Protein AF-A0A1J4KWI9-F1 (afdb_monomer)

Organism: NCBI:txid1144522

Foldseek 3Di:
DPDDDPVVVVVVCVVPVVVVVVVCPPDPDDPVSVVVVVVVVVVVVVVVVVVVVVVVVVVVVVVVVVVVVVVVVVVVVVVVVVVVVVVVVVVVVVVVVVVVVVVVVVVVVVVVVLVVVVVDPDPPVVNVVVVVVVVVVVVVVVVVVVVVVVVVVVVVVVVVCVVVVVVVVVVVVVVVVVVVVVVVVVVVVVVVVVVVVVVVVVVVVVVLVVLVVVLVVLVVVLVVLVVVLVVLVVVLVVLVVVVVVLVVVVVDDDDPSPVVSVVSVVVSVVSVVVSVVSVVVSVVSVVVSVVSVVVNVVVVVVVVVVVVVVVVVVVVVVVVVVVVVVVVVVVVVVVVVVVVVVVVVVVVVVVVVVVVVVVVVVVVVVVVVVVVVVVVVVVVVVVVVVVVVVVVVVVVVVVVVVVVVVVVVVVVVVVVVVVVVVVVVVVVVVVVVVVVVVVVVVVVVVCPVVPPPCPVVVVVVVVVVVVVVVVVVVVVVVVVVVVVVVVVVVVVVVVVVVVVVVVVVVVVVVVVVVVVVVVVVVVVVVVVVVVVVVVVVVVVVVVVVVVVVVVVVVVVVVVVVVVVVVVVVVVVVVVVVVVVVVVVVVVVVVVVVVVVVVVVVVVVVVVVVVVVVVVVVVVVVVVVVVVVVVVVVVVVCVVPVVDDDDVVCVVVPVVVVVVVVVVVVVVVVVVVVVVVVVVVVVVVVVVVVVVVVVVVVVVVVVVVVVVVVVVVVVVVVVVVVVVVVVVVVVVVVVVVVVVVVVVVVVVVVVVVVVVVVVVVVVVVVVVVVVVVVVVVVVVVVVVVVVVVVVVVVVVVVVVVVVVVVVVVVVVVVVVVVVVVVVPPPDDDDDDDDDDDDDDDDDPPPLVVLVVCLVPDDDVVNLVSQLVNCVVVVHDPVVSVVVSVVVVVVVVVVVVVVVVPDDD

pLDDT: mean 75.07, std 13.56, range [30.11, 96.25]

Radius of gyration: 85.4 Å; Cα contacts (8 Å, |Δi|>4): 46; chains: 1; bounding box: 194×132×269 Å

Solvent-accessible surface area (backbone atoms only — not comparable to full-atom values): 49205 Å² total; per-residue (Å²): 144,92,85,82,63,77,66,57,61,53,52,53,44,57,68,56,48,50,60,52,55,52,57,65,69,74,57,81,72,50,71,67,56,50,52,50,50,48,51,52,51,49,51,49,50,52,51,51,51,54,51,52,52,50,52,53,51,52,50,51,52,51,51,50,53,48,54,55,49,54,50,54,49,51,53,51,53,51,53,52,51,53,52,52,50,53,50,51,52,50,50,53,51,51,51,53,51,51,52,50,50,51,52,51,49,54,52,49,54,53,53,50,48,56,53,57,58,63,73,56,88,82,53,71,65,57,56,50,52,49,51,51,50,51,52,54,46,52,51,48,50,51,50,48,50,50,50,52,48,47,48,52,48,51,57,52,49,59,46,45,55,55,51,52,48,48,50,47,49,49,52,48,51,48,51,49,49,51,50,48,51,52,49,52,51,51,49,51,52,50,46,52,51,45,52,54,50,48,56,52,47,55,51,48,50,51,53,47,52,54,50,50,54,49,50,52,49,50,54,52,50,53,53,50,51,50,52,51,49,53,53,51,51,52,51,50,52,54,51,47,53,49,46,55,52,48,62,64,48,71,78,60,86,76,91,70,63,60,64,63,49,54,55,51,50,51,52,50,51,53,51,52,50,50,52,53,51,53,53,50,52,51,51,52,53,51,52,53,49,53,56,49,51,58,52,49,54,54,49,53,56,55,48,54,60,47,51,58,52,48,56,57,49,51,57,52,54,52,55,52,52,53,51,53,51,53,51,51,55,51,53,54,52,54,52,53,52,55,52,50,54,52,52,52,54,51,52,54,53,52,52,52,52,52,52,52,54,51,52,51,50,51,50,52,50,51,50,53,50,52,52,52,50,52,54,49,53,50,51,50,49,53,52,50,53,53,50,53,52,51,51,54,53,51,54,52,50,53,56,50,52,52,53,51,51,51,51,51,52,55,49,51,55,50,50,54,52,49,53,53,52,49,54,50,50,53,50,56,49,53,53,51,51,52,55,52,53,57,55,57,60,60,56,63,73,70,60,77,79,66,71,84,74,54,80,81,52,60,80,62,48,66,62,48,53,55,53,48,53,57,47,51,56,50,48,52,54,45,50,53,52,46,50,52,50,49,52,51,48,52,53,50,51,53,49,50,50,53,49,50,53,48,50,54,55,50,50,52,52,49,52,52,50,53,54,50,51,54,53,50,53,51,53,51,53,54,49,52,52,53,49,54,52,50,53,53,51,50,53,51,52,50,51,54,49,50,52,52,49,54,51,51,51,52,52,49,54,53,51,51,52,52,49,53,53,48,53,56,48,49,54,51,49,51,49,53,49,52,54,48,49,53,51,48,51,53,50,51,52,48,51,53,52,52,49,53,52,48,52,51,51,50,50,51,48,51,50,52,50,52,50,50,51,49,49,51,49,53,51,48,54,54,46,51,57,50,47,58,58,44,57,71,51,43,76,68,43,73,80,57,65,85,63,65,91,62,84,72,58,66,72,64,58,69,66,54,56,64,55,54,57,54,54,54,55,50,52,54,53,53,52,52,51,54,54,50,54,54,48,53,52,52,49,54,51,50,54,53,48,50,52,53,51,50,55,55,47,54,57,49,51,53,52,48,52,52,52,52,54,52,49,54,53,49,50,52,51,51,50,54,50,51,54,50,50,52,53,50,52,54,52,50,52,56,49,50,56,53,49,53,54,51,49,53,55,48,52,54,52,52,51,52,51,52,52,51,50,52,53,52,50,52,51,52,52,54,51,49,54,52,48,53,53,51,51,52,51,51,53,52,50,53,52,48,50,53,50,52,53,56,50,51,55,50,51,52,52,52,48,52,54,50,52,52,51,49,52,55,51,51,52,51,51,50,54,50,50,55,54,51,68,70,62,75,79,77,83,88,84,88,83,90,80,90,83,85,90,86,78,92,83,55,73,71,55,55,49,48,54,54,52,49,46,74,73,48,57,74,75,62,34,64,69,43,49,57,56,54,36,52,74,70,70,50,52,74,67,58,40,55,48,51,53,49,56,49,54,57,53,54,53,53,53,58,57,62,58,66,75,69,73,85,130

Sequence (903 aa):
MSIFGPSFLTAYLARNLIPFLKFMSSQQPTYEQLKEHYLQLFSKNKRMKQEIEKCVQNQNILQKGIEERDLAIAERSNSIKELLQAKEEITQKLNRQNEEIKSLKSKLESAQHQLNDQENLDTANDAFAELTSAFNTERRELITQIEEYKKKIEENQNCSSKSSELESQLNEALKDKEKFLEQIENIKTEKSELENKVSFYEYQIKEFDELQETNEKLKIELKNSDYEKEKLQFLINELQNFKAQAEAMAKCDEEAGNSQLLAKISELEATKSKLSTIQLEKNELRLTLNTLQEKVQKIEEENHQKDEKIDQSEILIQNFKQEIENLKNHTQNLLKETETIRNENQAVKAEKETMKTENNNISIENENIRNHVNELNQKVKQTLDMLNQKNVECQKKDEDLTKDKKLIEDLQNKISLLNTQLLQKETDLSDLVKDSSNMTQNLSQMNQVIMELQKQIKDKENMNIKLIQDSNNKENSGNKKMNELQNQIIELTNNENKMNSRISELSNKLEEAESLICSLKKQAIEKENTSSKTELEMTNQLNDKENSLNKLMEELKEKENIINDFENSETKLRKSISDLTEKHQNLSQTLIEMRNQMQQKENNFKQSSIELSSEISSLKKSNEHLSLTISQQNEHIQKLQESLTLSKDELSKSSNDTKRELEKNKRNLEELNALINGKDDTISQLESQLKLDQISFEKREEKLNEIINSMEETEKSLQDQLQTSSLQIRQLQAQISRNEQKSVTFEETIATFNDEKKLLQLQIDQMKDSLNKSEAACSEYEAQISKIISEKKKWEKMKHAADMKYVTSEEEKKKLTMRLTALEKDRSFDNDTKVQSANKIFPNYIRKVLLQFFCQDGSTRESLIPVILKLVECNEKQINQAQRCWADSNQIISQAFSFFKFK

Secondary structure (DSSP, 8-state):
-----HHHHHHHHHHHHHHHHHHHTS-PPPHHHHHHHHHHHHHHHHHHHHHHHHHHHHHHHHHHHHHHHHHHHHHHHHHHHHHHHHHHHHHHHHHHHHHHHHHHHHHHHHHHHHHHHTTSTT-HHHHHHHHHHHHHHHHHHHHHHHHHHHHHHHHHHTTHHHHHHHHHHHHHHHHHHHHHHHHHHHHHHHHHHHHHHHHHHHHHHHHHHHHHHHHHHHHHHHHHHHHHHHHHHHHHHHHHHHHHHHHHHTTS--TTHHHHHHHHHHHHHHHHHHHHHHHHHHHHHHHHHHHHHHHHHHHHHHHHHHHHHHHHHHHHHHHHHHHHHHHHHHHHHHHHHHHHHHHHHHHHHHHHHHHHHHHHHHHHHHHHHHHHHHHHHHHHHHHHHHHHHHHHHHHHHHHHHHHHHHHHHHHHHHHHHHHHHHHHHHHHHHHHHHHHHHHHHHHTTSGGGSTTSGGGTHHHHHHHHHHHHHHHHHHHHHHHHHHHHHHHHHHHHHHHHHHHHHHHHHHHHHHHHHHHHHHHHHHHHHHHHHHHHHHHHHHHHHHHHHHHHHHHHHHHHHHHHHHHHHHHHHHHHHHHHHHHHHHHHHHHHHHHHHHHHHHHHHHHHHHHHHHHHHHHHHHHHHHHHHHHHHHHHHHHHTTTTT---STTSTTTTHHHHHHHHHHHHHHHHHHHHHHHHHHHHHHHHHHHHHHHHHHHHHHHHHHHHHHHHHHHHHHHHHHHHHHHHHHHHHHHHHHHHHHHHHHHHHHHHHHHHHHHHHHHHHHHHHHHHHHHHHHHHHHHHHHHHHHHHHHHHHHHHHHHHHHHHHHHHHHHHHHHHHHHHTTTTS----------------HHHHHHHHHHHHHS-HHHHHHHHHHHHHHTT--HHHHHHHHHHHHHHHHHHHHHHTT----

Structure (mmCIF, N/CA/C/O backbone):
data_AF-A0A1J4KWI9-F1
#
_entry.id   AF-A0A1J4KWI9-F1
#
loop_
_atom_site.group_PDB
_atom_site.id
_atom_site.type_symbol
_atom_site.label_atom_id
_atom_site.label_alt_id
_atom_site.label_comp_id
_atom_site.label_asym_id
_atom_site.label_entity_id
_atom_site.label_seq_id
_atom_site.pdbx_PDB_ins_code
_atom_site.Cartn_x
_atom_site.Cartn_y
_atom_site.Cartn_z
_atom_site.occupancy
_atom_site.B_iso_or_equiv
_atom_site.auth_seq_id
_atom_site.auth_comp_id
_atom_site.auth_asym_id
_atom_site.auth_atom_id
_atom_site.pdbx_PDB_model_num
ATOM 1 N N . MET A 1 1 ? -36.871 -30.000 -37.182 1.00 44.00 1 MET A N 1
ATOM 2 C CA . MET A 1 1 ? -37.517 -31.307 -37.439 1.00 44.00 1 MET A CA 1
ATOM 3 C C . MET A 1 1 ? -38.465 -31.180 -38.630 1.00 44.00 1 MET A C 1
ATOM 5 O O . MET A 1 1 ? -39.519 -30.590 -38.455 1.00 44.00 1 MET A O 1
ATOM 9 N N . SER A 1 2 ? -38.069 -31.643 -39.824 1.00 48.84 2 SER A N 1
ATOM 10 C CA . SER A 1 2 ? -38.936 -32.072 -40.957 1.00 48.84 2 SER A CA 1
ATOM 11 C C . SER A 1 2 ? -38.076 -32.407 -42.185 1.00 48.84 2 SER A C 1
ATOM 13 O O . SER A 1 2 ? -38.297 -31.918 -43.285 1.00 48.84 2 SER A O 1
ATOM 15 N N . ILE A 1 3 ? -37.035 -33.216 -41.993 1.00 49.72 3 ILE A N 1
ATOM 16 C CA . ILE A 1 3 ? -36.251 -33.787 -43.089 1.00 49.72 3 ILE A CA 1
ATOM 17 C C . ILE A 1 3 ? -35.954 -35.204 -42.637 1.00 49.72 3 ILE A C 1
ATOM 19 O O . ILE A 1 3 ? -35.163 -35.362 -41.725 1.00 49.72 3 ILE A O 1
ATOM 23 N N . PHE A 1 4 ? -36.709 -36.175 -43.139 1.00 47.28 4 PHE A N 1
ATOM 24 C CA . PHE A 1 4 ? -36.349 -37.578 -43.383 1.00 47.28 4 PHE A CA 1
ATOM 25 C C . PHE A 1 4 ? -37.662 -38.330 -43.599 1.00 47.28 4 PHE A C 1
ATOM 27 O O . PHE A 1 4 ? -38.386 -38.664 -42.665 1.00 47.28 4 PHE A O 1
ATOM 34 N N . GLY A 1 5 ? -38.002 -38.517 -44.874 1.00 52.25 5 GLY A N 1
ATOM 35 C CA . GLY A 1 5 ? -39.168 -39.289 -45.279 1.00 52.25 5 GLY A CA 1
ATOM 36 C C . GLY A 1 5 ? -39.020 -40.781 -44.943 1.00 52.25 5 GLY A C 1
ATOM 37 O O . GLY A 1 5 ? -37.899 -41.270 -44.756 1.00 52.25 5 GLY A O 1
ATOM 38 N N . PRO A 1 6 ? -40.138 -41.530 -44.925 1.00 56.00 6 PRO A N 1
ATOM 39 C CA . PRO A 1 6 ? -40.203 -42.928 -44.481 1.00 56.00 6 PRO A CA 1
ATOM 40 C C . PRO A 1 6 ? -39.245 -43.886 -45.215 1.00 56.00 6 PRO A C 1
ATOM 42 O O . PRO A 1 6 ? -38.885 -44.919 -44.664 1.00 56.00 6 PRO A O 1
ATOM 45 N N . SER A 1 7 ? -38.749 -43.513 -46.400 1.00 56.88 7 SER A N 1
ATOM 46 C CA . SER A 1 7 ? -37.768 -44.270 -47.193 1.00 56.88 7 SER A CA 1
ATOM 47 C C . SER A 1 7 ? -36.404 -44.470 -46.511 1.00 56.88 7 SER A C 1
ATOM 49 O O . SER A 1 7 ? -35.754 -45.490 -46.754 1.00 56.88 7 SER A O 1
ATOM 51 N N . PHE A 1 8 ? -35.950 -43.536 -45.665 1.00 59.12 8 PHE A N 1
ATOM 52 C CA . PHE A 1 8 ? -34.601 -43.617 -45.088 1.00 59.12 8 PHE A CA 1
ATOM 53 C C . PHE A 1 8 ? -34.526 -44.632 -43.940 1.00 59.12 8 PHE A C 1
ATOM 55 O O . PHE A 1 8 ? -33.552 -45.377 -43.824 1.00 59.12 8 PHE A O 1
ATOM 62 N N . LEU A 1 9 ? -35.596 -44.731 -43.143 1.00 58.78 9 LEU A N 1
ATOM 63 C CA . LEU A 1 9 ? -35.694 -45.727 -42.077 1.00 58.78 9 LEU A CA 1
ATOM 64 C C . LEU A 1 9 ? -35.764 -47.147 -42.660 1.00 58.78 9 LEU A C 1
ATOM 66 O O . LEU A 1 9 ? -35.113 -48.055 -42.147 1.00 58.78 9 LEU A O 1
ATOM 70 N N . THR A 1 10 ? -36.482 -47.341 -43.773 1.00 63.47 10 THR A N 1
ATOM 71 C CA . THR A 1 10 ? -36.591 -48.655 -44.430 1.00 63.47 10 THR A CA 1
ATOM 72 C C . THR A 1 10 ? -35.262 -49.103 -45.035 1.00 63.47 10 THR A C 1
ATOM 74 O O . THR A 1 10 ? -34.886 -50.264 -44.891 1.00 63.47 10 THR A O 1
ATOM 77 N N . ALA A 1 11 ? -34.510 -48.189 -45.657 1.00 64.38 11 ALA A N 1
ATOM 78 C CA . ALA A 1 11 ? -33.195 -48.498 -46.215 1.00 64.38 11 ALA A CA 1
ATOM 79 C C . ALA A 1 11 ? -32.153 -48.799 -45.122 1.00 64.38 11 ALA A C 1
ATOM 81 O O . ALA A 1 11 ? -31.355 -49.724 -45.274 1.00 64.38 11 ALA A O 1
ATOM 82 N N . TYR A 1 12 ? -32.181 -48.073 -44.000 1.00 65.25 12 TYR A N 1
ATOM 83 C CA . TYR A 1 12 ? -31.272 -48.316 -42.876 1.00 65.25 12 TYR A CA 1
ATOM 84 C C . TYR A 1 12 ? -31.568 -49.647 -42.167 1.00 65.25 12 TYR A C 1
ATOM 86 O O . TYR A 1 12 ? -30.646 -50.407 -41.862 1.00 65.25 12 TYR A O 1
ATOM 94 N N . LEU A 1 13 ? -32.850 -49.976 -41.971 1.00 61.16 13 LEU A N 1
ATOM 95 C CA . LEU A 1 13 ? -33.266 -51.264 -41.410 1.00 61.16 13 LEU A CA 1
ATOM 96 C C . LEU A 1 13 ? -32.940 -52.425 -42.363 1.00 61.16 13 LEU A C 1
ATOM 98 O O . LEU A 1 13 ? -32.410 -53.441 -41.924 1.00 61.16 13 LEU A O 1
ATOM 102 N N . ALA A 1 14 ? -33.149 -52.276 -43.673 1.00 64.25 14 ALA A N 1
ATOM 103 C CA . ALA A 1 14 ? -32.811 -53.328 -44.632 1.00 64.25 14 ALA A CA 1
ATOM 104 C C . ALA A 1 14 ? -31.296 -53.589 -44.720 1.00 64.25 14 ALA A C 1
ATOM 106 O O . ALA A 1 14 ? -30.870 -54.735 -44.850 1.00 64.25 14 ALA A O 1
ATOM 107 N N . ARG A 1 15 ? -30.466 -52.543 -44.617 1.00 66.38 15 ARG A N 1
ATOM 108 C CA . ARG A 1 15 ? -29.010 -52.670 -44.776 1.00 66.38 15 ARG A CA 1
ATOM 109 C C . ARG A 1 15 ? -28.305 -53.202 -43.526 1.00 66.38 15 ARG A C 1
ATOM 111 O O . ARG A 1 15 ? -27.294 -53.879 -43.671 1.00 66.38 15 ARG A O 1
ATOM 118 N N . ASN A 1 16 ? -28.847 -52.946 -42.332 1.00 65.62 16 ASN A N 1
ATOM 119 C CA . ASN A 1 16 ? -28.204 -53.324 -41.067 1.00 65.62 16 ASN A CA 1
ATOM 120 C C . AS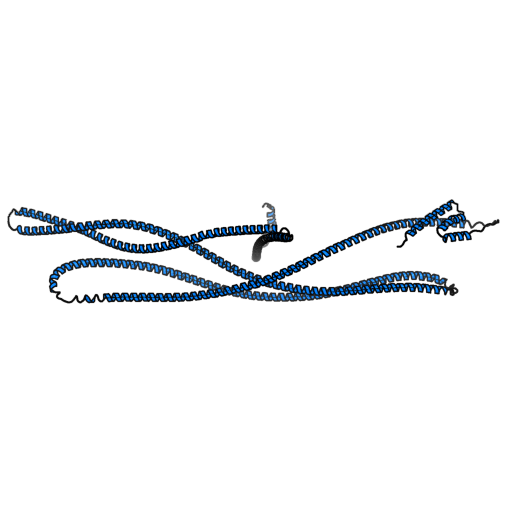N A 1 16 ? -28.903 -54.475 -40.325 1.00 65.62 16 ASN A C 1
ATOM 122 O O . ASN A 1 16 ? -28.227 -55.290 -39.702 1.00 65.62 16 ASN A O 1
ATOM 126 N N . LEU A 1 17 ? -30.235 -54.594 -40.404 1.00 63.25 17 LEU A N 1
ATOM 127 C CA . LEU A 1 17 ? -30.979 -55.616 -39.655 1.00 63.25 17 LEU A CA 1
ATOM 128 C C . LEU A 1 17 ? -31.015 -56.972 -40.379 1.00 63.25 17 LEU A C 1
ATOM 130 O O . LEU A 1 17 ? -30.980 -58.017 -39.734 1.00 63.25 17 LEU A O 1
ATOM 134 N N . ILE A 1 18 ? -31.047 -56.976 -41.718 1.00 64.88 18 ILE A N 1
ATOM 135 C CA . ILE A 1 18 ? -31.132 -58.213 -42.516 1.00 64.88 18 ILE A CA 1
ATOM 136 C C . ILE A 1 18 ? -29.846 -59.057 -42.418 1.00 64.88 18 ILE A C 1
ATOM 138 O O . ILE A 1 18 ? -29.963 -60.265 -42.204 1.00 64.88 18 ILE A O 1
ATOM 142 N N . PRO A 1 19 ? -28.622 -58.490 -42.490 1.00 63.12 19 PRO A N 1
ATOM 143 C CA . PRO A 1 19 ? -27.402 -59.263 -42.248 1.00 63.12 19 PRO A CA 1
ATOM 144 C C . PRO A 1 19 ? -27.312 -59.795 -40.811 1.00 63.12 19 PRO A C 1
ATOM 146 O O . PRO A 1 19 ? -26.873 -60.924 -40.610 1.00 63.12 19 PRO A O 1
ATOM 149 N N . PHE A 1 20 ? -27.786 -59.025 -39.825 1.00 59.09 20 PHE A N 1
ATOM 150 C CA . PHE A 1 20 ? -27.785 -59.415 -38.412 1.00 59.09 20 PHE A CA 1
ATOM 151 C C . PHE A 1 20 ? -28.747 -60.581 -38.126 1.00 59.09 20 PHE A C 1
ATOM 153 O O . PHE A 1 20 ? -28.376 -61.549 -37.464 1.00 59.09 20 PHE A O 1
ATOM 160 N N . LEU A 1 21 ? -29.955 -60.552 -38.698 1.00 59.47 21 LEU A N 1
ATOM 161 C CA . LEU A 1 21 ? -30.915 -61.658 -38.599 1.00 59.47 21 LEU A CA 1
ATOM 162 C C . LEU A 1 21 ? -30.437 -62.910 -39.348 1.00 59.47 21 LEU A C 1
ATOM 164 O O . LEU A 1 21 ? -30.641 -64.026 -38.873 1.00 59.47 21 LEU A O 1
ATOM 168 N N . LYS A 1 22 ? -29.742 -62.741 -40.480 1.00 60.94 22 LYS A N 1
ATOM 169 C CA . LYS A 1 22 ? -29.153 -63.861 -41.227 1.00 60.94 22 LYS A CA 1
ATOM 170 C C . LYS A 1 22 ? -27.981 -64.498 -40.467 1.00 60.94 22 LYS A C 1
ATOM 172 O O . LYS A 1 22 ? -27.886 -65.721 -40.450 1.00 60.94 22 LYS A O 1
ATOM 177 N N . PHE A 1 23 ? -27.175 -63.699 -39.763 1.00 59.50 23 PHE A N 1
ATOM 178 C CA . PHE A 1 23 ? -26.099 -64.161 -38.875 1.00 59.50 23 PHE A CA 1
ATOM 179 C C . PHE A 1 23 ? -26.628 -64.930 -37.650 1.00 59.50 23 PHE A C 1
ATOM 181 O O . PHE A 1 23 ? -26.094 -65.983 -37.313 1.00 59.50 23 PHE A O 1
ATOM 188 N N . MET A 1 24 ? -27.736 -64.481 -37.047 1.00 56.44 24 MET A N 1
ATOM 189 C CA . MET A 1 24 ? -28.406 -65.191 -35.940 1.00 56.44 24 MET A CA 1
ATOM 190 C C . MET A 1 24 ? -29.029 -66.537 -36.362 1.00 56.44 24 MET A C 1
ATOM 192 O O . MET A 1 24 ? -29.281 -67.387 -35.512 1.00 56.44 24 MET A O 1
ATOM 196 N N . SER A 1 25 ? -29.280 -66.745 -37.661 1.00 56.12 25 SER A N 1
ATOM 197 C CA . SER A 1 25 ? -29.943 -67.951 -38.182 1.00 56.12 25 SER A CA 1
ATOM 198 C C . SER A 1 25 ? -29.002 -69.092 -38.596 1.00 56.12 25 SER A C 1
ATOM 200 O O . SER A 1 25 ? -29.482 -70.198 -38.830 1.00 56.12 25 SER A O 1
ATOM 202 N N . SER A 1 26 ? -27.685 -68.863 -38.695 1.00 54.84 26 SER A N 1
ATOM 203 C CA . SER A 1 26 ? -26.768 -69.826 -39.335 1.00 54.84 26 SER A CA 1
ATOM 204 C C . SER A 1 26 ? -25.871 -70.650 -38.409 1.00 54.84 26 SER A C 1
ATOM 206 O O . SER A 1 26 ? -25.168 -71.513 -38.916 1.00 54.84 26 SER A O 1
ATOM 208 N N . GLN A 1 27 ? -25.899 -70.450 -37.091 1.00 61.50 27 GLN A N 1
ATOM 209 C CA . GLN A 1 27 ? -25.410 -71.394 -36.072 1.00 61.50 27 GLN A CA 1
ATOM 210 C C . GLN A 1 27 ? -25.727 -70.787 -34.703 1.00 61.50 27 GLN A C 1
ATOM 212 O O . GLN A 1 27 ? -25.340 -69.650 -34.441 1.00 61.50 27 GLN A O 1
ATOM 217 N N . GLN A 1 28 ? -26.453 -71.505 -33.840 1.00 60.03 28 GLN A N 1
ATOM 218 C CA . GLN A 1 28 ? -26.627 -71.046 -32.463 1.00 60.03 28 GLN A CA 1
ATOM 219 C C . GLN A 1 28 ? -25.246 -71.032 -31.796 1.00 60.03 28 GLN A C 1
ATOM 221 O O . GLN A 1 28 ? -24.593 -72.079 -31.782 1.00 60.03 28 GLN A O 1
ATOM 226 N N . PRO A 1 29 ? -24.779 -69.878 -31.286 1.00 63.22 29 PRO A N 1
ATOM 227 C CA . PRO A 1 29 ? -23.500 -69.819 -30.606 1.00 63.22 29 PRO A CA 1
ATOM 228 C C . PRO A 1 29 ? -23.545 -70.770 -29.416 1.00 63.22 29 PRO A C 1
ATOM 230 O O . PRO A 1 29 ? -24.520 -70.792 -28.659 1.00 63.22 29 PRO A O 1
ATOM 233 N N . THR A 1 30 ? -22.506 -71.585 -29.262 1.00 80.44 30 THR A N 1
ATOM 234 C CA . THR A 1 30 ? -22.398 -72.445 -28.083 1.00 80.44 30 THR A CA 1
ATOM 235 C C . THR A 1 30 ? -22.355 -71.570 -26.830 1.00 80.44 30 THR A C 1
ATOM 237 O O . THR A 1 30 ? -21.935 -70.411 -26.879 1.00 80.44 30 THR A O 1
ATOM 240 N N . TYR A 1 31 ? -22.793 -72.106 -25.689 1.00 82.25 31 TYR A N 1
ATOM 241 C CA . TYR A 1 31 ? -22.775 -71.381 -24.412 1.00 82.25 31 TYR A CA 1
ATOM 242 C C . TYR A 1 31 ? -21.401 -70.740 -24.126 1.00 82.25 31 TYR A C 1
ATOM 244 O O . TYR A 1 31 ? -21.326 -69.592 -23.691 1.00 82.25 31 TYR A O 1
ATOM 252 N N . GLU A 1 32 ? -20.325 -71.425 -24.514 1.00 82.06 32 GLU A N 1
ATOM 253 C CA . GLU A 1 32 ? -18.946 -70.941 -24.415 1.00 82.06 32 GLU A CA 1
ATOM 254 C C . GLU A 1 32 ? -18.652 -69.728 -25.302 1.00 82.06 32 GLU A C 1
ATOM 256 O O . GLU A 1 32 ? -18.058 -68.765 -24.819 1.00 82.06 32 GLU A O 1
ATOM 261 N N . GLN A 1 33 ? -19.136 -69.703 -26.546 1.00 82.25 33 GLN A N 1
ATOM 262 C CA . GLN A 1 33 ? -19.018 -68.526 -27.415 1.00 82.25 33 GLN A CA 1
ATOM 263 C C . GLN A 1 33 ? -19.818 -67.339 -26.867 1.00 82.25 33 GLN A C 1
ATOM 265 O O . GLN A 1 33 ? -19.369 -66.195 -26.940 1.00 82.25 33 GLN A O 1
ATOM 270 N N . LEU A 1 34 ? -20.989 -67.596 -26.275 1.00 81.00 34 LEU A N 1
ATOM 271 C CA . LEU A 1 34 ? -21.815 -66.551 -25.672 1.00 81.00 34 LEU A CA 1
ATOM 272 C C . LEU A 1 34 ? -21.164 -65.976 -24.404 1.00 81.00 34 LEU A C 1
ATOM 274 O O . LEU A 1 34 ? -21.150 -64.760 -24.209 1.00 81.00 34 LEU A O 1
ATOM 278 N N . LYS A 1 35 ? -20.581 -66.840 -23.567 1.00 87.62 35 LYS A N 1
ATOM 279 C CA . LYS A 1 35 ? -19.821 -66.461 -22.372 1.00 87.62 35 LYS A CA 1
ATOM 280 C C . LYS A 1 35 ? -18.577 -65.652 -22.732 1.00 87.62 35 LYS A C 1
ATOM 282 O O . LYS A 1 35 ? -18.311 -64.631 -22.097 1.00 87.62 35 LYS A O 1
ATOM 287 N N . GLU A 1 36 ? -17.839 -66.071 -23.756 1.00 88.25 36 GLU A N 1
ATOM 288 C CA . GLU A 1 36 ? -16.670 -65.345 -24.250 1.00 88.25 36 GLU A CA 1
ATOM 289 C C . GLU A 1 36 ? -17.064 -63.973 -24.811 1.00 88.25 36 GLU A C 1
ATOM 291 O O . GLU A 1 36 ? -16.474 -62.959 -24.434 1.00 88.25 36 GLU A O 1
ATOM 296 N N . HIS A 1 37 ? -18.129 -63.906 -25.613 1.00 84.44 37 HIS A N 1
ATOM 297 C CA . HIS A 1 37 ? -18.648 -62.642 -26.128 1.00 84.44 37 HIS A CA 1
ATOM 298 C C . HIS A 1 37 ? -19.129 -61.714 -25.001 1.00 84.44 37 HIS A C 1
ATOM 300 O O . HIS A 1 37 ? -18.856 -60.515 -25.031 1.00 84.44 37 HIS A O 1
ATOM 306 N N . TYR A 1 38 ? -19.785 -62.246 -23.964 1.00 90.94 38 TYR A N 1
ATOM 307 C CA . TYR A 1 38 ? -20.181 -61.465 -22.788 1.00 90.94 38 TYR A CA 1
ATOM 308 C C . TYR A 1 38 ? -18.968 -60.911 -22.028 1.00 90.94 38 TYR A C 1
ATOM 310 O O . TYR A 1 38 ? -18.961 -59.737 -21.660 1.00 90.94 38 TYR A O 1
ATOM 318 N N . LEU A 1 39 ? -17.910 -61.707 -21.840 1.00 90.06 39 LEU A N 1
ATOM 319 C CA . LEU A 1 39 ? -16.657 -61.256 -21.219 1.00 90.06 39 LEU A CA 1
ATOM 320 C C . LEU A 1 39 ? -15.948 -60.181 -22.057 1.00 90.06 39 LEU A C 1
ATOM 322 O O . LEU A 1 39 ? -15.448 -59.192 -21.511 1.00 90.06 39 LEU A O 1
ATOM 326 N N . GLN A 1 40 ? -15.946 -60.323 -23.383 1.00 88.81 40 GLN A N 1
ATOM 327 C CA . GLN A 1 40 ? -15.442 -59.297 -24.297 1.00 88.81 40 GLN A CA 1
ATOM 328 C C . GLN A 1 40 ? -16.272 -58.008 -24.203 1.00 88.81 40 GLN A C 1
ATOM 330 O O . GLN A 1 40 ? -15.708 -56.919 -24.108 1.00 88.81 40 GLN A O 1
ATOM 335 N N . LEU A 1 41 ? -17.602 -58.106 -24.137 1.00 87.44 41 LEU A N 1
ATOM 336 C CA . LEU A 1 41 ? -18.480 -56.944 -23.982 1.00 87.44 41 LEU A CA 1
ATOM 337 C C . LEU A 1 41 ? -18.285 -56.262 -22.622 1.00 87.44 41 LEU A C 1
ATOM 339 O O . LEU A 1 41 ? -18.232 -55.037 -22.541 1.00 87.44 41 LEU A O 1
ATOM 343 N N . PHE A 1 42 ? -18.123 -57.050 -21.558 1.00 90.31 42 PHE A N 1
ATOM 344 C CA . PHE A 1 42 ? -17.863 -56.558 -20.210 1.00 90.31 42 PHE A CA 1
ATOM 345 C C . PHE A 1 42 ? -16.515 -55.836 -20.124 1.00 90.31 42 PHE A C 1
ATOM 347 O O . PHE A 1 42 ? -16.442 -54.723 -19.604 1.00 90.31 42 PHE A O 1
ATOM 354 N N . SER A 1 43 ? -15.450 -56.423 -20.677 1.00 88.62 43 SER A N 1
ATOM 355 C CA . SER A 1 43 ? -14.132 -55.779 -20.729 1.00 88.62 43 SER A CA 1
ATOM 356 C C . SER A 1 43 ? -14.146 -54.505 -21.580 1.00 88.62 43 SER A C 1
ATOM 358 O O . SER A 1 43 ? -13.566 -53.496 -21.173 1.00 88.62 43 SER A O 1
ATOM 360 N N . LYS A 1 44 ? -14.880 -54.503 -22.702 1.00 92.50 44 LYS A N 1
ATOM 361 C CA . LYS A 1 44 ? -15.099 -53.311 -23.529 1.00 92.50 44 LYS A CA 1
ATOM 362 C C . LYS A 1 44 ? -15.854 -52.219 -22.767 1.00 92.50 44 LYS A C 1
ATOM 364 O O . LYS A 1 44 ? -15.391 -51.085 -22.751 1.00 92.50 44 LYS A O 1
ATOM 369 N N . ASN A 1 45 ? -16.945 -52.552 -22.076 1.00 88.69 45 ASN A N 1
ATOM 370 C CA . ASN A 1 45 ? -17.693 -51.603 -21.243 1.00 88.69 45 ASN A CA 1
ATOM 371 C C . ASN A 1 45 ? -16.846 -51.059 -20.089 1.00 88.69 45 ASN A C 1
ATOM 373 O O . ASN A 1 45 ? -16.903 -49.868 -19.795 1.00 88.69 45 ASN A O 1
ATOM 377 N N . LYS A 1 46 ? -16.013 -51.900 -19.464 1.00 93.38 46 LYS A N 1
ATOM 378 C CA . LYS A 1 46 ? -15.068 -51.468 -18.428 1.00 93.38 46 LYS A CA 1
ATOM 379 C C . LYS A 1 46 ? -14.053 -50.466 -18.983 1.00 93.38 46 LYS A C 1
ATOM 381 O O . LYS A 1 46 ? -13.819 -49.443 -18.348 1.00 93.38 46 LYS A O 1
ATOM 386 N N . ARG A 1 47 ? -13.493 -50.725 -20.171 1.00 90.94 47 ARG A N 1
ATOM 387 C CA . ARG A 1 47 ? -12.571 -49.798 -20.849 1.00 90.94 47 ARG A CA 1
ATOM 388 C C . ARG A 1 47 ? -13.266 -48.487 -21.225 1.00 90.94 47 ARG A C 1
ATOM 390 O O . ARG A 1 47 ? -12.745 -47.428 -20.906 1.00 90.94 47 ARG A O 1
ATOM 397 N N . MET A 1 48 ? -14.464 -48.551 -21.810 1.00 89.75 48 MET A N 1
ATOM 398 C CA . MET A 1 48 ? -15.247 -47.356 -22.152 1.00 89.75 48 MET A CA 1
ATOM 399 C C . MET A 1 48 ? -15.587 -46.521 -20.913 1.00 89.75 48 MET A C 1
ATOM 401 O O . MET A 1 48 ? -15.494 -45.301 -20.958 1.00 89.75 48 MET A O 1
ATOM 405 N N . LYS A 1 49 ? -15.924 -47.157 -19.784 1.00 92.06 49 LYS A N 1
ATOM 406 C CA . LYS A 1 49 ? -16.165 -46.449 -18.520 1.00 92.06 49 LYS A CA 1
ATOM 407 C C . LYS A 1 49 ? -14.914 -45.706 -18.037 1.00 92.06 49 LYS A C 1
ATOM 409 O O . LYS A 1 49 ? -15.013 -44.541 -17.675 1.00 92.06 49 LYS A O 1
ATOM 414 N N . GLN A 1 50 ? -13.747 -46.350 -18.093 1.00 92.38 50 GLN A N 1
ATOM 415 C CA . GLN A 1 50 ? -12.470 -45.716 -17.741 1.00 92.38 50 GLN A CA 1
ATOM 416 C C . GLN A 1 50 ? -12.117 -44.549 -18.674 1.00 92.38 50 GLN A C 1
ATOM 418 O O . GLN A 1 50 ? -11.576 -43.543 -18.226 1.00 92.38 50 GLN A O 1
ATOM 423 N N . GLU A 1 51 ? -12.415 -44.663 -19.969 1.00 91.19 51 GLU A N 1
ATOM 424 C CA . GLU A 1 51 ? -12.215 -43.576 -20.936 1.00 91.19 51 GLU A CA 1
ATOM 425 C C . GLU A 1 51 ? -13.157 -42.395 -20.668 1.00 91.19 51 GLU A C 1
ATOM 427 O O . GLU A 1 51 ? -12.707 -41.251 -20.676 1.00 91.19 51 GLU A O 1
ATOM 432 N N . ILE A 1 52 ? -14.429 -42.656 -20.346 1.00 90.50 52 ILE A N 1
ATOM 433 C CA . ILE A 1 52 ? -15.390 -41.618 -19.947 1.00 90.50 52 ILE A CA 1
ATOM 434 C C . ILE A 1 52 ? -14.929 -40.918 -18.664 1.00 90.50 52 ILE A C 1
ATOM 436 O O . ILE A 1 52 ? -14.928 -39.692 -18.613 1.00 90.50 52 ILE A O 1
ATOM 440 N N . GLU A 1 53 ? -14.487 -41.667 -17.650 1.00 92.75 53 GLU A N 1
ATOM 441 C CA . GLU A 1 53 ? -13.956 -41.097 -16.403 1.00 92.75 53 GLU A CA 1
ATOM 442 C C . GLU A 1 53 ? -12.740 -40.196 -16.665 1.00 92.75 53 GLU A C 1
ATOM 444 O O . GLU A 1 53 ? -12.680 -39.084 -16.141 1.00 92.75 53 GLU A O 1
ATOM 449 N N . LYS A 1 54 ? -11.816 -40.611 -17.544 1.00 94.06 54 LYS A N 1
ATOM 450 C CA . LYS A 1 54 ? -10.690 -39.766 -17.977 1.00 94.06 54 LYS A CA 1
ATOM 451 C C . LYS A 1 54 ? -11.150 -38.507 -18.714 1.00 94.06 54 LYS A C 1
ATOM 453 O O . LYS A 1 54 ? -10.610 -37.432 -18.469 1.00 94.06 54 LYS A O 1
ATOM 458 N N . CYS A 1 55 ? -12.142 -38.608 -19.599 1.00 91.62 55 CYS A N 1
ATOM 459 C CA . CYS A 1 55 ? -12.706 -37.441 -20.282 1.00 91.62 55 CYS A CA 1
ATOM 460 C C . CYS A 1 55 ? -13.336 -36.449 -19.296 1.00 91.62 55 CYS A C 1
ATOM 462 O O . CYS A 1 55 ? -13.099 -35.251 -19.423 1.00 91.62 55 CYS A O 1
ATOM 464 N N . VAL A 1 56 ? -14.074 -36.934 -18.294 1.00 91.12 56 VAL A N 1
ATOM 465 C CA . VAL A 1 56 ? -14.664 -36.092 -17.239 1.00 91.12 56 VAL A CA 1
ATOM 466 C C . VAL A 1 56 ? -13.575 -35.431 -16.390 1.00 91.12 56 VAL A C 1
ATOM 468 O O . VAL A 1 56 ? -13.656 -34.239 -16.109 1.00 91.12 56 VAL A O 1
ATOM 471 N N . GLN A 1 57 ? -12.513 -36.158 -16.032 1.00 94.19 57 GLN A N 1
ATOM 472 C CA . GLN A 1 57 ? -11.365 -35.578 -15.327 1.00 94.19 57 GLN A CA 1
ATOM 473 C C . GLN A 1 57 ? -10.695 -34.466 -16.143 1.00 94.19 57 GLN A C 1
ATOM 475 O O . GLN A 1 57 ? -10.451 -33.384 -15.615 1.00 94.19 57 GLN A O 1
ATOM 480 N N . ASN A 1 58 ? -10.461 -34.690 -17.437 1.00 93.12 58 ASN A N 1
ATOM 481 C CA . ASN A 1 58 ? -9.894 -33.673 -18.323 1.00 93.12 58 ASN A CA 1
ATOM 482 C C . ASN A 1 58 ? -10.814 -32.452 -18.467 1.00 93.12 58 ASN A C 1
ATOM 484 O O . ASN A 1 58 ? -10.327 -31.324 -18.499 1.00 93.12 58 ASN A O 1
ATOM 488 N N . GLN A 1 59 ? -12.133 -32.660 -18.519 1.00 92.31 59 GLN A N 1
ATOM 489 C CA . GLN A 1 59 ? -13.111 -31.572 -18.534 1.00 92.31 59 GLN A CA 1
ATOM 490 C C . GLN A 1 59 ? -13.039 -30.737 -17.249 1.00 92.31 59 GLN A C 1
ATOM 492 O O . GLN A 1 59 ? -13.028 -29.513 -17.330 1.00 92.31 59 GLN A O 1
ATOM 497 N N . ASN A 1 60 ? -12.913 -31.376 -16.084 1.00 92.50 60 ASN A N 1
ATOM 498 C CA . ASN A 1 60 ? -12.772 -30.673 -14.808 1.00 92.50 60 ASN A CA 1
ATOM 499 C C . ASN A 1 60 ? -11.458 -29.882 -14.723 1.00 92.50 60 ASN A C 1
ATOM 501 O O . ASN A 1 60 ? -11.456 -28.756 -14.234 1.00 92.50 60 ASN A O 1
ATOM 505 N N . ILE A 1 61 ? -10.351 -30.436 -15.231 1.00 93.06 61 ILE A N 1
ATOM 506 C CA . ILE A 1 61 ? -9.063 -29.726 -15.304 1.00 93.06 61 ILE A CA 1
ATOM 507 C C . ILE A 1 61 ? -9.182 -28.494 -16.208 1.00 93.06 61 ILE A C 1
ATOM 509 O O . ILE A 1 61 ? -8.733 -27.414 -15.834 1.00 93.06 61 ILE A O 1
ATOM 513 N N . LEU A 1 62 ? -9.818 -28.634 -17.376 1.00 91.94 62 LEU A N 1
ATOM 514 C CA . LEU A 1 62 ? -10.057 -27.513 -18.287 1.00 91.94 62 LEU A CA 1
ATOM 515 C C . LEU A 1 62 ? -10.948 -26.443 -17.654 1.00 91.94 62 LEU A C 1
ATOM 517 O O . LEU A 1 62 ? -10.659 -25.260 -17.793 1.00 91.94 62 LEU A O 1
ATOM 521 N N . GLN A 1 63 ? -12.003 -26.849 -16.950 1.00 92.75 63 GLN A N 1
ATOM 522 C CA . GLN A 1 63 ? -12.898 -25.919 -16.272 1.00 92.75 63 GLN A CA 1
ATOM 523 C C . GLN A 1 63 ? -12.171 -25.141 -15.171 1.00 92.75 63 GLN A C 1
ATOM 525 O O . GLN A 1 63 ? -12.251 -23.916 -15.150 1.00 92.75 63 GLN A O 1
ATOM 530 N N . LYS A 1 64 ? -11.366 -25.823 -14.350 1.00 93.81 64 LYS A N 1
ATOM 531 C CA . LYS A 1 64 ? -10.523 -25.174 -13.342 1.00 93.81 64 LYS A CA 1
ATOM 532 C C . LYS A 1 64 ? -9.513 -24.206 -13.971 1.00 93.81 64 LYS A C 1
ATOM 534 O O . LYS A 1 64 ? -9.356 -23.089 -13.495 1.00 93.81 64 LYS A O 1
ATOM 539 N N . GLY A 1 65 ? -8.880 -24.592 -15.081 1.00 93.12 65 GLY A N 1
ATOM 540 C CA . GLY A 1 65 ? -7.957 -23.712 -15.805 1.00 93.12 65 GLY A CA 1
ATOM 541 C C . GLY A 1 65 ? -8.635 -22.474 -16.412 1.00 93.12 65 GLY A C 1
ATOM 542 O O . GLY A 1 65 ? -8.015 -21.416 -16.502 1.00 93.12 65 GLY A O 1
ATOM 543 N N . ILE A 1 66 ? -9.908 -22.574 -16.812 1.00 91.38 66 ILE A N 1
ATOM 544 C CA . ILE A 1 66 ? -10.702 -21.418 -17.259 1.00 91.38 66 ILE A CA 1
ATOM 545 C C . ILE A 1 66 ? -11.004 -20.489 -16.078 1.00 91.38 66 ILE A C 1
ATOM 547 O O . ILE A 1 66 ? -10.821 -19.283 -16.213 1.00 91.38 66 ILE A O 1
ATOM 551 N N . GLU A 1 67 ? -11.400 -21.037 -14.929 1.00 92.75 67 GLU A N 1
ATOM 552 C CA . GLU A 1 67 ? -11.665 -20.263 -13.708 1.00 92.75 67 GLU A CA 1
ATOM 553 C C . GLU A 1 67 ? -10.410 -19.517 -13.221 1.00 92.75 67 GLU A C 1
ATOM 555 O O . GLU A 1 67 ? -10.474 -18.318 -12.953 1.00 92.75 67 GLU A O 1
ATOM 560 N N . GLU A 1 68 ? -9.251 -20.184 -13.189 1.00 92.75 68 GLU A N 1
ATOM 561 C CA . GLU A 1 68 ? -7.961 -19.570 -12.835 1.00 92.75 68 GLU A CA 1
ATOM 562 C C . GLU A 1 68 ? -7.574 -18.446 -13.810 1.00 92.75 68 GLU A C 1
ATOM 564 O O . GLU A 1 68 ? -7.132 -17.372 -13.396 1.00 92.75 68 GLU A O 1
ATOM 569 N N . ARG A 1 69 ? -7.781 -18.657 -15.116 1.00 96.25 69 ARG A N 1
ATOM 570 C CA . ARG A 1 69 ? -7.527 -17.630 -16.134 1.00 96.25 69 ARG A CA 1
ATOM 571 C C . ARG A 1 69 ? -8.441 -16.420 -15.950 1.00 96.25 69 ARG A C 1
ATOM 573 O O . ARG A 1 69 ? -7.975 -15.289 -16.068 1.00 96.25 69 ARG A O 1
ATOM 580 N N . ASP A 1 70 ? -9.727 -16.640 -15.709 1.00 93.69 70 ASP A N 1
ATOM 581 C CA . ASP A 1 70 ? -10.700 -15.558 -15.568 1.00 93.69 70 ASP A CA 1
ATOM 582 C C . ASP A 1 70 ? -10.452 -14.757 -14.273 1.00 93.69 70 ASP A C 1
ATOM 584 O O . ASP A 1 70 ? -10.559 -13.528 -14.290 1.00 93.69 70 ASP A O 1
ATOM 588 N N . LEU A 1 71 ? -10.003 -15.415 -13.195 1.00 93.88 71 LEU A N 1
ATOM 589 C CA . LEU A 1 71 ? -9.529 -14.754 -11.974 1.00 93.88 71 LEU A CA 1
ATOM 590 C C . LEU A 1 71 ? -8.301 -13.871 -12.249 1.00 93.88 71 LEU A C 1
ATOM 592 O O . LEU A 1 71 ? -8.310 -12.689 -11.910 1.00 93.88 71 LEU A O 1
ATOM 596 N N . ALA A 1 72 ? -7.292 -14.396 -12.951 1.00 91.50 72 ALA A N 1
ATOM 597 C CA . ALA A 1 72 ? -6.100 -13.629 -13.321 1.00 91.50 72 ALA A CA 1
ATOM 598 C C . ALA A 1 72 ? -6.425 -12.430 -14.237 1.00 91.50 72 ALA A C 1
ATOM 600 O O . ALA A 1 72 ? -5.792 -11.374 -14.154 1.00 91.50 72 ALA A O 1
ATOM 601 N N . ILE A 1 73 ? -7.427 -12.561 -15.115 1.00 91.06 73 ILE A N 1
ATOM 602 C CA . ILE A 1 73 ? -7.929 -11.443 -15.925 1.00 91.06 73 ILE A CA 1
ATOM 603 C C . ILE A 1 73 ? -8.567 -10.377 -15.027 1.00 91.06 73 ILE A C 1
ATOM 605 O O . ILE A 1 73 ? -8.287 -9.194 -15.221 1.00 91.06 73 ILE A O 1
ATOM 609 N N . ALA A 1 74 ? -9.382 -10.772 -14.046 1.00 92.00 74 ALA A N 1
ATOM 610 C CA . ALA A 1 74 ? -10.016 -9.841 -13.116 1.00 92.00 74 ALA A CA 1
ATOM 611 C C . ALA A 1 74 ? -8.986 -9.086 -12.257 1.00 92.00 74 ALA A C 1
ATOM 613 O O . ALA A 1 74 ? -9.063 -7.861 -12.146 1.00 92.00 74 ALA A O 1
ATOM 614 N N . GLU A 1 75 ? -7.981 -9.786 -11.724 1.00 92.50 75 GLU A N 1
ATOM 615 C CA . GLU A 1 75 ? -6.862 -9.179 -10.990 1.00 92.50 75 GLU A CA 1
ATOM 616 C C . GLU A 1 75 ? -6.113 -8.167 -11.861 1.00 92.50 75 GLU A C 1
ATOM 618 O O . GLU A 1 75 ? -5.934 -7.012 -11.472 1.00 92.50 75 GLU A O 1
ATOM 623 N N . ARG A 1 76 ? -5.775 -8.546 -13.101 1.00 94.12 76 ARG A N 1
ATOM 624 C CA . ARG A 1 76 ? -5.117 -7.642 -14.051 1.00 94.12 76 ARG A CA 1
ATOM 625 C C . ARG A 1 76 ? -5.974 -6.418 -14.379 1.00 94.12 76 ARG A C 1
ATOM 627 O O . ARG A 1 76 ? -5.437 -5.318 -14.508 1.00 94.12 76 ARG A O 1
ATOM 634 N N . SER A 1 77 ? -7.288 -6.580 -14.528 1.00 92.94 77 SER A N 1
ATOM 635 C CA . SER A 1 77 ? -8.216 -5.465 -14.744 1.00 92.94 77 SER A CA 1
ATOM 636 C C . SER A 1 77 ? -8.252 -4.500 -13.557 1.00 92.94 77 SER A C 1
ATOM 638 O O . SER A 1 77 ? -8.289 -3.287 -13.777 1.00 92.94 77 SER A O 1
ATOM 640 N N . ASN A 1 78 ? -8.178 -5.007 -12.325 1.00 91.44 78 ASN A N 1
ATOM 641 C CA . ASN A 1 78 ? -8.102 -4.173 -11.125 1.00 91.44 78 ASN A CA 1
ATOM 642 C C . ASN A 1 78 ? -6.776 -3.406 -11.053 1.00 91.44 78 ASN A C 1
ATOM 644 O O . ASN A 1 78 ? -6.804 -2.184 -10.913 1.00 91.44 78 ASN A O 1
ATOM 648 N N . SER A 1 79 ? -5.637 -4.064 -11.293 1.00 92.69 79 SER A N 1
ATOM 649 C CA . SER A 1 79 ? -4.336 -3.378 -11.333 1.00 92.69 79 SER A CA 1
ATOM 650 C C . SER A 1 79 ? -4.279 -2.296 -12.418 1.00 92.69 79 SER A C 1
ATOM 652 O O . SER A 1 79 ? -3.721 -1.223 -12.206 1.00 92.69 79 SER A O 1
ATOM 654 N N . ILE A 1 80 ? -4.891 -2.525 -13.588 1.00 90.75 80 ILE A N 1
ATOM 655 C CA . ILE A 1 80 ? -4.991 -1.494 -14.637 1.00 90.75 80 ILE A CA 1
ATOM 656 C C . ILE A 1 80 ? -5.804 -0.289 -14.148 1.00 90.75 80 ILE A C 1
ATOM 658 O O . ILE A 1 80 ? -5.438 0.852 -14.435 1.00 90.75 80 ILE A O 1
ATOM 662 N N . LYS A 1 81 ? -6.896 -0.517 -13.412 1.00 92.62 81 LYS A N 1
ATOM 663 C CA . LYS A 1 81 ? -7.731 0.557 -12.860 1.00 92.62 81 LYS A CA 1
ATOM 664 C C . LYS A 1 81 ? -6.966 1.393 -11.830 1.00 92.62 81 LYS A C 1
ATOM 666 O O . LYS A 1 81 ? -7.020 2.618 -11.898 1.00 92.62 81 LYS A O 1
ATOM 671 N N . GLU A 1 82 ? -6.220 0.747 -10.940 1.00 91.94 82 GLU A N 1
ATOM 672 C CA . GLU A 1 82 ? -5.360 1.413 -9.952 1.00 91.94 82 GLU A CA 1
ATOM 673 C C . GLU A 1 82 ? -4.261 2.241 -10.627 1.00 91.94 82 GLU A C 1
ATOM 675 O O . GLU A 1 82 ? -4.069 3.409 -10.294 1.00 91.94 82 GLU A O 1
ATOM 680 N N . LEU A 1 83 ? -3.601 1.691 -11.652 1.00 92.31 83 LEU A N 1
ATOM 681 C CA . LEU A 1 83 ? -2.592 2.419 -12.426 1.00 92.31 83 LEU A CA 1
ATOM 682 C C . LEU A 1 83 ? -3.175 3.636 -13.160 1.00 92.31 83 LEU A C 1
ATOM 684 O O . LEU A 1 83 ? -2.518 4.674 -13.254 1.00 92.31 83 LEU A O 1
ATOM 688 N N . LEU A 1 84 ? -4.406 3.539 -13.674 1.00 90.19 84 LEU A N 1
ATOM 689 C CA . LEU A 1 84 ? -5.096 4.676 -14.289 1.00 90.19 84 LEU A CA 1
ATOM 690 C C . LEU A 1 84 ? -5.430 5.765 -13.265 1.00 90.19 84 LEU A C 1
ATOM 692 O O . LEU A 1 84 ? -5.266 6.945 -13.572 1.00 90.19 84 LEU A O 1
ATOM 696 N N . GLN A 1 85 ? -5.843 5.385 -12.056 1.00 91.50 85 GLN A N 1
ATOM 697 C CA . GLN A 1 85 ? -6.084 6.333 -10.970 1.00 91.50 85 GLN A CA 1
ATOM 698 C C . GLN A 1 85 ? -4.784 7.016 -10.523 1.00 91.50 85 GLN A C 1
ATOM 700 O O . GLN A 1 85 ? -4.732 8.243 -10.453 1.00 91.50 85 GLN A O 1
ATOM 705 N N . ALA A 1 86 ? -3.703 6.255 -10.330 1.00 90.69 86 ALA A N 1
ATOM 706 C CA . ALA A 1 86 ? -2.393 6.807 -9.987 1.00 90.69 86 ALA A CA 1
ATOM 707 C C . ALA A 1 86 ? -1.878 7.781 -11.064 1.00 90.69 86 ALA A C 1
ATOM 709 O O . ALA A 1 86 ? -1.336 8.842 -10.751 1.00 90.69 86 ALA A O 1
ATOM 710 N N . LYS A 1 87 ? -2.094 7.467 -12.349 1.00 95.25 87 LYS A N 1
ATOM 711 C CA . LYS A 1 87 ? -1.772 8.373 -13.462 1.00 95.25 87 LYS A CA 1
ATOM 712 C C . LYS A 1 87 ? -2.560 9.685 -13.379 1.00 95.25 87 LYS A C 1
ATOM 714 O O . LYS A 1 87 ? -1.982 10.748 -13.616 1.00 95.25 87 LYS A O 1
ATOM 719 N N . GLU A 1 88 ? -3.853 9.625 -13.070 1.00 92.38 88 GLU A N 1
ATOM 720 C CA . GLU A 1 88 ? -4.702 10.813 -12.919 1.00 92.38 88 GLU A CA 1
ATOM 721 C C . GLU A 1 88 ? -4.217 11.690 -11.754 1.00 92.38 88 GLU A C 1
ATOM 723 O O . GLU A 1 88 ? -4.031 12.896 -11.916 1.00 92.38 88 GLU A O 1
ATOM 728 N N . GLU A 1 89 ? -3.887 11.087 -10.612 1.00 92.19 89 GLU A N 1
ATOM 729 C CA . GLU A 1 89 ? -3.346 11.799 -9.449 1.00 92.19 89 GLU A CA 1
ATOM 730 C C . GLU A 1 89 ? -1.996 12.470 -9.741 1.00 92.19 89 GLU A C 1
ATOM 732 O O . GLU A 1 89 ? -1.780 13.630 -9.375 1.00 92.19 89 GLU A O 1
ATOM 737 N N . ILE A 1 90 ? -1.089 11.777 -10.439 1.00 91.75 90 ILE A N 1
ATOM 738 C CA . ILE A 1 90 ? 0.194 12.349 -10.878 1.00 91.75 90 ILE A CA 1
ATOM 739 C C . ILE A 1 90 ? -0.044 13.514 -11.843 1.00 91.75 90 ILE A C 1
ATOM 741 O O . ILE A 1 90 ? 0.600 14.555 -11.714 1.00 91.75 90 ILE A O 1
ATOM 745 N N . THR A 1 91 ? -0.994 13.380 -12.770 1.00 91.69 91 THR A N 1
ATOM 746 C CA . THR A 1 91 ? -1.341 14.444 -13.725 1.00 91.69 91 THR A CA 1
ATOM 747 C C . THR A 1 91 ? -1.881 15.680 -13.002 1.00 91.69 91 THR A C 1
ATOM 749 O O . THR A 1 91 ? -1.474 16.803 -13.298 1.00 91.69 91 THR A O 1
ATOM 752 N N . GLN A 1 92 ? -2.732 15.494 -11.991 1.00 89.81 92 GLN A N 1
ATOM 753 C CA . GLN A 1 92 ? -3.230 16.593 -11.162 1.00 89.81 92 GLN A CA 1
ATOM 754 C C . GLN A 1 92 ? -2.114 17.262 -10.350 1.00 89.81 92 GLN A C 1
ATOM 756 O O . GLN A 1 92 ? -2.072 18.492 -10.278 1.00 89.81 92 GLN A O 1
ATOM 761 N N . LYS A 1 93 ? -1.187 16.485 -9.771 1.00 92.50 93 LYS A N 1
ATOM 762 C CA . LYS A 1 93 ? -0.010 17.031 -9.070 1.00 92.50 93 LYS A CA 1
ATOM 763 C C . LYS A 1 93 ? 0.879 17.844 -10.012 1.00 92.50 93 LYS A C 1
ATOM 765 O O . LYS A 1 93 ? 1.247 18.962 -9.662 1.00 92.50 93 LYS A O 1
ATOM 770 N N . LEU A 1 94 ? 1.153 17.328 -11.209 1.00 92.81 94 LEU A N 1
ATOM 771 C CA . LEU A 1 94 ? 1.945 18.020 -12.226 1.00 92.81 94 LEU A CA 1
ATOM 772 C C . LEU A 1 94 ? 1.288 19.344 -12.643 1.00 92.81 94 LEU A C 1
ATOM 774 O O . LEU A 1 94 ? 1.960 20.366 -12.731 1.00 92.81 94 LEU A O 1
ATOM 778 N N . ASN A 1 95 ? -0.033 19.352 -12.842 1.00 89.94 95 ASN A N 1
ATOM 779 C CA . ASN A 1 95 ? -0.767 20.572 -13.180 1.00 89.94 95 ASN A CA 1
ATOM 780 C C . ASN A 1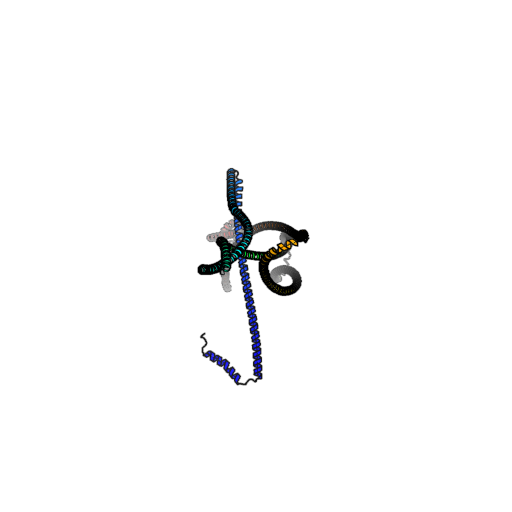 95 ? -0.691 21.621 -12.062 1.00 89.94 95 ASN A C 1
ATOM 782 O O . ASN A 1 95 ? -0.458 22.792 -12.351 1.00 89.94 95 ASN A O 1
ATOM 786 N N . ARG A 1 96 ? -0.814 21.216 -10.790 1.00 91.19 96 ARG A N 1
ATOM 787 C CA . ARG A 1 96 ? -0.639 22.133 -9.647 1.00 91.19 96 ARG A CA 1
ATOM 788 C C . ARG A 1 96 ? 0.771 22.721 -9.602 1.00 91.19 96 ARG A C 1
ATOM 790 O O . ARG A 1 96 ? 0.913 23.927 -9.443 1.00 91.19 96 ARG A O 1
ATOM 797 N N . GLN A 1 97 ? 1.793 21.887 -9.796 1.00 93.50 97 GLN A N 1
ATOM 798 C CA . GLN A 1 97 ? 3.186 22.338 -9.841 1.00 93.50 97 GLN A CA 1
ATOM 799 C C . GLN A 1 97 ? 3.446 23.287 -11.016 1.00 93.50 97 GLN A C 1
ATOM 801 O O . GLN A 1 97 ? 4.141 24.282 -10.851 1.00 93.50 97 GLN A O 1
ATOM 806 N N . ASN A 1 98 ? 2.858 23.035 -12.187 1.00 91.88 98 ASN A N 1
ATOM 807 C CA . ASN A 1 98 ? 2.981 23.932 -13.336 1.00 91.88 98 ASN A CA 1
ATOM 808 C C . ASN A 1 98 ? 2.345 25.306 -13.076 1.00 91.88 98 ASN A C 1
ATOM 810 O O . ASN A 1 98 ? 2.932 26.321 -13.449 1.00 91.88 98 ASN A O 1
ATOM 814 N N . GLU A 1 99 ? 1.184 25.363 -12.418 1.00 91.56 99 GLU A N 1
ATOM 815 C CA . GLU A 1 99 ? 0.571 26.638 -12.017 1.00 91.56 99 GLU A CA 1
ATOM 816 C C . GLU A 1 99 ? 1.414 27.374 -10.964 1.00 91.56 99 GLU A C 1
ATOM 818 O O . GLU A 1 99 ? 1.583 28.593 -11.039 1.00 91.56 99 GLU A O 1
ATOM 823 N N . GLU A 1 100 ? 2.024 26.647 -10.027 1.00 92.44 100 GLU A N 1
ATOM 824 C CA . GLU A 1 100 ? 2.948 27.221 -9.045 1.00 92.44 100 GLU A CA 1
ATOM 825 C C . GLU A 1 100 ? 4.214 27.783 -9.712 1.00 92.44 100 GLU A C 1
ATOM 827 O O . GLU A 1 100 ? 4.588 28.930 -9.464 1.00 92.44 100 GLU A O 1
ATOM 832 N N . ILE A 1 101 ? 4.822 27.033 -10.636 1.00 89.06 101 ILE A N 1
ATOM 833 C CA . ILE A 1 101 ? 5.963 27.489 -11.444 1.00 89.06 101 ILE A CA 1
ATOM 834 C C . ILE A 1 101 ? 5.588 28.737 -12.247 1.00 89.06 101 ILE A C 1
ATOM 836 O O . ILE A 1 101 ? 6.363 29.690 -12.302 1.00 89.06 101 ILE A O 1
ATOM 840 N N . LYS A 1 102 ? 4.397 28.767 -12.852 1.00 92.50 102 LYS A N 1
ATOM 841 C CA . LYS A 1 102 ? 3.909 29.920 -13.620 1.00 92.50 102 LYS A CA 1
ATOM 842 C C . LYS A 1 102 ? 3.729 31.157 -12.736 1.00 92.50 102 LYS A C 1
ATOM 844 O O . LYS A 1 102 ? 4.135 32.249 -13.132 1.00 92.50 102 LYS A O 1
ATOM 849 N N . SER A 1 103 ? 3.189 30.980 -11.531 1.00 91.00 103 SER A N 1
ATOM 850 C CA . SER A 1 103 ? 3.076 32.036 -10.518 1.00 91.00 103 SER A CA 1
ATOM 851 C C . SER A 1 103 ? 4.449 32.567 -10.098 1.00 91.00 103 SER A C 1
ATOM 853 O O . SER A 1 103 ? 4.687 33.775 -10.125 1.00 91.00 103 SER A O 1
ATOM 855 N N . LEU A 1 104 ? 5.394 31.673 -9.789 1.00 89.12 104 LEU A N 1
ATOM 856 C CA . LEU A 1 104 ? 6.764 32.046 -9.429 1.00 89.12 104 LEU A CA 1
ATOM 857 C C . LEU A 1 104 ? 7.482 32.767 -10.572 1.00 89.12 104 LEU A C 1
ATOM 859 O O . LEU A 1 104 ? 8.167 33.757 -10.329 1.00 89.12 104 LEU A O 1
ATOM 863 N N . LYS A 1 105 ? 7.285 32.327 -11.818 1.00 91.69 105 LYS A N 1
ATOM 864 C CA . LYS A 1 105 ? 7.863 32.974 -12.997 1.00 91.69 105 LYS A CA 1
ATOM 865 C C . LYS A 1 105 ? 7.322 34.391 -13.193 1.00 91.69 105 LYS A C 1
ATOM 867 O O . LYS A 1 105 ? 8.108 35.300 -13.424 1.00 91.69 105 LYS A O 1
ATOM 872 N N . SER A 1 106 ? 6.015 34.598 -13.021 1.00 85.56 106 SER A N 1
ATOM 873 C CA . SER A 1 106 ? 5.418 35.939 -13.078 1.00 85.56 106 SER A CA 1
ATOM 874 C C . SER A 1 106 ? 5.963 36.862 -11.980 1.00 85.56 106 SER A C 1
ATOM 876 O O . SER A 1 106 ? 6.264 38.024 -12.251 1.00 85.56 106 SER A O 1
ATOM 878 N N . LYS A 1 107 ? 6.165 36.344 -10.760 1.00 89.19 107 LYS A N 1
ATOM 879 C CA . LYS A 1 107 ? 6.807 37.100 -9.670 1.00 89.19 107 LYS A CA 1
ATOM 880 C C . LYS A 1 107 ? 8.262 37.448 -9.989 1.00 89.19 107 LYS A C 1
ATOM 882 O O . LYS A 1 107 ? 8.682 38.572 -9.727 1.00 89.19 107 LYS A O 1
ATOM 887 N N . LEU A 1 108 ? 9.013 36.509 -10.566 1.00 85.56 108 LEU A N 1
ATOM 888 C CA . LEU A 1 108 ? 10.400 36.723 -10.981 1.00 85.56 108 LEU A CA 1
ATOM 889 C C . LEU A 1 108 ? 10.493 37.807 -12.063 1.00 85.56 108 LEU A C 1
ATOM 891 O O . LEU A 1 108 ? 11.292 38.725 -11.928 1.00 85.56 108 LEU A O 1
ATOM 895 N N . GLU A 1 109 ? 9.648 37.736 -13.094 1.00 87.81 109 GLU A N 1
ATOM 896 C CA . GLU A 1 109 ? 9.597 38.733 -14.172 1.00 87.81 109 GLU A CA 1
ATOM 897 C C . GLU A 1 109 ? 9.245 40.128 -13.633 1.00 87.81 109 GLU A C 1
ATOM 899 O O . GLU A 1 109 ? 9.891 41.105 -14.008 1.00 87.81 109 GLU A O 1
ATOM 904 N N . SER A 1 110 ? 8.298 40.229 -12.693 1.00 80.00 110 SER A N 1
ATOM 905 C CA . SER A 1 110 ? 7.967 41.500 -12.033 1.00 80.00 110 SER A CA 1
ATOM 906 C C . SER A 1 110 ? 9.140 42.063 -11.225 1.00 80.00 110 SER A C 1
ATOM 908 O O . SER A 1 110 ? 9.421 43.257 -11.309 1.00 80.00 110 SER A O 1
ATOM 910 N N . ALA A 1 111 ? 9.838 41.225 -10.454 1.00 76.56 111 ALA A N 1
ATOM 911 C CA . ALA A 1 111 ? 11.002 41.648 -9.675 1.00 76.56 111 ALA A CA 1
ATOM 912 C C . ALA A 1 111 ? 12.171 42.072 -10.581 1.00 76.56 111 ALA A C 1
ATOM 914 O O . ALA A 1 111 ? 12.892 43.020 -10.280 1.00 76.56 111 ALA A O 1
ATOM 915 N N . GLN A 1 112 ? 12.337 41.394 -11.716 1.00 81.75 112 GLN A N 1
ATOM 916 C CA . GLN A 1 112 ? 13.374 41.697 -12.695 1.00 81.75 112 GLN A CA 1
ATOM 917 C C . GLN A 1 112 ? 13.087 43.001 -13.452 1.00 81.75 112 GLN A C 1
ATOM 919 O O . GLN A 1 112 ? 14.015 43.761 -13.717 1.00 81.75 112 GLN A O 1
ATOM 924 N N . HIS A 1 113 ? 11.815 43.306 -13.735 1.00 77.31 113 HIS A N 1
ATOM 925 C CA . HIS A 1 113 ? 11.417 44.595 -14.305 1.00 77.31 113 HIS A CA 1
ATOM 926 C C . HIS A 1 113 ? 11.698 45.748 -13.330 1.00 77.31 113 HIS A C 1
ATOM 928 O O . HIS A 1 113 ? 12.323 46.729 -13.714 1.00 77.31 113 HIS A O 1
ATOM 934 N N . GLN A 1 114 ? 11.357 45.580 -12.047 1.00 74.25 114 GLN A N 1
ATOM 935 C CA . GLN A 1 114 ? 11.654 46.567 -11.000 1.00 74.25 114 GLN A CA 1
ATOM 936 C C . GLN A 1 114 ? 13.161 46.816 -10.821 1.00 74.25 114 GLN A C 1
ATOM 938 O O . GLN A 1 114 ? 13.573 47.950 -10.588 1.00 74.25 114 GLN A O 1
ATOM 943 N N . LEU A 1 115 ? 13.990 45.775 -10.950 1.00 72.88 115 LEU A N 1
ATOM 944 C CA . LEU A 1 115 ? 15.453 45.893 -10.910 1.00 72.88 115 LEU A CA 1
ATOM 945 C C . LEU A 1 115 ? 16.016 46.632 -12.132 1.00 72.88 115 LEU A C 1
ATOM 947 O O . LEU A 1 115 ? 16.893 47.475 -11.974 1.00 72.88 115 LEU A O 1
ATOM 951 N N . ASN A 1 116 ? 15.495 46.361 -13.330 1.00 71.00 116 ASN A N 1
ATOM 952 C CA . ASN A 1 116 ? 15.908 47.069 -14.546 1.00 71.00 116 ASN A CA 1
ATOM 953 C C . ASN A 1 116 ? 15.459 48.540 -14.541 1.00 71.00 116 ASN A C 1
ATOM 955 O O . ASN A 1 116 ? 16.192 49.408 -15.011 1.00 71.00 116 ASN A O 1
ATOM 959 N N . ASP A 1 117 ? 14.290 48.844 -13.973 1.00 60.38 117 ASP A N 1
ATOM 960 C CA . ASP A 1 117 ? 13.803 50.221 -13.837 1.00 60.38 117 ASP A CA 1
ATOM 961 C C . ASP A 1 117 ? 14.615 51.020 -12.792 1.00 60.38 117 ASP A C 1
ATOM 963 O O . ASP A 1 117 ? 14.717 52.242 -12.896 1.00 60.38 117 ASP A O 1
ATOM 967 N N . GLN A 1 118 ? 15.277 50.349 -11.837 1.00 57.66 118 GLN A N 1
ATOM 968 C CA . GLN A 1 118 ? 16.218 50.969 -10.891 1.00 57.66 118 GLN A CA 1
ATOM 969 C C . GLN A 1 118 ? 17.575 51.362 -11.509 1.00 57.66 118 GLN A C 1
ATOM 971 O O . GLN A 1 118 ? 18.276 52.188 -10.921 1.00 57.66 118 GLN A O 1
ATOM 976 N N . GLU A 1 119 ? 17.952 50.839 -12.684 1.00 56.41 119 GLU A N 1
ATOM 977 C CA . GLU A 1 119 ? 19.184 51.252 -13.384 1.00 56.41 119 GLU A CA 1
ATOM 978 C C . GLU A 1 119 ? 19.044 52.596 -14.129 1.00 56.41 119 GLU A C 1
ATOM 980 O O . GLU A 1 119 ? 20.054 53.217 -14.465 1.00 56.41 119 GLU A O 1
ATOM 985 N N . ASN A 1 120 ? 17.823 53.116 -14.311 1.00 54.38 120 ASN A N 1
ATOM 986 C CA . ASN A 1 120 ? 17.582 54.464 -14.835 1.00 54.38 120 ASN A CA 1
ATOM 987 C C . ASN A 1 120 ? 17.326 55.457 -13.686 1.00 54.38 120 ASN A C 1
ATOM 989 O O . ASN A 1 120 ? 16.196 55.721 -13.276 1.00 54.38 120 ASN A O 1
ATOM 993 N N . LEU A 1 121 ? 18.417 56.024 -13.166 1.00 51.50 121 LEU A N 1
ATOM 994 C CA . LEU A 1 121 ? 18.422 57.126 -12.200 1.00 51.50 121 LEU A CA 1
ATOM 995 C C . LEU A 1 121 ? 17.771 58.386 -12.796 1.00 51.50 121 LEU A C 1
ATOM 997 O O . LEU A 1 121 ? 18.466 59.197 -13.391 1.00 51.50 121 LEU A O 1
ATOM 1001 N N . ASP A 1 122 ? 16.455 58.541 -12.622 1.00 50.50 122 ASP A N 1
ATOM 1002 C CA . ASP A 1 122 ? 15.798 59.857 -12.467 1.00 50.50 122 ASP A CA 1
ATOM 1003 C C . ASP A 1 122 ? 14.354 59.801 -11.904 1.00 50.50 122 ASP A C 1
ATOM 1005 O O . ASP A 1 122 ? 13.740 60.840 -11.667 1.00 50.50 122 ASP A O 1
ATOM 1009 N N . THR A 1 123 ? 13.806 58.622 -11.576 1.00 52.66 123 THR A N 1
ATOM 1010 C CA . THR A 1 123 ? 12.444 58.479 -11.003 1.00 52.66 123 THR A CA 1
ATOM 1011 C C . THR A 1 123 ? 12.414 57.767 -9.644 1.00 52.66 123 THR A C 1
ATOM 1013 O O . THR A 1 123 ? 11.458 57.074 -9.299 1.00 52.66 123 THR A O 1
ATOM 1016 N N . ALA A 1 124 ? 13.429 57.987 -8.801 1.00 54.72 124 ALA A N 1
ATOM 1017 C CA . ALA A 1 124 ? 13.505 57.405 -7.452 1.00 54.72 124 ALA A CA 1
ATOM 1018 C C . ALA A 1 124 ? 12.294 57.743 -6.549 1.00 54.72 124 ALA A C 1
ATOM 1020 O O . ALA A 1 124 ? 11.990 56.994 -5.622 1.00 54.72 124 ALA A O 1
ATOM 1021 N N . ASN A 1 125 ? 11.573 58.836 -6.827 1.00 57.03 125 ASN A N 1
ATOM 1022 C CA . ASN A 1 125 ? 10.373 59.214 -6.074 1.00 57.03 125 ASN A CA 1
ATOM 1023 C C . ASN A 1 125 ? 9.127 58.388 -6.438 1.00 57.03 125 ASN A C 1
ATOM 1025 O O . ASN A 1 125 ? 8.319 58.121 -5.549 1.00 57.03 125 ASN A O 1
ATOM 1029 N N . ASP A 1 126 ? 8.987 57.938 -7.689 1.00 56.28 126 ASP A N 1
ATOM 1030 C CA . ASP A 1 126 ? 7.837 57.120 -8.103 1.00 56.28 126 ASP A CA 1
ATOM 1031 C C . ASP A 1 126 ? 7.990 55.675 -7.616 1.00 56.28 126 ASP A C 1
ATOM 1033 O O . ASP A 1 126 ? 7.044 55.112 -7.067 1.00 56.28 126 ASP A O 1
ATOM 1037 N N . ALA A 1 127 ? 9.206 55.120 -7.666 1.00 58.66 127 ALA A N 1
ATOM 1038 C CA . ALA A 1 127 ? 9.503 53.810 -7.083 1.00 58.66 127 ALA A CA 1
ATOM 1039 C C . ALA A 1 127 ? 9.257 53.787 -5.563 1.00 58.66 127 ALA A C 1
ATOM 1041 O O . ALA A 1 127 ? 8.745 52.806 -5.027 1.00 58.66 127 ALA A O 1
ATOM 1042 N N . PHE A 1 128 ? 9.558 54.882 -4.853 1.00 62.88 128 PHE A N 1
ATOM 1043 C CA . PHE A 1 128 ? 9.276 54.986 -3.418 1.00 62.88 128 PHE A CA 1
ATOM 1044 C C . PHE A 1 128 ? 7.772 55.091 -3.132 1.00 62.88 128 PHE A C 1
ATOM 1046 O O . PHE A 1 128 ? 7.288 54.506 -2.160 1.00 62.88 128 PHE A O 1
ATOM 1053 N N . ALA A 1 129 ? 7.016 55.798 -3.978 1.00 66.44 129 ALA A N 1
ATOM 1054 C CA . ALA A 1 129 ? 5.562 55.886 -3.876 1.00 66.44 129 ALA A CA 1
ATOM 1055 C C . ALA A 1 129 ? 4.888 54.531 -4.150 1.00 66.44 129 ALA A C 1
ATOM 1057 O O . ALA A 1 129 ? 3.961 54.148 -3.433 1.00 66.44 129 ALA A O 1
ATOM 1058 N N . GLU A 1 130 ? 5.390 53.773 -5.124 1.00 66.25 130 GLU A N 1
ATOM 1059 C CA . GLU A 1 130 ? 4.882 52.449 -5.475 1.00 66.25 130 GLU A CA 1
ATOM 1060 C C . GLU A 1 130 ? 5.237 51.402 -4.409 1.00 66.25 130 GLU A C 1
ATOM 1062 O O . GLU A 1 130 ? 4.361 50.654 -3.976 1.00 66.25 130 GLU A O 1
ATOM 1067 N N . LEU A 1 131 ? 6.460 51.437 -3.863 1.00 69.12 131 LEU A N 1
ATOM 1068 C CA . LEU A 1 131 ? 6.859 50.602 -2.724 1.00 69.12 131 LEU A CA 1
ATOM 1069 C C . LEU A 1 131 ? 6.034 50.931 -1.472 1.00 69.12 131 LEU A C 1
ATOM 1071 O O . LEU A 1 131 ? 5.598 50.035 -0.754 1.00 69.12 131 LEU A O 1
ATOM 1075 N N . THR A 1 132 ? 5.762 52.217 -1.232 1.00 72.81 132 THR A N 1
ATOM 1076 C CA . THR A 1 132 ? 4.895 52.668 -0.134 1.00 72.81 132 THR A CA 1
ATOM 1077 C C . THR A 1 132 ? 3.451 52.207 -0.351 1.00 72.81 132 THR A C 1
ATOM 1079 O O . THR A 1 132 ? 2.780 51.810 0.600 1.00 72.81 132 THR A O 1
ATOM 1082 N N . SER A 1 133 ? 2.958 52.210 -1.592 1.00 74.62 133 SER A N 1
ATOM 1083 C CA . SER A 1 133 ? 1.633 51.688 -1.949 1.00 74.62 133 SER A CA 1
ATOM 1084 C C . SER A 1 133 ? 1.547 50.169 -1.766 1.00 74.62 133 SER A C 1
ATOM 1086 O O . SER A 1 133 ? 0.584 49.682 -1.168 1.00 74.62 133 SER A O 1
ATOM 1088 N N . ALA A 1 134 ? 2.573 49.427 -2.191 1.00 72.00 134 ALA A N 1
ATOM 1089 C CA . ALA A 1 134 ? 2.685 47.982 -2.012 1.00 72.00 134 ALA A CA 1
ATOM 1090 C C . ALA A 1 134 ? 2.736 47.610 -0.524 1.00 72.00 134 ALA A C 1
ATOM 1092 O O . ALA A 1 134 ? 1.908 46.824 -0.074 1.00 72.00 134 ALA A O 1
ATOM 1093 N N . PHE A 1 135 ? 3.580 48.276 0.271 1.00 76.25 135 PHE A N 1
ATOM 1094 C CA . PHE A 1 135 ? 3.620 48.099 1.728 1.00 76.25 135 PHE A CA 1
ATOM 1095 C C . PHE A 1 135 ? 2.288 48.441 2.394 1.00 76.25 135 PHE A C 1
ATOM 1097 O O . PHE A 1 135 ? 1.862 47.760 3.321 1.00 76.25 135 PHE A O 1
ATOM 1104 N N . ASN A 1 136 ? 1.595 49.484 1.936 1.00 77.56 136 ASN A N 1
ATOM 1105 C CA . ASN A 1 136 ? 0.275 49.834 2.458 1.00 77.56 136 ASN A CA 1
ATOM 1106 C C . ASN A 1 136 ? -0.828 48.864 2.006 1.00 77.56 136 ASN A C 1
ATOM 1108 O O . ASN A 1 136 ? -1.891 48.823 2.630 1.00 77.56 136 ASN A O 1
ATOM 1112 N N . THR A 1 137 ? -0.610 48.112 0.930 1.00 79.81 137 THR A N 1
ATOM 1113 C CA . THR A 1 137 ? -1.519 47.063 0.455 1.00 79.81 137 THR A CA 1
ATOM 1114 C C . THR A 1 137 ? -1.268 45.774 1.224 1.00 79.81 137 THR A C 1
ATOM 1116 O O . THR A 1 137 ? -2.204 45.255 1.816 1.00 79.81 137 THR A O 1
ATOM 1119 N N . GLU A 1 138 ? -0.011 45.356 1.369 1.00 79.56 138 GLU A N 1
ATOM 1120 C CA . GLU A 1 138 ? 0.394 44.231 2.219 1.00 79.56 138 GLU A CA 1
ATOM 1121 C C . GLU A 1 138 ? -0.006 44.468 3.680 1.00 79.56 138 GLU A C 1
ATOM 1123 O O . GLU A 1 138 ? -0.589 43.603 4.322 1.00 79.56 138 GLU A O 1
ATOM 1128 N N . ARG A 1 139 ? 0.180 45.684 4.202 1.00 82.75 139 ARG A N 1
ATOM 1129 C CA . ARG A 1 139 ? -0.318 46.069 5.528 1.00 82.75 139 ARG A CA 1
ATOM 1130 C C . ARG A 1 139 ? -1.840 45.958 5.622 1.00 82.75 139 ARG A C 1
ATOM 1132 O O . ARG A 1 139 ? -2.338 45.566 6.671 1.00 82.75 139 ARG A O 1
ATOM 1139 N N . ARG A 1 140 ? -2.591 46.302 4.570 1.00 80.44 140 ARG A N 1
ATOM 1140 C CA . ARG A 1 140 ? -4.058 46.147 4.543 1.00 80.44 140 ARG A CA 1
ATOM 1141 C C . ARG A 1 140 ? -4.476 44.680 4.462 1.00 80.44 140 ARG A C 1
ATOM 1143 O O . ARG A 1 140 ? -5.403 44.296 5.167 1.00 80.44 140 ARG A O 1
ATOM 1150 N N . GLU A 1 141 ? -3.786 43.863 3.676 1.00 79.56 141 GLU A N 1
ATOM 1151 C CA . GLU A 1 141 ? -4.016 42.417 3.597 1.00 79.56 141 GLU A CA 1
ATOM 1152 C C . GLU A 1 141 ? -3.678 41.722 4.914 1.00 79.56 141 GLU A C 1
ATOM 1154 O O . GLU A 1 141 ? -4.477 40.932 5.401 1.00 79.56 141 GLU A O 1
ATOM 1159 N N . LEU A 1 142 ? -2.560 42.073 5.552 1.00 81.94 142 LEU A N 1
ATOM 1160 C CA . LEU A 1 142 ? -2.193 41.573 6.875 1.00 81.94 142 LEU A CA 1
ATOM 1161 C C . LEU A 1 142 ? -3.189 42.023 7.944 1.00 81.94 142 LEU A C 1
ATOM 1163 O O . LEU A 1 142 ? -3.558 41.219 8.791 1.00 81.94 142 LEU A O 1
ATOM 1167 N N . ILE A 1 143 ? -3.679 43.267 7.898 1.00 82.75 143 ILE A N 1
ATOM 1168 C CA . ILE A 1 143 ? -4.765 43.717 8.783 1.00 82.75 143 ILE A CA 1
ATOM 1169 C C . ILE A 1 143 ? -6.039 42.900 8.528 1.00 82.75 143 ILE A C 1
ATOM 1171 O O . ILE A 1 143 ? -6.654 42.456 9.489 1.00 82.75 143 ILE A O 1
ATOM 1175 N N . THR A 1 144 ? -6.384 42.629 7.267 1.00 82.75 144 THR A N 1
ATOM 1176 C CA . THR A 1 144 ? -7.559 41.819 6.898 1.00 82.75 144 THR A CA 1
ATOM 1177 C C . THR A 1 144 ? -7.413 40.372 7.373 1.00 82.75 144 THR A C 1
ATOM 1179 O O . THR A 1 144 ? -8.349 39.816 7.933 1.00 82.75 144 THR A O 1
ATOM 1182 N N . GLN A 1 145 ? -6.229 39.768 7.229 1.00 80.12 145 GLN A N 1
ATOM 1183 C CA . GLN A 1 145 ? -5.931 38.435 7.758 1.00 80.12 145 GLN A CA 1
ATOM 1184 C C . GLN A 1 145 ? -5.967 38.426 9.286 1.00 80.12 145 GLN A C 1
ATOM 1186 O O . GLN A 1 145 ? -6.507 37.498 9.875 1.00 80.12 145 GLN A O 1
ATOM 1191 N N . ILE A 1 146 ? -5.435 39.456 9.949 1.00 79.31 146 ILE A N 1
ATOM 1192 C CA . ILE A 1 146 ? -5.526 39.608 11.406 1.00 79.31 146 ILE A CA 1
ATOM 1193 C C . ILE A 1 146 ? -6.988 39.761 11.837 1.00 79.31 146 ILE A C 1
ATOM 1195 O O . ILE A 1 146 ? -7.361 39.206 12.863 1.00 79.31 146 ILE A O 1
ATOM 1199 N N . GLU A 1 147 ? -7.824 40.471 11.083 1.00 78.12 147 GLU A N 1
ATOM 1200 C CA . GLU A 1 147 ? -9.262 40.592 11.340 1.00 78.12 147 GLU A CA 1
ATOM 1201 C C . GLU A 1 147 ? -10.006 39.277 11.081 1.00 78.12 147 GLU A C 1
ATOM 1203 O O . GLU A 1 147 ? -10.838 38.898 11.896 1.00 78.12 147 GLU A O 1
ATOM 1208 N N . GLU A 1 148 ? -9.666 38.521 10.035 1.00 78.19 148 GLU A N 1
ATOM 1209 C CA . GLU A 1 148 ? -10.186 37.167 9.807 1.00 78.19 148 GLU A CA 1
ATOM 1210 C C . GLU A 1 148 ? -9.748 36.189 10.895 1.00 78.19 148 GLU A C 1
ATOM 1212 O O . GLU A 1 148 ? -10.550 35.374 11.345 1.00 78.19 148 GLU A O 1
ATOM 1217 N N . TYR A 1 149 ? -8.495 36.259 11.349 1.00 77.31 149 TYR A N 1
ATOM 1218 C CA . TYR A 1 149 ? -8.008 35.445 12.456 1.00 77.31 149 TYR A CA 1
ATOM 1219 C C . TYR A 1 149 ? -8.635 35.876 13.772 1.00 77.31 149 TYR A C 1
ATOM 1221 O O . TYR A 1 149 ? -8.998 35.010 14.553 1.00 77.31 149 TYR A O 1
ATOM 1229 N N . LYS A 1 150 ? -8.842 37.175 14.012 1.00 78.75 150 LYS A N 1
ATOM 1230 C CA . LYS A 1 150 ? -9.608 37.665 15.164 1.00 78.75 150 LYS A CA 1
ATOM 1231 C C . LYS A 1 150 ? -11.053 37.206 15.103 1.00 78.75 150 LYS A C 1
ATOM 1233 O O . LYS A 1 150 ? -11.550 36.755 16.118 1.00 78.75 150 LYS A O 1
ATOM 1238 N N . LYS A 1 151 ? -11.683 37.224 13.932 1.00 76.19 151 LYS A N 1
ATOM 1239 C CA . LYS A 1 151 ? -13.038 36.713 13.726 1.00 76.19 151 LYS A CA 1
ATOM 1240 C C . LYS A 1 151 ? -13.106 35.200 13.928 1.00 76.19 151 LYS A C 1
ATOM 1242 O O . LYS A 1 151 ? -14.000 34.735 14.612 1.00 76.19 151 LYS A O 1
ATOM 1247 N N . LYS A 1 152 ? -12.131 34.431 13.434 1.00 76.12 152 LYS A N 1
ATOM 1248 C CA . LYS A 1 152 ? -11.998 32.988 13.715 1.00 76.12 152 LYS A CA 1
ATOM 1249 C C . LYS A 1 152 ? -11.703 32.710 15.186 1.00 76.12 152 LYS A C 1
ATOM 1251 O O . LYS A 1 152 ? -12.159 31.705 15.714 1.00 76.12 152 LYS A O 1
ATOM 1256 N N . ILE A 1 153 ? -10.945 33.578 15.853 1.00 69.50 153 ILE A N 1
ATOM 1257 C CA . ILE A 1 153 ? -10.689 33.512 17.293 1.00 69.50 153 ILE A CA 1
ATOM 1258 C C . ILE A 1 153 ? -11.948 33.897 18.071 1.00 69.50 153 ILE A C 1
ATOM 1260 O O . ILE A 1 153 ? -12.210 33.245 19.063 1.00 69.50 153 ILE A O 1
ATOM 1264 N N . GLU A 1 154 ? -12.760 34.853 17.623 1.00 66.12 154 GLU A N 1
ATOM 1265 C CA . GLU A 1 154 ? -14.070 35.193 18.198 1.00 66.12 154 GLU A CA 1
ATOM 1266 C C . GLU A 1 154 ? -15.103 34.082 17.944 1.00 66.12 154 GLU A C 1
ATOM 1268 O O . GLU A 1 154 ? -15.883 33.755 18.832 1.00 66.12 154 GLU A O 1
ATOM 1273 N N . GLU A 1 155 ? -15.066 33.424 16.784 1.00 60.03 155 GLU A N 1
ATOM 1274 C CA . GLU A 1 155 ? -15.874 32.242 16.454 1.00 60.03 155 GLU A CA 1
ATOM 1275 C C . GLU A 1 155 ? -15.436 31.015 17.284 1.00 60.03 155 GLU A C 1
ATOM 1277 O O . GLU A 1 155 ? -16.292 30.285 17.781 1.00 60.03 155 GLU A O 1
ATOM 1282 N N . ASN A 1 156 ? -14.134 30.837 17.552 1.00 54.16 156 ASN A N 1
ATOM 1283 C CA . ASN A 1 156 ? -13.611 29.820 18.482 1.00 54.16 156 ASN A CA 1
ATOM 1284 C C . ASN A 1 156 ? -13.763 30.208 19.965 1.00 54.16 156 ASN A C 1
ATOM 1286 O O . ASN A 1 156 ? -13.903 29.336 20.818 1.00 54.16 156 ASN A O 1
ATOM 1290 N N . GLN A 1 157 ? -13.789 31.495 20.309 1.00 49.28 157 GLN A N 1
ATOM 1291 C CA . GLN A 1 157 ? -14.135 31.990 21.645 1.00 49.28 157 GLN A CA 1
ATOM 1292 C C . GLN A 1 157 ? -15.650 31.934 21.877 1.00 49.28 157 GLN A C 1
ATOM 1294 O O . GLN A 1 157 ? -16.074 31.816 23.019 1.00 49.28 157 GLN A O 1
ATOM 1299 N N . ASN A 1 158 ? -16.468 31.837 20.829 1.00 47.19 158 ASN A N 1
ATOM 1300 C CA . ASN A 1 158 ? -17.849 31.353 20.915 1.00 47.19 158 ASN A CA 1
ATOM 1301 C C . ASN A 1 158 ? -17.956 29.827 21.121 1.00 47.19 158 ASN A C 1
ATOM 1303 O O . ASN A 1 158 ? -19.055 29.306 21.283 1.00 47.19 158 ASN A O 1
ATOM 1307 N N . CYS A 1 159 ? -16.834 29.103 21.193 1.00 42.91 159 CYS A N 1
ATOM 1308 C CA . CYS A 1 159 ? -16.756 27.767 21.794 1.00 42.91 159 CYS A CA 1
ATOM 1309 C C . CYS A 1 159 ? -16.370 27.821 23.289 1.00 42.91 159 CYS A C 1
ATOM 1311 O O . CYS A 1 159 ? -16.518 26.821 23.991 1.00 42.91 159 CYS A O 1
ATOM 1313 N N . SER A 1 160 ? -15.965 28.991 23.808 1.00 43.34 160 SER A N 1
ATOM 1314 C CA . SER A 1 160 ? -15.833 29.251 25.251 1.00 43.34 160 SER A CA 1
ATOM 1315 C C . SER A 1 160 ? -17.196 29.351 25.928 1.00 43.34 160 SER A C 1
ATOM 1317 O O . SER A 1 160 ? -17.329 28.906 27.058 1.00 43.34 160 SER A O 1
ATOM 1319 N N . SER A 1 161 ? -18.238 29.831 25.237 1.00 47.97 161 SER A N 1
ATOM 1320 C CA . SER A 1 161 ? -19.606 29.754 25.764 1.00 47.97 161 SER A CA 1
ATOM 1321 C C . SER A 1 161 ? -20.053 28.304 25.907 1.00 47.97 161 SER A C 1
ATOM 1323 O O . SER A 1 161 ? -20.620 27.972 26.928 1.00 47.97 161 SER A O 1
ATOM 1325 N N . LYS A 1 162 ? -19.693 27.403 24.981 1.00 52.84 162 LYS A N 1
ATOM 1326 C CA . LYS A 1 162 ? -19.978 25.963 25.108 1.00 52.84 162 LYS A CA 1
ATOM 1327 C C . LYS A 1 162 ? -19.181 25.301 26.236 1.00 52.84 162 LYS A C 1
ATOM 1329 O O . LYS A 1 162 ? -19.716 24.440 26.919 1.00 52.84 162 LYS A O 1
ATOM 1334 N N . SER A 1 163 ? -17.920 25.694 26.435 1.00 47.88 163 SER A N 1
ATOM 1335 C CA . SER A 1 163 ? -17.081 25.178 27.524 1.00 47.88 163 SER A CA 1
ATOM 1336 C C . SER A 1 163 ? -17.512 25.723 28.882 1.00 47.88 163 SER A C 1
ATOM 1338 O O . SER A 1 163 ? -17.601 24.943 29.816 1.00 47.88 163 SER A O 1
ATOM 1340 N N . SER A 1 164 ? -17.844 27.014 28.993 1.00 53.09 164 SER A N 1
ATOM 1341 C CA . SER A 1 164 ? -18.374 27.609 30.223 1.00 53.09 164 SER A CA 1
ATOM 1342 C C . SER A 1 164 ? -19.804 27.160 30.498 1.00 53.09 164 SER A C 1
ATOM 1344 O O . SER A 1 164 ? -20.203 27.092 31.647 1.00 53.09 164 SER A O 1
ATOM 1346 N N . GLU A 1 165 ? -20.590 26.858 29.465 1.00 58.62 165 GLU A N 1
ATOM 1347 C CA . GLU A 1 165 ? -21.931 26.284 29.583 1.00 58.62 165 GLU A CA 1
ATOM 1348 C C . GLU A 1 165 ? -21.855 24.808 29.966 1.00 58.62 165 GLU A C 1
ATOM 1350 O O . GLU A 1 165 ? -22.632 24.387 30.805 1.00 58.62 165 GLU A O 1
ATOM 1355 N N . LEU A 1 166 ? -20.874 24.044 29.476 1.00 67.50 166 LEU A N 1
ATOM 1356 C CA . LEU A 1 166 ? -20.600 22.686 29.956 1.00 67.50 166 LEU A CA 1
ATOM 1357 C C . LEU A 1 166 ? -20.011 22.676 31.369 1.00 67.50 166 LEU A C 1
ATOM 1359 O O . LEU A 1 166 ? -20.400 21.830 32.160 1.00 67.50 166 LEU A O 1
ATOM 1363 N N . GLU A 1 167 ? -19.129 23.611 31.729 1.00 65.62 167 GLU A N 1
ATOM 1364 C CA . GLU A 1 167 ? -18.633 23.765 33.105 1.00 65.62 167 GLU A CA 1
ATOM 1365 C C . GLU A 1 167 ? -19.732 24.263 34.041 1.00 65.62 167 GLU A C 1
ATOM 1367 O O . GLU A 1 167 ? -19.826 23.796 35.171 1.00 65.62 167 GLU A O 1
ATOM 1372 N N . SER A 1 168 ? -20.599 25.168 33.582 1.00 69.06 168 SER A N 1
ATOM 1373 C CA . SER A 1 168 ? -21.777 25.606 34.331 1.00 69.06 168 SER A CA 1
ATOM 1374 C C . SER A 1 168 ? -22.767 24.458 34.484 1.00 69.06 168 SER A C 1
ATOM 1376 O O . SER A 1 168 ? -23.219 24.231 35.593 1.00 69.06 168 SER A O 1
ATOM 1378 N N . GLN A 1 169 ? -23.048 23.685 33.432 1.00 73.19 169 GLN A N 1
ATOM 1379 C CA . GLN A 1 169 ? -23.925 22.510 33.483 1.00 73.19 169 GLN A CA 1
ATOM 1380 C C . GLN A 1 169 ? -23.326 21.388 34.329 1.00 73.19 169 GLN A C 1
ATOM 1382 O O . GLN A 1 169 ? -24.060 20.703 35.029 1.00 73.19 169 GLN A O 1
ATOM 1387 N N . LEU A 1 170 ? -22.006 21.202 34.309 1.00 73.81 170 LEU A N 1
ATOM 1388 C CA . LEU A 1 170 ? -21.319 20.218 35.138 1.00 73.81 170 LEU A CA 1
ATOM 1389 C C . LEU A 1 170 ? -21.315 20.653 36.604 1.00 73.81 170 LEU A C 1
ATOM 1391 O O . LEU A 1 170 ? -21.603 19.837 37.471 1.00 73.81 170 LEU A O 1
ATOM 1395 N N . ASN A 1 171 ? -21.044 21.926 36.893 1.00 74.44 171 ASN A N 1
ATOM 1396 C CA . ASN A 1 171 ? -21.114 22.464 38.250 1.00 74.44 171 ASN A CA 1
ATOM 1397 C C . ASN A 1 171 ? -22.555 22.507 38.769 1.00 74.44 171 ASN A C 1
ATOM 1399 O O . ASN A 1 171 ? -22.782 22.267 39.950 1.00 74.44 171 ASN A O 1
ATOM 1403 N N . GLU A 1 172 ? -23.534 22.759 37.905 1.00 76.56 172 GLU A N 1
ATOM 1404 C CA . GLU A 1 172 ? -24.957 22.703 38.233 1.00 76.56 172 GLU A CA 1
ATOM 1405 C C . GLU A 1 172 ? -25.409 21.257 38.461 1.00 76.56 172 GLU A C 1
ATOM 1407 O O . GLU A 1 172 ? -26.028 20.984 39.482 1.00 76.56 172 GLU A O 1
ATOM 1412 N N . ALA A 1 173 ? -24.968 20.301 37.639 1.00 73.38 173 ALA A N 1
ATOM 1413 C CA . ALA A 1 173 ? -25.206 18.873 37.851 1.00 73.38 173 ALA A CA 1
ATOM 1414 C C . ALA A 1 173 ? -24.499 18.328 39.103 1.00 73.38 173 ALA A C 1
ATOM 1416 O O . ALA A 1 173 ? -25.042 17.464 39.789 1.00 73.38 173 ALA A O 1
ATOM 1417 N N . LEU A 1 174 ? -23.302 18.823 39.438 1.00 75.88 174 LEU A N 1
ATOM 1418 C CA . LEU A 1 174 ? -22.602 18.481 40.679 1.00 75.88 174 LEU A CA 1
ATOM 1419 C C . LEU A 1 174 ? -23.316 19.072 41.894 1.00 75.88 174 LEU A C 1
ATOM 1421 O O . LEU A 1 174 ? -23.507 18.370 42.883 1.00 75.88 174 LEU A O 1
ATOM 1425 N N . LYS A 1 175 ? -23.782 20.317 41.796 1.00 76.94 175 LYS A N 1
ATOM 1426 C CA . LYS A 1 175 ? -24.582 20.964 42.837 1.00 76.94 175 LYS A CA 1
ATOM 1427 C C . LYS A 1 175 ? -25.933 20.276 43.017 1.00 76.94 175 LYS A C 1
ATOM 1429 O O . LYS A 1 175 ? -26.398 20.128 44.141 1.00 76.94 175 LYS A O 1
ATOM 1434 N N . ASP A 1 176 ? -26.553 19.818 41.937 1.00 77.00 176 ASP A N 1
ATOM 1435 C CA . ASP A 1 176 ? -27.791 19.050 41.997 1.00 77.00 176 ASP A CA 1
ATOM 1436 C C . ASP A 1 176 ? -27.545 17.642 42.536 1.00 77.00 176 ASP A C 1
ATOM 1438 O O . ASP A 1 176 ? -28.329 17.169 43.349 1.00 77.00 176 ASP A O 1
ATOM 1442 N N . LYS A 1 177 ? -26.416 17.003 42.211 1.00 80.12 177 LYS A N 1
ATOM 1443 C CA . LYS A 1 177 ? -25.987 15.751 42.851 1.00 80.12 177 LYS A CA 1
ATOM 1444 C C . LYS A 1 177 ? -25.780 15.927 44.356 1.00 80.12 177 LYS A C 1
ATOM 1446 O O . LYS A 1 177 ? -26.201 15.061 45.115 1.00 80.12 177 LYS A O 1
ATOM 1451 N N . GLU A 1 178 ? -25.147 17.011 44.794 1.00 77.19 178 GLU A N 1
ATOM 1452 C CA . GLU A 1 178 ? -24.980 17.324 46.218 1.00 77.19 178 GLU A CA 1
ATOM 1453 C C . GLU A 1 178 ? -26.332 17.559 46.894 1.00 77.19 178 GLU A C 1
ATOM 1455 O O . GLU A 1 178 ? -26.594 16.946 47.925 1.00 77.19 178 GLU A O 1
ATOM 1460 N N . LYS A 1 179 ? -27.240 18.322 46.270 1.00 76.69 179 LYS A N 1
ATOM 1461 C CA . LYS A 1 179 ? -28.621 18.466 46.758 1.00 76.69 179 LYS A CA 1
ATOM 1462 C C . LYS A 1 179 ? -29.360 17.133 46.805 1.00 76.69 179 LYS A C 1
ATOM 1464 O O . LYS A 1 179 ? -30.094 16.900 47.754 1.00 76.69 179 LYS A O 1
ATOM 1469 N N . PHE A 1 180 ? -29.198 16.257 45.813 1.00 78.06 180 PHE A N 1
ATOM 1470 C CA . PHE A 1 180 ? -29.829 14.937 45.815 1.00 78.06 180 PHE A CA 1
ATOM 1471 C C . PHE A 1 180 ? -29.238 14.038 46.897 1.00 78.06 180 PHE A C 1
ATOM 1473 O O . PHE A 1 180 ? -29.977 13.289 47.522 1.00 78.06 180 PHE A O 1
ATOM 1480 N N . LEU A 1 181 ? -27.932 14.113 47.158 1.00 74.88 181 LEU A N 1
ATOM 1481 C CA . LEU A 1 181 ? -27.302 13.390 48.262 1.00 74.88 181 LEU A CA 1
ATOM 1482 C C . LEU A 1 181 ? -27.794 13.903 49.617 1.00 74.88 181 LEU A C 1
ATOM 1484 O O . LEU A 1 181 ? -28.144 13.089 50.466 1.00 74.88 181 LEU A O 1
ATOM 1488 N N . GLU A 1 182 ? -27.901 15.219 49.783 1.00 80.00 182 GLU A N 1
ATOM 1489 C CA . GLU A 1 182 ? -28.472 15.850 50.974 1.00 80.00 182 GLU A CA 1
ATOM 1490 C C . GLU A 1 182 ? -29.961 15.496 51.129 1.00 80.00 182 GLU A C 1
ATOM 1492 O O . GLU A 1 182 ? -30.406 15.145 52.216 1.00 80.00 182 GLU A O 1
ATOM 1497 N N . GLN A 1 183 ? -30.733 15.465 50.038 1.00 77.38 183 GLN A N 1
ATOM 1498 C CA . GLN A 1 183 ? -32.116 14.980 50.031 1.00 77.38 183 GLN A CA 1
ATOM 1499 C C . GLN A 1 183 ? -32.206 13.493 50.372 1.00 77.38 183 GLN A C 1
ATOM 1501 O O . GLN A 1 183 ? -33.095 13.108 51.116 1.00 77.38 183 GLN A O 1
ATOM 1506 N N . ILE A 1 184 ? -31.302 12.645 49.879 1.00 73.12 184 ILE A N 1
ATOM 1507 C CA . ILE A 1 184 ? -31.261 11.218 50.226 1.00 73.12 184 ILE A CA 1
ATOM 1508 C C . ILE A 1 184 ? -30.924 11.038 51.706 1.00 73.12 184 ILE A C 1
ATOM 1510 O O . ILE A 1 184 ? -31.485 10.157 52.356 1.00 73.12 184 ILE A O 1
ATOM 1514 N N . GLU A 1 185 ? -30.007 11.838 52.243 1.00 77.94 185 GLU A N 1
ATOM 1515 C CA . GLU A 1 185 ? -29.651 11.799 53.658 1.00 77.94 185 GLU A CA 1
ATOM 1516 C C . GLU A 1 185 ? -30.817 12.281 54.530 1.00 77.94 185 GLU A C 1
ATOM 1518 O O . GLU A 1 185 ? -31.177 11.583 55.476 1.00 77.94 185 GLU A O 1
ATOM 1523 N N . ASN A 1 186 ? -31.497 13.357 54.121 1.00 77.06 186 ASN A N 1
ATOM 1524 C CA . ASN A 1 186 ? -32.732 13.842 54.739 1.00 77.06 186 ASN A CA 1
ATOM 1525 C C . ASN A 1 186 ? -33.874 12.819 54.650 1.00 77.06 186 ASN A C 1
ATOM 1527 O O . ASN A 1 186 ? -34.567 12.581 55.628 1.00 77.06 186 ASN A O 1
ATOM 1531 N N . ILE A 1 187 ? -34.042 12.135 53.516 1.00 76.25 187 ILE A N 1
ATOM 1532 C CA . ILE A 1 187 ? -35.033 11.062 53.363 1.00 76.25 187 ILE A CA 1
ATOM 1533 C C . ILE A 1 187 ? -34.668 9.868 54.252 1.00 76.25 187 ILE A C 1
ATOM 1535 O O . ILE A 1 187 ? -35.555 9.201 54.774 1.00 76.25 187 ILE A O 1
ATOM 1539 N N . LYS A 1 188 ? -33.380 9.566 54.461 1.00 77.00 188 LYS A N 1
ATOM 1540 C CA . LYS A 1 188 ? -32.956 8.499 55.383 1.00 77.00 188 LYS A CA 1
ATOM 1541 C C . LYS A 1 188 ? -33.242 8.853 56.838 1.00 77.00 188 LYS A C 1
ATOM 1543 O O . LYS A 1 188 ? -33.690 7.976 57.579 1.00 77.00 188 LYS A O 1
ATOM 1548 N N . THR A 1 189 ? -32.991 10.091 57.253 1.00 78.50 189 THR A N 1
ATOM 1549 C CA . THR A 1 189 ? -33.353 10.558 58.596 1.00 78.50 189 THR A CA 1
ATOM 1550 C C . THR A 1 189 ? -34.866 10.612 58.765 1.00 78.50 189 THR A C 1
ATOM 1552 O O . THR A 1 189 ? -35.364 10.029 59.723 1.00 78.50 189 THR A O 1
ATOM 1555 N N . GLU A 1 190 ? -35.613 11.160 57.803 1.00 77.88 190 GLU A N 1
ATOM 1556 C CA . GLU A 1 190 ? -37.083 11.143 57.806 1.00 77.88 190 GLU A CA 1
ATOM 1557 C C . GLU A 1 190 ? -37.642 9.719 57.826 1.00 77.88 190 GLU A C 1
ATOM 1559 O O . GLU A 1 190 ? -38.591 9.443 58.553 1.00 77.88 190 GLU A O 1
ATOM 1564 N N . LYS A 1 191 ? -37.034 8.782 57.090 1.00 75.69 191 LYS A N 1
ATOM 1565 C CA . LYS A 1 191 ? -37.408 7.365 57.124 1.00 75.69 191 LYS A CA 1
ATOM 1566 C C . LYS A 1 191 ? -37.185 6.765 58.511 1.00 75.69 191 LYS A C 1
ATOM 1568 O O . LYS A 1 191 ? -38.073 6.086 59.005 1.00 75.69 191 LYS A O 1
ATOM 1573 N N . SER A 1 192 ? -36.042 7.024 59.145 1.00 74.75 192 SER A N 1
ATOM 1574 C CA . SER A 1 192 ? -35.766 6.572 60.518 1.00 74.75 192 SER A CA 1
ATOM 1575 C C . SER A 1 192 ? -36.760 7.175 61.519 1.00 74.75 192 SER A C 1
ATOM 1577 O O . SER A 1 192 ? -37.288 6.489 62.393 1.00 74.75 192 SER A O 1
ATOM 1579 N N . GLU A 1 193 ? -37.093 8.457 61.368 1.00 76.94 193 GLU A N 1
ATOM 1580 C CA . GLU A 1 193 ? -38.117 9.115 62.180 1.00 76.94 193 GLU A CA 1
ATOM 1581 C C . GLU A 1 193 ? -39.515 8.538 61.943 1.00 76.94 193 GLU A C 1
ATOM 1583 O O . GLU A 1 193 ? -40.275 8.365 62.896 1.00 76.94 193 GLU A O 1
ATOM 1588 N N . LEU A 1 194 ? -39.861 8.223 60.694 1.00 74.25 194 LEU A N 1
ATOM 1589 C CA . LEU A 1 194 ? -41.117 7.574 60.335 1.00 74.25 194 LEU A CA 1
ATOM 1590 C C . LEU A 1 194 ? -41.174 6.142 60.863 1.00 74.25 194 LEU A C 1
ATOM 1592 O O . LEU A 1 194 ? -42.199 5.774 61.416 1.00 74.25 194 LEU A O 1
ATOM 1596 N N . GLU A 1 195 ? -40.097 5.362 60.786 1.00 73.12 195 GLU A N 1
ATOM 1597 C CA . GLU A 1 195 ? -40.011 4.016 61.372 1.00 73.12 195 GLU A CA 1
ATOM 1598 C C . GLU A 1 195 ? -40.209 4.063 62.896 1.00 73.12 195 GLU A C 1
ATOM 1600 O O . GLU A 1 195 ? -40.981 3.280 63.452 1.00 73.12 195 GLU A O 1
ATOM 1605 N N . ASN A 1 196 ? -39.610 5.048 63.572 1.00 75.56 196 ASN A N 1
ATOM 1606 C CA . ASN A 1 196 ? -39.839 5.278 65.000 1.00 75.56 196 ASN A CA 1
ATOM 1607 C C . ASN A 1 196 ? -41.290 5.703 65.298 1.00 75.56 196 ASN A C 1
ATOM 1609 O O . ASN A 1 196 ? -41.878 5.237 66.275 1.00 75.56 196 ASN A O 1
ATOM 1613 N N . LYS A 1 197 ? -41.897 6.552 64.457 1.00 75.62 197 LYS A N 1
ATOM 1614 C CA . LYS A 1 197 ? -43.316 6.934 64.577 1.00 75.62 197 LYS A CA 1
ATOM 1615 C C . LYS A 1 197 ? -44.252 5.757 64.312 1.00 75.62 197 LYS A C 1
ATOM 1617 O O . LYS A 1 197 ? -45.240 5.626 65.022 1.00 75.62 197 LYS A O 1
ATOM 1622 N N . VAL A 1 198 ? -43.943 4.894 63.345 1.00 69.06 198 VAL A N 1
ATOM 1623 C CA . VAL A 1 198 ? -44.697 3.664 63.066 1.00 69.06 198 VAL A CA 1
ATOM 1624 C C . VAL A 1 198 ? -44.641 2.747 64.280 1.00 69.06 198 VAL A C 1
ATOM 1626 O O . VAL A 1 198 ? -45.694 2.342 64.751 1.00 69.06 198 VAL A O 1
ATOM 1629 N N . SER A 1 199 ? -43.466 2.523 64.876 1.00 71.88 199 SER A N 1
ATOM 1630 C CA . SER A 1 199 ? -43.350 1.720 66.102 1.00 71.88 199 SER A CA 1
ATOM 1631 C C . SER A 1 199 ? -44.136 2.320 67.280 1.00 71.88 199 SER A C 1
ATOM 1633 O O . SER A 1 199 ? -44.782 1.601 68.044 1.00 71.88 199 SER A O 1
ATOM 1635 N N . PHE A 1 200 ? -44.150 3.650 67.402 1.00 74.62 200 PHE A N 1
ATOM 1636 C CA . PHE A 1 200 ? -44.980 4.346 68.383 1.00 74.62 200 PHE A CA 1
ATOM 1637 C C . PHE A 1 200 ? -46.484 4.189 68.102 1.00 74.62 200 PHE A C 1
ATOM 1639 O O . PHE A 1 200 ? -47.261 3.971 69.030 1.00 74.62 200 PHE A O 1
ATOM 1646 N N . TYR A 1 201 ? -46.913 4.258 66.840 1.00 70.19 201 TYR A N 1
ATOM 1647 C CA . TYR A 1 201 ? -48.313 4.052 66.471 1.00 70.19 201 TYR A CA 1
ATOM 1648 C C . TYR A 1 201 ? -48.749 2.592 66.609 1.00 70.19 201 TYR A C 1
ATOM 1650 O O . TYR A 1 201 ? -49.860 2.356 67.064 1.00 70.19 201 TYR A O 1
ATOM 1658 N N . GLU A 1 202 ? -47.889 1.617 66.318 1.00 70.88 202 GLU A N 1
ATOM 1659 C CA . GLU A 1 202 ? -48.142 0.198 66.600 1.00 70.88 202 GLU A CA 1
ATOM 1660 C C . GLU A 1 202 ? -48.372 -0.039 68.100 1.00 70.88 202 GLU A C 1
ATOM 1662 O O . GLU A 1 202 ? -49.268 -0.792 68.485 1.00 70.88 202 GLU A O 1
ATOM 1667 N N . TYR A 1 203 ? -47.614 0.651 68.959 1.00 75.25 203 TYR A N 1
ATOM 1668 C CA . TYR A 1 203 ? -47.843 0.633 70.404 1.00 75.25 203 TYR A CA 1
ATOM 1669 C C . TYR A 1 203 ? -49.198 1.251 70.784 1.00 75.25 203 TYR A C 1
ATOM 1671 O O . TYR A 1 203 ? -49.936 0.655 71.566 1.00 75.25 203 TYR A O 1
ATOM 1679 N N . GLN A 1 204 ? -49.563 2.398 70.199 1.00 70.75 204 GLN A N 1
ATOM 1680 C CA . GLN A 1 204 ? -50.867 3.031 70.441 1.00 70.75 204 GLN A CA 1
ATOM 1681 C C . GLN A 1 204 ? -52.048 2.192 69.937 1.00 70.75 204 GLN A C 1
ATOM 1683 O O . GLN A 1 204 ? -53.078 2.147 70.600 1.00 70.75 204 GLN A O 1
ATOM 1688 N N . ILE A 1 205 ? -51.910 1.513 68.793 1.00 70.19 205 ILE A N 1
ATOM 1689 C CA . ILE A 1 205 ? -52.931 0.591 68.271 1.00 70.19 205 ILE A CA 1
ATOM 1690 C C . ILE A 1 205 ? -53.139 -0.557 69.259 1.00 70.19 205 ILE A C 1
ATOM 1692 O O . ILE A 1 205 ? -54.272 -0.883 69.592 1.00 70.19 205 ILE A O 1
ATOM 1696 N N . LYS A 1 206 ? -52.056 -1.114 69.810 1.00 75.94 206 LYS A N 1
ATOM 1697 C CA . LYS A 1 206 ? -52.155 -2.172 70.819 1.00 75.94 206 LYS A CA 1
ATOM 1698 C C . LYS A 1 206 ? -52.830 -1.692 72.109 1.00 75.94 206 LYS A C 1
ATOM 1700 O O . LYS A 1 206 ? -53.660 -2.403 72.667 1.00 75.94 206 LYS A O 1
ATOM 1705 N N . GLU A 1 207 ? -52.507 -0.482 72.566 1.00 75.62 207 GLU A N 1
ATOM 1706 C CA . GLU A 1 207 ? -53.181 0.148 73.710 1.00 75.62 207 GLU A CA 1
ATOM 1707 C C . GLU A 1 207 ? -54.676 0.381 73.422 1.00 75.62 207 GLU A C 1
ATOM 1709 O O . GLU A 1 207 ? -55.523 0.162 74.289 1.00 75.62 207 GLU A O 1
ATOM 1714 N N . PHE A 1 208 ? -55.024 0.767 72.192 1.00 70.69 208 PHE A N 1
ATOM 1715 C CA . PHE A 1 208 ? -56.410 0.915 71.755 1.00 70.69 208 PHE A CA 1
ATOM 1716 C C . PHE A 1 208 ? -57.169 -0.418 71.733 1.00 70.69 208 PHE A C 1
ATOM 1718 O O . PHE A 1 208 ? -58.286 -0.470 72.244 1.00 70.69 208 PHE A O 1
ATOM 1725 N N . ASP A 1 209 ? -56.568 -1.494 71.223 1.00 72.50 209 ASP A N 1
ATOM 1726 C CA . ASP A 1 209 ? -57.173 -2.832 71.219 1.00 72.50 209 ASP A CA 1
ATOM 1727 C C . ASP A 1 209 ? -57.458 -3.318 72.652 1.00 72.50 209 ASP A C 1
ATOM 1729 O O . ASP A 1 209 ? -58.544 -3.827 72.944 1.00 72.50 209 ASP A O 1
ATOM 1733 N N . GLU A 1 210 ? -56.526 -3.086 73.583 1.00 76.50 210 GLU A N 1
ATOM 1734 C CA . GLU A 1 210 ? -56.709 -3.381 75.011 1.00 76.50 210 GLU A CA 1
ATOM 1735 C C . GLU A 1 210 ? -57.839 -2.528 75.633 1.00 76.50 210 GLU A C 1
ATOM 1737 O O . GLU A 1 210 ? -58.662 -3.022 76.420 1.00 76.50 210 GLU A O 1
ATOM 1742 N N . LEU A 1 211 ? -57.944 -1.249 75.252 1.00 73.81 211 LEU A N 1
ATOM 1743 C CA . LEU A 1 211 ? -59.049 -0.371 75.653 1.00 73.81 211 LEU A CA 1
ATOM 1744 C C . LEU A 1 211 ? -60.394 -0.811 75.057 1.00 73.81 211 LEU A C 1
ATOM 1746 O O . LEU A 1 211 ? -61.424 -0.721 75.725 1.00 73.81 211 LEU A O 1
ATOM 1750 N N . GLN A 1 212 ? -60.413 -1.318 73.828 1.00 70.94 212 GLN A N 1
ATOM 1751 C CA . GLN A 1 212 ? -61.622 -1.828 73.191 1.00 70.94 212 GLN A CA 1
ATOM 1752 C C . GLN A 1 212 ? -62.081 -3.137 73.846 1.00 70.94 212 GLN A C 1
ATOM 1754 O O . GLN A 1 212 ? -63.269 -3.299 74.133 1.00 70.94 212 GLN A O 1
ATOM 1759 N N . GLU A 1 213 ? -61.152 -4.037 74.175 1.00 76.50 213 GLU A N 1
ATOM 1760 C CA . GLU A 1 213 ? -61.455 -5.284 74.880 1.00 76.50 213 GLU A CA 1
ATOM 1761 C C . GLU A 1 213 ? -61.995 -5.017 76.296 1.00 76.50 213 GLU A C 1
ATOM 1763 O O . GLU A 1 213 ? -62.955 -5.653 76.743 1.00 76.50 213 GLU A O 1
ATOM 1768 N N . THR A 1 214 ? -61.422 -4.042 77.009 1.00 76.75 214 THR A N 1
ATOM 1769 C CA . THR A 1 214 ? -61.944 -3.611 78.317 1.00 76.75 214 THR A CA 1
ATOM 1770 C C . THR A 1 214 ? -63.305 -2.929 78.200 1.00 76.75 214 THR A C 1
ATOM 1772 O O . THR A 1 214 ? -64.183 -3.206 79.016 1.00 76.75 214 THR A O 1
ATOM 1775 N N . ASN A 1 215 ? -63.530 -2.112 77.169 1.00 70.44 215 ASN A N 1
ATOM 1776 C CA . ASN A 1 215 ? -64.830 -1.500 76.888 1.00 70.44 215 ASN A CA 1
ATOM 1777 C C . ASN A 1 215 ? -65.916 -2.569 76.635 1.00 70.44 215 ASN A C 1
ATOM 1779 O O . ASN A 1 215 ? -66.992 -2.514 77.231 1.00 70.44 215 ASN A O 1
ATOM 1783 N N . GLU A 1 216 ? -65.622 -3.605 75.845 1.00 76.19 216 GLU A N 1
ATOM 1784 C CA . GLU A 1 216 ? -66.547 -4.730 75.641 1.00 76.19 216 GLU A CA 1
ATOM 1785 C C . GLU A 1 216 ? -66.798 -5.532 76.930 1.00 76.19 216 GLU A C 1
ATOM 1787 O O . GLU A 1 216 ? -67.948 -5.865 77.232 1.00 76.19 216 GLU A O 1
ATOM 1792 N N . LYS A 1 217 ? -65.767 -5.772 77.754 1.00 78.69 217 LYS A N 1
ATOM 1793 C CA . LYS A 1 217 ? -65.937 -6.402 79.079 1.00 78.69 217 LYS A CA 1
ATOM 1794 C C . LYS A 1 217 ? -66.853 -5.577 79.988 1.00 78.69 217 LYS A C 1
ATOM 1796 O O . LYS A 1 217 ? -67.781 -6.136 80.569 1.00 78.69 217 LYS A O 1
ATOM 1801 N N . LEU A 1 218 ? -66.667 -4.256 80.044 1.00 75.69 218 LEU A N 1
ATOM 1802 C CA . LEU A 1 218 ? -67.513 -3.348 80.827 1.00 75.69 218 LEU A CA 1
ATOM 1803 C C . LEU A 1 218 ? -68.960 -3.319 80.314 1.00 75.69 218 LEU A C 1
ATOM 1805 O O . LEU A 1 218 ? -69.890 -3.300 81.119 1.00 75.69 218 LEU A O 1
ATOM 1809 N N . LYS A 1 219 ? -69.189 -3.374 78.993 1.00 75.12 219 LYS A N 1
ATOM 1810 C CA . LYS A 1 219 ? -70.547 -3.503 78.424 1.00 75.12 219 LYS A CA 1
ATOM 1811 C C . LYS A 1 219 ? -71.235 -4.796 78.864 1.00 75.12 219 LYS A C 1
ATOM 1813 O O . LYS A 1 219 ? -72.438 -4.782 79.137 1.00 75.12 219 LYS A O 1
ATOM 1818 N N . ILE A 1 220 ? -70.504 -5.910 78.913 1.00 76.81 220 ILE A N 1
ATOM 1819 C CA . ILE A 1 220 ? -71.025 -7.200 79.390 1.00 76.81 220 ILE A CA 1
ATOM 1820 C C . ILE A 1 220 ? -71.349 -7.120 80.887 1.00 76.81 220 ILE A C 1
ATOM 1822 O O . ILE A 1 220 ? -72.425 -7.543 81.306 1.00 76.81 220 ILE A O 1
ATOM 1826 N N . GLU A 1 221 ? -70.465 -6.528 81.684 1.00 76.31 221 GLU A N 1
ATOM 1827 C CA . GLU A 1 221 ? -70.649 -6.361 83.128 1.00 76.31 221 GLU A CA 1
ATOM 1828 C C . GLU A 1 221 ? -71.842 -5.446 83.458 1.00 76.31 221 GLU A C 1
ATOM 1830 O O . GLU A 1 221 ? -72.660 -5.781 84.315 1.00 76.31 221 GLU A O 1
ATOM 1835 N N . LEU A 1 222 ? -72.041 -4.368 82.690 1.00 72.12 222 LEU A N 1
ATOM 1836 C CA . LEU A 1 222 ? -73.234 -3.516 82.751 1.00 72.12 222 LEU A CA 1
ATOM 1837 C C . LEU A 1 222 ? -74.524 -4.289 82.450 1.00 72.12 222 LEU A C 1
ATOM 1839 O O . LEU A 1 222 ? -75.512 -4.124 83.166 1.00 72.12 222 LEU A O 1
ATOM 1843 N N . LYS A 1 223 ? -74.523 -5.158 81.429 1.00 76.88 223 LYS A N 1
ATOM 1844 C CA . LYS A 1 223 ? -75.675 -6.029 81.127 1.00 76.88 223 LYS A CA 1
ATOM 1845 C C . LYS A 1 223 ? -75.963 -7.013 82.264 1.00 76.88 223 LYS A C 1
ATOM 1847 O O . LYS A 1 223 ? -77.126 -7.231 82.593 1.00 76.88 223 LYS A O 1
ATOM 1852 N N . ASN A 1 224 ? -74.925 -7.582 82.875 1.00 77.00 224 ASN A N 1
ATOM 1853 C CA . ASN A 1 224 ? -75.071 -8.501 84.006 1.00 77.00 224 ASN A CA 1
ATOM 1854 C C . ASN A 1 224 ? -75.605 -7.785 85.256 1.00 77.00 224 ASN A C 1
ATOM 1856 O O . ASN A 1 224 ? -76.505 -8.299 85.917 1.00 77.00 224 ASN A O 1
ATOM 1860 N N . SER A 1 225 ? -75.107 -6.579 85.541 1.00 72.31 225 SER A N 1
ATOM 1861 C CA . SER A 1 225 ? -75.612 -5.719 86.617 1.00 72.31 225 SER A CA 1
ATOM 1862 C C . SER A 1 225 ? -77.086 -5.354 86.403 1.00 72.31 225 SER A C 1
ATOM 1864 O O . SER A 1 225 ? -77.879 -5.396 87.344 1.00 72.31 225 SER A O 1
ATOM 1866 N N . ASP A 1 226 ? -77.492 -5.073 85.159 1.00 72.69 226 ASP A N 1
ATOM 1867 C CA . ASP A 1 226 ? -78.898 -4.829 84.820 1.00 72.69 226 ASP A CA 1
ATOM 1868 C C . ASP A 1 226 ? -79.792 -6.043 85.068 1.00 72.69 226 ASP A C 1
ATOM 1870 O O . ASP A 1 226 ? -80.872 -5.910 85.649 1.00 72.69 226 ASP A O 1
ATOM 1874 N N . TYR A 1 227 ? -79.311 -7.233 84.721 1.00 76.31 227 TYR A N 1
ATOM 1875 C CA . TYR A 1 227 ? -80.008 -8.478 85.018 1.00 76.31 227 TYR A CA 1
ATOM 1876 C C . TYR A 1 227 ? -80.146 -8.730 86.532 1.00 76.31 227 TYR A C 1
ATOM 1878 O O . TYR A 1 227 ? -81.225 -9.089 87.013 1.00 76.31 227 TYR A O 1
ATOM 1886 N N . GLU A 1 228 ? -79.089 -8.501 87.321 1.00 75.00 228 GLU A N 1
ATOM 1887 C CA . GLU A 1 228 ? -79.163 -8.616 88.785 1.00 75.00 228 GLU A CA 1
ATOM 1888 C C . GLU A 1 228 ? -80.105 -7.586 89.406 1.00 75.00 228 GLU A C 1
ATOM 1890 O O . GLU A 1 228 ? -80.877 -7.916 90.312 1.00 75.00 228 GLU A O 1
ATOM 1895 N N . LYS A 1 229 ? -80.087 -6.351 88.902 1.00 74.44 229 LYS A N 1
ATOM 1896 C CA . LYS A 1 229 ? -81.002 -5.294 89.325 1.00 74.44 229 LYS A CA 1
ATOM 1897 C C . LYS A 1 229 ? -82.454 -5.696 89.082 1.00 74.44 229 LYS A C 1
ATOM 1899 O O . LYS A 1 229 ? -83.272 -5.543 89.987 1.00 74.44 229 LYS A O 1
ATOM 1904 N N . GLU A 1 230 ? -82.786 -6.218 87.902 1.00 77.75 230 GLU A N 1
ATOM 1905 C CA . GLU A 1 230 ? -84.137 -6.707 87.595 1.00 77.75 230 GLU A CA 1
ATOM 1906 C C . GLU A 1 230 ? -84.553 -7.850 88.529 1.00 77.75 230 GLU A C 1
ATOM 1908 O O . GLU A 1 230 ? -85.662 -7.837 89.070 1.00 77.75 230 GLU A O 1
ATOM 1913 N N . LYS A 1 231 ? -83.642 -8.791 88.805 1.00 78.75 231 LYS A N 1
ATOM 1914 C CA . LYS A 1 231 ? -83.872 -9.900 89.743 1.00 78.75 231 LYS A CA 1
ATOM 1915 C C . LYS A 1 231 ? -84.116 -9.416 91.177 1.00 78.75 231 LYS A C 1
ATOM 1917 O O . LYS A 1 231 ? -85.038 -9.891 91.839 1.00 78.75 231 LYS A O 1
ATOM 1922 N N . LEU A 1 232 ? -83.319 -8.465 91.666 1.00 75.00 232 LEU A N 1
ATOM 1923 C CA . LEU A 1 232 ? -83.498 -7.864 92.991 1.00 75.00 232 LEU A CA 1
ATOM 1924 C C . LEU A 1 232 ? -84.779 -7.027 93.062 1.00 75.00 232 LEU A C 1
ATOM 1926 O O . LEU A 1 232 ? -85.481 -7.079 94.068 1.00 75.00 232 LEU A O 1
ATOM 1930 N N . GLN A 1 233 ? -85.122 -6.300 91.997 1.00 75.38 233 GLN A N 1
ATOM 1931 C CA . GLN A 1 233 ? -86.366 -5.537 91.915 1.00 75.38 233 GLN A CA 1
ATOM 1932 C C . GLN A 1 233 ? -87.591 -6.460 91.959 1.00 75.38 233 GLN A C 1
ATOM 1934 O O . GLN A 1 233 ? -88.565 -6.149 92.645 1.00 75.38 233 GLN A O 1
ATOM 1939 N N . PHE A 1 234 ? -87.530 -7.610 91.284 1.00 76.94 234 PHE A N 1
ATOM 1940 C CA . PHE A 1 234 ? -88.552 -8.651 91.373 1.00 76.94 234 PHE A CA 1
ATOM 1941 C C . PHE A 1 234 ? -88.704 -9.170 92.811 1.00 76.94 234 PHE A C 1
ATOM 1943 O O . PHE A 1 234 ? -89.817 -9.200 93.336 1.00 76.94 234 PHE A O 1
ATOM 1950 N N . LEU A 1 235 ? -87.589 -9.480 93.484 1.00 76.19 235 LEU A N 1
ATOM 1951 C CA . LEU A 1 235 ? -87.589 -9.960 94.870 1.00 76.19 235 LEU A CA 1
ATOM 1952 C C . LEU A 1 235 ? -88.145 -8.913 95.852 1.00 76.19 235 LEU A C 1
ATOM 1954 O O . LEU A 1 235 ? -88.913 -9.242 96.754 1.00 76.19 235 LEU A O 1
ATOM 1958 N N . ILE A 1 236 ? -87.799 -7.636 95.660 1.00 73.50 236 ILE A N 1
ATOM 1959 C CA . ILE A 1 236 ? -88.352 -6.520 96.439 1.00 73.50 236 ILE A CA 1
ATOM 1960 C C . ILE A 1 236 ? -89.864 -6.426 96.234 1.00 73.50 236 ILE A C 1
ATOM 1962 O O . ILE A 1 236 ? -90.588 -6.256 97.212 1.00 73.50 236 ILE A O 1
ATOM 1966 N N . ASN A 1 237 ? -90.353 -6.563 95.000 1.00 75.94 237 ASN A N 1
ATOM 1967 C CA . ASN A 1 237 ? -91.787 -6.526 94.715 1.00 75.94 237 ASN A CA 1
ATOM 1968 C C . ASN A 1 237 ? -92.526 -7.719 95.360 1.00 75.94 237 ASN A C 1
ATOM 1970 O O . ASN A 1 237 ? -93.600 -7.529 95.932 1.00 75.94 237 ASN A O 1
ATOM 1974 N N . GLU A 1 238 ? -91.954 -8.931 95.341 1.00 76.25 238 GLU A N 1
ATOM 1975 C CA . GLU A 1 238 ? -92.507 -10.097 96.054 1.00 76.25 238 GLU A CA 1
ATOM 1976 C C . GLU A 1 238 ? -92.564 -9.873 97.568 1.00 76.25 238 GLU A C 1
ATOM 1978 O O . GLU A 1 238 ? -93.599 -10.105 98.197 1.00 76.25 238 GLU A O 1
ATOM 1983 N N . LEU A 1 239 ? -91.476 -9.377 98.159 1.00 72.12 239 LEU A N 1
ATOM 1984 C CA . LEU A 1 239 ? -91.412 -9.080 99.587 1.00 72.12 239 LEU A CA 1
ATOM 1985 C C . LEU A 1 239 ? -92.351 -7.929 99.983 1.00 72.12 239 LEU A C 1
ATOM 1987 O O . LEU A 1 239 ? -92.923 -7.968 101.070 1.00 72.12 239 LEU A O 1
ATOM 1991 N N . GLN A 1 240 ? -92.567 -6.933 99.117 1.00 73.06 240 GLN A N 1
ATOM 1992 C CA . GLN A 1 240 ? -93.553 -5.866 99.326 1.00 73.06 240 GLN A CA 1
ATOM 1993 C C . GLN A 1 240 ? -94.992 -6.387 99.262 1.00 73.06 240 GLN A C 1
ATOM 1995 O O . GLN A 1 240 ? -95.802 -6.008 100.105 1.00 73.06 240 GLN A O 1
ATOM 2000 N N . ASN A 1 241 ? -95.306 -7.288 98.328 1.00 72.31 241 ASN A N 1
ATOM 2001 C CA . ASN A 1 241 ? -96.607 -7.961 98.279 1.00 72.31 241 ASN A CA 1
ATOM 2002 C C . ASN A 1 241 ? -96.845 -8.813 99.533 1.00 72.31 241 ASN A C 1
ATOM 2004 O O . ASN A 1 241 ? -97.931 -8.767 100.112 1.00 72.31 241 ASN A O 1
ATOM 2008 N N . PHE A 1 242 ? -95.821 -9.530 100.004 1.00 65.38 242 PHE A N 1
ATOM 2009 C CA . PHE A 1 242 ? -95.873 -10.257 101.273 1.00 65.38 242 PHE A CA 1
ATOM 2010 C C . PHE A 1 242 ? -96.034 -9.323 102.473 1.00 65.38 242 PHE A C 1
ATOM 2012 O O . PHE A 1 242 ? -96.825 -9.618 103.366 1.00 65.38 242 PHE A O 1
ATOM 2019 N N . LYS A 1 243 ? -95.329 -8.185 102.496 1.00 66.62 243 LYS A N 1
ATOM 2020 C CA . LYS A 1 243 ? -95.477 -7.155 103.531 1.00 66.62 243 LYS A CA 1
ATOM 2021 C C . LYS A 1 243 ? -96.900 -6.594 103.547 1.00 66.62 243 LYS A C 1
ATOM 2023 O O . LYS A 1 243 ? -97.496 -6.533 104.613 1.00 66.62 243 LYS A O 1
ATOM 2028 N N . ALA A 1 244 ? -97.478 -6.276 102.389 1.00 65.06 244 ALA A N 1
ATOM 2029 C CA . ALA A 1 244 ? -98.858 -5.805 102.276 1.00 65.06 244 ALA A CA 1
ATOM 2030 C C . ALA A 1 244 ? -99.884 -6.874 102.712 1.00 65.06 244 ALA A C 1
ATOM 2032 O O . ALA A 1 244 ? -100.860 -6.551 103.389 1.00 65.06 244 ALA A O 1
ATOM 2033 N N . GLN A 1 245 ? -99.654 -8.155 102.389 1.00 62.72 245 GLN A N 1
ATOM 2034 C CA . GLN A 1 245 ? -100.465 -9.274 102.891 1.00 62.72 245 GLN A CA 1
ATOM 2035 C C . GLN A 1 245 ? -100.340 -9.452 104.411 1.00 62.72 245 GLN A C 1
ATOM 2037 O O . GLN A 1 245 ? -101.338 -9.698 105.084 1.00 62.72 245 GLN A O 1
ATOM 2042 N N . ALA A 1 246 ? -99.137 -9.305 104.964 1.00 57.53 246 ALA A N 1
ATOM 2043 C CA . ALA A 1 246 ? -98.885 -9.408 106.396 1.00 57.53 246 ALA A CA 1
ATOM 2044 C C . ALA A 1 246 ? -99.479 -8.219 107.176 1.00 57.53 246 ALA A C 1
ATOM 2046 O O . ALA A 1 246 ? -100.087 -8.420 108.222 1.00 57.53 246 ALA A O 1
ATOM 2047 N N . GLU A 1 247 ? -99.397 -6.997 106.641 1.00 61.12 247 GLU A N 1
ATOM 2048 C CA . GLU A 1 247 ? -100.051 -5.800 107.193 1.00 61.12 247 GLU A CA 1
ATOM 2049 C C . GLU A 1 247 ? -101.588 -5.895 107.127 1.00 61.12 247 GLU A C 1
ATOM 2051 O O . GLU A 1 247 ? -102.277 -5.387 108.013 1.00 61.12 247 GLU A O 1
ATOM 2056 N N . ALA A 1 248 ? -102.142 -6.595 106.129 1.00 58.09 248 ALA A N 1
ATOM 2057 C CA . ALA A 1 248 ? -103.568 -6.919 106.069 1.00 58.09 248 ALA A CA 1
ATOM 2058 C C . ALA A 1 248 ? -103.982 -7.991 107.100 1.00 58.09 248 ALA A C 1
ATOM 2060 O O . ALA A 1 248 ? -105.087 -7.916 107.637 1.00 58.09 248 ALA A O 1
ATOM 2061 N N . MET A 1 249 ? -103.099 -8.950 107.410 1.00 51.88 249 MET A N 1
ATOM 2062 C CA . MET A 1 249 ? -103.314 -9.988 108.431 1.00 51.88 249 MET A CA 1
ATOM 2063 C C . MET A 1 249 ? -103.105 -9.484 109.871 1.00 51.88 249 MET A C 1
ATOM 2065 O O . MET A 1 249 ? -103.790 -9.948 110.775 1.00 51.88 249 MET A O 1
ATOM 2069 N N . ALA A 1 250 ? -102.264 -8.468 110.094 1.00 51.12 250 ALA A N 1
ATOM 2070 C CA . ALA A 1 250 ? -102.012 -7.858 111.408 1.00 51.12 250 ALA A CA 1
ATOM 2071 C C . ALA A 1 250 ? -103.224 -7.120 112.031 1.00 51.12 250 ALA A C 1
ATOM 2073 O O . ALA A 1 250 ? -103.118 -6.564 113.122 1.00 51.12 250 ALA A O 1
ATOM 2074 N N . LYS A 1 251 ? -104.389 -7.115 111.366 1.00 54.16 251 LYS A N 1
ATOM 2075 C CA . LYS A 1 251 ? -105.672 -6.659 111.930 1.00 54.16 251 LYS A CA 1
ATOM 2076 C C . LYS A 1 251 ? -106.459 -7.760 112.665 1.00 54.16 251 LYS A C 1
ATOM 2078 O O . LYS A 1 251 ? -107.524 -7.456 113.196 1.00 54.16 251 LYS A O 1
ATOM 2083 N N . CYS A 1 252 ? -105.950 -8.993 112.734 1.00 46.00 252 CYS A N 1
ATOM 2084 C CA . CYS A 1 252 ? -106.537 -10.096 113.502 1.00 46.00 252 CYS A CA 1
ATOM 2085 C C . CYS A 1 252 ? -105.458 -10.802 114.352 1.00 46.00 252 CYS A C 1
ATOM 2087 O O . CYS A 1 252 ? -104.633 -11.517 113.803 1.00 46.00 252 CYS A O 1
ATOM 2089 N N . ASP A 1 253 ? -105.484 -10.530 115.660 1.00 43.88 253 ASP A N 1
ATOM 2090 C CA . ASP A 1 253 ? -104.876 -11.178 116.842 1.00 43.88 253 ASP A CA 1
ATOM 2091 C C . ASP A 1 253 ? -103.621 -12.099 116.793 1.00 43.88 253 ASP A C 1
ATOM 2093 O O . ASP A 1 253 ? -103.474 -13.013 115.989 1.00 43.88 253 ASP A O 1
ATOM 2097 N N . GLU A 1 254 ? -102.812 -11.886 117.848 1.00 47.81 254 GLU A N 1
ATOM 2098 C CA . GLU A 1 254 ? -101.820 -12.742 118.541 1.00 47.81 254 GLU A CA 1
ATOM 2099 C C . GLU A 1 254 ? -100.390 -12.973 117.967 1.00 47.81 254 GLU A C 1
ATOM 2101 O O . GLU A 1 254 ? -100.113 -13.816 117.117 1.00 47.81 254 GLU A O 1
ATOM 2106 N N . GLU A 1 255 ? -99.455 -12.200 118.551 1.00 51.69 255 GLU A N 1
ATOM 2107 C CA . GLU A 1 255 ? -98.064 -12.427 119.028 1.00 51.69 255 GLU A CA 1
ATOM 2108 C C . GLU A 1 255 ? -97.054 -13.401 118.370 1.00 51.69 255 GLU A C 1
ATOM 2110 O O . GLU A 1 255 ? -95.859 -13.245 118.622 1.00 51.69 255 GLU A O 1
ATOM 2115 N N . ALA A 1 256 ? -97.412 -14.313 117.463 1.00 50.19 256 ALA A N 1
ATOM 2116 C CA . ALA A 1 256 ? -96.430 -15.175 116.775 1.00 50.19 256 ALA A CA 1
ATOM 2117 C C . ALA A 1 256 ? -95.938 -14.601 115.426 1.00 50.19 256 ALA A C 1
ATOM 2119 O O . ALA A 1 256 ? -94.830 -14.905 114.977 1.00 50.19 256 ALA A O 1
ATOM 2120 N N . GLY A 1 257 ? -96.720 -13.720 114.792 1.00 53.38 257 GLY A N 1
ATOM 2121 C CA . GLY A 1 257 ? -96.389 -13.126 113.487 1.00 53.38 257 GLY A CA 1
ATOM 2122 C C . GLY A 1 257 ? -95.287 -12.057 113.523 1.00 53.38 257 GLY A C 1
ATOM 2123 O O . GLY A 1 257 ? -94.639 -11.806 112.507 1.00 53.38 257 GLY A O 1
ATOM 2124 N N . ASN A 1 258 ? -95.023 -11.449 114.685 1.00 55.09 258 ASN A N 1
ATOM 2125 C CA . ASN A 1 258 ? -94.199 -10.237 114.775 1.00 55.09 258 ASN A CA 1
ATOM 2126 C C . ASN A 1 258 ? -92.683 -10.497 114.641 1.00 55.09 258 ASN A C 1
ATOM 2128 O O . ASN A 1 258 ? -91.956 -9.656 114.116 1.00 55.09 258 ASN A O 1
ATOM 2132 N N . SER A 1 259 ? -92.186 -11.673 115.047 1.00 58.16 259 SER A N 1
ATOM 2133 C CA . SER A 1 259 ? -90.746 -11.988 114.978 1.00 58.16 259 SER A CA 1
ATOM 2134 C C . SER A 1 259 ? -90.290 -12.400 113.565 1.00 58.16 259 SER A C 1
ATOM 2136 O O . SER A 1 259 ? -89.220 -11.991 113.113 1.00 58.16 259 SER A O 1
ATOM 2138 N N . GLN A 1 260 ? -91.136 -13.112 112.803 1.00 57.59 260 GLN A N 1
ATOM 2139 C CA . GLN A 1 260 ? -90.882 -13.406 111.381 1.00 57.59 260 GLN A CA 1
ATOM 2140 C C . GLN A 1 260 ? -91.006 -12.161 110.486 1.00 57.59 260 GLN A C 1
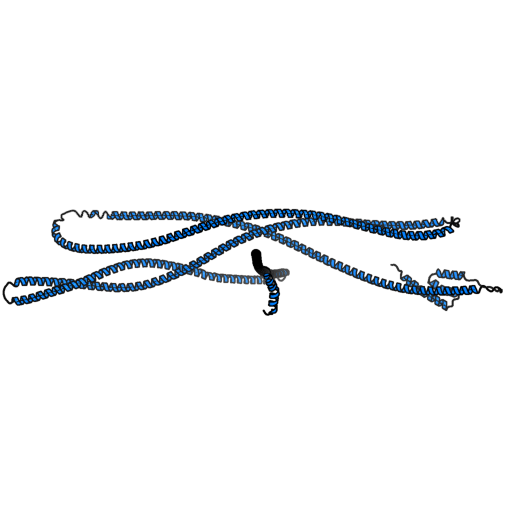ATOM 2142 O O . GLN A 1 260 ? -90.269 -12.037 109.507 1.00 57.59 260 GLN A O 1
ATOM 2147 N N . LEU A 1 261 ? -91.900 -11.227 110.831 1.00 59.50 261 LEU A N 1
ATOM 2148 C CA . LEU A 1 261 ? -92.043 -9.939 110.143 1.00 59.50 261 LEU A CA 1
ATOM 2149 C C . LEU A 1 261 ? -90.797 -9.063 110.308 1.00 59.50 261 LEU A C 1
ATOM 2151 O O . LEU A 1 261 ? -90.293 -8.536 109.320 1.00 59.50 261 LEU A O 1
ATOM 2155 N N . LEU A 1 262 ? -90.259 -8.953 111.527 1.00 60.44 262 LEU A N 1
ATOM 2156 C CA . LEU A 1 262 ? -89.044 -8.176 111.798 1.00 60.44 262 LEU A CA 1
ATOM 2157 C C . LEU A 1 262 ? -87.806 -8.741 111.084 1.00 60.44 262 LEU A C 1
ATOM 2159 O O . LEU A 1 262 ? -87.036 -7.971 110.510 1.00 60.44 262 LEU A O 1
ATOM 2163 N N . ALA A 1 263 ? -87.645 -10.069 111.041 1.00 64.31 263 ALA A N 1
ATOM 2164 C CA . ALA A 1 263 ? -86.551 -10.705 110.303 1.00 64.31 263 ALA A CA 1
ATOM 2165 C C . ALA A 1 263 ? -86.631 -10.420 108.790 1.00 64.31 263 ALA A C 1
ATOM 2167 O O . ALA A 1 263 ? -85.638 -10.031 108.177 1.00 64.31 263 ALA A O 1
ATOM 2168 N N . LYS A 1 264 ? -87.827 -10.518 108.193 1.00 65.19 264 LYS A N 1
ATOM 2169 C CA . LYS A 1 264 ? -88.022 -10.241 106.759 1.00 65.19 264 LYS A CA 1
ATOM 2170 C C . LYS A 1 264 ? -87.959 -8.756 106.400 1.00 65.19 264 LYS A C 1
ATOM 2172 O O . LYS A 1 264 ? -87.531 -8.420 105.300 1.00 65.19 264 LYS A O 1
ATOM 2177 N N . ILE A 1 265 ? -88.347 -7.854 107.304 1.00 66.75 265 ILE A N 1
ATOM 2178 C CA . ILE A 1 265 ? -88.137 -6.409 107.120 1.00 66.75 265 ILE A CA 1
ATOM 2179 C C . ILE A 1 265 ? -86.636 -6.097 107.115 1.00 66.75 265 ILE A C 1
ATOM 2181 O O . ILE A 1 265 ? -86.187 -5.339 106.259 1.00 66.75 265 ILE A O 1
ATOM 2185 N N . SER A 1 266 ? -85.855 -6.744 107.984 1.00 69.75 266 SER A N 1
ATOM 2186 C CA . SER A 1 266 ? -84.395 -6.616 107.979 1.00 69.75 266 SER A CA 1
ATOM 2187 C C . SER A 1 266 ? -83.767 -7.159 106.683 1.00 69.75 266 SER A C 1
ATOM 2189 O O . SER A 1 266 ? -82.899 -6.507 106.104 1.00 69.75 266 SER A O 1
ATOM 2191 N N . GLU A 1 267 ? -84.258 -8.284 106.145 1.00 71.00 267 GLU A N 1
ATOM 2192 C CA . GLU A 1 267 ? -83.849 -8.785 104.819 1.00 71.00 267 GLU A CA 1
ATOM 2193 C C . GLU A 1 267 ? -84.233 -7.827 103.675 1.00 71.00 267 GLU A C 1
ATOM 2195 O O . GLU A 1 267 ? -83.455 -7.630 102.735 1.00 71.00 267 GLU A O 1
ATOM 2200 N N . LEU A 1 268 ? -85.404 -7.186 103.749 1.00 71.25 268 LEU A N 1
ATOM 2201 C CA . LEU A 1 268 ? -85.844 -6.193 102.766 1.00 71.25 268 LEU A CA 1
ATOM 2202 C C . LEU A 1 268 ? -84.989 -4.917 102.814 1.00 71.25 268 LEU A C 1
ATOM 2204 O O . LEU A 1 268 ? -84.640 -4.357 101.776 1.00 71.25 268 LEU A O 1
ATOM 2208 N N . GLU A 1 269 ? -84.608 -4.458 104.002 1.00 73.62 269 GLU A N 1
ATOM 2209 C CA . GLU A 1 269 ? -83.702 -3.316 104.154 1.00 73.62 269 GLU A CA 1
ATOM 2210 C C . GLU A 1 269 ? -82.284 -3.652 103.674 1.00 73.62 269 GLU A C 1
ATOM 2212 O O . GLU A 1 269 ? -81.678 -2.854 102.953 1.00 73.62 269 GLU A O 1
ATOM 2217 N N . ALA A 1 270 ? -81.790 -4.861 103.959 1.00 71.81 270 ALA A N 1
ATOM 2218 C CA . ALA A 1 270 ? -80.499 -5.335 103.465 1.00 71.81 270 ALA A CA 1
ATOM 2219 C C . ALA A 1 270 ? -80.469 -5.462 101.930 1.00 71.81 270 ALA A C 1
ATOM 2221 O O . ALA A 1 270 ? -79.496 -5.063 101.289 1.00 71.81 270 ALA A O 1
ATOM 2222 N N . THR A 1 271 ? -81.536 -5.976 101.312 1.00 71.88 271 THR A N 1
ATOM 2223 C CA . THR A 1 271 ? -81.644 -6.081 99.844 1.00 71.88 271 THR A CA 1
ATOM 2224 C C . THR A 1 271 ? -81.816 -4.718 99.174 1.00 71.88 271 THR A C 1
ATOM 2226 O O . THR A 1 271 ? -81.202 -4.470 98.136 1.00 71.88 271 THR A O 1
ATOM 2229 N N . LYS A 1 272 ? -82.559 -3.790 99.788 1.00 73.50 272 LYS A N 1
ATOM 2230 C CA . LYS A 1 272 ? -82.693 -2.409 99.298 1.00 73.50 272 LYS A CA 1
ATOM 2231 C C . LYS A 1 272 ? -81.378 -1.629 99.388 1.00 73.50 272 LYS A C 1
ATOM 2233 O O . LYS A 1 272 ? -81.059 -0.872 98.473 1.00 73.50 272 LYS A O 1
ATOM 2238 N N . SER A 1 273 ? -80.602 -1.840 100.452 1.00 75.06 273 SER A N 1
ATOM 2239 C CA . SER A 1 273 ? -79.253 -1.279 100.581 1.00 75.06 273 SER A CA 1
ATOM 2240 C C . SER A 1 273 ? -78.330 -1.803 99.475 1.00 75.06 273 SER A C 1
ATOM 2242 O O . SER A 1 273 ? -77.729 -0.993 98.773 1.00 75.06 273 SER A O 1
ATOM 2244 N N . LYS A 1 274 ? -78.312 -3.122 99.223 1.00 76.81 274 LYS A N 1
ATOM 2245 C CA . LYS A 1 274 ? -77.541 -3.725 98.117 1.00 76.81 274 LYS A CA 1
ATOM 2246 C C . LYS A 1 274 ? -77.936 -3.175 96.743 1.00 76.81 274 LYS A C 1
ATOM 2248 O O . LYS A 1 274 ? -77.060 -2.851 95.949 1.00 76.81 274 LYS A O 1
ATOM 2253 N N . LEU A 1 275 ? -79.235 -3.006 96.478 1.00 74.12 275 LEU A N 1
ATOM 2254 C CA . LEU A 1 275 ? -79.720 -2.414 95.226 1.00 74.12 275 LEU A CA 1
ATOM 2255 C C . LEU A 1 275 ? -79.224 -0.970 95.041 1.00 74.12 275 LEU A C 1
ATOM 2257 O O . LEU A 1 275 ? -78.883 -0.572 93.930 1.00 74.12 275 LEU A O 1
ATOM 2261 N N . SER A 1 276 ? -79.163 -0.187 96.123 1.00 74.88 276 SER A N 1
ATOM 2262 C CA . SER A 1 276 ? -78.641 1.182 96.075 1.00 74.88 276 SER A CA 1
ATOM 2263 C C . SER A 1 276 ? -77.144 1.220 95.756 1.00 74.88 276 SER A C 1
ATOM 2265 O O . SER A 1 276 ? -76.720 2.093 95.001 1.00 74.88 276 SER A O 1
ATOM 2267 N N . THR A 1 277 ? -76.358 0.284 96.296 1.00 75.25 277 THR A N 1
ATOM 2268 C CA . THR A 1 277 ? -74.920 0.170 96.002 1.00 75.25 277 THR A CA 1
ATOM 2269 C C . THR A 1 277 ? -74.683 -0.209 94.540 1.00 75.25 277 THR A C 1
ATOM 2271 O O . THR A 1 277 ? -73.955 0.491 93.844 1.00 75.25 277 THR A O 1
ATOM 2274 N N . ILE A 1 278 ? -75.401 -1.217 94.030 1.00 73.50 278 ILE A N 1
ATOM 2275 C CA . ILE A 1 278 ? -75.318 -1.643 92.621 1.00 73.50 278 ILE A CA 1
ATOM 2276 C C . ILE A 1 278 ? -75.712 -0.499 91.671 1.00 73.50 278 ILE A C 1
ATOM 2278 O O . ILE A 1 278 ? -75.124 -0.326 90.606 1.00 73.50 278 ILE A O 1
ATOM 2282 N N . GLN A 1 279 ? -76.690 0.331 92.046 1.00 72.81 279 GLN A N 1
ATOM 2283 C CA . GLN A 1 279 ? -77.097 1.478 91.233 1.00 72.81 279 GLN A CA 1
ATOM 2284 C C . GLN A 1 279 ? -76.018 2.576 91.167 1.00 72.81 279 GLN A C 1
ATOM 2286 O O . GLN A 1 279 ? -75.887 3.234 90.133 1.00 72.81 279 GLN A O 1
ATOM 2291 N N . LEU A 1 280 ? -75.267 2.791 92.251 1.00 77.44 280 LEU A N 1
ATOM 2292 C CA . LEU A 1 280 ? -74.137 3.724 92.266 1.00 77.44 280 LEU A CA 1
ATOM 2293 C C . LEU A 1 280 ? -72.996 3.206 91.386 1.00 77.44 280 LEU A C 1
ATOM 2295 O O . LEU A 1 280 ? -72.564 3.931 90.492 1.00 77.44 280 LEU A O 1
ATOM 2299 N N . GLU A 1 281 ? -72.612 1.938 91.547 1.00 76.81 281 GLU A N 1
ATOM 2300 C CA . GLU A 1 281 ? -71.595 1.281 90.711 1.00 76.81 281 GLU A CA 1
ATOM 2301 C C . GLU A 1 281 ? -71.982 1.314 89.224 1.00 76.81 281 GLU A C 1
ATOM 2303 O O . GLU A 1 281 ? -71.170 1.661 88.367 1.00 76.81 281 GLU A O 1
ATOM 2308 N N . LYS A 1 282 ? -73.260 1.075 88.897 1.00 76.06 282 LYS A N 1
ATOM 2309 C CA . LYS A 1 282 ? -73.774 1.194 87.526 1.00 76.06 282 LYS A CA 1
ATOM 2310 C C . LYS A 1 282 ? -73.574 2.596 86.941 1.00 76.06 282 LYS A C 1
ATOM 2312 O O . LYS A 1 282 ? -73.249 2.736 85.760 1.00 76.06 282 LYS A O 1
ATOM 2317 N N . ASN A 1 283 ? -73.822 3.640 87.727 1.00 78.19 283 ASN A N 1
ATOM 2318 C CA . ASN A 1 283 ? -73.684 5.015 87.251 1.00 78.19 283 ASN A CA 1
ATOM 2319 C C . ASN A 1 283 ? -72.213 5.393 87.032 1.00 78.19 283 ASN A C 1
ATOM 2321 O O . ASN A 1 283 ? -71.911 6.065 86.046 1.00 78.19 283 ASN A O 1
ATOM 2325 N N . GLU A 1 284 ? -71.307 4.923 87.892 1.00 79.94 284 GLU A N 1
ATOM 2326 C CA . GLU A 1 284 ? -69.862 5.095 87.705 1.00 79.94 284 GLU A CA 1
ATOM 2327 C C . GLU A 1 284 ? -69.364 4.359 86.454 1.00 79.94 284 GLU A C 1
ATOM 2329 O O . GLU A 1 284 ? -68.687 4.963 85.621 1.00 79.94 284 GLU A O 1
ATOM 2334 N N . LEU A 1 285 ? -69.796 3.109 86.245 1.00 77.69 285 LEU A N 1
ATOM 2335 C CA . LEU A 1 285 ? -69.494 2.334 85.034 1.00 77.69 285 LEU A CA 1
ATOM 2336 C C . LEU A 1 285 ? -70.028 3.000 83.759 1.00 77.69 285 LEU A C 1
ATOM 2338 O O . LEU A 1 285 ? -69.405 2.947 82.701 1.00 77.69 285 LEU A O 1
ATOM 2342 N N . ARG A 1 286 ? -71.186 3.662 83.833 1.00 76.81 286 ARG A N 1
ATOM 2343 C CA . ARG A 1 286 ? -71.747 4.388 82.687 1.00 76.81 286 ARG A CA 1
ATOM 2344 C C . ARG A 1 286 ? -70.947 5.651 82.353 1.00 76.81 286 ARG A C 1
ATOM 2346 O O . ARG A 1 286 ? -70.796 5.977 81.178 1.00 76.81 286 ARG A O 1
ATOM 2353 N N . LEU A 1 287 ? -70.435 6.355 83.362 1.00 78.38 287 LEU A N 1
ATOM 2354 C CA . LEU A 1 287 ? -69.572 7.523 83.164 1.00 78.38 287 LEU A CA 1
ATOM 2355 C C . LEU A 1 287 ? -68.224 7.129 82.547 1.00 78.38 287 LEU A C 1
ATOM 2357 O O . LEU A 1 287 ? -67.769 7.785 81.606 1.00 78.38 287 LEU A O 1
ATOM 2361 N N . THR A 1 288 ? -67.607 6.041 83.014 1.00 79.69 288 THR A N 1
ATOM 2362 C CA . THR A 1 288 ? -66.360 5.533 82.421 1.00 79.69 288 THR A CA 1
ATOM 2363 C C . THR A 1 288 ? -66.572 5.044 80.989 1.00 79.69 288 THR A C 1
ATOM 2365 O O . THR A 1 288 ? -65.759 5.364 80.122 1.00 79.69 288 THR A O 1
ATOM 2368 N N . LEU A 1 289 ? -67.696 4.377 80.704 1.00 75.69 289 LEU A N 1
ATOM 2369 C CA . LEU A 1 289 ? -68.058 3.936 79.354 1.00 75.69 289 LEU A CA 1
ATOM 2370 C C . LEU A 1 289 ? -68.177 5.107 78.367 1.00 75.69 289 LEU A C 1
ATOM 2372 O O . LEU A 1 289 ? -67.582 5.063 77.292 1.00 75.69 289 LEU A O 1
ATOM 2376 N N . ASN A 1 290 ? -68.897 6.169 78.742 1.00 78.50 290 ASN A N 1
ATOM 2377 C CA . ASN A 1 290 ? -69.044 7.351 77.888 1.00 78.50 290 ASN A CA 1
ATOM 2378 C C . ASN A 1 290 ? -67.686 8.022 77.621 1.00 78.50 290 ASN A C 1
ATOM 2380 O O . ASN A 1 290 ? -67.383 8.384 76.488 1.00 78.50 290 ASN A O 1
ATOM 2384 N N . THR A 1 291 ? -66.839 8.123 78.651 1.00 78.81 291 THR A N 1
ATOM 2385 C CA . THR A 1 291 ? -65.494 8.707 78.523 1.00 78.81 291 THR A CA 1
ATOM 2386 C C . THR A 1 291 ? -64.601 7.878 77.589 1.00 78.81 291 THR A C 1
ATOM 2388 O O . THR A 1 291 ? -63.805 8.432 76.832 1.00 78.81 291 THR A O 1
ATOM 2391 N N . LEU A 1 292 ? -64.723 6.547 77.611 1.00 76.12 292 LEU A N 1
ATOM 2392 C CA . LEU A 1 292 ? -64.012 5.664 76.682 1.00 76.12 292 LEU A CA 1
ATOM 2393 C C . LEU A 1 292 ? -64.544 5.786 75.252 1.00 76.12 292 LEU A C 1
ATOM 2395 O O . LEU A 1 292 ? -63.746 5.797 74.321 1.00 76.12 292 LEU A O 1
ATOM 2399 N N . GLN A 1 293 ? -65.858 5.923 75.061 1.00 77.44 293 GLN A N 1
ATOM 2400 C CA . GLN A 1 293 ? -66.442 6.105 73.727 1.00 77.44 293 GLN A CA 1
ATOM 2401 C C . GLN A 1 293 ? -65.972 7.399 73.053 1.00 77.44 293 GLN A C 1
ATOM 2403 O O . GLN A 1 293 ? -65.614 7.365 71.879 1.00 77.44 293 GLN A O 1
ATOM 2408 N N . GLU A 1 294 ? -65.890 8.511 73.789 1.00 78.50 294 GLU A N 1
ATOM 2409 C CA . GLU A 1 294 ? -65.342 9.765 73.249 1.00 78.50 294 GLU A CA 1
ATOM 2410 C C . GLU A 1 294 ? -63.864 9.629 72.851 1.00 78.50 294 GLU A C 1
ATOM 2412 O O . GLU A 1 294 ? -63.447 10.146 71.814 1.00 78.50 294 GLU A O 1
ATOM 2417 N N . LYS A 1 295 ? -63.062 8.899 73.640 1.00 80.94 295 LYS A N 1
ATOM 2418 C CA . LYS A 1 295 ? -61.664 8.609 73.285 1.00 80.94 295 LYS A CA 1
ATOM 2419 C C . LYS A 1 295 ? -61.559 7.744 72.033 1.00 80.94 295 LYS A C 1
ATOM 2421 O O . LYS A 1 295 ? -60.697 8.007 71.202 1.00 80.94 295 LYS A O 1
ATOM 2426 N N . VAL A 1 296 ? -62.436 6.749 71.893 1.00 73.94 296 VAL A N 1
ATOM 2427 C CA . VAL A 1 296 ? -62.452 5.861 70.727 1.00 73.94 296 VAL A CA 1
ATOM 2428 C C . VAL A 1 296 ? -62.761 6.630 69.448 1.00 73.94 296 VAL A C 1
ATOM 2430 O O . VAL A 1 296 ? -62.002 6.540 68.489 1.00 73.94 296 VAL A O 1
ATOM 2433 N N . GLN A 1 297 ? -63.799 7.466 69.470 1.00 77.38 297 GLN A N 1
ATOM 2434 C CA . GLN A 1 297 ? -64.195 8.259 68.307 1.00 77.38 297 GLN A CA 1
ATOM 2435 C C . GLN A 1 297 ? -63.082 9.214 67.846 1.00 77.38 297 GLN A C 1
ATOM 2437 O O . GLN A 1 297 ? -62.842 9.378 66.653 1.00 77.38 297 GLN A O 1
ATOM 2442 N N . LYS A 1 298 ? -62.342 9.804 68.791 1.00 80.69 298 LYS A N 1
ATOM 2443 C CA . LYS A 1 298 ? -61.221 10.693 68.469 1.00 80.69 298 LYS A CA 1
ATOM 2444 C C . LYS A 1 298 ? -60.043 9.955 67.816 1.00 80.69 298 LYS A C 1
ATOM 2446 O O . LYS A 1 298 ? -59.386 10.507 66.940 1.00 80.69 298 LYS A O 1
ATOM 2451 N N . ILE A 1 299 ? -59.791 8.710 68.221 1.00 75.69 299 ILE A N 1
ATOM 2452 C CA . ILE A 1 299 ? -58.750 7.859 67.625 1.00 75.69 299 ILE A CA 1
ATOM 2453 C C . ILE A 1 299 ? -59.149 7.419 66.210 1.00 75.69 299 ILE A C 1
ATOM 2455 O O . ILE A 1 299 ? -58.305 7.402 65.316 1.00 75.69 299 ILE A O 1
ATOM 2459 N N . GLU A 1 300 ? -60.429 7.122 65.979 1.00 76.19 300 GLU A N 1
ATOM 2460 C CA . GLU A 1 300 ? -60.948 6.789 64.645 1.00 76.19 300 GLU A CA 1
ATOM 2461 C C . GLU A 1 300 ? -60.770 7.954 63.654 1.00 76.19 300 GLU A C 1
ATOM 2463 O O . GLU A 1 300 ? -60.297 7.745 62.536 1.00 76.19 300 GLU A O 1
ATOM 2468 N N . GLU A 1 301 ? -61.063 9.190 64.075 1.00 78.69 301 GLU A N 1
ATOM 2469 C CA . GLU A 1 301 ? -60.831 10.393 63.260 1.00 78.69 301 GLU A CA 1
ATOM 2470 C C . GLU A 1 301 ? -59.336 10.609 62.944 1.00 78.69 301 GLU A C 1
ATOM 2472 O O . GLU A 1 301 ? -58.981 10.941 61.809 1.00 78.69 301 GLU A O 1
ATOM 2477 N N . GLU A 1 302 ? -58.443 10.382 63.915 1.00 78.19 302 GLU A N 1
ATOM 2478 C CA . GLU A 1 302 ? -56.991 10.483 63.708 1.00 78.19 302 GLU A CA 1
ATOM 2479 C C . GLU A 1 302 ? -56.446 9.400 62.766 1.00 78.19 302 GLU A C 1
ATOM 2481 O O . GLU A 1 302 ? -55.537 9.677 61.981 1.00 78.19 302 GLU A O 1
ATOM 2486 N N . ASN A 1 303 ? -56.988 8.181 62.809 1.00 73.75 303 ASN A N 1
ATOM 2487 C CA . ASN A 1 303 ? -56.586 7.108 61.899 1.00 73.75 303 ASN A CA 1
ATOM 2488 C C . ASN A 1 303 ? -57.030 7.390 60.463 1.00 73.75 303 ASN A C 1
ATOM 2490 O O . ASN A 1 303 ? -56.231 7.215 59.545 1.00 73.75 303 ASN A O 1
ATOM 2494 N N . HIS A 1 304 ? -58.230 7.940 60.264 1.00 75.88 304 HIS A N 1
ATOM 2495 C CA . HIS A 1 304 ? -58.697 8.253 58.915 1.00 75.88 304 HIS A CA 1
ATOM 2496 C C . HIS A 1 304 ? -57.813 9.305 58.218 1.00 75.88 304 HIS A C 1
ATOM 2498 O O . HIS A 1 304 ? -57.486 9.165 57.041 1.00 75.88 304 HIS A O 1
ATOM 2504 N N . GLN A 1 305 ? -57.327 10.309 58.960 1.00 78.06 305 GLN A N 1
ATOM 2505 C CA . GLN A 1 305 ? -56.344 11.271 58.439 1.00 78.06 305 GLN A CA 1
ATOM 2506 C C . GLN A 1 305 ? -54.967 10.658 58.148 1.00 78.06 305 GLN A C 1
ATOM 2508 O O . GLN A 1 305 ? -54.216 11.191 57.327 1.00 78.06 305 GLN A O 1
ATOM 2513 N N . LYS A 1 306 ? -54.581 9.586 58.847 1.00 77.50 306 LYS A N 1
ATOM 2514 C CA . LYS A 1 306 ? -53.316 8.886 58.583 1.00 77.50 306 LYS A CA 1
ATOM 2515 C C . LYS A 1 306 ? -53.414 8.040 57.319 1.00 77.50 306 LYS A C 1
ATOM 2517 O O . LYS A 1 306 ? -52.473 8.078 56.531 1.00 77.50 306 LYS A O 1
ATOM 2522 N N . ASP A 1 307 ? -54.541 7.372 57.095 1.00 75.88 307 ASP A N 1
ATOM 2523 C CA . ASP A 1 307 ? -54.776 6.582 55.882 1.00 75.88 307 ASP A CA 1
ATOM 2524 C C . ASP A 1 307 ? -54.680 7.454 54.620 1.00 75.88 307 ASP A C 1
ATOM 2526 O O . ASP A 1 307 ? -53.951 7.112 53.692 1.00 75.88 307 ASP A O 1
ATOM 2530 N N . GLU A 1 308 ? -55.262 8.662 54.628 1.00 78.69 308 GLU A N 1
ATOM 2531 C CA . GLU A 1 308 ? -55.112 9.610 53.508 1.00 78.69 308 GLU A CA 1
ATOM 2532 C C . GLU A 1 308 ? -53.644 9.994 53.228 1.00 78.69 308 GLU A C 1
ATOM 2534 O O . GLU A 1 308 ? -53.260 10.230 52.079 1.00 78.69 308 GLU A O 1
ATOM 2539 N N . LYS A 1 309 ? -52.792 10.063 54.260 1.00 78.81 309 LYS A N 1
ATOM 2540 C CA . LYS A 1 309 ? -51.353 10.341 54.086 1.00 78.81 309 LYS A CA 1
ATOM 2541 C C . LYS A 1 309 ? -50.583 9.131 53.561 1.00 78.81 309 LYS A C 1
ATOM 2543 O O . LYS A 1 309 ? -49.593 9.309 52.843 1.00 78.81 309 LYS A O 1
ATOM 2548 N N . ILE A 1 310 ? -51.005 7.919 53.919 1.00 77.12 310 ILE A N 1
ATOM 2549 C CA . ILE A 1 310 ? -50.425 6.677 53.396 1.00 77.12 310 ILE A CA 1
ATOM 2550 C C . ILE A 1 310 ? -50.687 6.590 51.892 1.00 77.12 310 ILE A C 1
ATOM 2552 O O . ILE A 1 310 ? -49.728 6.438 51.134 1.00 77.12 310 ILE A O 1
ATOM 2556 N N . ASP A 1 311 ? -51.924 6.836 51.454 1.00 78.25 311 ASP A N 1
ATOM 2557 C CA . ASP A 1 311 ? -52.294 6.840 50.032 1.00 78.25 311 ASP A CA 1
ATOM 2558 C C . ASP A 1 311 ? -51.445 7.838 49.219 1.00 78.25 311 ASP A C 1
ATOM 2560 O O . ASP A 1 311 ? -50.928 7.524 48.144 1.00 78.25 311 ASP A O 1
ATOM 2564 N N . GLN A 1 312 ? -51.220 9.045 49.753 1.00 78.62 312 GLN A N 1
ATOM 2565 C CA . GLN A 1 312 ? -50.350 10.042 49.113 1.00 78.62 312 GLN A CA 1
ATOM 2566 C C . GLN A 1 312 ? -48.887 9.577 49.014 1.00 78.62 312 GLN A C 1
ATOM 2568 O O . GLN A 1 312 ? -48.212 9.842 48.015 1.00 78.62 312 GLN A O 1
ATOM 2573 N N . SER A 1 313 ? -48.394 8.872 50.034 1.00 76.62 313 SER A N 1
ATOM 2574 C CA . SER A 1 313 ? -47.022 8.349 50.069 1.00 76.62 313 SER A CA 1
ATOM 2575 C C . SER A 1 313 ? -46.826 7.200 49.073 1.00 76.62 313 SER A C 1
ATOM 2577 O O . SER A 1 313 ? -45.782 7.117 48.423 1.00 76.62 313 SER A O 1
ATOM 2579 N N . GLU A 1 314 ? -47.835 6.342 48.896 1.00 80.81 314 GLU A N 1
ATOM 2580 C CA . GLU A 1 314 ? -47.808 5.246 47.921 1.00 80.81 314 GLU A CA 1
ATOM 2581 C C . GLU A 1 314 ? -47.711 5.749 46.478 1.00 80.81 314 GLU A C 1
ATOM 2583 O O . GLU A 1 314 ? -46.888 5.240 45.709 1.00 80.81 314 GLU A O 1
ATOM 2588 N N . ILE A 1 315 ? -48.460 6.803 46.131 1.00 81.19 315 ILE A N 1
ATOM 2589 C CA . ILE A 1 315 ? -48.372 7.457 44.814 1.00 81.19 315 ILE A CA 1
ATOM 2590 C C . ILE A 1 315 ? -46.941 7.953 44.551 1.00 81.19 315 ILE A C 1
ATOM 2592 O O . ILE A 1 315 ? -46.397 7.763 43.459 1.00 81.19 315 ILE A O 1
ATOM 2596 N N . LEU A 1 316 ? -46.295 8.550 45.558 1.00 82.06 316 LEU A N 1
ATOM 2597 C CA . LEU A 1 316 ? -44.925 9.054 45.441 1.00 82.06 316 LEU A CA 1
ATOM 2598 C C . LEU A 1 316 ? -43.912 7.917 45.215 1.00 82.06 316 LEU A C 1
ATOM 2600 O O . LEU A 1 316 ? -43.049 8.008 44.339 1.00 82.06 316 LEU A O 1
ATOM 2604 N N . ILE A 1 317 ? -44.052 6.812 45.956 1.00 79.12 317 ILE A N 1
ATOM 2605 C CA . ILE A 1 317 ? -43.217 5.609 45.801 1.00 79.12 317 ILE A CA 1
ATOM 2606 C C . ILE A 1 317 ? -43.349 5.033 44.385 1.00 79.12 317 ILE A C 1
ATOM 2608 O O . ILE A 1 317 ? -42.367 4.561 43.805 1.00 79.12 317 ILE A O 1
ATOM 2612 N N . GLN A 1 318 ? -44.550 5.065 43.811 1.00 80.31 318 GLN A N 1
ATOM 2613 C CA . GLN A 1 318 ? -44.805 4.559 42.464 1.00 80.31 318 GLN A CA 1
ATOM 2614 C C . GLN A 1 318 ? -44.092 5.388 41.389 1.00 80.31 318 GLN A C 1
ATOM 2616 O O . GLN A 1 318 ? -43.482 4.816 40.483 1.00 80.31 318 GLN A O 1
ATOM 2621 N N . ASN A 1 319 ? -44.074 6.714 41.543 1.00 82.12 319 ASN A N 1
ATOM 2622 C CA . ASN A 1 319 ? -43.325 7.606 40.656 1.00 82.12 319 ASN A CA 1
ATOM 2623 C C . ASN A 1 319 ? -41.813 7.339 40.726 1.00 82.12 319 ASN A C 1
ATOM 2625 O O . ASN A 1 319 ? -41.171 7.195 39.685 1.00 82.12 319 ASN A O 1
ATOM 2629 N N . PHE A 1 320 ? -41.251 7.163 41.928 1.00 83.31 320 PHE A N 1
ATOM 2630 C CA . PHE A 1 320 ? -39.828 6.829 42.072 1.00 83.31 320 PHE A CA 1
ATOM 2631 C C . PHE A 1 320 ? -39.465 5.474 41.457 1.00 83.31 320 PHE A C 1
ATOM 2633 O O . PHE A 1 320 ? -38.405 5.336 40.847 1.00 83.31 320 PHE A O 1
ATOM 2640 N N . LYS A 1 321 ? -40.344 4.469 41.555 1.00 83.88 321 LYS A N 1
ATOM 2641 C CA . LYS A 1 321 ? -40.129 3.177 40.879 1.00 83.88 321 LYS A CA 1
ATOM 2642 C C . LYS A 1 321 ? -40.038 3.338 39.360 1.00 83.88 321 LYS A C 1
ATOM 2644 O O . LYS A 1 321 ? -39.174 2.719 38.743 1.00 83.88 321 LYS A O 1
ATOM 2649 N N . GLN A 1 322 ? -40.892 4.175 38.771 1.00 83.31 322 GLN A N 1
ATOM 2650 C CA . GLN A 1 322 ? -40.867 4.456 37.335 1.00 83.31 322 GLN A CA 1
ATOM 2651 C C . GLN A 1 322 ? -39.555 5.142 36.914 1.00 83.31 322 GLN A C 1
ATOM 2653 O O . GLN A 1 322 ? -38.974 4.800 35.884 1.00 83.31 322 GLN A O 1
ATOM 2658 N N . GLU A 1 323 ? -39.061 6.081 37.720 1.00 84.69 323 GLU A N 1
ATOM 2659 C CA . GLU A 1 323 ? -37.813 6.803 37.458 1.00 84.69 323 GLU A CA 1
ATOM 2660 C C . GLU A 1 323 ? -36.574 5.896 37.561 1.00 84.69 323 GLU A C 1
ATOM 2662 O O . GLU A 1 323 ? -35.700 5.940 36.691 1.00 84.69 323 GLU A O 1
ATOM 2667 N N . ILE A 1 324 ? -36.540 4.993 38.547 1.00 82.38 324 ILE A N 1
ATOM 2668 C CA . ILE A 1 324 ? -35.492 3.966 38.672 1.00 82.38 324 ILE A CA 1
ATOM 2669 C C . ILE A 1 324 ? -35.456 3.061 37.432 1.00 82.38 324 ILE A C 1
ATOM 2671 O O . ILE A 1 324 ? -34.373 2.751 36.928 1.00 82.38 324 ILE A O 1
ATOM 2675 N N . GLU A 1 325 ? -36.613 2.653 36.907 1.00 85.75 325 GLU A N 1
ATOM 2676 C CA . GLU A 1 325 ? -36.677 1.800 35.712 1.00 85.75 325 GLU A CA 1
ATOM 2677 C C . GLU A 1 325 ? -36.177 2.537 34.456 1.00 85.75 325 GLU A C 1
ATOM 2679 O O . GLU A 1 325 ? -35.444 1.970 33.640 1.00 85.75 325 GLU A O 1
ATOM 2684 N N . ASN A 1 326 ? -36.488 3.830 34.323 1.00 84.44 326 ASN A N 1
ATOM 2685 C CA . ASN A 1 326 ? -35.959 4.665 33.242 1.00 84.44 326 ASN A CA 1
ATOM 2686 C C . ASN A 1 326 ? -34.428 4.795 33.316 1.00 84.44 326 ASN A C 1
ATOM 2688 O O . ASN A 1 326 ? -33.745 4.627 32.301 1.00 84.44 326 ASN A O 1
ATOM 2692 N N . LEU A 1 327 ? -33.876 5.031 34.512 1.00 87.00 327 LEU A N 1
ATOM 2693 C CA . LEU A 1 327 ? -32.427 5.099 34.732 1.00 87.00 327 LEU A CA 1
ATOM 2694 C C . LEU A 1 327 ? -31.737 3.773 34.396 1.00 87.00 327 LEU A C 1
ATOM 2696 O O . LEU A 1 327 ? -30.704 3.762 33.726 1.00 87.00 327 LEU A O 1
ATOM 2700 N N . LYS A 1 328 ? -32.338 2.647 34.788 1.00 88.38 328 LYS A N 1
ATOM 2701 C CA . LYS A 1 328 ? -31.830 1.303 34.496 1.00 88.38 328 LYS A CA 1
ATOM 2702 C C . LYS A 1 328 ? -31.732 1.038 32.991 1.00 88.38 328 LYS A C 1
ATOM 2704 O O . LYS A 1 328 ? -30.701 0.553 32.521 1.00 88.38 328 LYS A O 1
ATOM 2709 N N . ASN A 1 329 ? -32.757 1.421 32.228 1.00 84.75 329 ASN A N 1
ATOM 2710 C CA . ASN A 1 329 ? -32.742 1.328 30.765 1.00 84.75 329 ASN A CA 1
ATOM 2711 C C . ASN A 1 329 ? -31.645 2.208 30.145 1.00 84.75 329 ASN A C 1
ATOM 2713 O O . ASN A 1 329 ? -30.944 1.773 29.229 1.00 84.75 329 ASN A O 1
ATOM 2717 N N . HIS A 1 330 ? -31.446 3.422 30.667 1.00 85.56 330 HIS A N 1
ATOM 2718 C CA . HIS A 1 330 ? -30.378 4.309 30.207 1.00 85.56 330 HIS A CA 1
ATOM 2719 C C . HIS A 1 330 ? -28.981 3.718 30.469 1.00 85.56 330 HIS A C 1
ATOM 2721 O O . HIS A 1 330 ? -28.152 3.674 29.560 1.00 85.56 330 HIS A O 1
ATOM 2727 N N . THR A 1 331 ? -28.736 3.165 31.664 1.00 84.00 331 THR A N 1
ATOM 2728 C CA . THR A 1 331 ? -27.469 2.486 31.994 1.00 84.00 331 THR A CA 1
ATOM 2729 C C . THR A 1 331 ? -27.204 1.285 31.082 1.00 84.00 331 THR A C 1
ATOM 2731 O O . THR A 1 331 ? -26.075 1.073 30.643 1.00 84.00 331 THR A O 1
ATOM 2734 N N . GLN A 1 332 ? -28.238 0.511 30.744 1.00 84.25 332 GLN A N 1
ATOM 2735 C CA . GLN A 1 332 ? -28.097 -0.643 29.856 1.00 84.25 332 GLN A CA 1
ATOM 2736 C C . GLN A 1 332 ? -27.734 -0.242 28.417 1.00 84.25 332 GLN A C 1
ATOM 2738 O O . GLN A 1 332 ? -26.985 -0.958 27.750 1.00 84.25 332 GLN A O 1
ATOM 2743 N N . ASN A 1 333 ? -28.221 0.905 27.939 1.00 84.06 333 ASN A N 1
ATOM 2744 C CA . ASN A 1 333 ? -27.832 1.441 26.634 1.00 84.06 333 ASN A CA 1
ATOM 2745 C C . ASN A 1 333 ? -26.377 1.933 26.629 1.00 84.06 333 ASN A C 1
ATOM 2747 O O . ASN A 1 333 ? -25.637 1.582 25.712 1.00 84.06 333 ASN A O 1
ATOM 2751 N N . LEU A 1 334 ? -25.936 2.634 27.680 1.00 84.31 334 LEU A N 1
ATOM 2752 C CA . LEU A 1 334 ? -24.533 3.051 27.832 1.00 84.31 334 LEU A CA 1
ATOM 2753 C C . LEU A 1 334 ? -23.568 1.853 27.883 1.00 84.31 334 LEU A C 1
ATOM 2755 O O . LEU A 1 334 ? -22.471 1.911 27.327 1.00 84.31 334 LEU A O 1
ATOM 2759 N N . LEU A 1 335 ? -23.980 0.740 28.502 1.00 85.06 335 LEU A N 1
ATOM 2760 C CA . LEU A 1 335 ? -23.211 -0.512 28.508 1.00 85.06 335 LEU A CA 1
ATOM 2761 C C . LEU A 1 335 ? -23.033 -1.098 27.098 1.00 85.06 335 LEU A C 1
ATOM 2763 O O . LEU A 1 335 ? -21.938 -1.516 26.736 1.00 85.06 335 LEU A O 1
ATOM 2767 N N . LYS A 1 336 ? -24.084 -1.085 26.269 1.00 86.19 336 LYS A N 1
ATOM 2768 C CA . LYS A 1 336 ? -23.983 -1.535 24.868 1.00 86.19 336 LYS A CA 1
ATOM 2769 C C . LYS A 1 336 ? -23.063 -0.635 24.042 1.00 86.19 336 LYS A C 1
ATOM 2771 O O . LYS A 1 336 ? -22.291 -1.128 23.223 1.00 86.19 336 LYS A O 1
ATOM 2776 N N . GLU A 1 337 ? -23.132 0.674 24.255 1.00 84.94 337 GLU A N 1
ATOM 2777 C CA . GLU A 1 337 ? -22.288 1.643 23.550 1.00 84.94 337 GLU A CA 1
ATOM 2778 C C . GLU A 1 337 ? -20.807 1.478 23.927 1.00 84.94 337 GLU A C 1
ATOM 2780 O O . GLU A 1 337 ? -19.948 1.390 23.051 1.00 84.94 337 GLU A O 1
ATOM 2785 N N . THR A 1 338 ? -20.503 1.300 25.216 1.00 81.56 338 THR A N 1
ATOM 2786 C CA . THR A 1 338 ? -19.132 1.010 25.679 1.00 81.56 338 THR A CA 1
ATOM 2787 C C . THR A 1 338 ? -18.589 -0.320 25.154 1.00 81.56 338 THR A C 1
ATOM 2789 O O . THR A 1 338 ? -17.406 -0.403 24.818 1.00 81.56 338 THR A O 1
ATOM 2792 N N . GLU A 1 339 ? -19.426 -1.349 25.017 1.00 85.69 339 GLU A N 1
ATOM 2793 C CA . GLU A 1 339 ? -19.038 -2.620 24.390 1.00 85.69 339 GLU A CA 1
ATOM 2794 C C . GLU A 1 339 ? -18.745 -2.458 22.888 1.00 85.69 339 GLU A C 1
ATOM 2796 O O . GLU A 1 339 ? -17.779 -3.022 22.372 1.00 85.69 339 GLU A O 1
ATOM 2801 N N . THR A 1 340 ? -19.513 -1.613 22.196 1.00 86.50 340 THR A N 1
ATOM 2802 C CA . THR A 1 340 ? -19.280 -1.287 20.779 1.00 86.50 340 THR A CA 1
ATOM 2803 C C . THR A 1 340 ? -17.933 -0.577 20.600 1.00 86.50 340 THR A C 1
ATOM 2805 O O . THR A 1 340 ? -17.096 -1.039 19.825 1.00 86.50 340 THR A O 1
ATOM 2808 N N . ILE A 1 341 ? -17.656 0.453 21.411 1.00 84.50 341 ILE A N 1
ATOM 2809 C CA . ILE A 1 341 ? -16.372 1.179 21.413 1.00 84.50 341 ILE A CA 1
ATOM 2810 C C . ILE A 1 341 ? -15.197 0.241 21.743 1.00 84.50 341 ILE A C 1
ATOM 2812 O O . ILE A 1 341 ? -14.093 0.379 21.207 1.00 84.50 341 ILE A O 1
ATOM 2816 N N . ARG A 1 342 ? -15.399 -0.739 22.633 1.00 88.25 342 ARG A N 1
ATOM 2817 C CA . ARG A 1 342 ? -14.374 -1.741 22.966 1.00 88.25 342 ARG A CA 1
ATOM 2818 C C . ARG A 1 342 ? -14.018 -2.609 21.756 1.00 88.25 342 ARG A C 1
ATOM 2820 O O . ARG A 1 342 ? -12.832 -2.858 21.530 1.00 88.25 342 ARG A O 1
ATOM 2827 N N . ASN A 1 343 ? -15.016 -3.044 20.993 1.00 87.12 343 ASN A N 1
ATOM 2828 C CA . ASN A 1 343 ? -14.814 -3.860 19.795 1.00 87.12 343 ASN A CA 1
ATOM 2829 C C . ASN A 1 343 ? -14.122 -3.063 18.682 1.00 87.12 343 ASN A C 1
ATOM 2831 O O . ASN A 1 343 ? -13.173 -3.558 18.075 1.00 87.12 343 ASN A O 1
ATOM 2835 N N . GLU A 1 344 ? -14.521 -1.807 18.473 1.00 86.69 344 GLU A N 1
ATOM 2836 C CA . GLU A 1 344 ? -13.861 -0.901 17.524 1.00 86.69 344 GLU A CA 1
ATOM 2837 C C . GLU A 1 344 ? -12.383 -0.685 17.884 1.00 86.69 344 GLU A C 1
ATOM 2839 O O . GLU A 1 344 ? -11.507 -0.818 17.031 1.00 86.69 344 GLU A O 1
ATOM 2844 N N . ASN A 1 345 ? -12.064 -0.469 19.165 1.00 79.88 345 ASN A N 1
ATOM 2845 C CA . ASN A 1 345 ? -10.675 -0.347 19.621 1.00 79.88 345 ASN A CA 1
ATOM 2846 C C . ASN A 1 345 ? -9.848 -1.627 19.411 1.00 79.88 345 ASN A C 1
ATOM 2848 O O . ASN A 1 345 ? -8.650 -1.549 19.129 1.00 79.88 345 ASN A O 1
ATOM 2852 N N . GLN A 1 346 ? -10.453 -2.812 19.550 1.00 85.44 346 GLN A N 1
ATOM 2853 C CA . GLN A 1 346 ? -9.771 -4.072 19.239 1.00 85.44 346 GLN A CA 1
ATOM 2854 C C . GLN A 1 346 ? -9.492 -4.213 17.739 1.00 85.44 346 GLN A C 1
ATOM 2856 O O . GLN A 1 346 ? -8.392 -4.635 17.379 1.00 85.44 346 GLN A O 1
ATOM 2861 N N . ALA A 1 347 ? -10.435 -3.813 16.882 1.00 82.81 347 ALA A N 1
ATOM 2862 C CA . ALA A 1 347 ? -10.249 -3.807 15.433 1.00 82.81 347 ALA A CA 1
ATOM 2863 C C . ALA A 1 347 ? -9.116 -2.855 15.013 1.00 82.81 347 ALA A C 1
ATOM 2865 O O . ALA A 1 347 ? -8.194 -3.280 14.320 1.00 82.81 347 ALA A O 1
ATOM 2866 N N . VAL A 1 348 ? -9.100 -1.623 15.536 1.00 83.88 348 VAL A N 1
ATOM 2867 C CA . VAL A 1 348 ? -8.017 -0.649 15.291 1.00 83.88 348 VAL A CA 1
ATOM 2868 C C . VAL A 1 348 ? -6.662 -1.185 15.765 1.00 83.88 348 VAL A C 1
ATOM 2870 O O . VAL A 1 348 ? -5.634 -0.983 15.118 1.00 83.88 348 VAL A O 1
ATOM 2873 N N . LYS A 1 349 ? -6.627 -1.907 16.893 1.00 87.00 349 LYS A N 1
ATOM 2874 C CA . LYS A 1 349 ? -5.390 -2.517 17.397 1.00 87.00 349 LYS A CA 1
ATOM 2875 C C . LYS A 1 349 ? -4.883 -3.638 16.485 1.00 87.00 349 LYS A C 1
ATOM 2877 O O . LYS A 1 349 ? -3.675 -3.727 16.280 1.00 87.00 349 LYS A O 1
ATOM 2882 N N . ALA A 1 350 ? -5.776 -4.466 15.944 1.00 84.06 350 ALA A N 1
ATOM 2883 C CA . ALA A 1 350 ? -5.413 -5.482 14.960 1.00 84.06 350 ALA A CA 1
ATOM 2884 C C . ALA A 1 350 ? -4.877 -4.833 13.675 1.00 84.06 350 ALA A C 1
ATOM 2886 O O . ALA A 1 350 ? -3.798 -5.203 13.218 1.00 84.06 350 ALA A O 1
ATOM 2887 N N . GLU A 1 351 ? -5.561 -3.798 13.177 1.00 83.94 351 GLU A N 1
ATOM 2888 C CA . GLU A 1 351 ? -5.162 -3.045 11.984 1.00 83.94 351 GLU A CA 1
ATOM 2889 C C . GLU A 1 351 ? -3.765 -2.414 12.140 1.00 83.94 351 GLU A C 1
ATOM 2891 O O . GLU A 1 351 ? -2.926 -2.494 11.238 1.00 83.94 351 GLU A O 1
ATOM 2896 N N . LYS A 1 352 ? -3.462 -1.882 13.332 1.00 85.44 352 LYS A N 1
ATOM 2897 C CA . LYS A 1 352 ? -2.140 -1.345 13.683 1.00 85.44 352 LYS A CA 1
ATOM 2898 C C . LYS A 1 352 ? -1.023 -2.396 13.619 1.00 85.44 352 LYS A C 1
ATOM 2900 O O . LYS A 1 352 ? 0.079 -2.070 13.180 1.00 85.44 352 LYS A O 1
ATOM 2905 N N . GLU A 1 353 ? -1.269 -3.633 14.051 1.00 84.06 353 GLU A N 1
ATOM 2906 C CA . GLU A 1 353 ? -0.269 -4.713 13.971 1.00 84.06 353 GLU A CA 1
ATOM 2907 C C . GLU A 1 353 ? -0.051 -5.189 12.523 1.00 84.06 353 GLU A C 1
ATOM 2909 O O . GLU A 1 353 ? 1.088 -5.449 12.121 1.00 84.06 353 GLU A O 1
ATOM 2914 N N . THR A 1 354 ? -1.101 -5.216 11.694 1.00 85.62 354 THR A N 1
ATOM 2915 C CA . THR A 1 354 ? -0.964 -5.437 10.241 1.00 85.62 354 THR A CA 1
ATOM 2916 C C . THR A 1 354 ? -0.147 -4.335 9.567 1.00 85.62 354 THR A C 1
ATOM 2918 O O . THR A 1 354 ? 0.815 -4.631 8.866 1.00 85.62 354 THR A O 1
ATOM 2921 N N . MET A 1 355 ? -0.415 -3.060 9.861 1.00 83.50 355 MET A N 1
ATOM 2922 C CA . MET A 1 355 ? 0.389 -1.949 9.328 1.00 83.50 355 MET A CA 1
ATOM 2923 C C . MET A 1 355 ? 1.855 -2.022 9.777 1.00 83.50 355 MET A C 1
ATOM 2925 O O . MET A 1 355 ? 2.765 -1.691 9.020 1.00 83.50 355 MET A O 1
ATOM 2929 N N . LYS A 1 356 ? 2.116 -2.482 11.006 1.00 87.19 356 LYS A N 1
ATOM 2930 C CA . LYS A 1 356 ? 3.479 -2.668 11.521 1.00 87.19 356 LYS A CA 1
ATOM 2931 C C . LYS A 1 356 ? 4.230 -3.774 10.778 1.00 87.19 356 LYS A C 1
ATOM 2933 O O . LYS A 1 356 ? 5.413 -3.615 10.481 1.00 87.19 356 LYS A O 1
ATOM 2938 N N . THR A 1 357 ? 3.559 -4.884 10.475 1.00 85.19 357 THR A N 1
ATOM 2939 C CA . THR A 1 357 ? 4.153 -5.974 9.685 1.00 85.19 357 THR A CA 1
ATOM 2940 C C . THR A 1 357 ? 4.398 -5.550 8.238 1.00 85.19 357 THR A C 1
ATOM 2942 O O . THR A 1 357 ? 5.471 -5.823 7.705 1.00 85.19 357 THR A O 1
ATOM 2945 N N . GLU A 1 358 ? 3.478 -4.800 7.637 1.00 84.31 358 GLU A N 1
ATOM 2946 C CA . GLU A 1 358 ? 3.639 -4.253 6.288 1.00 84.31 358 GLU A CA 1
ATOM 2947 C C . GLU A 1 358 ? 4.789 -3.233 6.203 1.00 84.31 358 GLU A C 1
ATOM 2949 O O . GLU A 1 358 ? 5.640 -3.339 5.322 1.00 84.31 358 GLU A O 1
ATOM 2954 N N . ASN A 1 359 ? 4.921 -2.331 7.183 1.00 80.88 359 ASN A N 1
ATOM 2955 C CA . ASN A 1 359 ? 6.063 -1.410 7.267 1.00 80.88 359 ASN A CA 1
ATOM 2956 C C . ASN A 1 359 ? 7.406 -2.138 7.415 1.00 80.88 359 ASN A C 1
ATOM 2958 O O . ASN A 1 359 ? 8.398 -1.727 6.812 1.00 80.88 359 ASN A O 1
ATOM 2962 N N . ASN A 1 360 ? 7.455 -3.225 8.190 1.00 85.94 360 ASN A N 1
ATOM 2963 C CA . ASN A 1 360 ? 8.665 -4.041 8.294 1.00 85.94 360 ASN A CA 1
ATOM 2964 C C . ASN A 1 360 ? 9.021 -4.690 6.949 1.00 85.94 360 ASN A C 1
ATOM 2966 O O . ASN A 1 360 ? 10.192 -4.696 6.572 1.00 85.94 360 ASN A O 1
ATOM 2970 N N . ASN A 1 361 ? 8.029 -5.177 6.199 1.00 85.44 361 ASN A N 1
ATOM 2971 C CA . ASN A 1 361 ? 8.251 -5.736 4.865 1.00 85.44 361 ASN A CA 1
ATOM 2972 C C . ASN A 1 361 ? 8.770 -4.669 3.889 1.00 85.44 361 ASN A C 1
ATOM 2974 O O . ASN A 1 361 ? 9.762 -4.910 3.205 1.00 85.44 361 ASN A O 1
ATOM 2978 N N . ILE A 1 362 ? 8.181 -3.468 3.893 1.00 86.62 362 ILE A N 1
ATOM 2979 C CA . ILE A 1 362 ? 8.653 -2.325 3.093 1.00 86.62 362 ILE A CA 1
ATOM 2980 C C . ILE A 1 362 ? 10.084 -1.933 3.487 1.00 86.62 362 ILE A C 1
ATOM 2982 O O . ILE A 1 362 ? 10.897 -1.605 2.625 1.00 86.62 362 ILE A O 1
ATOM 2986 N N . SER A 1 363 ? 10.430 -1.985 4.776 1.00 85.94 363 SER A N 1
ATOM 2987 C CA . SER A 1 363 ? 11.797 -1.723 5.242 1.00 85.94 363 SER A CA 1
ATOM 2988 C C . SER A 1 363 ? 12.798 -2.737 4.679 1.00 85.94 363 SER A C 1
ATOM 2990 O O . SER A 1 363 ? 13.853 -2.339 4.186 1.00 85.94 363 SER A O 1
ATOM 2992 N N . ILE A 1 364 ? 12.456 -4.030 4.705 1.00 86.81 364 ILE A N 1
ATOM 2993 C CA . ILE A 1 364 ? 13.281 -5.105 4.128 1.00 86.81 364 ILE A CA 1
ATOM 2994 C C . ILE A 1 364 ? 13.414 -4.924 2.609 1.00 86.81 364 ILE A C 1
ATOM 2996 O O . ILE A 1 364 ? 14.502 -5.062 2.051 1.00 86.81 364 ILE A O 1
ATOM 3000 N N . GLU A 1 365 ? 12.325 -4.581 1.924 1.00 84.94 365 GLU A N 1
ATOM 3001 C CA . GLU A 1 365 ? 12.333 -4.359 0.478 1.00 84.94 365 GLU A CA 1
ATOM 3002 C C . GLU A 1 365 ? 13.172 -3.135 0.085 1.00 84.94 365 GLU A C 1
ATOM 3004 O O . GLU A 1 365 ? 13.987 -3.213 -0.835 1.00 84.94 365 GLU A O 1
ATOM 3009 N N . ASN A 1 366 ? 13.077 -2.036 0.836 1.00 81.56 366 ASN A N 1
ATOM 3010 C CA . ASN A 1 366 ? 13.922 -0.857 0.642 1.00 81.56 366 ASN A CA 1
ATOM 3011 C C . ASN A 1 366 ? 15.408 -1.165 0.862 1.00 81.56 366 ASN A C 1
ATOM 3013 O O . ASN A 1 366 ? 16.261 -0.646 0.137 1.00 81.56 366 ASN A O 1
ATOM 3017 N N . GLU A 1 367 ? 15.737 -2.016 1.834 1.00 87.88 367 GLU A N 1
ATOM 3018 C CA . GLU A 1 367 ? 17.109 -2.467 2.064 1.00 87.88 367 GLU A CA 1
ATOM 3019 C C . GLU A 1 367 ? 17.625 -3.325 0.898 1.00 87.88 367 GLU A C 1
ATOM 3021 O O . GLU A 1 367 ? 18.733 -3.098 0.402 1.00 87.88 367 GLU A O 1
ATOM 3026 N N . ASN A 1 368 ? 16.791 -4.219 0.364 1.00 86.81 368 ASN A N 1
ATOM 3027 C CA . ASN A 1 368 ? 17.109 -4.996 -0.835 1.00 86.81 368 ASN A CA 1
ATOM 3028 C C . ASN A 1 368 ? 17.322 -4.104 -2.069 1.00 86.81 368 ASN A C 1
ATOM 3030 O O . ASN A 1 368 ? 18.298 -4.286 -2.801 1.00 86.81 368 ASN A O 1
ATOM 3034 N N . ILE A 1 369 ? 16.464 -3.100 -2.283 1.00 87.00 369 ILE A N 1
ATOM 3035 C CA . ILE A 1 369 ? 16.617 -2.122 -3.371 1.00 87.00 369 ILE A CA 1
ATOM 3036 C C . ILE A 1 369 ? 17.921 -1.339 -3.200 1.00 87.00 369 ILE A C 1
ATOM 3038 O O . ILE A 1 369 ? 18.673 -1.179 -4.162 1.00 87.00 369 ILE A O 1
ATOM 3042 N N . ARG A 1 370 ? 18.234 -0.886 -1.980 1.00 86.12 370 ARG A N 1
ATOM 3043 C CA . ARG A 1 370 ? 19.476 -0.160 -1.681 1.00 86.12 370 ARG A CA 1
ATOM 3044 C C . ARG A 1 370 ? 20.707 -1.019 -1.992 1.00 86.12 370 ARG A C 1
ATOM 3046 O O . ARG A 1 370 ? 21.648 -0.525 -2.616 1.00 86.12 370 ARG A O 1
ATOM 3053 N N . ASN A 1 371 ? 20.678 -2.303 -1.643 1.00 87.19 371 ASN A N 1
ATOM 3054 C CA . ASN A 1 371 ? 21.742 -3.250 -1.984 1.00 87.19 371 ASN A CA 1
ATOM 3055 C C . ASN A 1 371 ? 21.882 -3.428 -3.504 1.00 87.19 371 ASN A C 1
ATOM 3057 O O . ASN A 1 371 ? 22.990 -3.332 -4.034 1.00 87.19 371 ASN A O 1
ATOM 3061 N N . HIS A 1 372 ? 20.770 -3.573 -4.226 1.00 86.75 372 HIS A N 1
ATOM 3062 C CA . HIS A 1 372 ? 20.788 -3.697 -5.684 1.00 86.75 372 HIS A CA 1
ATOM 3063 C C . HIS A 1 372 ? 21.318 -2.434 -6.388 1.00 86.75 372 HIS A C 1
ATOM 3065 O O . HIS A 1 372 ? 22.113 -2.519 -7.326 1.00 86.75 372 HIS A O 1
ATOM 3071 N N . VAL A 1 373 ? 20.935 -1.246 -5.908 1.00 85.31 373 VAL A N 1
ATOM 3072 C CA . VAL A 1 373 ? 21.447 0.043 -6.404 1.00 85.31 373 VAL A CA 1
ATOM 3073 C C . VAL A 1 373 ? 22.953 0.161 -6.168 1.00 85.31 373 VAL A C 1
ATOM 3075 O O . VAL A 1 373 ? 23.678 0.620 -7.053 1.00 85.31 373 VAL A O 1
ATOM 3078 N N . ASN A 1 374 ? 23.453 -0.289 -5.016 1.00 86.12 374 ASN A N 1
ATOM 3079 C CA . ASN A 1 374 ? 24.887 -0.291 -4.728 1.00 86.12 374 ASN A CA 1
ATOM 3080 C C . ASN A 1 374 ? 25.666 -1.212 -5.679 1.00 86.12 374 ASN A C 1
ATOM 3082 O O . ASN A 1 374 ? 26.701 -0.802 -6.211 1.00 86.12 374 ASN A O 1
ATOM 3086 N N . GLU A 1 375 ? 25.152 -2.411 -5.963 1.00 87.88 375 GLU A N 1
ATOM 3087 C CA . GLU A 1 375 ? 25.752 -3.312 -6.955 1.00 87.88 375 GLU A CA 1
ATOM 3088 C C . GLU A 1 375 ? 25.756 -2.710 -8.367 1.00 87.88 375 GLU A C 1
ATOM 3090 O O . GLU A 1 375 ? 26.758 -2.794 -9.084 1.00 87.88 375 GLU A O 1
ATOM 3095 N N . LEU A 1 376 ? 24.653 -2.077 -8.779 1.00 83.50 376 LEU A N 1
ATOM 3096 C CA . LEU A 1 376 ? 24.556 -1.379 -10.063 1.00 83.50 376 LEU A CA 1
ATOM 3097 C C . LEU A 1 376 ? 25.568 -0.236 -10.154 1.00 83.50 376 LEU A C 1
ATOM 3099 O O . LEU A 1 376 ? 26.297 -0.146 -11.140 1.00 83.50 376 LEU A O 1
ATOM 3103 N N . ASN A 1 377 ? 25.677 0.587 -9.112 1.00 84.62 377 ASN A N 1
ATOM 3104 C CA . ASN A 1 377 ? 26.653 1.673 -9.049 1.00 84.62 377 ASN A CA 1
ATOM 3105 C C . ASN A 1 377 ? 28.093 1.151 -9.137 1.00 84.62 377 ASN A C 1
ATOM 3107 O O . ASN A 1 377 ? 28.929 1.750 -9.819 1.00 84.62 377 ASN A O 1
ATOM 3111 N N . GLN A 1 378 ? 28.390 0.008 -8.514 1.00 87.38 378 GLN A N 1
ATOM 3112 C CA . GLN A 1 378 ? 29.699 -0.631 -8.624 1.00 87.38 378 GLN A CA 1
ATOM 3113 C C . GLN A 1 378 ? 29.981 -1.114 -10.057 1.00 87.38 378 GLN A C 1
ATOM 3115 O O . GLN A 1 378 ? 31.073 -0.871 -10.575 1.00 87.38 378 GLN A O 1
ATOM 3120 N N . LYS A 1 379 ? 28.998 -1.728 -10.731 1.00 85.62 379 LYS A N 1
ATOM 3121 C CA . LYS A 1 379 ? 29.115 -2.147 -12.142 1.00 85.62 379 LYS A CA 1
ATOM 3122 C C . LYS A 1 379 ? 29.279 -0.956 -13.088 1.00 85.62 379 LYS A C 1
ATOM 3124 O O . LYS A 1 379 ? 30.104 -1.005 -14.002 1.00 85.62 379 LYS A O 1
ATOM 3129 N N . VAL A 1 380 ? 28.545 0.134 -12.858 1.00 84.31 380 VAL A N 1
ATOM 3130 C CA . VAL A 1 380 ? 28.684 1.385 -13.622 1.00 84.31 380 VAL A CA 1
ATOM 3131 C C . VAL A 1 380 ? 30.090 1.955 -13.455 1.00 84.31 380 VAL A C 1
ATOM 3133 O O . VAL A 1 380 ? 30.724 2.301 -14.451 1.00 84.31 380 VAL A O 1
ATOM 3136 N N . LYS A 1 381 ? 30.622 1.980 -12.227 1.00 86.81 381 LYS A N 1
ATOM 3137 C CA . LYS A 1 381 ? 31.990 2.439 -11.954 1.00 86.81 381 LYS A CA 1
ATOM 3138 C C . LYS A 1 381 ? 33.038 1.594 -12.684 1.00 86.81 381 LYS A C 1
ATOM 3140 O O . LYS A 1 381 ? 33.880 2.152 -13.377 1.00 86.81 381 LYS A O 1
ATOM 3145 N N . GLN A 1 382 ? 32.935 0.266 -12.610 1.00 85.62 382 GLN A N 1
ATOM 3146 C CA . GLN A 1 382 ? 33.830 -0.642 -13.341 1.00 85.62 382 GLN A CA 1
ATOM 3147 C C . GLN A 1 382 ? 33.780 -0.404 -14.858 1.00 85.62 382 GLN A C 1
ATOM 3149 O O . GLN A 1 382 ? 34.814 -0.374 -15.522 1.00 85.62 382 GLN A O 1
ATOM 3154 N N . THR A 1 383 ? 32.585 -0.182 -15.408 1.00 82.56 383 THR A N 1
ATOM 3155 C CA . THR A 1 383 ? 32.404 0.087 -16.842 1.00 82.56 383 THR A CA 1
ATOM 3156 C C . THR A 1 383 ? 33.013 1.433 -17.244 1.00 82.56 383 THR A C 1
ATOM 3158 O O . THR A 1 383 ? 33.643 1.537 -18.297 1.00 82.56 383 THR A O 1
ATOM 3161 N N . LEU A 1 384 ? 32.869 2.458 -16.399 1.00 85.25 384 LEU A N 1
ATOM 3162 C CA . LEU A 1 384 ? 33.463 3.777 -16.616 1.00 85.25 384 LEU A CA 1
ATOM 3163 C C . LEU A 1 384 ? 34.998 3.710 -16.612 1.00 85.25 384 LEU A C 1
ATOM 3165 O O . LEU A 1 384 ? 35.638 4.309 -17.474 1.00 85.25 384 LEU A O 1
ATOM 3169 N N . ASP A 1 385 ? 35.581 2.941 -15.692 1.00 83.38 385 ASP A N 1
ATOM 3170 C CA . ASP A 1 385 ? 37.030 2.739 -15.612 1.00 83.38 385 ASP A CA 1
ATOM 3171 C C . ASP A 1 385 ? 37.564 2.023 -16.867 1.00 83.38 385 ASP A C 1
ATOM 3173 O O . ASP A 1 385 ? 38.556 2.459 -17.456 1.00 83.38 385 ASP A O 1
ATOM 3177 N N . MET A 1 386 ? 36.857 0.996 -17.357 1.00 84.62 386 MET A N 1
ATOM 3178 C CA . MET A 1 386 ? 37.191 0.329 -18.625 1.00 84.62 386 MET A CA 1
ATOM 3179 C C . MET A 1 386 ? 37.094 1.269 -19.835 1.00 84.62 386 MET A C 1
ATOM 3181 O O . MET A 1 386 ? 37.937 1.216 -20.735 1.00 84.62 386 MET A O 1
ATOM 3185 N N . LEU A 1 387 ? 36.075 2.133 -19.878 1.00 81.38 387 LEU A N 1
ATOM 3186 C CA . LEU A 1 387 ? 35.899 3.099 -20.963 1.00 81.38 387 LEU A CA 1
ATOM 3187 C C . LEU A 1 387 ? 37.026 4.138 -20.966 1.00 81.38 387 LEU A C 1
ATOM 3189 O O . LEU A 1 387 ? 37.581 4.438 -22.023 1.00 81.38 387 LEU A O 1
ATOM 3193 N N . ASN A 1 388 ? 37.406 4.637 -19.788 1.00 82.69 388 ASN A N 1
ATOM 3194 C CA . ASN A 1 388 ? 38.534 5.552 -19.636 1.00 82.69 388 ASN A CA 1
ATOM 3195 C C . ASN A 1 388 ? 39.847 4.904 -20.094 1.00 82.69 388 ASN A C 1
ATOM 3197 O O . ASN A 1 388 ? 40.623 5.540 -20.804 1.00 82.69 388 ASN A O 1
ATOM 3201 N N . GLN A 1 389 ? 40.071 3.628 -19.768 1.00 84.75 389 GLN A N 1
ATOM 3202 C CA . GLN A 1 389 ? 41.249 2.891 -20.228 1.00 84.75 389 GLN A CA 1
ATOM 3203 C C . GLN A 1 389 ? 41.287 2.759 -21.759 1.00 84.75 389 GLN A C 1
ATOM 3205 O O . GLN A 1 389 ? 42.318 3.038 -22.372 1.00 84.75 389 GLN A O 1
ATOM 3210 N N . LYS A 1 390 ? 40.158 2.416 -22.396 1.00 81.75 390 LYS A N 1
ATOM 3211 C CA . LYS A 1 390 ? 40.067 2.383 -23.866 1.00 81.75 390 LYS A CA 1
ATOM 3212 C C . LYS A 1 390 ? 40.274 3.751 -24.507 1.00 81.75 390 LYS A C 1
ATOM 3214 O O . LYS A 1 390 ? 40.870 3.834 -25.577 1.00 81.75 390 LYS A O 1
ATOM 3219 N N . ASN A 1 391 ? 39.806 4.820 -23.869 1.00 80.44 391 ASN A N 1
ATOM 3220 C CA . ASN A 1 391 ? 40.000 6.173 -24.380 1.00 80.44 391 ASN A CA 1
ATOM 3221 C C . ASN A 1 391 ? 41.492 6.554 -24.409 1.00 80.44 391 ASN A C 1
ATOM 3223 O O . ASN A 1 391 ? 41.969 7.107 -25.396 1.00 80.44 391 ASN A O 1
ATOM 3227 N N . VAL A 1 392 ? 42.250 6.171 -23.376 1.00 82.62 392 VAL A N 1
ATOM 3228 C CA . VAL A 1 392 ? 43.712 6.350 -23.335 1.00 82.62 392 VAL A CA 1
ATOM 3229 C C . VAL A 1 392 ? 44.416 5.537 -24.433 1.00 82.62 392 VAL A C 1
ATOM 3231 O O . VAL A 1 392 ? 45.367 6.023 -25.043 1.00 82.62 392 VAL A O 1
ATOM 3234 N N . GLU A 1 393 ? 43.957 4.317 -24.729 1.00 79.62 393 GLU A N 1
ATOM 3235 C CA . GLU A 1 393 ? 44.493 3.525 -25.849 1.00 79.62 393 GLU A CA 1
ATOM 3236 C C . GLU A 1 393 ? 44.210 4.157 -27.219 1.00 79.62 393 GLU A C 1
ATOM 3238 O O . GLU A 1 393 ? 45.095 4.166 -28.077 1.00 79.62 393 GLU A O 1
ATOM 3243 N N . CYS A 1 394 ? 43.012 4.713 -27.432 1.00 70.62 394 CYS A N 1
ATOM 3244 C CA . CYS A 1 394 ? 42.683 5.434 -28.665 1.00 70.62 394 CYS A CA 1
ATOM 3245 C C . CYS A 1 394 ? 43.558 6.679 -28.849 1.00 70.62 394 CYS A C 1
ATOM 3247 O O . CYS A 1 394 ? 44.098 6.876 -29.933 1.00 70.62 394 CYS A O 1
ATOM 3249 N N . GLN A 1 395 ? 43.776 7.462 -27.787 1.00 76.38 395 GLN A N 1
ATOM 3250 C CA . GLN A 1 395 ? 44.653 8.638 -27.835 1.00 76.38 395 GLN A CA 1
ATOM 3251 C C . GLN A 1 395 ? 46.089 8.275 -28.243 1.00 76.38 395 GLN A C 1
ATOM 3253 O O . GLN A 1 395 ? 46.671 8.941 -29.094 1.00 76.38 395 GLN A O 1
ATOM 3258 N N . LYS A 1 396 ? 46.641 7.173 -27.714 1.00 79.25 396 LYS A N 1
ATOM 3259 C CA . LYS A 1 396 ? 47.967 6.682 -28.133 1.00 79.25 396 LYS A CA 1
ATOM 3260 C C . LYS A 1 396 ? 48.006 6.262 -29.604 1.00 79.25 396 LYS A C 1
ATOM 3262 O O . LYS A 1 396 ? 48.980 6.547 -30.293 1.00 79.25 396 LYS A O 1
ATOM 3267 N N . LYS A 1 397 ? 46.951 5.609 -30.104 1.00 80.06 397 LYS A N 1
ATOM 3268 C CA . LYS A 1 397 ? 46.853 5.251 -31.529 1.00 80.06 397 LYS A CA 1
ATOM 3269 C C . LYS A 1 397 ? 46.786 6.479 -32.436 1.00 80.06 397 LYS A C 1
ATOM 3271 O O . LYS A 1 397 ? 47.396 6.456 -33.502 1.00 80.06 397 LYS A O 1
ATOM 3276 N N . ASP A 1 398 ? 46.093 7.537 -32.023 1.00 75.69 398 ASP A N 1
ATOM 3277 C CA . ASP A 1 398 ? 46.044 8.795 -32.775 1.00 75.69 398 ASP A CA 1
ATOM 3278 C C . ASP A 1 398 ? 47.413 9.495 -32.819 1.00 75.69 398 ASP A C 1
ATOM 3280 O O . ASP A 1 398 ? 47.806 10.022 -33.866 1.00 75.69 398 ASP A O 1
ATOM 3284 N N . GLU A 1 399 ? 48.178 9.446 -31.722 1.00 79.25 399 GLU A N 1
ATOM 3285 C CA . GLU A 1 399 ? 49.567 9.927 -31.675 1.00 79.25 399 GLU A CA 1
ATOM 3286 C C . GLU A 1 399 ? 50.494 9.141 -32.617 1.00 79.25 399 GLU A C 1
ATOM 3288 O O . GLU A 1 399 ? 51.356 9.720 -33.282 1.00 79.25 399 GLU A O 1
ATOM 3293 N N . ASP A 1 400 ? 50.326 7.823 -32.715 1.00 79.94 400 ASP A N 1
ATOM 3294 C CA . ASP A 1 400 ? 51.125 7.000 -33.627 1.00 79.94 400 ASP A CA 1
ATOM 3295 C C . ASP A 1 400 ? 50.719 7.216 -35.096 1.00 79.94 400 ASP A C 1
ATOM 3297 O O . ASP A 1 400 ? 51.583 7.398 -35.955 1.00 79.94 400 ASP A O 1
ATOM 3301 N N . LEU A 1 401 ? 49.422 7.356 -35.388 1.00 80.19 401 LEU A N 1
ATOM 3302 C CA . LEU A 1 401 ? 48.927 7.727 -36.721 1.00 80.19 401 LEU A CA 1
ATOM 3303 C C . LEU A 1 401 ? 49.433 9.099 -37.186 1.00 80.19 401 LEU A C 1
ATOM 3305 O O . LEU A 1 401 ? 49.667 9.306 -38.379 1.00 80.19 401 LEU A O 1
ATOM 3309 N N . THR A 1 402 ? 49.608 10.056 -36.272 1.00 78.88 402 THR A N 1
ATOM 3310 C CA . THR A 1 402 ? 50.188 11.365 -36.611 1.00 78.88 402 THR A CA 1
ATOM 3311 C C . THR A 1 402 ? 51.681 11.270 -36.925 1.00 78.88 402 THR A C 1
ATOM 3313 O O . THR A 1 402 ? 52.143 11.957 -37.841 1.00 78.88 402 THR A O 1
ATOM 3316 N N . LYS A 1 403 ? 52.431 10.387 -36.251 1.00 81.56 403 LYS A N 1
ATOM 3317 C CA . LYS A 1 403 ? 53.831 10.094 -36.612 1.00 81.56 403 LYS A CA 1
ATOM 3318 C C . LYS A 1 403 ? 53.927 9.442 -37.991 1.00 81.56 403 LYS A C 1
ATOM 3320 O O . LYS A 1 403 ? 54.746 9.875 -38.801 1.00 81.56 403 LYS A O 1
ATOM 3325 N N . ASP A 1 404 ? 53.059 8.477 -38.284 1.00 80.25 404 ASP A N 1
ATOM 3326 C CA . ASP A 1 404 ? 53.035 7.794 -39.581 1.00 80.25 404 ASP A CA 1
ATOM 3327 C C . ASP A 1 404 ? 52.677 8.749 -40.727 1.00 80.25 404 ASP A C 1
ATOM 3329 O O . ASP A 1 404 ? 53.321 8.726 -41.776 1.00 80.25 404 ASP A O 1
ATOM 3333 N N . LYS A 1 405 ? 51.714 9.661 -40.524 1.00 81.38 405 LYS A N 1
ATOM 3334 C CA . LYS A 1 405 ? 51.395 10.715 -41.505 1.00 81.38 405 LYS A CA 1
ATOM 3335 C C . LYS A 1 405 ? 52.603 11.595 -41.823 1.00 81.38 405 LYS A C 1
ATOM 3337 O O . LYS A 1 405 ? 52.853 11.868 -42.994 1.00 81.38 405 LYS A O 1
ATOM 3342 N N . LYS A 1 406 ? 53.367 11.994 -40.803 1.00 81.75 406 LYS A N 1
ATOM 3343 C CA . LYS A 1 406 ? 54.582 12.798 -40.984 1.00 81.75 406 LYS A CA 1
ATOM 3344 C C . LYS A 1 406 ? 55.659 12.033 -41.761 1.00 81.75 406 LYS A C 1
ATOM 3346 O O . LYS A 1 406 ? 56.290 12.591 -42.651 1.00 81.75 406 LYS A O 1
ATOM 3351 N N . LEU A 1 407 ? 55.823 10.739 -41.483 1.00 84.62 407 LEU A N 1
ATOM 3352 C CA . LEU A 1 407 ? 56.749 9.886 -42.230 1.00 84.62 407 LEU A CA 1
ATOM 3353 C C . LEU A 1 407 ? 56.332 9.730 -43.703 1.00 84.62 407 LEU A C 1
ATOM 3355 O O . LEU A 1 407 ? 57.183 9.751 -44.591 1.00 84.62 407 LEU A O 1
ATOM 3359 N N . ILE A 1 408 ? 55.031 9.592 -43.974 1.00 80.75 408 ILE A N 1
ATOM 3360 C CA . ILE A 1 408 ? 54.495 9.540 -45.341 1.00 80.75 408 ILE A CA 1
ATOM 3361 C C . ILE A 1 408 ? 54.777 10.853 -46.0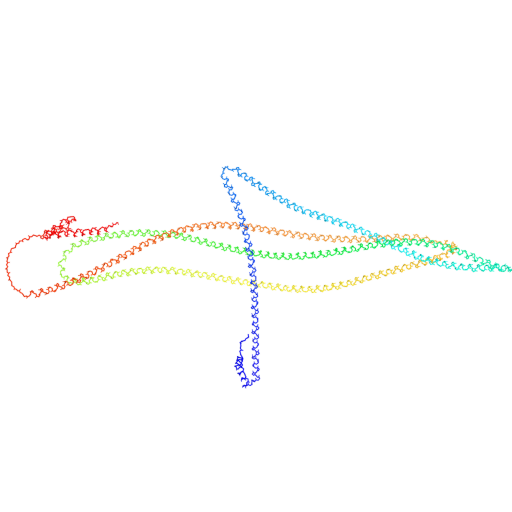78 1.00 80.75 408 ILE A C 1
ATOM 3363 O O . ILE A 1 408 ? 55.215 10.812 -47.227 1.00 80.75 408 ILE A O 1
ATOM 3367 N N . GLU A 1 409 ? 54.576 11.997 -45.427 1.00 84.19 409 GLU A N 1
ATOM 3368 C CA . GLU A 1 409 ? 54.879 13.317 -45.989 1.00 84.19 409 GLU A CA 1
ATOM 3369 C C . GLU A 1 409 ? 56.376 13.461 -46.326 1.00 84.19 409 GLU A C 1
ATOM 3371 O O . GLU A 1 409 ? 56.734 13.853 -47.440 1.00 84.19 409 GLU A O 1
ATOM 3376 N N . ASP A 1 410 ? 57.267 13.034 -45.426 1.00 83.31 410 ASP A N 1
ATOM 3377 C CA . ASP A 1 410 ? 58.717 13.024 -45.660 1.00 83.31 410 ASP A CA 1
ATOM 3378 C C . ASP A 1 410 ? 59.110 12.119 -46.845 1.00 83.31 410 ASP A C 1
ATOM 3380 O O . ASP A 1 410 ? 59.948 12.483 -47.681 1.00 83.31 410 ASP A O 1
ATOM 3384 N N . LEU A 1 411 ? 58.485 10.942 -46.966 1.00 85.12 411 LEU A N 1
ATOM 3385 C CA . LEU A 1 411 ? 58.707 10.026 -48.087 1.00 85.12 411 LEU A CA 1
ATOM 3386 C C . LEU A 1 411 ? 58.175 10.591 -49.411 1.00 85.12 411 LEU A C 1
ATOM 3388 O O . LEU A 1 411 ? 58.851 10.467 -50.434 1.00 85.12 411 LEU A O 1
ATOM 3392 N N . GLN A 1 412 ? 57.013 11.247 -49.406 1.00 81.56 412 GLN A N 1
ATOM 3393 C CA . GLN A 1 412 ? 56.452 11.916 -50.585 1.00 81.56 412 GLN A CA 1
ATOM 3394 C C . GLN A 1 412 ? 57.366 13.045 -51.075 1.00 81.56 412 GLN A C 1
ATOM 3396 O O . GLN A 1 412 ? 57.660 13.127 -52.272 1.00 81.56 412 GLN A O 1
ATOM 3401 N N . ASN A 1 413 ? 57.902 13.849 -50.154 1.00 84.00 413 ASN A N 1
ATOM 3402 C CA . ASN A 1 413 ? 58.883 14.886 -50.469 1.00 84.00 413 ASN A CA 1
ATOM 3403 C C . ASN A 1 413 ? 60.162 14.293 -51.085 1.00 84.00 413 ASN A C 1
ATOM 3405 O O . ASN A 1 413 ? 60.695 14.822 -52.064 1.00 84.00 413 ASN A O 1
ATOM 3409 N N . LYS A 1 414 ? 60.628 13.144 -50.578 1.00 88.44 414 LYS A N 1
ATOM 3410 C CA . LYS A 1 414 ? 61.799 12.442 -51.125 1.00 88.44 414 LYS A CA 1
ATOM 3411 C C . LYS A 1 414 ? 61.552 11.858 -52.520 1.00 88.44 414 LYS A C 1
ATOM 3413 O O . LYS A 1 414 ? 62.436 11.942 -53.371 1.00 88.44 414 LYS A O 1
ATOM 3418 N N . ILE A 1 415 ? 60.363 11.306 -52.772 1.00 83.12 415 ILE A N 1
ATOM 3419 C CA . ILE A 1 415 ? 59.954 10.823 -54.102 1.00 83.12 415 ILE A CA 1
ATOM 3420 C C . ILE A 1 415 ? 59.904 11.984 -55.103 1.00 83.12 415 ILE A C 1
ATOM 3422 O O . ILE A 1 415 ? 60.420 11.854 -56.210 1.00 83.12 415 ILE A O 1
ATOM 3426 N N . SER A 1 416 ? 59.353 13.136 -54.708 1.00 83.06 416 SER A N 1
ATOM 3427 C CA . SER A 1 416 ? 59.322 14.343 -55.546 1.00 83.06 416 SER A CA 1
ATOM 3428 C C . SER A 1 416 ? 60.731 14.804 -55.951 1.00 83.06 416 SER A C 1
ATOM 3430 O O . SER A 1 416 ? 61.007 15.058 -57.129 1.00 83.06 416 SER A O 1
ATOM 3432 N N . LEU A 1 417 ? 61.667 14.814 -54.996 1.00 84.69 417 LEU A N 1
ATOM 3433 C CA . LEU A 1 417 ? 63.065 15.154 -55.255 1.00 84.69 417 LEU A CA 1
ATOM 3434 C C . LEU A 1 417 ? 63.735 14.160 -56.219 1.00 84.69 417 LEU A C 1
ATOM 3436 O O . LEU A 1 417 ? 64.404 14.578 -57.164 1.00 84.69 417 LEU A O 1
ATOM 3440 N N . LEU A 1 418 ? 63.532 12.856 -56.008 1.00 83.56 418 LEU A N 1
ATOM 3441 C CA . LEU A 1 418 ? 64.071 11.803 -56.874 1.00 83.56 418 LEU A CA 1
ATOM 3442 C C . LEU A 1 418 ? 63.520 11.889 -58.300 1.00 83.56 418 LEU A C 1
ATOM 3444 O O . LEU A 1 418 ? 64.289 11.777 -59.250 1.00 83.56 418 LEU A O 1
ATOM 3448 N N . ASN A 1 419 ? 62.223 12.154 -58.466 1.00 83.12 419 ASN A N 1
ATOM 3449 C CA . ASN A 1 419 ? 61.617 12.337 -59.787 1.00 83.12 419 ASN A CA 1
ATOM 3450 C C . ASN A 1 419 ? 62.199 13.554 -60.515 1.00 83.12 419 ASN A C 1
ATOM 3452 O O . ASN A 1 419 ? 62.466 13.488 -61.711 1.00 83.12 419 ASN A O 1
ATOM 3456 N N . THR A 1 420 ? 62.469 14.642 -59.790 1.00 81.75 420 THR A N 1
ATOM 3457 C CA . THR A 1 420 ? 63.118 15.835 -60.358 1.00 81.75 420 THR A CA 1
ATOM 3458 C C . THR A 1 420 ? 64.546 15.521 -60.827 1.00 81.75 420 THR A C 1
ATOM 3460 O O . THR A 1 420 ? 64.965 15.954 -61.899 1.00 81.75 420 THR A O 1
ATOM 3463 N N . GLN A 1 421 ? 65.290 14.716 -60.060 1.00 84.12 421 GLN A N 1
ATOM 3464 C CA . GLN A 1 421 ? 66.634 14.262 -60.437 1.00 84.12 421 GLN A CA 1
ATOM 3465 C C . GLN A 1 421 ? 66.622 13.302 -61.631 1.00 84.12 421 GLN A C 1
ATOM 3467 O O . GLN A 1 421 ? 67.506 13.382 -62.485 1.00 84.12 421 GLN A O 1
ATOM 3472 N N . LEU A 1 422 ? 65.632 12.410 -61.703 1.00 82.50 422 LEU A N 1
ATOM 3473 C CA . LEU A 1 422 ? 65.460 11.491 -62.824 1.00 82.50 422 LEU A CA 1
ATOM 3474 C C . LEU A 1 422 ? 65.177 12.265 -64.115 1.00 82.50 422 LEU A C 1
ATOM 3476 O O . LEU A 1 422 ? 65.859 12.042 -65.109 1.00 82.50 422 LEU A O 1
ATOM 3480 N N . LEU A 1 423 ? 64.272 13.247 -64.060 1.00 82.25 423 LEU A N 1
ATOM 3481 C CA . LEU A 1 423 ? 63.953 14.114 -65.193 1.00 82.25 423 LEU A CA 1
ATOM 3482 C C . LEU A 1 423 ? 65.194 14.881 -65.679 1.00 82.25 423 LEU A C 1
ATOM 3484 O O . LEU A 1 423 ? 65.463 14.945 -66.877 1.00 82.25 423 LEU A O 1
ATOM 3488 N N . GLN A 1 424 ? 66.012 15.400 -64.756 1.00 80.06 424 GLN A N 1
ATOM 3489 C CA . GLN A 1 424 ? 67.278 16.041 -65.116 1.00 80.06 424 GLN A CA 1
ATOM 3490 C C . GLN A 1 424 ? 68.225 15.059 -65.818 1.00 80.06 424 GLN A C 1
ATOM 3492 O O . GLN A 1 424 ? 68.811 15.397 -66.842 1.00 80.06 424 GLN A O 1
ATOM 3497 N N . LYS A 1 425 ? 68.344 13.826 -65.311 1.00 79.44 425 LYS A N 1
ATOM 3498 C CA . LYS A 1 425 ? 69.196 12.800 -65.925 1.00 79.44 425 LYS A CA 1
ATOM 3499 C C . LYS A 1 425 ? 68.702 12.357 -67.294 1.00 79.44 425 LYS A C 1
ATOM 3501 O O . LYS A 1 425 ? 69.532 12.130 -68.166 1.00 79.44 425 LYS A O 1
ATOM 3506 N N . GLU A 1 426 ? 67.393 12.266 -67.498 1.00 81.62 426 GLU A N 1
ATOM 3507 C CA . GLU A 1 426 ? 66.793 12.012 -68.811 1.00 81.62 426 GLU A CA 1
ATOM 3508 C C . GLU A 1 426 ? 67.100 13.146 -69.796 1.00 81.62 426 GLU A C 1
ATOM 3510 O O . GLU A 1 426 ? 67.406 12.888 -70.962 1.00 81.62 426 GLU A O 1
ATOM 3515 N N . THR A 1 427 ? 67.102 14.392 -69.315 1.00 76.56 427 THR A N 1
ATOM 3516 C CA . THR A 1 427 ? 67.474 15.566 -70.116 1.00 76.56 427 THR A CA 1
ATOM 3517 C C . THR A 1 427 ? 68.954 15.513 -70.518 1.00 76.56 427 THR A C 1
ATOM 3519 O O . THR A 1 427 ? 69.268 15.613 -71.704 1.00 76.56 427 THR A O 1
ATOM 3522 N N . ASP A 1 428 ? 69.851 15.232 -69.564 1.00 78.31 428 ASP A N 1
ATOM 3523 C CA . ASP A 1 428 ? 71.290 15.059 -69.821 1.00 78.31 428 ASP A CA 1
ATOM 3524 C C . ASP A 1 428 ? 71.554 13.918 -70.837 1.00 78.31 428 ASP A C 1
ATOM 3526 O O . ASP A 1 428 ? 72.421 14.025 -71.706 1.00 78.31 428 ASP A O 1
ATOM 3530 N N . LEU A 1 429 ? 70.797 12.814 -70.751 1.00 78.19 429 LEU A N 1
ATOM 3531 C CA . LEU A 1 429 ? 70.894 11.665 -71.665 1.00 78.19 429 LEU A CA 1
ATOM 3532 C C . LEU A 1 429 ? 70.430 12.017 -73.083 1.00 78.19 429 LEU A C 1
ATOM 3534 O O . LEU A 1 429 ? 71.053 11.593 -74.055 1.00 78.19 429 LEU A O 1
ATOM 3538 N N . SER A 1 430 ? 69.364 12.809 -73.205 1.00 77.69 430 SER A N 1
ATOM 3539 C CA . SER A 1 430 ? 68.874 13.320 -74.489 1.00 77.69 430 SER A CA 1
ATOM 3540 C C . SER A 1 430 ? 69.921 14.193 -75.192 1.00 77.69 430 SER A C 1
ATOM 3542 O O . SER A 1 430 ? 70.112 14.076 -76.407 1.00 77.69 430 SER A O 1
ATOM 3544 N N . ASP A 1 431 ? 70.640 15.029 -74.444 1.00 76.19 431 ASP A N 1
ATOM 3545 C CA . ASP A 1 431 ? 71.710 15.862 -74.999 1.00 76.19 431 ASP A CA 1
ATOM 3546 C C . ASP A 1 431 ? 72.929 15.020 -75.426 1.00 76.19 431 ASP A C 1
ATOM 3548 O O . ASP A 1 431 ? 73.452 15.195 -76.528 1.00 76.19 431 ASP A O 1
ATOM 3552 N N . LEU A 1 432 ? 73.291 13.992 -74.651 1.00 73.12 432 LEU A N 1
ATOM 3553 C CA . LEU A 1 432 ? 74.325 13.010 -75.019 1.00 73.12 432 LEU A CA 1
ATOM 3554 C C . LEU A 1 432 ? 73.979 12.202 -76.284 1.00 73.12 432 LEU A C 1
ATOM 3556 O O . LEU A 1 432 ? 74.855 11.894 -77.097 1.00 73.12 432 LEU A O 1
ATOM 3560 N N . VAL A 1 433 ? 72.701 11.869 -76.486 1.00 73.00 433 VAL A N 1
ATOM 3561 C CA . VAL A 1 433 ? 72.219 11.188 -77.701 1.00 73.00 433 VAL A CA 1
ATOM 3562 C C . VAL A 1 433 ? 72.318 12.106 -78.927 1.00 73.00 433 VAL A C 1
ATOM 3564 O O . VAL A 1 433 ? 72.682 11.641 -80.012 1.00 73.00 433 VAL A O 1
ATOM 3567 N N . LYS A 1 434 ? 72.082 13.415 -78.770 1.00 68.75 434 LYS A N 1
ATOM 3568 C CA . LYS A 1 434 ? 72.334 14.406 -79.833 1.00 68.75 434 LYS A CA 1
ATOM 3569 C C . LYS A 1 434 ? 73.818 14.501 -80.195 1.00 68.75 434 LYS A C 1
ATOM 3571 O O . LYS A 1 434 ? 74.143 14.537 -81.383 1.00 68.75 434 LYS A O 1
ATOM 3576 N N . ASP A 1 435 ? 74.714 14.457 -79.216 1.00 66.75 435 ASP A N 1
ATOM 3577 C CA . ASP A 1 435 ? 76.160 14.480 -79.466 1.00 66.75 435 ASP A CA 1
ATOM 3578 C C . ASP A 1 435 ? 76.663 13.189 -80.141 1.00 66.75 435 ASP A C 1
ATOM 3580 O O . ASP A 1 435 ? 77.484 13.235 -81.062 1.00 66.75 435 ASP A O 1
ATOM 3584 N N . SER A 1 436 ? 76.092 12.032 -79.785 1.00 62.31 436 SER A N 1
ATOM 3585 C CA . SER A 1 436 ? 76.344 10.747 -80.459 1.00 62.31 436 SER A CA 1
ATOM 3586 C C . SER A 1 436 ? 75.875 10.741 -81.927 1.00 62.31 436 SER A C 1
ATOM 3588 O O . SER A 1 436 ? 76.570 10.230 -82.817 1.00 62.31 436 SER A O 1
ATOM 3590 N N . SER A 1 437 ? 74.740 11.387 -82.218 1.00 60.16 437 SER A N 1
ATOM 3591 C CA . SER A 1 437 ? 74.240 11.586 -83.586 1.00 60.16 437 SER A CA 1
ATOM 3592 C C . SER A 1 437 ? 75.210 12.418 -84.439 1.00 60.16 437 SER A C 1
ATOM 3594 O O . SER A 1 437 ? 75.459 12.083 -85.599 1.00 60.16 437 SER A O 1
ATOM 3596 N N . ASN A 1 438 ? 75.834 13.449 -83.859 1.00 57.97 438 ASN A N 1
ATOM 3597 C CA . ASN A 1 438 ? 76.833 14.275 -84.547 1.00 57.97 438 ASN A CA 1
ATOM 3598 C C . ASN A 1 438 ? 78.144 13.510 -84.820 1.00 57.97 438 ASN A C 1
ATOM 3600 O O . ASN A 1 438 ? 78.787 13.713 -85.851 1.00 57.97 438 ASN A O 1
ATOM 3604 N N . MET A 1 439 ? 78.522 12.567 -83.950 1.00 54.12 439 MET A N 1
ATOM 3605 C CA . MET A 1 439 ? 79.705 11.714 -84.138 1.00 54.12 439 MET A CA 1
ATOM 3606 C C . MET A 1 439 ? 79.495 10.645 -85.228 1.00 54.12 439 MET A C 1
ATOM 3608 O O . MET A 1 439 ? 80.409 10.336 -85.995 1.00 54.12 439 MET A O 1
ATOM 3612 N N . THR A 1 440 ? 78.262 10.151 -85.372 1.00 53.12 440 THR A N 1
ATOM 3613 C CA . THR A 1 440 ? 77.849 9.209 -86.433 1.00 53.12 440 THR A CA 1
ATOM 3614 C C . THR A 1 440 ? 77.902 9.862 -87.825 1.00 53.12 440 THR A C 1
ATOM 3616 O O . THR A 1 440 ? 78.252 9.218 -88.816 1.00 53.12 440 THR A O 1
ATOM 3619 N N . GLN A 1 441 ? 77.657 11.174 -87.906 1.00 51.34 441 GLN A N 1
ATOM 3620 C CA . GLN A 1 441 ? 77.752 11.957 -89.142 1.00 51.34 441 GLN A CA 1
ATOM 3621 C C . GLN A 1 441 ? 79.207 12.138 -89.636 1.00 51.34 441 GLN A C 1
ATOM 3623 O O . GLN A 1 441 ? 79.430 12.256 -90.843 1.00 51.34 441 GLN A O 1
ATOM 3628 N N . ASN A 1 442 ? 80.205 12.049 -88.746 1.00 51.47 442 ASN A N 1
ATOM 3629 C CA . ASN A 1 442 ? 81.633 12.123 -89.094 1.00 51.47 442 ASN A CA 1
ATOM 3630 C C . ASN A 1 442 ? 82.212 10.788 -89.614 1.00 51.47 442 ASN A C 1
ATOM 3632 O O . ASN A 1 442 ? 83.154 10.796 -90.405 1.00 51.47 442 ASN A O 1
ATOM 3636 N N . LEU A 1 443 ? 81.613 9.639 -89.273 1.00 50.44 443 LEU A N 1
ATOM 3637 C CA . LEU A 1 443 ? 81.984 8.322 -89.832 1.00 50.44 443 LEU A CA 1
ATOM 3638 C C . LEU A 1 443 ? 81.505 8.123 -91.286 1.00 50.44 443 LEU A C 1
ATOM 3640 O O . LEU A 1 443 ? 82.067 7.317 -92.028 1.00 50.44 443 LEU A O 1
ATOM 3644 N N . SER A 1 444 ? 80.513 8.902 -91.729 1.00 49.81 444 SER A N 1
ATOM 3645 C CA . SER A 1 444 ? 79.954 8.875 -93.092 1.00 49.81 444 SER A CA 1
ATOM 3646 C C . SER A 1 444 ? 80.926 9.400 -94.167 1.00 49.81 444 SER A C 1
ATOM 3648 O O . SER A 1 444 ? 80.878 8.958 -95.313 1.00 49.81 444 SER A O 1
ATOM 3650 N N . GLN A 1 445 ? 81.873 10.274 -93.808 1.00 48.88 445 GLN A N 1
ATOM 3651 C CA . GLN A 1 445 ? 82.882 10.801 -94.742 1.00 48.88 445 GLN A CA 1
ATOM 3652 C C . GLN A 1 445 ? 84.074 9.848 -94.965 1.00 48.88 445 GLN A C 1
ATOM 3654 O O . GLN A 1 445 ? 84.813 10.006 -95.932 1.00 48.88 445 GLN A O 1
ATOM 3659 N N . MET A 1 446 ? 84.234 8.816 -94.130 1.00 39.78 446 MET A N 1
ATOM 3660 C CA . MET A 1 446 ? 85.362 7.873 -94.191 1.00 39.78 446 MET A CA 1
ATOM 3661 C C . MET A 1 446 ? 85.090 6.642 -95.084 1.00 39.78 446 MET A C 1
ATOM 3663 O O . MET A 1 446 ? 86.022 5.948 -95.484 1.00 39.78 446 MET A O 1
ATOM 3667 N N . ASN A 1 447 ? 83.833 6.401 -95.481 1.00 46.78 447 ASN A N 1
ATOM 3668 C CA . ASN A 1 447 ? 83.418 5.233 -96.277 1.00 46.78 447 ASN A CA 1
ATOM 3669 C C . ASN A 1 447 ? 83.459 5.431 -97.812 1.00 46.78 447 ASN A C 1
ATOM 3671 O O . ASN A 1 447 ? 83.050 4.540 -98.556 1.00 46.78 447 ASN A O 1
ATOM 3675 N N . GLN A 1 448 ? 83.998 6.548 -98.319 1.00 51.78 448 GLN A N 1
ATOM 3676 C CA . GLN A 1 448 ? 84.106 6.825 -99.766 1.00 51.78 448 GLN A CA 1
ATOM 3677 C C . GLN A 1 448 ? 85.204 6.032 -100.512 1.00 51.78 448 GLN A C 1
ATOM 3679 O O . GLN A 1 448 ? 85.277 6.112 -101.735 1.00 51.78 448 GLN A O 1
ATOM 3684 N N . VAL A 1 449 ? 86.019 5.217 -99.828 1.00 51.59 449 VAL A N 1
ATOM 3685 C CA . VAL A 1 449 ? 87.108 4.420 -100.447 1.00 51.59 449 VAL A CA 1
ATOM 3686 C C . VAL A 1 449 ? 86.746 2.929 -100.633 1.00 51.59 449 VAL A C 1
ATOM 3688 O O . VAL A 1 449 ? 87.445 2.201 -101.330 1.00 51.59 449 VAL A O 1
ATOM 3691 N N . ILE A 1 450 ? 85.604 2.457 -100.115 1.00 47.88 450 ILE A N 1
ATOM 3692 C CA . ILE A 1 450 ? 85.177 1.036 -100.187 1.00 47.88 450 ILE A CA 1
ATOM 3693 C C . ILE A 1 450 ? 84.276 0.744 -101.421 1.00 47.88 450 ILE A C 1
ATOM 3695 O O . ILE A 1 450 ? 83.755 -0.355 -101.598 1.00 47.88 450 ILE A O 1
ATOM 3699 N N . MET A 1 451 ? 84.112 1.706 -102.337 1.00 47.03 451 MET A N 1
ATOM 3700 C CA . MET A 1 451 ? 83.161 1.621 -103.462 1.00 47.03 451 MET A CA 1
ATOM 3701 C C . MET A 1 451 ? 83.569 0.711 -104.643 1.00 47.03 451 MET A C 1
ATOM 3703 O O . MET A 1 451 ? 82.713 0.415 -105.476 1.00 47.03 451 MET A O 1
ATOM 3707 N N . GLU A 1 452 ? 84.803 0.200 -104.725 1.00 47.06 452 GLU A N 1
ATOM 3708 C CA . GLU A 1 452 ? 85.261 -0.556 -105.914 1.00 47.06 452 GLU A CA 1
ATOM 3709 C C . GLU A 1 452 ? 85.094 -2.094 -105.799 1.00 47.06 452 GLU A C 1
ATOM 3711 O O . GLU A 1 452 ? 85.128 -2.797 -106.806 1.00 47.06 452 GLU A O 1
ATOM 3716 N N . LEU A 1 453 ? 84.831 -2.648 -104.603 1.00 53.00 453 LEU A N 1
ATOM 3717 C CA . LEU A 1 453 ? 84.672 -4.107 -104.391 1.00 53.00 453 LEU A CA 1
ATOM 3718 C C . LEU A 1 453 ? 83.214 -4.581 -104.191 1.00 53.00 453 LEU A C 1
ATOM 3720 O O . LEU A 1 453 ? 82.945 -5.780 -104.218 1.00 53.00 453 LEU A O 1
ATOM 3724 N N . GLN A 1 454 ? 82.239 -3.672 -104.065 1.00 44.16 454 GLN A N 1
ATOM 3725 C CA . GLN A 1 454 ? 80.823 -4.005 -103.794 1.00 44.16 454 GLN A CA 1
ATOM 3726 C C . GLN A 1 454 ? 79.953 -4.223 -105.049 1.00 44.16 454 GLN A C 1
ATOM 3728 O O . GLN A 1 454 ? 78.764 -4.529 -104.949 1.00 44.16 454 GLN A O 1
ATOM 3733 N N . LYS A 1 455 ? 80.521 -4.127 -106.258 1.00 57.69 455 LYS A N 1
ATOM 3734 C CA . LYS A 1 455 ? 79.766 -4.275 -107.518 1.00 57.69 455 LYS A CA 1
ATOM 3735 C C . LYS A 1 455 ? 79.388 -5.728 -107.865 1.00 57.69 455 LYS A C 1
ATOM 3737 O O . LYS A 1 455 ? 78.514 -5.926 -108.699 1.00 57.69 455 LYS A O 1
ATOM 3742 N N . GLN A 1 456 ? 79.980 -6.735 -107.214 1.00 52.59 456 GLN A N 1
ATOM 3743 C CA . GLN A 1 456 ? 79.643 -8.160 -107.417 1.00 52.59 456 GLN A CA 1
ATOM 3744 C C . GLN A 1 456 ? 78.802 -8.779 -106.278 1.00 52.59 456 GLN A C 1
ATOM 3746 O O . GLN A 1 456 ? 78.331 -9.904 -106.410 1.00 52.59 456 GLN A O 1
ATOM 3751 N N . ILE A 1 457 ? 78.556 -8.045 -105.183 1.00 54.59 457 ILE A N 1
ATOM 3752 C CA . ILE A 1 457 ? 77.744 -8.504 -104.032 1.00 54.59 457 ILE A CA 1
ATOM 3753 C C . ILE A 1 457 ? 76.240 -8.170 -104.214 1.00 54.59 457 ILE A C 1
ATOM 3755 O O . ILE A 1 457 ? 75.362 -8.851 -103.676 1.00 54.59 457 ILE A O 1
ATOM 3759 N N . LYS A 1 458 ? 75.934 -7.191 -105.076 1.00 59.91 458 LYS A N 1
ATOM 3760 C CA . LYS A 1 458 ? 74.622 -6.537 -105.235 1.00 59.91 458 LYS A CA 1
ATOM 3761 C C . LYS A 1 458 ? 73.459 -7.436 -105.695 1.00 59.91 458 LYS A C 1
ATOM 3763 O O . LYS A 1 458 ? 72.305 -7.124 -105.407 1.00 59.91 458 LYS A O 1
ATOM 3768 N N . ASP A 1 459 ? 73.729 -8.574 -106.332 1.00 53.75 459 ASP A N 1
ATOM 3769 C CA . ASP A 1 459 ? 72.665 -9.447 -106.858 1.00 53.75 459 ASP A CA 1
ATOM 3770 C C . ASP A 1 459 ? 72.210 -10.540 -105.868 1.00 53.75 459 ASP A C 1
ATOM 3772 O O . ASP A 1 459 ? 71.118 -11.086 -106.020 1.00 53.75 459 ASP A O 1
ATOM 3776 N N . LYS A 1 460 ? 72.972 -10.805 -104.791 1.00 58.09 460 LYS A N 1
ATOM 3777 C CA . LYS A 1 460 ? 72.527 -11.661 -103.666 1.00 58.09 460 LYS A CA 1
ATOM 3778 C C . LYS A 1 460 ? 71.936 -10.867 -102.490 1.00 58.09 460 LYS A C 1
ATOM 3780 O O . LYS A 1 460 ? 71.098 -11.403 -101.765 1.00 58.09 460 LYS A O 1
ATOM 3785 N N . GLU A 1 461 ? 72.289 -9.591 -102.325 1.00 53.47 461 GLU A N 1
ATOM 3786 C CA . GLU A 1 461 ? 71.736 -8.718 -101.272 1.00 53.47 461 GLU A CA 1
ATOM 3787 C C . GLU A 1 461 ? 70.253 -8.379 -101.479 1.00 53.47 461 GLU A C 1
ATOM 3789 O O . GLU A 1 461 ? 69.490 -8.372 -100.516 1.00 53.47 461 GLU A O 1
ATOM 3794 N N . ASN A 1 462 ? 69.792 -8.200 -102.720 1.00 58.59 462 ASN A N 1
ATOM 3795 C CA . ASN A 1 462 ? 68.391 -7.846 -102.989 1.00 58.59 462 ASN A CA 1
ATOM 3796 C C . ASN A 1 462 ? 67.382 -8.953 -102.624 1.00 58.59 462 ASN A C 1
ATOM 3798 O O . ASN A 1 462 ? 66.214 -8.662 -102.368 1.00 58.59 462 ASN A O 1
ATOM 3802 N N . MET A 1 463 ? 67.818 -10.214 -102.549 1.00 59.41 463 MET A N 1
ATOM 3803 C CA . MET A 1 463 ? 66.974 -11.324 -102.089 1.00 59.41 463 MET A CA 1
ATOM 3804 C C . MET A 1 463 ? 66.981 -11.445 -100.556 1.00 59.41 463 MET A C 1
ATOM 3806 O O . MET A 1 463 ? 65.961 -11.778 -99.955 1.00 59.41 463 MET A O 1
ATOM 3810 N N . ASN A 1 464 ? 68.104 -11.104 -99.918 1.00 55.84 464 ASN A N 1
ATOM 3811 C CA . ASN A 1 464 ? 68.258 -11.157 -98.466 1.00 55.84 464 ASN A CA 1
ATOM 3812 C C . ASN A 1 464 ? 67.606 -9.947 -97.762 1.00 55.84 464 ASN A C 1
ATOM 3814 O O . ASN A 1 464 ? 67.007 -10.105 -96.706 1.00 55.84 464 ASN A O 1
ATOM 3818 N N . ILE A 1 465 ? 67.612 -8.756 -98.377 1.00 58.81 465 ILE A N 1
ATOM 3819 C CA . ILE A 1 465 ? 66.935 -7.549 -97.857 1.00 58.81 465 ILE A CA 1
ATOM 3820 C C . ILE A 1 465 ? 65.418 -7.759 -97.745 1.00 58.81 465 ILE A C 1
ATOM 3822 O O . ILE A 1 465 ? 64.809 -7.326 -96.769 1.00 58.81 465 ILE A O 1
ATOM 3826 N N . LYS A 1 466 ? 64.808 -8.481 -98.694 1.00 64.62 466 LYS A N 1
ATOM 3827 C CA . LYS A 1 466 ? 63.372 -8.791 -98.661 1.00 64.62 466 LYS A CA 1
ATOM 3828 C C . LYS A 1 466 ? 63.018 -9.795 -97.551 1.00 64.62 466 LYS A C 1
ATOM 3830 O O . LYS A 1 466 ? 62.007 -9.626 -96.884 1.00 64.62 466 LYS A O 1
ATOM 3835 N N . LEU A 1 467 ? 63.890 -10.776 -97.287 1.00 59.41 467 LEU A N 1
ATOM 3836 C CA . LEU A 1 467 ? 63.752 -11.712 -96.159 1.00 59.41 467 LEU A CA 1
ATOM 3837 C C . LEU A 1 467 ? 63.992 -11.039 -94.794 1.00 59.41 467 LEU A C 1
ATOM 3839 O O . LEU A 1 467 ? 63.287 -11.340 -93.834 1.00 59.41 467 LEU A O 1
ATOM 3843 N N . ILE A 1 468 ? 64.932 -10.093 -94.704 1.00 57.81 468 ILE A N 1
ATOM 3844 C CA . ILE A 1 468 ? 65.238 -9.352 -93.468 1.00 57.81 468 ILE A CA 1
ATOM 3845 C C . ILE A 1 468 ? 64.153 -8.312 -93.147 1.00 57.81 468 ILE A C 1
ATOM 3847 O O . ILE A 1 468 ? 63.808 -8.146 -91.981 1.00 57.81 468 ILE A O 1
ATOM 3851 N N . GLN A 1 469 ? 63.555 -7.646 -94.142 1.00 56.78 469 GLN A N 1
ATOM 3852 C CA . GLN A 1 469 ? 62.428 -6.725 -93.915 1.00 56.78 469 GLN A CA 1
ATOM 3853 C C . GLN A 1 469 ? 61.158 -7.455 -93.448 1.00 56.78 469 GLN A C 1
ATOM 3855 O O . GLN A 1 469 ? 60.468 -6.961 -92.554 1.00 56.78 469 GLN A O 1
ATOM 3860 N N . ASP A 1 470 ? 60.885 -8.652 -93.975 1.00 59.97 470 ASP A N 1
ATOM 3861 C CA . ASP A 1 470 ? 59.753 -9.476 -93.532 1.00 59.97 470 ASP A CA 1
ATOM 3862 C C . ASP A 1 470 ? 59.995 -10.126 -92.152 1.00 59.97 470 ASP A C 1
ATOM 3864 O O . ASP A 1 470 ? 59.046 -10.277 -91.375 1.00 59.97 470 ASP A O 1
ATOM 3868 N N . SER A 1 471 ? 61.249 -10.442 -91.796 1.00 58.62 471 SER A N 1
ATOM 3869 C CA . SER A 1 471 ? 61.625 -10.871 -90.437 1.00 58.62 471 SER A CA 1
ATOM 3870 C C . SER A 1 471 ? 61.593 -9.727 -89.418 1.00 58.62 471 SER A C 1
ATOM 3872 O O . SER A 1 471 ? 60.977 -9.891 -88.371 1.00 58.62 471 SER A O 1
ATOM 3874 N N . ASN A 1 472 ? 62.141 -8.545 -89.722 1.00 58.16 472 ASN A N 1
ATOM 3875 C CA . ASN A 1 472 ? 62.158 -7.402 -88.793 1.00 58.16 472 ASN A CA 1
ATOM 3876 C C . ASN A 1 472 ? 60.759 -6.838 -88.507 1.00 58.16 472 ASN A C 1
ATOM 3878 O O . ASN A 1 472 ? 60.492 -6.374 -87.400 1.00 58.16 472 ASN A O 1
ATOM 3882 N N . ASN A 1 473 ? 59.833 -6.890 -89.468 1.00 63.31 473 ASN A N 1
ATOM 3883 C CA . ASN A 1 473 ? 58.445 -6.482 -89.228 1.00 63.31 473 ASN A CA 1
ATOM 3884 C C . ASN A 1 473 ? 57.684 -7.498 -88.353 1.00 63.31 473 ASN A C 1
ATOM 3886 O O . ASN A 1 473 ? 56.845 -7.098 -87.542 1.00 63.31 473 ASN A O 1
ATOM 3890 N N . LYS A 1 474 ? 58.011 -8.796 -88.449 1.00 61.81 474 LYS A N 1
ATOM 3891 C CA . LYS A 1 474 ? 57.496 -9.834 -87.538 1.00 61.81 474 LYS A CA 1
ATOM 3892 C C . LYS A 1 474 ? 58.142 -9.773 -86.154 1.00 61.81 474 LYS A C 1
ATOM 3894 O O . LYS A 1 474 ? 57.435 -9.951 -85.169 1.00 61.81 474 LYS A O 1
ATOM 3899 N N . GLU A 1 475 ? 59.430 -9.458 -86.062 1.00 60.91 475 GLU A N 1
ATOM 3900 C CA . GLU A 1 475 ? 60.161 -9.289 -84.802 1.00 60.91 475 GLU A CA 1
ATOM 3901 C C . GLU A 1 475 ? 59.722 -8.022 -84.056 1.00 60.91 475 GLU A C 1
ATOM 3903 O O . GLU A 1 475 ? 59.458 -8.085 -82.864 1.00 60.91 475 GLU A O 1
ATOM 3908 N N . ASN A 1 476 ? 59.491 -6.897 -84.741 1.00 61.53 476 ASN A N 1
ATOM 3909 C CA . ASN A 1 476 ? 58.950 -5.684 -84.111 1.00 61.53 476 ASN A CA 1
ATOM 3910 C C . ASN A 1 476 ? 57.479 -5.827 -83.685 1.00 61.53 476 ASN A C 1
ATOM 3912 O O . ASN A 1 476 ? 57.079 -5.284 -82.655 1.00 61.53 476 ASN A O 1
ATOM 3916 N N . SER A 1 477 ? 56.665 -6.577 -84.436 1.00 64.56 477 SER A N 1
ATOM 3917 C CA . SER A 1 477 ? 55.317 -6.964 -83.995 1.00 64.56 477 SER A CA 1
ATOM 3918 C C . SER A 1 477 ? 55.366 -7.937 -82.813 1.00 64.56 477 SER A C 1
ATOM 3920 O O . SER A 1 477 ? 54.536 -7.836 -81.910 1.00 64.56 477 SER A O 1
ATOM 3922 N N . GLY A 1 478 ? 56.317 -8.873 -82.819 1.00 66.06 478 GLY A N 1
ATOM 3923 C CA . GLY A 1 478 ? 56.559 -9.826 -81.741 1.00 66.06 478 GLY A CA 1
ATOM 3924 C C . GLY A 1 478 ? 57.038 -9.139 -80.467 1.00 66.06 478 GLY A C 1
ATOM 3925 O O . GLY A 1 478 ? 56.489 -9.408 -79.412 1.00 66.06 478 GLY A O 1
ATOM 3926 N N . ASN A 1 479 ? 57.958 -8.180 -80.570 1.00 70.06 479 ASN A N 1
ATOM 3927 C CA . ASN A 1 479 ? 58.495 -7.409 -79.449 1.00 70.06 479 ASN A CA 1
ATOM 3928 C C . ASN A 1 479 ? 57.466 -6.442 -78.859 1.00 70.06 479 ASN A C 1
ATOM 3930 O O . ASN A 1 479 ? 57.387 -6.316 -77.643 1.00 70.06 479 ASN A O 1
ATOM 3934 N N . LYS A 1 480 ? 56.609 -5.814 -79.679 1.00 71.69 480 LYS A N 1
ATOM 3935 C CA . LYS A 1 480 ? 55.465 -5.046 -79.153 1.00 71.69 480 LYS A CA 1
ATOM 3936 C C . LYS A 1 480 ? 54.509 -5.935 -78.363 1.00 71.69 480 LYS A C 1
ATOM 3938 O O . LYS A 1 480 ? 54.124 -5.576 -77.257 1.00 71.69 480 LYS A O 1
ATOM 3943 N N . LYS A 1 481 ? 54.188 -7.118 -78.895 1.00 75.94 481 LYS A N 1
ATOM 3944 C CA . LYS A 1 481 ? 53.312 -8.079 -78.218 1.00 75.94 481 LYS A CA 1
ATOM 3945 C C . LYS A 1 481 ? 53.973 -8.709 -76.986 1.00 75.94 481 LYS A C 1
ATOM 3947 O O . LYS A 1 481 ? 53.297 -8.954 -75.998 1.00 75.94 481 LYS A O 1
ATOM 3952 N N . MET A 1 482 ? 55.289 -8.917 -77.016 1.00 74.69 482 MET A N 1
ATOM 3953 C CA . MET A 1 482 ? 56.098 -9.375 -75.884 1.00 74.69 482 MET A CA 1
ATOM 3954 C C . MET A 1 482 ? 56.112 -8.327 -74.769 1.00 74.69 482 MET A C 1
ATOM 3956 O O . MET A 1 482 ? 55.898 -8.684 -73.619 1.00 74.69 482 MET A O 1
ATOM 3960 N N . ASN A 1 483 ? 56.287 -7.045 -75.100 1.00 76.94 483 ASN A N 1
ATOM 3961 C CA . ASN A 1 483 ? 56.246 -5.953 -74.126 1.00 76.94 483 ASN A CA 1
ATOM 3962 C C . ASN A 1 483 ? 54.838 -5.763 -73.540 1.00 76.94 483 ASN A C 1
ATOM 3964 O O . ASN A 1 483 ? 54.703 -5.548 -72.340 1.00 76.94 483 ASN A O 1
ATOM 3968 N N . GLU A 1 484 ? 53.780 -5.886 -74.350 1.00 77.12 484 GLU A N 1
ATOM 3969 C CA . GLU A 1 484 ? 52.395 -5.895 -73.852 1.00 77.12 484 GLU A CA 1
ATOM 3970 C C . GLU A 1 484 ? 52.145 -7.068 -72.897 1.00 77.12 484 GLU A C 1
ATOM 3972 O O . GLU A 1 484 ? 51.586 -6.867 -71.821 1.00 77.12 484 GLU A O 1
ATOM 3977 N N . LEU A 1 485 ? 52.603 -8.275 -73.245 1.00 79.38 485 LEU A N 1
ATOM 3978 C CA . LEU A 1 485 ? 52.493 -9.447 -72.375 1.00 79.38 485 LEU A CA 1
ATOM 3979 C C . LEU A 1 485 ? 53.342 -9.303 -71.105 1.00 79.38 485 LEU A C 1
ATOM 3981 O O . LEU A 1 485 ? 52.881 -9.677 -70.034 1.00 79.38 485 LEU A O 1
ATOM 3985 N N . GLN A 1 486 ? 54.543 -8.725 -71.183 1.00 80.31 486 GLN A N 1
ATOM 3986 C CA . GLN A 1 486 ? 55.370 -8.433 -70.008 1.00 80.31 486 GLN A CA 1
ATOM 3987 C C . GLN A 1 486 ? 54.700 -7.417 -69.083 1.00 80.31 486 GLN A C 1
ATOM 3989 O O . GLN A 1 486 ? 54.661 -7.637 -67.875 1.00 80.31 486 GLN A O 1
ATOM 3994 N N . ASN A 1 487 ? 54.113 -6.351 -69.630 1.00 81.81 487 ASN A N 1
ATOM 3995 C CA . ASN A 1 487 ? 53.370 -5.371 -68.840 1.00 81.81 487 ASN A CA 1
ATOM 3996 C C . ASN A 1 487 ? 52.129 -5.994 -68.189 1.00 81.81 487 ASN A C 1
ATOM 3998 O O . ASN A 1 487 ? 51.883 -5.756 -67.010 1.00 81.81 487 ASN A O 1
ATOM 4002 N N . GLN A 1 488 ? 51.400 -6.854 -68.908 1.00 85.00 488 GLN A N 1
ATOM 4003 C CA . GLN A 1 488 ? 50.281 -7.612 -68.338 1.00 85.00 488 GLN A CA 1
ATOM 4004 C C . GLN A 1 488 ? 50.738 -8.576 -67.236 1.00 85.00 488 GLN A C 1
ATOM 4006 O O . GLN A 1 488 ? 50.072 -8.686 -66.212 1.00 85.00 488 GLN A O 1
ATOM 4011 N N . ILE A 1 489 ? 51.882 -9.246 -67.398 1.00 82.25 489 ILE A N 1
ATOM 4012 C CA . ILE A 1 489 ? 52.460 -10.110 -66.359 1.00 82.25 489 ILE A CA 1
ATOM 4013 C C . ILE A 1 489 ? 52.835 -9.286 -65.125 1.00 82.25 489 ILE A C 1
ATOM 4015 O O . ILE A 1 489 ? 52.535 -9.709 -64.012 1.00 82.25 489 ILE A O 1
ATOM 4019 N N . ILE A 1 490 ? 53.437 -8.106 -65.291 1.00 85.88 490 ILE A N 1
ATOM 4020 C CA . ILE A 1 490 ? 53.767 -7.204 -64.174 1.00 85.88 490 ILE A CA 1
ATOM 4021 C C . ILE A 1 490 ? 52.492 -6.752 -63.450 1.00 85.88 490 ILE A C 1
ATOM 4023 O O . ILE A 1 490 ? 52.439 -6.760 -62.221 1.00 85.88 490 ILE A O 1
ATOM 4027 N N . GLU A 1 491 ? 51.444 -6.397 -64.192 1.00 82.44 491 GLU A N 1
ATOM 4028 C CA . GLU A 1 491 ? 50.165 -5.964 -63.628 1.00 82.44 491 GLU A CA 1
ATOM 4029 C C . GLU A 1 491 ? 49.453 -7.102 -62.876 1.00 82.44 491 GLU A C 1
ATOM 4031 O O . GLU A 1 491 ? 48.989 -6.910 -61.749 1.00 82.44 491 GLU A O 1
ATOM 4036 N N . LEU A 1 492 ? 49.449 -8.314 -63.441 1.00 82.44 492 LEU A N 1
ATOM 4037 C CA . LEU A 1 492 ? 48.938 -9.517 -62.781 1.00 82.44 492 LEU A CA 1
ATOM 4038 C C . LEU A 1 492 ? 49.758 -9.881 -61.540 1.00 82.44 492 LEU A C 1
ATOM 4040 O O . LEU A 1 492 ? 49.166 -10.183 -60.510 1.00 82.44 492 LEU A O 1
ATOM 4044 N N . THR A 1 493 ? 51.087 -9.766 -61.592 1.00 84.94 493 THR A N 1
ATOM 4045 C CA . THR A 1 493 ? 51.979 -10.015 -60.443 1.00 84.94 493 THR A CA 1
ATOM 4046 C C . THR A 1 493 ? 51.717 -9.010 -59.317 1.00 84.94 493 THR A C 1
ATOM 4048 O O . THR A 1 493 ? 51.652 -9.370 -58.143 1.00 84.94 493 THR A O 1
ATOM 4051 N N . ASN A 1 494 ? 51.497 -7.735 -59.649 1.00 85.38 494 ASN A N 1
ATOM 4052 C CA . ASN A 1 494 ? 51.134 -6.714 -58.666 1.00 85.38 494 ASN A CA 1
ATOM 4053 C C . ASN A 1 494 ? 49.752 -6.968 -58.047 1.00 85.38 494 ASN A C 1
ATOM 4055 O O . ASN A 1 494 ? 49.563 -6.744 -56.849 1.00 85.38 494 ASN A O 1
ATOM 4059 N N . ASN A 1 495 ? 48.792 -7.450 -58.837 1.00 86.38 495 ASN A N 1
ATOM 4060 C CA . ASN A 1 495 ? 47.476 -7.838 -58.333 1.00 86.38 495 ASN A CA 1
ATOM 4061 C C . ASN A 1 495 ? 47.540 -9.094 -57.457 1.00 86.38 495 ASN A C 1
ATOM 4063 O O . ASN A 1 495 ? 46.907 -9.115 -56.404 1.00 86.38 495 ASN A O 1
ATOM 4067 N N . GLU A 1 496 ? 48.338 -10.093 -57.830 1.00 86.56 496 GLU A N 1
ATOM 4068 C CA . GLU A 1 496 ? 48.602 -11.282 -57.017 1.00 86.56 496 GLU A CA 1
ATOM 4069 C C . GLU A 1 496 ? 49.220 -10.895 -55.669 1.00 86.56 496 GLU A C 1
ATOM 4071 O O . GLU A 1 496 ? 48.727 -11.312 -54.625 1.00 86.56 496 GLU A O 1
ATOM 4076 N N . ASN A 1 497 ? 50.212 -10.000 -55.661 1.00 84.56 497 ASN A N 1
ATOM 4077 C CA . ASN A 1 497 ? 50.810 -9.490 -54.425 1.00 84.56 497 ASN A CA 1
ATOM 4078 C C . ASN A 1 497 ? 49.791 -8.748 -53.547 1.00 84.56 497 ASN A C 1
ATOM 4080 O O . ASN A 1 497 ? 49.731 -8.997 -52.344 1.00 84.56 497 ASN A O 1
ATOM 4084 N N . LYS A 1 498 ? 48.937 -7.893 -54.130 1.00 85.25 498 LYS A N 1
ATOM 4085 C CA . LYS A 1 498 ? 47.843 -7.233 -53.392 1.00 85.25 498 LYS A CA 1
ATOM 4086 C C . LYS A 1 498 ? 46.848 -8.240 -52.814 1.00 85.25 498 LYS A C 1
ATOM 4088 O O . LYS A 1 498 ? 46.417 -8.079 -51.672 1.00 85.25 498 LYS A O 1
ATOM 4093 N N . MET A 1 499 ? 46.482 -9.272 -53.577 1.00 81.94 499 MET A N 1
ATOM 4094 C CA . MET A 1 499 ? 45.592 -10.330 -53.095 1.00 81.94 499 MET A CA 1
ATOM 4095 C C . MET A 1 499 ? 46.248 -11.157 -51.989 1.00 81.94 499 MET A C 1
ATOM 4097 O O . MET A 1 499 ? 45.595 -11.426 -50.988 1.00 81.94 499 MET A O 1
ATOM 4101 N N . ASN A 1 500 ? 47.537 -11.474 -52.096 1.00 85.25 500 ASN A N 1
ATOM 4102 C CA . ASN A 1 500 ? 48.281 -12.188 -51.060 1.00 85.25 500 ASN A CA 1
ATOM 4103 C C . ASN A 1 500 ? 48.400 -11.368 -49.768 1.00 85.25 500 ASN A C 1
ATOM 4105 O O . ASN A 1 500 ? 48.186 -11.908 -48.683 1.00 85.25 500 ASN A O 1
ATOM 4109 N N . SER A 1 501 ? 48.636 -10.053 -49.859 1.00 85.44 501 SER A N 1
ATOM 4110 C CA . SER A 1 501 ? 48.565 -9.166 -48.691 1.00 85.44 501 SER A CA 1
ATOM 4111 C C . SER A 1 501 ? 47.171 -9.180 -48.063 1.00 85.44 501 SER A C 1
ATOM 4113 O O . SER A 1 501 ? 47.055 -9.278 -46.845 1.00 85.44 501 SER A O 1
ATOM 4115 N N . ARG A 1 502 ? 46.107 -9.156 -48.879 1.00 88.38 502 ARG A N 1
ATOM 4116 C CA . ARG A 1 502 ? 44.721 -9.215 -48.395 1.00 88.38 502 ARG A CA 1
ATOM 4117 C C . ARG A 1 502 ? 44.382 -10.553 -47.736 1.00 88.38 502 ARG A C 1
ATOM 4119 O O . ARG A 1 502 ? 43.703 -10.559 -46.714 1.00 88.38 502 ARG A O 1
ATOM 4126 N N . ILE A 1 503 ? 44.858 -11.664 -48.296 1.00 84.06 503 ILE A N 1
ATOM 4127 C CA . ILE A 1 503 ? 44.719 -13.006 -47.717 1.00 84.06 503 ILE A CA 1
ATOM 4128 C C . ILE A 1 503 ? 45.428 -13.055 -46.364 1.00 84.06 503 ILE A C 1
ATOM 4130 O O . ILE A 1 503 ? 44.818 -13.484 -45.393 1.00 84.06 503 ILE A O 1
ATOM 4134 N N . SER A 1 504 ? 46.659 -12.544 -46.263 1.00 84.56 504 SER A N 1
ATOM 4135 C CA . SER A 1 504 ? 47.384 -12.480 -44.988 1.00 84.56 504 SER A CA 1
ATOM 4136 C C . SER A 1 504 ? 46.644 -11.640 -43.941 1.00 84.56 504 SER A C 1
ATOM 4138 O O . SER A 1 504 ? 46.565 -12.029 -42.780 1.00 84.56 504 SER A O 1
ATOM 4140 N N . GLU A 1 505 ? 46.068 -10.508 -44.348 1.00 85.50 505 GLU A N 1
ATOM 4141 C CA . GLU A 1 505 ? 45.281 -9.634 -43.473 1.00 85.50 505 GLU A CA 1
ATOM 4142 C C . GLU A 1 505 ? 44.008 -10.326 -42.955 1.00 85.50 505 GLU A C 1
ATOM 4144 O O . GLU A 1 505 ? 43.649 -10.199 -41.784 1.00 85.50 505 GLU A O 1
ATOM 4149 N N . LEU A 1 506 ? 43.316 -11.063 -43.830 1.00 85.81 506 LEU A N 1
ATOM 4150 C CA . LEU A 1 506 ? 42.109 -11.812 -43.481 1.00 85.81 506 LEU A CA 1
ATOM 4151 C C . LEU A 1 506 ? 42.423 -13.029 -42.607 1.00 85.81 506 LEU A C 1
ATOM 4153 O O . LEU A 1 506 ? 41.667 -13.290 -41.676 1.00 85.81 506 LEU A O 1
ATOM 4157 N N . SER A 1 507 ? 43.535 -13.724 -42.855 1.00 85.69 507 SER A N 1
ATOM 4158 C CA . SER A 1 507 ? 43.993 -14.835 -42.016 1.00 85.69 507 SER A CA 1
ATOM 4159 C C . SER A 1 507 ? 44.292 -14.378 -40.590 1.00 85.69 507 SER A C 1
ATOM 4161 O O . SER A 1 507 ? 43.817 -15.005 -39.650 1.00 85.69 507 SER A O 1
ATOM 4163 N N . ASN A 1 508 ? 44.973 -13.241 -40.413 1.00 86.31 508 ASN A N 1
ATOM 4164 C CA . ASN A 1 508 ? 45.246 -12.704 -39.075 1.00 86.31 508 ASN A CA 1
ATOM 4165 C C . ASN A 1 508 ? 43.952 -12.316 -38.341 1.00 86.31 508 ASN A C 1
ATOM 4167 O O . ASN A 1 508 ? 43.789 -12.610 -37.161 1.00 86.31 508 ASN A O 1
ATOM 4171 N N . LYS A 1 509 ? 42.987 -11.705 -39.045 1.00 88.31 509 LYS A N 1
ATOM 4172 C CA . LYS A 1 509 ? 41.670 -11.386 -38.465 1.00 88.31 509 LYS A CA 1
ATOM 4173 C C . LYS A 1 509 ? 40.865 -12.634 -38.103 1.00 88.31 509 LYS A C 1
ATOM 4175 O O . LYS A 1 509 ? 40.105 -12.603 -37.138 1.00 88.31 509 LYS A O 1
ATOM 4180 N N . LEU A 1 510 ? 41.002 -13.709 -38.879 1.00 86.62 510 LEU A N 1
ATOM 4181 C CA . LEU A 1 510 ? 40.372 -14.991 -38.579 1.00 86.62 510 LEU A CA 1
ATOM 4182 C C . LEU A 1 510 ? 40.978 -15.606 -37.311 1.00 86.62 510 LEU A C 1
ATOM 4184 O O . LEU A 1 510 ? 40.230 -16.019 -36.431 1.00 86.62 510 LEU A O 1
ATOM 4188 N N . GLU A 1 511 ? 42.302 -15.577 -37.175 1.00 87.62 511 GLU A N 1
ATOM 4189 C CA . GLU A 1 511 ? 43.015 -16.072 -35.992 1.00 87.62 511 GLU A CA 1
ATOM 4190 C C . GLU A 1 511 ? 42.664 -15.266 -34.725 1.00 87.62 511 GLU A C 1
ATOM 4192 O O . GLU A 1 511 ? 42.393 -15.835 -33.663 1.00 87.62 511 GLU A O 1
ATOM 4197 N N . GLU A 1 512 ? 42.554 -13.937 -34.837 1.00 86.12 512 GLU A N 1
ATOM 4198 C CA . GLU A 1 512 ? 42.056 -13.077 -33.755 1.00 86.12 512 GLU A CA 1
ATOM 4199 C C . GLU A 1 512 ? 40.611 -13.422 -33.358 1.00 86.12 512 GLU A C 1
ATOM 4201 O O . GLU A 1 512 ? 40.296 -13.508 -32.167 1.00 86.12 512 GLU A O 1
ATOM 4206 N N . ALA A 1 513 ? 39.729 -13.658 -34.335 1.00 79.56 513 ALA A N 1
ATOM 4207 C CA . ALA A 1 513 ? 38.343 -14.041 -34.077 1.00 79.56 513 ALA A CA 1
ATOM 4208 C C . ALA A 1 513 ? 38.241 -15.423 -33.408 1.00 79.56 513 ALA A C 1
ATOM 4210 O O . ALA A 1 513 ? 37.459 -15.591 -32.470 1.00 79.56 513 ALA A O 1
ATOM 4211 N N . GLU A 1 514 ? 39.047 -16.398 -33.832 1.00 85.69 514 GLU A N 1
ATOM 4212 C CA . GLU A 1 514 ? 39.115 -17.733 -33.226 1.00 85.69 514 GLU A CA 1
ATOM 4213 C C . GLU A 1 514 ? 39.625 -17.682 -31.778 1.00 85.69 514 GLU A C 1
ATOM 4215 O O . GLU A 1 514 ? 39.054 -18.326 -30.891 1.00 85.69 514 GLU A O 1
ATOM 4220 N N . SER A 1 515 ? 40.635 -16.851 -31.504 1.00 86.44 515 SER A N 1
ATOM 4221 C CA . SER A 1 515 ? 41.122 -16.584 -30.145 1.00 86.44 515 SER A CA 1
ATOM 4222 C C . SER A 1 515 ? 40.027 -15.973 -29.259 1.00 86.44 515 SER A C 1
ATOM 4224 O O . SER A 1 515 ? 39.791 -16.425 -28.130 1.00 86.44 515 SER A O 1
ATOM 4226 N N . LEU A 1 516 ? 39.274 -15.005 -29.794 1.00 86.06 516 LEU A N 1
ATOM 4227 C CA . LEU A 1 516 ? 38.165 -14.374 -29.081 1.00 86.06 516 LEU A CA 1
ATOM 4228 C C . LEU A 1 516 ? 37.045 -15.382 -28.774 1.00 86.06 516 LEU A C 1
ATOM 4230 O O . LEU A 1 516 ? 36.566 -15.439 -27.638 1.00 86.06 516 LEU A O 1
ATOM 4234 N N . ILE A 1 517 ? 36.675 -16.223 -29.745 1.00 82.12 517 ILE A N 1
ATOM 4235 C CA . ILE A 1 517 ? 35.682 -17.296 -29.578 1.00 82.12 517 ILE A CA 1
ATOM 4236 C C . ILE A 1 517 ? 36.115 -18.270 -28.476 1.00 82.12 517 ILE A C 1
ATOM 4238 O O . ILE A 1 517 ? 35.297 -18.623 -27.624 1.00 82.12 517 ILE A O 1
ATOM 4242 N N . CYS A 1 518 ? 37.390 -18.666 -28.428 1.00 83.25 518 CYS A N 1
ATOM 4243 C CA . CYS A 1 518 ? 37.920 -19.519 -27.360 1.00 83.25 518 CYS A CA 1
ATOM 4244 C C . CYS A 1 518 ? 37.799 -18.869 -25.973 1.00 83.25 518 CYS A C 1
ATOM 4246 O O . CYS A 1 518 ? 37.385 -19.530 -25.016 1.00 83.25 518 CYS A O 1
ATOM 4248 N N . SER A 1 519 ? 38.098 -17.571 -25.859 1.00 84.94 519 SER A N 1
ATOM 4249 C CA . SER A 1 519 ? 37.974 -16.838 -24.592 1.00 84.94 519 SER A CA 1
ATOM 4250 C C . SER A 1 519 ? 36.519 -16.748 -24.108 1.00 84.94 519 SER A C 1
ATOM 4252 O O . SER A 1 519 ? 36.233 -17.015 -22.938 1.00 84.94 519 SER A O 1
ATOM 4254 N N . LEU A 1 520 ? 35.581 -16.471 -25.021 1.00 83.06 520 LEU A N 1
ATOM 4255 C CA . LEU A 1 520 ? 34.152 -16.382 -24.725 1.00 83.06 520 LEU A CA 1
ATOM 4256 C C . LEU A 1 520 ? 33.572 -17.744 -24.343 1.00 83.06 520 LEU A C 1
ATOM 4258 O O . LEU A 1 520 ? 32.785 -17.840 -23.403 1.00 83.06 520 LEU A O 1
ATOM 4262 N N . LYS A 1 521 ? 34.001 -18.813 -25.021 1.00 87.12 521 LYS A N 1
ATOM 4263 C CA . LYS A 1 521 ? 33.580 -20.182 -24.704 1.00 87.12 521 LYS A CA 1
ATOM 4264 C C . LYS A 1 521 ? 34.036 -20.598 -23.304 1.00 87.12 521 LYS A C 1
ATOM 4266 O O . LYS A 1 521 ? 33.273 -21.230 -22.580 1.00 87.12 521 LYS A O 1
ATOM 4271 N N . LYS A 1 522 ? 35.239 -20.185 -22.892 1.00 86.56 522 LYS A N 1
ATOM 4272 C CA . LYS A 1 522 ? 35.743 -20.414 -21.532 1.00 86.56 522 LYS A CA 1
ATOM 4273 C C . LYS A 1 522 ? 34.931 -19.648 -20.480 1.00 86.56 522 LYS A C 1
ATOM 4275 O O . LYS A 1 522 ? 34.525 -20.244 -19.488 1.00 86.56 522 LYS A O 1
ATOM 4280 N N . GLN A 1 523 ? 34.620 -18.374 -20.727 1.00 83.12 523 GLN A N 1
ATOM 4281 C CA . GLN A 1 523 ? 33.770 -17.578 -19.829 1.00 83.12 523 GLN A CA 1
ATOM 4282 C C . GLN A 1 523 ? 32.341 -18.130 -19.713 1.00 83.12 523 GLN A C 1
ATOM 4284 O O . GLN A 1 523 ? 31.754 -18.084 -18.633 1.00 83.12 523 GLN A O 1
ATOM 4289 N N . ALA A 1 524 ? 31.775 -18.659 -20.802 1.00 77.12 524 ALA A N 1
ATOM 4290 C CA . ALA A 1 524 ? 30.454 -19.285 -20.785 1.00 77.12 524 ALA A CA 1
ATOM 4291 C C . ALA A 1 524 ? 30.431 -20.532 -19.884 1.00 77.12 524 ALA A C 1
ATOM 4293 O O . ALA A 1 524 ? 29.553 -20.642 -19.035 1.00 77.12 524 ALA A O 1
ATOM 4294 N N . ILE A 1 525 ? 31.441 -21.404 -20.000 1.00 83.62 525 ILE A N 1
ATOM 4295 C CA . ILE A 1 525 ? 31.588 -22.601 -19.152 1.00 83.62 525 ILE A CA 1
ATOM 4296 C C . ILE A 1 525 ? 31.789 -22.215 -17.678 1.00 83.62 525 ILE A C 1
ATOM 4298 O O . ILE A 1 525 ? 31.208 -22.826 -16.785 1.00 83.62 525 ILE A O 1
ATOM 4302 N N . GLU A 1 526 ? 32.596 -21.189 -17.394 1.00 82.50 526 GLU A N 1
ATOM 4303 C CA . GLU A 1 526 ? 32.794 -20.705 -16.021 1.00 82.50 526 GLU A CA 1
ATOM 4304 C C . GLU A 1 526 ? 31.488 -20.177 -15.409 1.00 82.50 526 GLU A C 1
ATOM 4306 O O . GLU A 1 526 ? 31.185 -20.507 -14.262 1.00 82.50 526 GLU A O 1
ATOM 4311 N N . LYS A 1 527 ? 30.674 -19.438 -16.177 1.00 81.31 527 LYS A N 1
ATOM 4312 C CA . LYS A 1 527 ? 29.346 -18.983 -15.732 1.00 81.31 527 LYS A CA 1
ATOM 4313 C C . LYS A 1 527 ? 28.346 -20.124 -15.539 1.00 81.31 527 LYS A C 1
ATOM 4315 O O . LYS A 1 527 ? 27.553 -20.082 -14.604 1.00 81.31 527 LYS A O 1
ATOM 4320 N N . GLU A 1 528 ? 28.371 -21.134 -16.400 1.00 82.69 528 GLU A N 1
ATOM 4321 C CA . GLU A 1 528 ? 27.512 -22.318 -16.278 1.00 82.69 528 GLU A CA 1
ATOM 4322 C C . GLU A 1 528 ? 27.831 -23.107 -14.996 1.00 82.69 528 GLU A C 1
ATOM 4324 O O . GLU A 1 528 ? 26.930 -23.513 -14.258 1.00 82.69 528 GLU A O 1
ATOM 4329 N N . ASN A 1 529 ? 29.118 -23.223 -14.659 1.00 80.00 529 ASN A N 1
ATOM 4330 C CA . ASN A 1 529 ? 29.568 -23.872 -13.430 1.00 80.00 529 ASN A CA 1
ATOM 4331 C C . ASN A 1 529 ? 29.215 -23.071 -12.166 1.00 80.00 529 ASN A C 1
ATOM 4333 O O . ASN A 1 529 ? 28.809 -23.663 -11.164 1.00 80.00 529 ASN A O 1
ATOM 4337 N N . THR A 1 530 ? 29.342 -21.737 -12.178 1.00 80.31 530 THR A N 1
ATOM 4338 C CA . THR A 1 530 ? 28.932 -20.918 -11.023 1.00 80.31 530 THR A CA 1
ATOM 4339 C C . THR A 1 530 ? 27.419 -20.922 -10.833 1.00 80.31 530 THR A C 1
ATOM 4341 O O . THR A 1 530 ? 26.970 -20.998 -9.688 1.00 80.31 530 THR A O 1
ATOM 4344 N N . SER A 1 531 ? 26.646 -20.917 -11.925 1.00 75.00 531 SER A N 1
ATOM 4345 C CA . SER A 1 531 ? 25.184 -21.054 -11.899 1.00 75.00 531 SER A CA 1
ATOM 4346 C C . SER A 1 531 ? 24.759 -22.404 -11.320 1.00 75.00 531 SER A C 1
ATOM 4348 O O . SER A 1 531 ? 23.964 -22.445 -10.390 1.00 75.00 531 SER A O 1
ATOM 4350 N N . SER A 1 532 ? 25.360 -23.507 -11.779 1.00 74.75 532 SER A N 1
ATOM 4351 C CA . SER A 1 532 ? 25.055 -24.853 -11.264 1.00 74.75 532 SER A CA 1
ATOM 4352 C C . SER A 1 532 ? 25.380 -24.992 -9.770 1.00 74.75 532 SER A C 1
ATOM 4354 O O . SER A 1 532 ? 24.655 -25.642 -9.019 1.00 74.75 532 SER A O 1
ATOM 4356 N N . LYS A 1 533 ? 26.465 -24.354 -9.306 1.00 80.75 533 LYS A N 1
ATOM 4357 C CA . LYS A 1 533 ? 26.832 -24.343 -7.884 1.00 80.75 533 LYS A CA 1
ATOM 4358 C C . LYS A 1 533 ? 25.835 -23.546 -7.034 1.00 80.75 533 LYS A C 1
ATOM 4360 O O . LYS A 1 533 ? 25.463 -24.010 -5.960 1.00 80.75 533 LYS A O 1
ATOM 4365 N N . THR A 1 534 ? 25.404 -22.376 -7.508 1.00 78.31 534 THR A N 1
ATOM 4366 C CA . THR A 1 534 ? 24.406 -21.555 -6.799 1.00 78.31 534 THR A CA 1
ATOM 4367 C C . THR A 1 534 ? 23.037 -22.227 -6.777 1.00 78.31 534 THR A C 1
ATOM 4369 O O . THR A 1 534 ? 22.356 -22.181 -5.758 1.00 78.31 534 THR A O 1
ATOM 4372 N N . GLU A 1 535 ? 22.655 -22.920 -7.847 1.00 77.88 535 GLU A N 1
ATOM 4373 C CA . GLU A 1 535 ? 21.413 -23.694 -7.916 1.00 77.88 535 GLU A CA 1
ATOM 4374 C C . GLU A 1 535 ? 21.411 -24.860 -6.909 1.00 77.88 535 GLU A C 1
ATOM 4376 O O . GLU A 1 535 ? 20.425 -25.069 -6.199 1.00 77.88 535 GLU A O 1
ATOM 4381 N N . LEU A 1 536 ? 22.545 -25.554 -6.747 1.00 84.12 536 LEU A N 1
ATOM 4382 C CA . LEU A 1 536 ? 22.717 -26.586 -5.718 1.00 84.12 536 LEU A CA 1
ATOM 4383 C C . LEU A 1 536 ? 22.660 -26.006 -4.290 1.00 84.12 536 LEU A C 1
ATOM 4385 O O . LEU A 1 536 ? 22.022 -26.590 -3.415 1.00 84.12 536 LEU A O 1
ATOM 4389 N N . GLU A 1 537 ? 23.292 -24.852 -4.044 1.00 81.19 537 GLU A N 1
ATOM 4390 C CA . GLU A 1 537 ? 23.235 -24.151 -2.749 1.00 81.19 537 GLU A CA 1
ATOM 4391 C C . GLU A 1 537 ? 21.813 -23.690 -2.404 1.00 81.19 537 GLU A C 1
ATOM 4393 O O . GLU A 1 537 ? 21.362 -23.912 -1.279 1.00 81.19 537 GLU A O 1
ATOM 4398 N N . MET A 1 538 ? 21.078 -23.122 -3.365 1.00 80.44 538 MET A N 1
ATOM 4399 C CA . MET A 1 538 ? 19.676 -22.743 -3.170 1.00 80.44 538 MET A CA 1
ATOM 4400 C C . MET A 1 538 ? 18.791 -23.961 -2.909 1.00 80.44 538 MET A C 1
ATOM 4402 O O . MET A 1 538 ? 17.947 -23.914 -2.019 1.00 80.44 538 MET A O 1
ATOM 4406 N N . THR A 1 539 ? 19.009 -25.067 -3.625 1.00 81.25 539 THR A N 1
ATOM 4407 C CA . THR A 1 539 ? 18.250 -26.312 -3.418 1.00 81.25 539 THR A CA 1
ATOM 4408 C C . THR A 1 539 ? 18.464 -26.865 -2.008 1.00 81.25 539 THR A C 1
ATOM 4410 O O . THR A 1 539 ? 17.506 -27.257 -1.344 1.00 81.25 539 THR A O 1
ATOM 4413 N N . ASN A 1 540 ? 19.702 -26.834 -1.506 1.00 83.31 540 ASN A N 1
ATOM 4414 C CA . ASN A 1 540 ? 20.007 -27.265 -0.141 1.00 83.31 540 ASN A CA 1
ATOM 4415 C C . ASN A 1 540 ? 19.371 -26.342 0.911 1.00 83.31 540 ASN A C 1
ATOM 4417 O O . ASN A 1 540 ? 18.760 -26.833 1.857 1.00 83.31 540 ASN A O 1
ATOM 4421 N N . GLN A 1 541 ? 19.440 -25.018 0.723 1.00 85.31 541 GLN A N 1
ATOM 4422 C CA . GLN A 1 541 ? 18.775 -24.065 1.621 1.00 85.31 541 GLN A CA 1
ATOM 4423 C C . GLN A 1 541 ? 17.252 -24.242 1.626 1.00 85.31 541 GLN A C 1
ATOM 4425 O O . GLN A 1 541 ? 16.627 -24.143 2.682 1.00 85.31 541 GLN A O 1
ATOM 4430 N N . LEU A 1 542 ? 16.653 -24.523 0.465 1.00 82.06 542 LEU A N 1
ATOM 4431 C CA . LEU A 1 542 ? 15.222 -24.789 0.344 1.00 82.06 542 LEU A CA 1
ATOM 4432 C C . LEU A 1 542 ? 14.836 -26.046 1.131 1.00 82.06 542 LEU A C 1
ATOM 4434 O O . LEU A 1 542 ? 13.880 -26.015 1.899 1.00 82.06 542 LEU A O 1
ATOM 4438 N N . ASN A 1 543 ? 15.635 -27.107 1.015 1.00 85.88 543 ASN A N 1
ATOM 4439 C CA . ASN A 1 543 ? 15.423 -28.360 1.733 1.00 85.88 543 ASN A CA 1
ATOM 4440 C C . ASN A 1 543 ? 15.570 -28.187 3.261 1.00 85.88 543 ASN A C 1
ATOM 4442 O O . ASN A 1 543 ? 14.777 -28.722 4.034 1.00 85.88 543 ASN A O 1
ATOM 4446 N N . ASP A 1 544 ? 16.531 -27.382 3.727 1.00 84.81 544 ASP A N 1
ATOM 4447 C CA . ASP A 1 544 ? 16.688 -27.058 5.155 1.00 84.81 544 ASP A CA 1
ATOM 4448 C C . ASP A 1 544 ? 15.505 -26.241 5.701 1.00 84.81 544 ASP A C 1
ATOM 4450 O O . ASP A 1 544 ? 15.044 -26.452 6.832 1.00 84.81 544 ASP A O 1
ATOM 4454 N N . LYS A 1 545 ? 14.976 -25.315 4.892 1.00 85.31 545 LYS A N 1
ATOM 4455 C CA . LYS A 1 545 ? 13.763 -24.558 5.224 1.00 85.31 545 LYS A CA 1
ATOM 4456 C C . LYS A 1 545 ? 12.525 -25.449 5.233 1.00 85.31 545 LYS A C 1
ATOM 4458 O O . LYS A 1 545 ? 11.720 -25.317 6.150 1.00 85.31 545 LYS A O 1
ATOM 4463 N N . GLU A 1 546 ? 12.402 -26.376 4.291 1.00 86.19 546 GLU A N 1
ATOM 4464 C CA . GLU A 1 546 ? 11.313 -27.356 4.235 1.00 86.19 546 GLU A CA 1
ATOM 4465 C C . GLU A 1 546 ? 11.331 -28.284 5.459 1.00 86.19 546 GLU A C 1
ATOM 4467 O O . GLU A 1 546 ? 10.306 -28.478 6.111 1.00 86.19 546 GLU A O 1
ATOM 4472 N N . ASN A 1 547 ? 12.510 -28.752 5.873 1.00 87.50 547 ASN A N 1
ATOM 4473 C CA . ASN A 1 547 ? 12.673 -29.523 7.109 1.00 87.50 547 ASN A CA 1
ATOM 4474 C C . ASN A 1 547 ? 12.289 -28.714 8.358 1.00 87.50 547 ASN A C 1
ATOM 4476 O O . ASN A 1 547 ? 11.627 -29.231 9.260 1.00 87.50 547 ASN A O 1
ATOM 4480 N N . SER A 1 548 ? 12.665 -27.434 8.407 1.00 87.81 548 SER A N 1
ATOM 4481 C CA . SER A 1 548 ? 12.285 -26.535 9.505 1.00 87.81 548 SER A CA 1
ATOM 4482 C C . SER A 1 548 ? 10.772 -26.282 9.541 1.00 87.81 548 SER A C 1
ATOM 4484 O O . SER A 1 548 ? 10.178 -26.257 10.619 1.00 87.81 548 SER A O 1
ATOM 4486 N N . LEU A 1 549 ? 10.138 -26.139 8.373 1.00 84.12 549 LEU A N 1
ATOM 4487 C CA . LEU A 1 549 ? 8.692 -25.972 8.233 1.00 84.12 549 LEU A CA 1
ATOM 4488 C C . LEU A 1 549 ? 7.938 -27.222 8.697 1.00 84.12 549 LEU A C 1
ATOM 4490 O O . LEU A 1 549 ? 6.970 -27.107 9.444 1.00 84.12 549 LEU A O 1
ATOM 4494 N N . ASN A 1 550 ? 8.406 -28.409 8.309 1.00 86.00 550 ASN A N 1
ATOM 4495 C CA . ASN A 1 550 ? 7.817 -29.676 8.741 1.00 86.00 550 ASN A CA 1
ATOM 4496 C C . ASN A 1 550 ? 7.886 -29.838 10.265 1.00 86.00 550 ASN A C 1
ATOM 4498 O O . ASN A 1 550 ? 6.897 -30.227 10.884 1.00 86.00 550 ASN A O 1
ATOM 4502 N N . LYS A 1 551 ? 9.008 -29.451 10.882 1.00 90.31 551 LYS A N 1
ATOM 4503 C CA . LYS A 1 551 ? 9.155 -29.460 12.341 1.00 90.31 551 LYS A CA 1
ATOM 4504 C C . LYS A 1 551 ? 8.196 -28.483 13.032 1.00 90.31 551 LYS A C 1
ATOM 4506 O O . LYS A 1 551 ? 7.545 -28.851 14.003 1.00 90.31 551 LYS A O 1
ATOM 4511 N N . LEU A 1 552 ? 8.056 -27.266 12.503 1.00 85.75 552 LEU A N 1
ATOM 4512 C CA . LEU A 1 552 ? 7.076 -26.291 12.996 1.00 85.75 552 LEU A CA 1
ATOM 4513 C C . LEU A 1 552 ? 5.633 -26.792 12.845 1.00 85.75 552 LEU A C 1
ATOM 4515 O O . LEU A 1 552 ? 4.818 -26.550 13.729 1.00 85.75 552 LEU A O 1
ATOM 4519 N N . MET A 1 553 ? 5.314 -27.507 11.761 1.00 82.19 553 MET A N 1
ATOM 4520 C CA . MET A 1 553 ? 4.003 -28.134 11.567 1.00 82.19 553 MET A CA 1
ATOM 4521 C C . MET A 1 553 ? 3.719 -29.222 12.608 1.00 82.19 553 MET A C 1
ATOM 4523 O O . MET A 1 553 ? 2.600 -29.299 13.116 1.00 82.19 553 MET A O 1
ATOM 4527 N N . GLU A 1 554 ? 4.711 -30.050 12.945 1.00 88.56 554 GLU A N 1
ATOM 4528 C CA . GLU A 1 554 ? 4.577 -31.037 14.022 1.00 88.56 554 GLU A CA 1
ATOM 4529 C C . GLU A 1 554 ? 4.373 -30.365 15.385 1.00 88.56 554 GLU A C 1
ATOM 4531 O O . GLU A 1 554 ? 3.457 -30.748 16.113 1.00 88.56 554 GLU A O 1
ATOM 4536 N N . GLU A 1 555 ? 5.148 -29.321 15.697 1.00 89.69 555 GLU A N 1
ATOM 4537 C CA . GLU A 1 555 ? 4.984 -28.541 16.931 1.00 89.69 555 GLU A CA 1
ATOM 4538 C C . GLU A 1 555 ? 3.599 -27.874 17.000 1.00 89.69 555 GLU A C 1
ATOM 4540 O O . GLU A 1 555 ? 2.954 -27.895 18.049 1.00 89.69 555 GLU A O 1
ATOM 4545 N N . LEU A 1 556 ? 3.092 -27.337 15.885 1.00 85.44 556 LEU A N 1
ATOM 4546 C CA . LEU A 1 556 ? 1.741 -26.771 15.795 1.00 85.44 556 LEU A CA 1
ATOM 4547 C C . LEU A 1 556 ? 0.670 -27.818 16.086 1.00 85.44 556 LEU A C 1
ATOM 4549 O O . LEU A 1 556 ? -0.228 -27.570 16.887 1.00 85.44 556 LEU A O 1
ATOM 4553 N N . LYS A 1 557 ? 0.799 -29.004 15.488 1.00 88.25 557 LYS A N 1
ATOM 4554 C CA . LYS A 1 557 ? -0.132 -30.114 15.699 1.00 88.25 557 LYS A CA 1
ATOM 4555 C C . LYS A 1 557 ? -0.113 -30.607 17.148 1.00 88.25 557 LYS A C 1
ATOM 4557 O O . LYS A 1 557 ? -1.151 -30.963 17.701 1.00 88.25 557 LYS A O 1
ATOM 4562 N N . GLU A 1 558 ? 1.055 -30.612 17.786 1.00 90.62 558 GLU A N 1
ATOM 4563 C CA . GLU A 1 558 ? 1.183 -30.932 19.209 1.00 90.62 558 GLU A CA 1
ATOM 4564 C C . GLU A 1 558 ? 0.507 -29.870 20.089 1.00 90.62 558 GLU A C 1
ATOM 4566 O O . GLU A 1 558 ? -0.249 -30.215 21.000 1.00 90.62 558 GLU A O 1
ATOM 4571 N N . LYS A 1 559 ? 0.701 -28.578 19.791 1.00 87.31 559 LYS A N 1
ATOM 4572 C CA . LYS A 1 559 ? 0.009 -27.487 20.497 1.00 87.31 559 LYS A CA 1
ATOM 4573 C C . LYS A 1 559 ? -1.503 -27.533 20.300 1.00 87.31 559 LYS A C 1
ATOM 4575 O O . LYS A 1 559 ? -2.231 -27.307 21.261 1.00 87.31 559 LYS A O 1
ATOM 4580 N N . GLU A 1 560 ? -1.973 -27.863 19.104 1.00 87.69 560 GLU A N 1
ATOM 4581 C CA . GLU A 1 560 ? -3.397 -28.009 18.792 1.00 87.69 560 GLU A CA 1
ATOM 4582 C C . GLU A 1 560 ? -4.040 -29.147 19.600 1.00 87.69 560 GLU A C 1
ATOM 4584 O O . GLU A 1 560 ? -5.115 -28.976 20.174 1.00 87.69 560 GLU A O 1
ATOM 4589 N N . ASN A 1 561 ? -3.343 -30.277 19.760 1.00 87.12 561 ASN A N 1
ATOM 4590 C CA . ASN A 1 561 ? -3.795 -31.353 20.647 1.00 87.12 561 ASN A CA 1
ATOM 4591 C C . ASN A 1 561 ? -3.876 -30.903 22.115 1.00 87.12 561 ASN A C 1
ATOM 4593 O O . ASN A 1 561 ? -4.861 -31.196 22.789 1.00 87.12 561 ASN A O 1
ATOM 4597 N N . ILE A 1 562 ? -2.883 -30.149 22.600 1.00 89.81 562 ILE A N 1
ATOM 4598 C CA . ILE A 1 562 ? -2.886 -29.608 23.969 1.00 89.81 562 ILE A CA 1
ATOM 4599 C C . ILE A 1 562 ? -4.054 -28.630 24.178 1.00 89.81 562 ILE A C 1
ATOM 4601 O O . ILE A 1 562 ? -4.688 -28.653 25.233 1.00 89.81 562 ILE A O 1
ATOM 4605 N N . ILE A 1 563 ? -4.363 -27.785 23.189 1.00 85.50 563 ILE A N 1
ATOM 4606 C CA . ILE A 1 563 ? -5.515 -26.871 23.243 1.00 85.50 563 ILE A CA 1
ATOM 4607 C C . ILE A 1 563 ? -6.819 -27.666 23.341 1.00 85.50 563 ILE A C 1
ATOM 4609 O O . ILE A 1 563 ? -7.613 -27.398 24.239 1.00 85.50 563 ILE A O 1
ATOM 4613 N N . ASN A 1 564 ? -7.002 -28.693 22.506 1.00 85.88 564 ASN A N 1
ATOM 4614 C CA . ASN A 1 564 ? -8.185 -29.559 22.563 1.00 85.88 564 ASN A CA 1
ATOM 4615 C C . ASN A 1 564 ? -8.343 -30.250 23.932 1.00 85.88 564 ASN A C 1
ATOM 4617 O O . ASN A 1 564 ? -9.454 -30.371 24.457 1.00 85.88 564 ASN A O 1
ATOM 4621 N N . ASP A 1 565 ? -7.242 -30.685 24.548 1.00 87.31 565 ASP A N 1
ATOM 4622 C CA . ASP A 1 565 ? -7.263 -31.254 25.898 1.00 87.31 565 ASP A CA 1
ATOM 4623 C C . ASP A 1 565 ? -7.653 -30.209 26.955 1.00 87.31 565 ASP A C 1
ATOM 4625 O O . ASP A 1 565 ? -8.455 -30.501 27.854 1.00 87.31 565 ASP A O 1
ATOM 4629 N N . PHE A 1 566 ? -7.152 -28.976 26.830 1.00 87.75 566 PHE A N 1
ATOM 4630 C CA . PHE A 1 566 ? -7.544 -27.877 27.708 1.00 87.75 566 PHE A CA 1
ATOM 4631 C C . PHE A 1 566 ? -9.019 -27.502 27.545 1.00 87.75 566 PHE A C 1
ATOM 4633 O O . PHE A 1 566 ? -9.703 -27.380 28.561 1.00 87.75 566 PHE A O 1
ATOM 4640 N N . GLU A 1 567 ? -9.550 -27.415 26.327 1.00 85.50 567 GLU A N 1
ATOM 4641 C CA . GLU A 1 567 ? -10.974 -27.152 26.074 1.00 85.50 567 GLU A CA 1
ATOM 4642 C C . GLU A 1 567 ? -11.872 -28.247 26.676 1.00 85.50 567 GLU A C 1
ATOM 4644 O O . GLU A 1 567 ? -12.885 -27.973 27.332 1.00 85.50 567 GLU A O 1
ATOM 4649 N N . ASN A 1 568 ? -11.465 -29.513 26.553 1.00 86.00 568 ASN A N 1
ATOM 4650 C CA . ASN A 1 568 ? -12.145 -30.635 27.203 1.00 86.00 568 ASN A CA 1
ATOM 4651 C C . ASN A 1 568 ? -12.086 -30.560 28.739 1.00 86.00 568 ASN A C 1
ATOM 4653 O O . ASN A 1 568 ? -13.009 -30.998 29.432 1.00 86.00 568 ASN A O 1
ATOM 4657 N N . SER A 1 569 ? -11.003 -30.025 29.303 1.00 88.50 569 SER A N 1
ATOM 4658 C CA . SER A 1 569 ? -10.891 -29.799 30.747 1.00 88.50 569 SER A CA 1
ATOM 4659 C C . SER A 1 569 ? -11.747 -28.614 31.212 1.00 88.50 569 SER A C 1
ATOM 4661 O O . SER A 1 569 ? -12.428 -28.712 32.235 1.00 88.50 569 SER A O 1
ATOM 4663 N N . GLU A 1 570 ? -11.798 -27.534 30.430 1.00 83.75 570 GLU A N 1
ATOM 4664 C CA . GLU A 1 570 ? -12.590 -26.340 30.717 1.00 83.75 570 GLU A CA 1
ATOM 4665 C C . GLU A 1 570 ? -14.084 -26.664 30.680 1.00 83.75 570 GLU A C 1
ATOM 4667 O O . GLU A 1 570 ? -14.823 -26.285 31.584 1.00 83.75 570 GLU A O 1
ATOM 4672 N N . THR A 1 571 ? -14.537 -27.433 29.689 1.00 83.38 571 THR A N 1
ATOM 4673 C CA . THR A 1 571 ? -15.935 -27.886 29.604 1.00 83.38 571 THR A CA 1
ATOM 4674 C C . THR A 1 571 ? -16.340 -28.749 30.802 1.00 83.38 571 THR A C 1
ATOM 4676 O O . THR A 1 571 ? -17.432 -28.564 31.347 1.00 83.38 571 THR A O 1
ATOM 4679 N N . LYS A 1 572 ? -15.458 -29.638 31.284 1.00 86.56 572 LYS A N 1
ATOM 4680 C CA . LYS A 1 572 ? -15.684 -30.404 32.526 1.00 86.56 572 LYS A CA 1
ATOM 4681 C C . LYS A 1 572 ? -15.761 -29.494 33.752 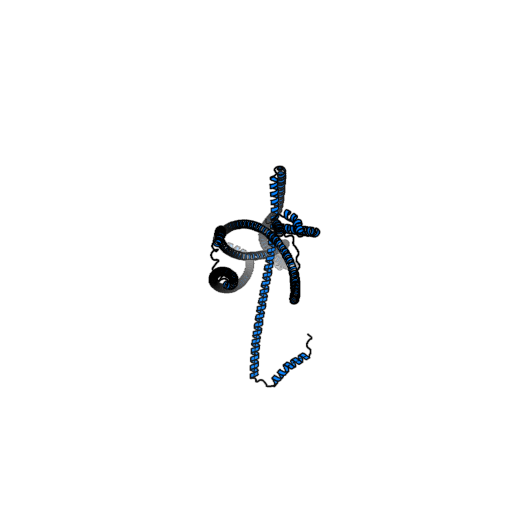1.00 86.56 572 LYS A C 1
ATOM 4683 O O . LYS A 1 572 ? -16.671 -29.658 34.564 1.00 86.56 572 LYS A O 1
ATOM 4688 N N . LEU A 1 573 ? -14.854 -28.524 33.873 1.00 85.75 573 LEU A N 1
ATOM 4689 C CA . LEU A 1 573 ? -14.854 -27.560 34.977 1.00 85.75 573 LEU A CA 1
ATOM 4690 C C . LEU A 1 573 ? -16.098 -26.667 34.956 1.00 85.75 573 LEU A C 1
ATOM 4692 O O . LEU A 1 573 ? -16.733 -26.506 35.993 1.00 85.75 573 LEU A O 1
ATOM 4696 N N . ARG A 1 574 ? -16.505 -26.154 33.789 1.00 85.00 574 ARG A N 1
ATOM 4697 C CA . ARG A 1 574 ? -17.749 -25.385 33.617 1.00 85.00 574 ARG A CA 1
ATOM 4698 C C . ARG A 1 574 ? -18.965 -26.185 34.060 1.00 85.00 574 ARG A C 1
ATOM 4700 O O . ARG A 1 574 ? -19.829 -25.638 34.739 1.00 85.00 574 ARG A O 1
ATOM 4707 N N . LYS A 1 575 ? -19.012 -27.478 33.728 1.00 87.62 575 LYS A N 1
ATOM 4708 C CA . LYS A 1 575 ? -20.085 -28.366 34.181 1.00 87.62 575 LYS A CA 1
ATOM 4709 C C . LYS A 1 575 ? -20.076 -28.532 35.703 1.00 87.62 575 LYS A C 1
ATOM 4711 O O . LYS A 1 575 ? -21.106 -28.320 36.326 1.00 87.62 575 LYS A O 1
ATOM 4716 N N . SER A 1 576 ? -18.918 -28.787 36.318 1.00 87.69 576 SER A N 1
ATOM 4717 C CA . SER A 1 576 ? -18.811 -28.841 37.785 1.00 87.69 576 SER A CA 1
ATOM 4718 C C . SER A 1 576 ? -19.164 -27.522 38.475 1.00 87.69 576 SER A C 1
ATOM 4720 O O . SER A 1 576 ? -19.783 -27.552 39.536 1.00 87.69 576 SER A O 1
ATOM 4722 N N . ILE A 1 577 ? -18.795 -26.375 37.900 1.00 82.62 577 ILE A N 1
ATOM 4723 C CA . ILE A 1 577 ? -19.186 -25.060 38.421 1.00 82.62 577 ILE A CA 1
ATOM 4724 C C . ILE A 1 577 ? -20.703 -24.905 38.336 1.00 82.62 577 ILE A C 1
ATOM 4726 O O . ILE A 1 577 ? -21.307 -24.546 39.336 1.00 82.62 577 ILE A O 1
ATOM 4730 N N . SER A 1 578 ? -21.319 -25.242 37.199 1.00 86.50 578 SER A N 1
ATOM 4731 C CA . SER A 1 578 ? -22.777 -25.215 37.031 1.00 86.50 578 SER A CA 1
ATOM 4732 C C . SER A 1 578 ? -23.485 -26.078 38.079 1.00 86.50 578 SER A C 1
ATOM 4734 O O . SER A 1 578 ? -24.393 -25.596 38.754 1.00 86.50 578 SER A O 1
ATOM 4736 N N . ASP A 1 579 ? -23.027 -27.318 38.270 1.00 86.00 579 ASP A N 1
ATOM 4737 C CA . ASP A 1 579 ? -23.587 -28.242 39.261 1.00 86.00 579 ASP A CA 1
ATOM 4738 C C . ASP A 1 579 ? -23.432 -27.688 40.693 1.00 86.00 579 ASP A C 1
ATOM 4740 O O . ASP A 1 579 ? -24.342 -27.787 41.518 1.00 86.00 579 ASP A O 1
ATOM 4744 N N . LEU A 1 580 ? -22.286 -27.071 41.011 1.00 86.12 580 LEU A N 1
ATOM 4745 C CA . LEU A 1 580 ? -22.047 -26.422 42.305 1.00 86.12 580 LEU A CA 1
ATOM 4746 C C . LEU A 1 580 ? -22.909 -25.171 42.499 1.00 86.12 580 LEU A C 1
ATOM 4748 O O . LEU A 1 580 ? -23.395 -24.948 43.607 1.00 86.12 580 LEU A O 1
ATOM 4752 N N . THR A 1 581 ? -23.116 -24.372 41.453 1.00 83.88 581 THR A N 1
ATOM 4753 C CA . THR A 1 581 ? -23.989 -23.194 41.481 1.00 83.88 581 THR A CA 1
ATOM 4754 C C . THR A 1 581 ? -25.433 -23.605 41.741 1.00 83.88 581 THR A C 1
ATOM 4756 O O . THR A 1 581 ? -26.061 -23.038 42.633 1.00 83.88 581 THR A O 1
ATOM 4759 N N . GLU A 1 582 ? -25.932 -24.638 41.060 1.00 87.56 582 GLU A N 1
ATOM 4760 C CA . GLU A 1 582 ? -27.268 -25.193 41.303 1.00 87.56 582 GLU A CA 1
ATOM 4761 C C . GLU A 1 582 ? -27.397 -25.709 42.745 1.00 87.56 582 GLU A C 1
ATOM 4763 O O . GLU A 1 582 ? -28.360 -25.408 43.455 1.00 87.56 582 GLU A O 1
ATOM 4768 N N . LYS A 1 583 ? -26.376 -26.420 43.237 1.00 87.38 583 LYS A N 1
ATOM 4769 C CA . LYS A 1 583 ? -26.349 -26.927 44.614 1.00 87.38 583 LYS A CA 1
ATOM 4770 C C . LYS A 1 583 ? -26.335 -25.800 45.648 1.00 87.38 583 LYS A C 1
ATOM 4772 O O . LYS A 1 583 ? -27.043 -25.891 46.649 1.00 87.38 583 LYS A O 1
ATOM 4777 N N . HIS A 1 584 ? -25.564 -24.740 45.406 1.00 85.06 584 HIS A N 1
ATOM 4778 C CA . HIS A 1 584 ? -25.536 -23.544 46.245 1.00 85.06 584 HIS A CA 1
ATOM 4779 C C . HIS A 1 584 ? -26.895 -22.839 46.248 1.00 85.06 584 HIS A C 1
ATOM 4781 O O . HIS A 1 584 ? -27.374 -22.441 47.306 1.00 85.06 584 HIS A O 1
ATOM 4787 N N . GLN A 1 585 ? -27.540 -22.719 45.088 1.00 82.94 585 GLN A N 1
ATOM 4788 C CA . GLN A 1 585 ? -28.855 -22.098 44.949 1.00 82.94 585 GLN A CA 1
ATOM 4789 C C . GLN A 1 585 ? -29.923 -22.874 45.735 1.00 82.94 585 GLN A C 1
ATOM 4791 O O . GLN A 1 585 ? -30.665 -22.276 46.513 1.00 82.94 585 GLN A O 1
ATOM 4796 N N . ASN A 1 586 ? -29.909 -24.208 45.648 1.00 84.94 586 ASN A N 1
ATOM 4797 C CA . ASN A 1 586 ? -30.778 -25.080 46.442 1.00 84.94 586 ASN A CA 1
ATOM 4798 C C . ASN A 1 586 ? -30.511 -24.962 47.952 1.00 84.94 586 ASN A C 1
ATOM 4800 O O . ASN A 1 586 ? -31.447 -24.865 48.747 1.00 84.94 586 ASN A O 1
ATOM 4804 N N . LEU A 1 587 ? -29.241 -24.920 48.371 1.00 86.25 587 LEU A N 1
ATOM 4805 C CA . LEU A 1 587 ? -28.875 -24.713 49.778 1.00 86.25 587 LEU A CA 1
ATOM 4806 C C . LEU A 1 587 ? -29.322 -23.341 50.292 1.00 86.25 587 LEU A C 1
ATOM 4808 O O . LEU A 1 587 ? -29.824 -23.237 51.409 1.00 86.25 587 LEU A O 1
ATOM 4812 N N . SER A 1 588 ? -29.174 -22.299 49.476 1.00 84.50 588 SER A N 1
ATOM 4813 C CA . SER A 1 588 ? -29.613 -20.943 49.802 1.00 84.50 588 SER A CA 1
ATOM 4814 C C . SER A 1 588 ? -31.133 -20.884 49.977 1.00 84.50 588 SER A C 1
ATOM 4816 O O . SER A 1 588 ? -31.614 -20.349 50.975 1.00 84.50 588 SER A O 1
ATOM 4818 N N . GLN A 1 589 ? -31.886 -21.541 49.089 1.00 80.50 589 GLN A N 1
ATOM 4819 C CA . GLN A 1 589 ? -33.338 -21.678 49.210 1.00 80.50 589 GLN A CA 1
ATOM 4820 C C . GLN A 1 589 ? -33.737 -22.420 50.496 1.00 80.50 589 GLN A C 1
ATOM 4822 O O . GLN A 1 589 ? -34.616 -21.970 51.230 1.00 80.50 589 GLN A O 1
ATOM 4827 N N . THR A 1 590 ? -33.022 -23.498 50.827 1.00 83.06 590 THR A N 1
ATOM 4828 C CA . THR A 1 590 ? -33.245 -24.268 52.062 1.00 83.06 590 THR A CA 1
ATOM 4829 C C . THR A 1 590 ? -32.973 -23.417 53.310 1.00 83.06 590 THR A C 1
ATOM 4831 O O . THR A 1 590 ? -33.724 -23.470 54.281 1.00 83.06 590 THR A O 1
ATOM 4834 N N . LEU A 1 591 ? -31.923 -22.587 53.297 1.00 82.19 591 LEU A N 1
ATOM 4835 C CA . LEU A 1 591 ? -31.616 -21.662 54.394 1.00 82.19 591 LEU A CA 1
ATOM 4836 C C . LEU A 1 591 ? -32.699 -20.591 54.567 1.00 82.19 591 LEU A C 1
ATOM 4838 O O . LEU A 1 591 ? -33.027 -20.249 55.704 1.00 82.19 591 LEU A O 1
ATOM 4842 N N . ILE A 1 592 ? -33.273 -20.085 53.472 1.00 83.25 592 ILE A N 1
ATOM 4843 C CA . ILE A 1 592 ? -34.407 -19.150 53.511 1.00 83.25 592 ILE A CA 1
ATOM 4844 C C . ILE A 1 592 ? -35.631 -19.830 54.143 1.00 83.25 592 ILE A C 1
ATOM 4846 O O . ILE A 1 592 ? -36.247 -19.267 55.047 1.00 83.25 592 ILE A O 1
ATOM 4850 N N . GLU A 1 593 ? -35.947 -21.063 53.744 1.00 81.56 593 GLU A N 1
ATOM 4851 C CA . GLU A 1 593 ? -37.051 -21.835 54.328 1.00 81.56 593 GLU A CA 1
ATOM 4852 C C . GLU A 1 593 ? -36.841 -22.122 55.820 1.00 81.56 593 GLU A C 1
ATOM 4854 O O . GLU A 1 593 ? -37.751 -21.903 56.623 1.00 81.56 593 GLU A O 1
ATOM 4859 N N . MET A 1 594 ? -35.637 -22.539 56.227 1.00 82.94 594 MET A N 1
ATOM 4860 C CA . MET A 1 594 ? -35.310 -22.744 57.644 1.00 82.94 594 MET A CA 1
ATOM 4861 C C . MET A 1 594 ? -35.397 -21.442 58.445 1.00 82.94 594 MET A C 1
ATOM 4863 O O . MET A 1 594 ? -35.875 -21.455 59.580 1.00 82.94 594 MET A O 1
ATOM 4867 N N . ARG A 1 595 ? -34.977 -20.309 57.868 1.00 84.88 595 ARG A N 1
ATOM 4868 C CA . ARG A 1 595 ? -35.093 -18.990 58.505 1.00 84.88 595 ARG A CA 1
ATOM 4869 C C . ARG A 1 595 ? -36.553 -18.618 58.742 1.00 84.88 595 ARG A C 1
ATOM 4871 O O . ARG A 1 595 ? -36.894 -18.223 59.853 1.00 84.88 595 ARG A O 1
ATOM 4878 N N . ASN A 1 596 ? -37.414 -18.831 57.749 1.00 80.81 596 ASN A N 1
ATOM 4879 C CA . ASN A 1 596 ? -38.850 -18.586 57.869 1.00 80.81 596 ASN A CA 1
ATOM 4880 C C . ASN A 1 596 ? -39.492 -19.494 58.931 1.00 80.81 596 ASN A C 1
ATOM 4882 O O . ASN A 1 596 ? -40.280 -19.023 59.750 1.00 80.81 596 ASN A O 1
ATOM 4886 N N . GLN A 1 597 ? -39.110 -20.775 58.987 1.00 81.06 597 GLN A N 1
ATOM 4887 C CA . GLN A 1 597 ? -39.580 -21.698 60.027 1.00 81.06 597 GLN A CA 1
ATOM 4888 C C . GLN A 1 597 ? -39.110 -21.294 61.428 1.00 81.06 597 GLN A C 1
ATOM 4890 O O . GLN A 1 597 ? -39.885 -21.380 62.383 1.00 81.06 597 GLN A O 1
ATOM 4895 N N . MET A 1 598 ? -37.859 -20.846 61.577 1.00 78.06 598 MET A N 1
ATOM 4896 C CA . MET A 1 598 ? -37.370 -20.327 62.855 1.00 78.06 598 MET A CA 1
ATOM 4897 C C . MET A 1 598 ? -38.138 -19.082 63.276 1.00 78.06 598 MET A C 1
ATOM 4899 O O . MET A 1 598 ? -38.555 -19.006 64.425 1.00 78.06 598 MET A O 1
ATOM 4903 N N . GLN A 1 599 ? -38.382 -18.152 62.356 1.00 78.19 599 GLN A N 1
ATOM 4904 C CA . GLN A 1 599 ? -39.124 -16.926 62.634 1.00 78.19 599 GLN A CA 1
ATOM 4905 C C . GLN A 1 599 ? -40.578 -17.226 63.030 1.00 78.19 599 GLN A C 1
ATOM 4907 O O . GLN A 1 599 ? -41.102 -16.649 63.979 1.00 78.19 599 GLN A O 1
ATOM 4912 N N . GLN A 1 600 ? -41.208 -18.213 62.388 1.00 77.69 600 GLN A N 1
ATOM 4913 C CA . GLN A 1 600 ? -42.532 -18.699 62.772 1.00 77.69 600 GLN A CA 1
ATOM 4914 C C . GLN A 1 600 ? -42.526 -19.357 64.160 1.00 77.69 600 GLN A C 1
ATOM 4916 O O . GLN A 1 600 ? -43.411 -19.092 64.972 1.00 77.69 600 GLN A O 1
ATOM 4921 N N . LYS A 1 601 ? -41.515 -20.178 64.478 1.00 79.69 601 LYS A N 1
ATOM 4922 C CA . LYS A 1 601 ? -41.360 -20.752 65.824 1.00 79.69 601 LYS A CA 1
ATOM 4923 C C . LYS A 1 601 ? -41.086 -19.690 66.881 1.00 79.69 601 LYS A C 1
ATOM 4925 O O . LYS A 1 601 ? -41.607 -19.807 67.983 1.00 79.69 601 LYS A O 1
ATOM 4930 N N . GLU A 1 602 ? -40.297 -18.674 66.559 1.00 81.31 602 GLU A N 1
ATOM 4931 C CA . GLU A 1 602 ? -40.020 -17.548 67.445 1.00 81.31 602 GLU A CA 1
ATOM 4932 C C . GLU A 1 602 ? -41.300 -16.756 67.730 1.00 81.31 602 GLU A C 1
ATOM 4934 O O . GLU A 1 602 ? -41.584 -16.446 68.885 1.00 81.31 602 GLU A O 1
ATOM 4939 N N . ASN A 1 603 ? -42.126 -16.517 66.710 1.00 75.31 603 ASN A N 1
ATOM 4940 C CA . ASN A 1 603 ? -43.435 -15.886 66.870 1.00 75.31 603 ASN A CA 1
ATOM 4941 C C . ASN A 1 603 ? -44.383 -16.747 67.718 1.00 75.31 603 ASN A C 1
ATOM 4943 O O . ASN A 1 603 ? -45.023 -16.228 68.628 1.00 75.31 603 ASN A O 1
ATOM 4947 N N . ASN A 1 604 ? -44.409 -18.066 67.506 1.00 79.19 604 ASN A N 1
ATOM 4948 C CA . ASN A 1 604 ? -45.194 -18.986 68.335 1.00 79.19 604 ASN A CA 1
ATOM 4949 C C . ASN A 1 604 ? -44.709 -19.006 69.794 1.00 79.19 604 ASN A C 1
ATOM 4951 O O . ASN A 1 604 ? -45.522 -19.076 70.713 1.00 79.19 604 ASN A O 1
ATOM 4955 N N . PHE A 1 605 ? -43.395 -18.916 70.023 1.00 75.62 605 PHE A N 1
ATOM 4956 C CA . PHE A 1 605 ? -42.821 -18.796 71.364 1.00 75.62 605 PHE A CA 1
ATOM 4957 C C . PHE A 1 605 ? -43.188 -17.467 72.023 1.00 75.62 605 PHE A C 1
ATOM 4959 O O . PHE A 1 605 ? -43.541 -17.461 73.199 1.00 75.62 605 PHE A O 1
ATOM 4966 N N . LYS A 1 606 ? -43.148 -16.353 71.281 1.00 77.19 606 LYS A N 1
ATOM 4967 C CA . LYS A 1 606 ? -43.600 -15.041 71.767 1.00 77.19 606 LYS A CA 1
ATOM 4968 C C . LYS A 1 606 ? -45.081 -15.080 72.134 1.00 77.19 606 LYS A C 1
ATOM 4970 O O . LYS A 1 606 ? -45.430 -14.637 73.221 1.00 77.19 606 LYS A O 1
ATOM 4975 N N . GLN A 1 607 ? -45.916 -15.693 71.299 1.00 74.69 607 GLN A N 1
ATOM 4976 C CA . GLN A 1 607 ? -47.341 -15.878 71.568 1.00 74.69 607 GLN A CA 1
ATOM 4977 C C . GLN A 1 607 ? -47.584 -16.747 72.810 1.00 74.69 607 GLN A C 1
ATOM 4979 O O . GLN A 1 607 ? -48.297 -16.332 73.716 1.00 74.69 607 GLN A O 1
ATOM 4984 N N . SER A 1 608 ? -46.899 -17.889 72.923 1.00 74.94 608 SER A N 1
ATOM 4985 C CA . SER A 1 608 ? -46.972 -18.752 74.115 1.00 74.94 608 SER A CA 1
ATOM 4986 C C . SER A 1 608 ? -46.457 -18.038 75.372 1.00 74.94 608 SER A C 1
ATOM 4988 O O . SER A 1 608 ? -46.969 -18.248 76.465 1.00 74.94 608 SER A O 1
ATOM 4990 N N . SER A 1 609 ? -45.450 -17.169 75.241 1.00 71.44 609 SER A N 1
ATOM 4991 C CA . SER A 1 609 ? -44.931 -16.358 76.348 1.00 71.44 609 SER A CA 1
ATOM 4992 C C . SER A 1 609 ? -45.919 -15.274 76.782 1.00 71.44 609 SER A C 1
ATOM 4994 O O . SER A 1 609 ? -45.989 -14.970 77.974 1.00 71.44 609 SER A O 1
ATOM 4996 N N . ILE A 1 610 ? -46.665 -14.689 75.839 1.00 73.88 610 ILE A N 1
ATOM 4997 C CA . ILE A 1 610 ? -47.751 -13.740 76.111 1.00 73.88 610 ILE A CA 1
ATOM 4998 C C . ILE A 1 610 ? -48.908 -14.467 76.801 1.00 73.88 610 ILE A C 1
ATOM 5000 O O . ILE A 1 610 ? -49.396 -13.985 77.819 1.00 73.88 610 ILE A O 1
ATOM 5004 N N . GLU A 1 611 ? -49.282 -15.654 76.323 1.00 72.00 611 GLU A N 1
ATOM 5005 C CA . GLU A 1 611 ? -50.311 -16.501 76.937 1.00 72.00 611 GLU A CA 1
ATOM 5006 C C . GLU A 1 611 ? -49.916 -16.920 78.357 1.00 72.00 611 GLU A C 1
ATOM 5008 O O . GLU A 1 611 ? -50.682 -16.686 79.289 1.00 72.00 611 GLU A O 1
ATOM 5013 N N . LEU A 1 612 ? -48.684 -17.393 78.571 1.00 74.06 612 LEU A N 1
ATOM 5014 C CA . LEU A 1 612 ? -48.161 -17.697 79.908 1.00 74.06 612 LEU A CA 1
ATOM 5015 C C . LEU A 1 612 ? -48.096 -16.456 80.803 1.00 74.06 612 LEU A C 1
ATOM 5017 O O . LEU A 1 612 ? -48.383 -16.541 81.991 1.00 74.06 612 LEU A O 1
ATOM 5021 N N . SER A 1 613 ? -47.756 -15.284 80.263 1.00 71.94 613 SER A N 1
ATOM 5022 C CA . SER A 1 613 ? -47.796 -14.026 81.022 1.00 71.94 613 SER A CA 1
ATOM 5023 C C . SER A 1 613 ? -49.224 -13.602 81.374 1.00 71.94 613 SER A C 1
ATOM 5025 O O . SER A 1 613 ? -49.456 -13.091 82.471 1.00 71.94 613 SER A O 1
ATOM 5027 N N . SER A 1 614 ? -50.197 -13.866 80.501 1.00 72.31 614 SER A N 1
ATOM 5028 C CA . SER A 1 614 ? -51.617 -13.642 80.779 1.00 72.31 614 SER A CA 1
ATOM 5029 C C . SER A 1 614 ? -52.147 -14.616 81.840 1.00 72.31 614 SER A C 1
ATOM 5031 O O . SER A 1 614 ? -52.866 -14.207 82.752 1.00 72.31 614 SER A O 1
ATOM 5033 N N . GLU A 1 615 ? -51.696 -15.872 81.809 1.00 73.31 615 GLU A N 1
ATOM 5034 C CA . GLU A 1 615 ? -52.037 -16.902 82.785 1.00 73.31 615 GLU A CA 1
ATOM 5035 C C . GLU A 1 615 ? -51.396 -16.597 84.145 1.00 73.31 615 GLU A C 1
ATOM 5037 O O . GLU A 1 615 ? -52.085 -16.612 85.163 1.00 73.31 615 GLU A O 1
ATOM 5042 N N . ILE A 1 616 ? -50.131 -16.166 84.169 1.00 68.81 616 ILE A N 1
ATOM 5043 C CA . ILE A 1 616 ? -49.460 -15.639 85.366 1.00 68.81 616 ILE A CA 1
ATOM 5044 C C . ILE A 1 616 ? -50.203 -14.415 85.908 1.00 68.81 616 ILE A C 1
ATOM 5046 O O . ILE A 1 616 ? -50.359 -14.301 87.118 1.00 68.81 616 ILE A O 1
ATOM 5050 N N . SER A 1 617 ? -50.705 -13.519 85.053 1.00 68.81 617 SER A N 1
ATOM 5051 C CA . SER A 1 617 ? -51.500 -12.356 85.473 1.00 68.81 617 SER A CA 1
ATOM 5052 C C . SER A 1 617 ? -52.853 -12.765 86.077 1.00 68.81 617 SER A C 1
ATOM 5054 O O . SER A 1 617 ? -53.275 -12.216 87.096 1.00 68.81 617 SER A O 1
ATOM 5056 N N . SER A 1 618 ? -53.502 -13.794 85.526 1.00 66.38 618 SER A N 1
ATOM 5057 C CA . SER A 1 618 ? -54.739 -14.364 86.079 1.00 66.38 618 SER A CA 1
ATOM 5058 C C . SER A 1 618 ? -54.509 -15.082 87.418 1.00 66.38 618 SER A C 1
ATOM 5060 O O . SER A 1 618 ? -55.257 -14.872 88.375 1.00 66.38 618 SER A O 1
ATOM 5062 N N . LEU A 1 619 ? -53.406 -15.830 87.539 1.00 63.53 619 LEU A N 1
ATOM 5063 C CA . LEU A 1 619 ? -52.960 -16.453 88.782 1.00 63.53 619 LEU A CA 1
ATOM 5064 C C . LEU A 1 619 ? -52.554 -15.397 89.810 1.00 63.53 619 LEU A C 1
ATOM 5066 O O . LEU A 1 619 ? -52.821 -15.577 90.992 1.00 63.53 619 LEU A O 1
ATOM 5070 N N . LYS A 1 620 ? -51.985 -14.266 89.382 1.00 65.31 620 LYS A N 1
ATOM 5071 C CA . LYS A 1 620 ? -51.641 -13.129 90.245 1.00 65.31 620 LYS A CA 1
ATOM 5072 C C . LYS A 1 620 ? -52.891 -12.449 90.810 1.00 65.31 620 LYS A C 1
ATOM 5074 O O . LYS A 1 620 ? -52.925 -12.201 92.009 1.00 65.31 620 LYS A O 1
ATOM 5079 N N . LYS A 1 621 ? -53.950 -12.278 90.011 1.00 63.88 621 LYS A N 1
ATOM 5080 C CA . LYS A 1 621 ? -55.272 -11.817 90.486 1.00 63.88 621 LYS A CA 1
ATOM 5081 C C . LYS A 1 621 ? -55.945 -12.822 91.430 1.00 63.88 621 LYS A C 1
ATOM 5083 O O . LYS A 1 621 ? -56.524 -12.435 92.442 1.00 63.88 621 LYS A O 1
ATOM 5088 N N . SER A 1 622 ? -55.814 -14.124 91.163 1.00 56.09 622 SER A N 1
ATOM 5089 C CA . SER A 1 622 ? -56.254 -15.174 92.096 1.00 56.09 622 SER A CA 1
ATOM 5090 C C . SER A 1 622 ? -55.443 -15.167 93.400 1.00 56.09 622 SER A C 1
ATOM 5092 O O . SER A 1 622 ? -55.981 -15.449 94.472 1.00 56.09 622 SER A O 1
ATOM 5094 N N . ASN A 1 623 ? -54.154 -14.829 93.327 1.00 54.22 623 ASN A N 1
ATOM 5095 C CA . ASN A 1 623 ? -53.271 -14.716 94.482 1.00 54.22 623 ASN A CA 1
ATOM 5096 C C . ASN A 1 623 ? -53.554 -13.437 95.292 1.00 54.22 623 ASN A C 1
ATOM 5098 O O . ASN A 1 623 ? -53.451 -13.459 96.512 1.00 54.22 623 ASN A O 1
ATOM 5102 N N . GLU A 1 624 ? -53.996 -12.348 94.655 1.00 63.22 624 GLU A N 1
ATOM 5103 C CA . GLU A 1 624 ? -54.494 -11.135 95.325 1.00 63.22 624 GLU A CA 1
ATOM 5104 C C . GLU A 1 624 ? -55.793 -11.406 96.110 1.00 63.22 624 GLU A C 1
ATOM 5106 O O . GLU A 1 624 ? -55.942 -10.932 97.237 1.00 63.22 624 GLU A O 1
ATOM 5111 N N . HIS A 1 625 ? -56.682 -12.267 95.599 1.00 58.00 625 HIS A N 1
ATOM 5112 C CA . HIS A 1 625 ? -57.872 -12.735 96.326 1.00 58.00 625 HIS A CA 1
ATOM 5113 C C . HIS A 1 625 ? -57.515 -13.641 97.529 1.00 58.00 625 HIS A C 1
ATOM 5115 O O . HIS A 1 625 ? -58.134 -13.553 98.599 1.00 58.00 625 HIS A O 1
ATOM 5121 N N . LEU A 1 626 ? -56.490 -14.490 97.398 1.00 56.41 626 LEU A N 1
ATOM 5122 C CA . LEU A 1 626 ? -55.921 -15.239 98.528 1.00 56.41 626 LEU A CA 1
ATOM 5123 C C . LEU A 1 626 ? -55.231 -14.302 99.532 1.00 56.41 626 LEU A C 1
ATOM 5125 O O . LEU A 1 626 ? -55.381 -14.486 100.737 1.00 56.41 626 LEU A O 1
ATOM 5129 N N . SER A 1 627 ? -54.566 -13.244 99.063 1.00 51.41 627 SER A N 1
ATOM 5130 C CA . SER A 1 627 ? -53.915 -12.228 99.898 1.00 51.41 627 SER A CA 1
ATOM 5131 C C . SER A 1 627 ? -54.919 -11.413 100.726 1.00 51.41 627 SER A C 1
ATOM 5133 O O . SER A 1 627 ? -54.616 -11.048 101.861 1.00 51.41 627 SER A O 1
ATOM 5135 N N . LEU A 1 628 ? -56.137 -11.193 100.218 1.00 56.78 628 LEU A N 1
ATOM 5136 C CA . LEU A 1 628 ? -57.239 -10.577 100.971 1.00 56.78 628 LEU A CA 1
ATOM 5137 C C . LEU A 1 628 ? -57.749 -11.492 102.105 1.00 56.78 628 LEU A C 1
ATOM 5139 O O . LEU A 1 628 ? -58.074 -11.024 103.195 1.00 56.78 628 LEU A O 1
ATOM 5143 N N . THR A 1 629 ? -57.741 -12.808 101.871 1.00 57.56 629 THR A N 1
ATOM 5144 C CA . THR A 1 629 ? -58.100 -13.841 102.864 1.00 57.56 629 THR A CA 1
ATOM 5145 C C . THR A 1 629 ? -56.990 -14.006 103.917 1.00 57.56 629 THR A C 1
ATOM 5147 O O . THR A 1 629 ? -57.259 -14.174 105.105 1.00 57.56 629 THR A O 1
ATOM 5150 N N . ILE A 1 630 ? -55.725 -13.866 103.506 1.00 50.81 630 ILE A N 1
ATOM 5151 C CA . ILE A 1 630 ? -54.545 -13.867 104.384 1.00 50.81 630 ILE A CA 1
ATOM 5152 C C . ILE A 1 630 ? -54.450 -12.566 105.200 1.00 50.81 630 ILE A C 1
ATOM 5154 O O . ILE A 1 630 ? -54.020 -12.609 106.348 1.00 50.81 630 ILE A O 1
ATOM 5158 N N . SER A 1 631 ? -54.932 -11.422 104.698 1.00 51.44 631 SER A N 1
ATOM 5159 C CA . SER A 1 631 ? -55.018 -10.170 105.470 1.00 51.44 631 SER A CA 1
ATOM 5160 C C . SER A 1 631 ? -55.896 -10.299 106.723 1.00 51.44 631 SER A C 1
ATOM 5162 O O . SER A 1 631 ? -55.611 -9.658 107.730 1.00 51.44 631 SER A O 1
ATOM 5164 N N . GLN A 1 632 ? -56.921 -11.157 106.687 1.00 55.19 632 GLN A N 1
ATOM 5165 C CA . GLN A 1 632 ? -57.771 -11.484 107.841 1.00 55.19 632 GLN A CA 1
ATOM 5166 C C . GLN A 1 632 ? -57.108 -12.491 108.802 1.00 55.19 632 GLN A C 1
ATOM 5168 O O . GLN A 1 632 ? -57.453 -12.541 109.979 1.00 55.19 632 GLN A O 1
ATOM 5173 N N . GLN A 1 633 ? -56.115 -13.261 108.340 1.00 54.41 633 GLN A N 1
ATOM 5174 C CA . GLN A 1 633 ? -55.270 -14.119 109.187 1.00 54.41 633 GLN A CA 1
ATOM 5175 C C . GLN A 1 633 ? -54.015 -13.393 109.720 1.00 54.41 633 GLN A C 1
ATOM 5177 O O . GLN A 1 633 ? -53.456 -13.795 110.741 1.00 54.41 633 GLN A O 1
ATOM 5182 N N . ASN A 1 634 ? -53.598 -12.287 109.094 1.00 46.12 634 ASN A N 1
ATOM 5183 C CA . ASN A 1 634 ? -52.412 -11.503 109.458 1.00 46.12 634 ASN A CA 1
ATOM 5184 C C . ASN A 1 634 ? -52.576 -10.634 110.718 1.00 46.12 634 ASN A C 1
ATOM 5186 O O . ASN A 1 634 ? -51.572 -10.296 111.341 1.00 46.12 634 ASN A O 1
ATOM 5190 N N . GLU A 1 635 ? -53.802 -10.379 111.186 1.00 52.06 635 GLU A N 1
ATOM 5191 C CA . GLU A 1 635 ? -54.045 -9.845 112.541 1.00 52.06 635 GLU A CA 1
ATOM 5192 C C . GLU A 1 635 ? -53.631 -10.866 113.631 1.00 52.06 635 GLU A C 1
ATOM 5194 O O . GLU A 1 635 ? -53.277 -10.511 114.756 1.00 52.06 635 GLU A O 1
ATOM 5199 N N . HIS A 1 636 ? -53.566 -12.157 113.274 1.00 52.94 636 HIS A N 1
ATOM 5200 C CA . HIS A 1 636 ? -53.118 -13.247 114.143 1.00 52.94 636 HIS A CA 1
ATOM 5201 C C . HIS A 1 636 ? -51.600 -13.535 114.033 1.00 52.94 636 HIS A C 1
ATOM 5203 O O . HIS A 1 636 ? -51.015 -14.091 114.967 1.00 52.94 636 HIS A O 1
ATOM 5209 N N . ILE A 1 637 ? -50.947 -13.124 112.934 1.00 50.59 637 ILE A N 1
ATOM 5210 C CA . ILE A 1 637 ? -49.500 -13.301 112.657 1.00 50.59 637 ILE A CA 1
ATOM 5211 C C . ILE A 1 637 ? -48.658 -12.097 113.116 1.00 50.59 637 ILE A C 1
ATOM 5213 O O . ILE A 1 637 ? -47.452 -12.234 113.327 1.00 50.59 637 ILE A O 1
ATOM 5217 N N . GLN A 1 638 ? -49.284 -10.959 113.438 1.00 51.50 638 GLN A N 1
ATOM 5218 C CA . GLN A 1 638 ? -48.639 -9.837 114.141 1.00 51.50 638 GLN A CA 1
ATOM 5219 C C . GLN A 1 638 ? -48.043 -10.246 115.509 1.00 51.50 638 GLN A C 1
ATOM 5221 O O . GLN A 1 638 ? -47.186 -9.557 116.051 1.00 51.50 638 GLN A O 1
ATOM 5226 N N . LYS A 1 639 ? -48.444 -11.413 116.035 1.00 55.47 639 LYS A N 1
ATOM 5227 C CA . LYS A 1 639 ? -47.887 -12.056 117.236 1.00 55.47 639 LYS A CA 1
ATOM 5228 C C . LYS A 1 639 ? -46.727 -13.036 116.964 1.00 55.47 639 LYS A C 1
ATOM 5230 O O . LYS A 1 639 ? -46.209 -13.606 117.914 1.00 55.47 639 LYS A O 1
ATOM 5235 N N . LEU A 1 640 ? -46.323 -13.263 115.706 1.00 51.31 640 LEU A N 1
ATOM 5236 C CA . LEU A 1 640 ? -45.288 -14.244 115.327 1.00 51.31 640 LEU A CA 1
ATOM 5237 C C . LEU A 1 640 ? -44.068 -13.663 114.580 1.00 51.31 640 LEU A C 1
ATOM 5239 O O . LEU A 1 640 ? -43.051 -14.342 114.498 1.00 51.31 640 LEU A O 1
ATOM 5243 N N . GLN A 1 641 ? -44.086 -12.416 114.096 1.00 42.81 641 GLN A N 1
ATOM 5244 C CA . GLN A 1 641 ? -42.951 -11.791 113.376 1.00 42.81 641 GLN A CA 1
ATOM 5245 C C . GLN A 1 641 ? -42.049 -10.890 114.250 1.00 42.81 641 GLN A C 1
ATOM 5247 O O . GLN A 1 641 ? -41.295 -10.064 113.749 1.00 42.81 641 GLN A O 1
ATOM 5252 N N . GLU A 1 642 ? -42.043 -11.149 115.562 1.00 49.81 642 GLU A N 1
ATOM 5253 C CA . GLU A 1 642 ? -40.827 -11.088 116.397 1.00 49.81 642 GLU A CA 1
ATOM 5254 C C . GLU A 1 642 ? -39.801 -12.172 116.001 1.00 49.81 642 GLU A C 1
ATOM 5256 O O . GLU A 1 642 ? -38.641 -12.118 116.404 1.00 49.81 642 GLU A O 1
ATOM 5261 N N . SER A 1 643 ? -40.193 -13.127 115.150 1.00 45.53 643 SER A N 1
ATOM 5262 C CA . SER A 1 643 ? -39.283 -13.976 114.387 1.00 45.53 643 SER A CA 1
ATOM 5263 C C . SER A 1 643 ? -38.677 -13.174 113.220 1.00 45.53 643 SER A C 1
ATOM 5265 O O . SER A 1 643 ? -39.131 -13.262 112.083 1.00 45.53 643 SER A O 1
ATOM 5267 N N . LEU A 1 644 ? -37.740 -12.276 113.504 1.00 44.38 644 LEU A N 1
ATOM 5268 C CA . LEU A 1 644 ? -36.320 -12.575 113.335 1.00 44.38 644 LEU A CA 1
ATOM 5269 C C . LEU A 1 644 ? -35.916 -12.595 111.842 1.00 44.38 644 LEU A C 1
ATOM 5271 O O . LEU A 1 644 ? -36.314 -13.450 111.059 1.00 44.38 644 LEU A O 1
ATOM 5275 N N . THR A 1 645 ? -34.982 -11.710 111.491 1.00 48.81 645 THR A N 1
ATOM 5276 C CA . THR A 1 645 ? -33.862 -12.076 110.600 1.00 48.81 645 THR A CA 1
ATOM 5277 C C . THR A 1 645 ? -34.186 -12.590 109.193 1.00 48.81 645 THR A C 1
ATOM 5279 O O . THR A 1 645 ? -33.700 -13.649 108.810 1.00 48.81 645 THR A O 1
ATOM 5282 N N . LEU A 1 646 ? -34.893 -11.815 108.368 1.00 46.59 646 LEU A N 1
ATOM 5283 C CA . LEU A 1 646 ? -34.835 -12.013 106.905 1.00 46.59 646 LEU A CA 1
ATOM 5284 C C . LEU A 1 646 ? -34.451 -10.753 106.114 1.00 46.59 646 LEU A C 1
ATOM 5286 O O . LEU A 1 646 ? -33.828 -10.869 105.066 1.00 46.59 646 LEU A O 1
ATOM 5290 N N . SER A 1 647 ? -34.616 -9.543 106.658 1.00 44.16 647 SER A N 1
ATOM 5291 C CA . SER A 1 647 ? -34.093 -8.314 106.017 1.00 44.16 647 SER A CA 1
ATOM 5292 C C . SER A 1 647 ? -32.567 -8.151 106.101 1.00 44.16 647 SER A C 1
ATOM 5294 O O . SER A 1 647 ? -32.024 -7.110 105.745 1.00 44.16 647 SER A O 1
ATOM 5296 N N . LYS A 1 648 ? -31.850 -9.188 106.550 1.00 44.41 648 LYS A N 1
ATOM 5297 C CA . LYS A 1 648 ? -30.390 -9.283 106.440 1.00 44.41 648 LYS A CA 1
ATOM 5298 C C . LYS A 1 648 ? -29.948 -9.733 105.034 1.00 44.41 648 LYS A C 1
ATOM 5300 O O . LYS A 1 648 ? -28.807 -9.470 104.662 1.00 44.41 648 LYS A O 1
ATOM 5305 N N . ASP A 1 649 ? -30.849 -10.316 104.237 1.00 45.56 649 ASP A N 1
ATOM 5306 C CA . ASP A 1 649 ? -30.528 -10.895 102.922 1.00 45.56 649 ASP A CA 1
ATOM 5307 C C . ASP A 1 649 ? -30.690 -9.922 101.735 1.00 45.56 649 ASP A C 1
ATOM 5309 O O . ASP A 1 649 ? -30.139 -10.160 100.659 1.00 45.56 649 ASP A O 1
ATOM 5313 N N . GLU A 1 650 ? -31.342 -8.768 101.910 1.00 48.03 650 GLU A N 1
ATOM 5314 C CA . GLU A 1 650 ? -31.500 -7.774 100.829 1.00 48.03 650 GLU A CA 1
ATOM 5315 C C . GLU A 1 650 ? -30.221 -6.967 100.543 1.00 48.03 650 GLU A C 1
ATOM 5317 O O . GLU A 1 650 ? -30.046 -6.454 99.436 1.00 48.03 650 GLU A O 1
ATOM 5322 N N . LEU A 1 651 ? -29.258 -6.938 101.472 1.00 48.44 651 LEU A N 1
ATOM 5323 C CA . LEU A 1 651 ? -27.973 -6.261 101.257 1.00 48.44 651 LEU A CA 1
ATOM 5324 C C . LEU A 1 651 ? -26.994 -7.071 100.380 1.00 48.44 651 LEU A C 1
ATOM 5326 O O . LEU A 1 651 ? -26.044 -6.510 99.839 1.00 48.44 651 LEU A O 1
ATOM 5330 N N . SER A 1 652 ? -27.221 -8.381 100.203 1.00 49.28 652 SER A N 1
ATOM 5331 C CA . SER A 1 652 ? -26.336 -9.266 99.423 1.00 49.28 652 SER A CA 1
ATOM 5332 C C . SER A 1 652 ? -26.634 -9.254 97.914 1.00 49.28 652 SER A C 1
ATOM 5334 O O . SER A 1 652 ? -25.764 -9.595 97.111 1.00 49.28 652 SER A O 1
ATOM 5336 N N . LYS A 1 653 ? -27.829 -8.810 97.498 1.00 49.19 653 LYS A N 1
ATOM 5337 C CA . LYS A 1 653 ? -28.273 -8.855 96.092 1.00 49.19 653 LYS A CA 1
ATOM 5338 C C . LYS A 1 653 ? -27.750 -7.685 95.243 1.00 49.19 653 LYS A C 1
ATOM 5340 O O . LYS A 1 653 ? -27.326 -7.902 94.116 1.00 49.19 653 LYS A O 1
ATOM 5345 N N . SER A 1 654 ? -27.645 -6.486 95.822 1.00 48.38 654 SER A N 1
ATOM 5346 C CA . SER A 1 654 ? -27.152 -5.268 95.143 1.00 48.38 654 SER A CA 1
ATOM 5347 C C . SER A 1 654 ? -25.652 -5.317 94.770 1.00 48.38 654 SER A C 1
ATOM 5349 O O . SER A 1 654 ? -25.203 -4.687 93.812 1.00 48.38 654 SER A O 1
ATOM 5351 N N . SER A 1 655 ? -24.859 -6.142 95.466 1.00 46.41 655 SER A N 1
ATOM 5352 C CA . SER A 1 655 ? -23.419 -6.296 95.203 1.00 46.41 655 SER A CA 1
ATOM 5353 C C . SER A 1 655 ? -23.083 -7.213 94.014 1.00 46.41 655 SER A C 1
ATOM 5355 O O . SER A 1 655 ? -21.944 -7.197 93.548 1.00 46.41 655 SER A O 1
ATOM 5357 N N . ASN A 1 656 ? -24.025 -8.034 93.533 1.00 51.31 656 ASN A N 1
ATOM 5358 C CA . ASN A 1 656 ? -23.778 -8.983 92.439 1.00 51.31 656 ASN A CA 1
ATOM 5359 C C . ASN A 1 656 ? -24.127 -8.413 91.054 1.00 51.31 656 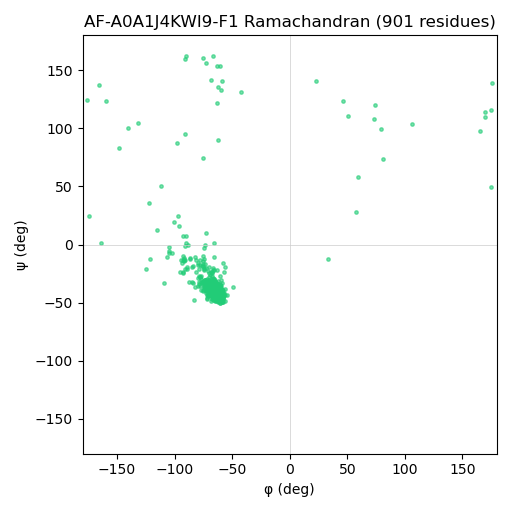ASN A C 1
ATOM 5361 O O . ASN A 1 656 ? -23.516 -8.818 90.062 1.00 51.31 656 ASN A O 1
ATOM 5365 N N . ASP A 1 657 ? -25.030 -7.434 90.983 1.00 49.03 657 ASP A N 1
ATOM 5366 C CA . ASP A 1 657 ? -25.452 -6.827 89.715 1.00 49.03 657 ASP A CA 1
ATOM 5367 C C . ASP A 1 657 ? -24.398 -5.847 89.164 1.00 49.03 657 ASP A C 1
ATOM 5369 O O . ASP A 1 657 ? -24.107 -5.849 87.968 1.00 49.03 657 ASP A O 1
ATOM 5373 N N . THR A 1 658 ? -23.667 -5.144 90.036 1.00 55.81 658 THR A N 1
ATOM 5374 C CA . THR A 1 658 ? -22.520 -4.294 89.648 1.00 55.81 658 THR A CA 1
ATOM 5375 C C . THR A 1 658 ? -21.314 -5.085 89.120 1.00 55.81 658 THR A C 1
ATOM 5377 O O . THR A 1 658 ? -20.531 -4.567 88.323 1.00 55.81 658 THR A O 1
ATOM 5380 N N . LYS A 1 659 ? -21.172 -6.365 89.492 1.00 58.22 659 LYS A N 1
ATOM 5381 C CA . LYS A 1 659 ? -20.094 -7.245 89.004 1.00 58.22 659 LYS A CA 1
ATOM 5382 C C . LYS A 1 659 ? -20.363 -7.783 87.589 1.00 58.22 659 LYS A C 1
ATOM 5384 O O . LYS A 1 659 ? -19.420 -7.947 86.817 1.00 58.22 659 LYS A O 1
ATOM 5389 N N . ARG A 1 660 ? -21.633 -8.007 87.225 1.00 57.09 660 ARG A N 1
ATOM 5390 C CA . ARG A 1 660 ? -22.046 -8.454 85.878 1.00 57.09 660 ARG A CA 1
ATOM 5391 C C . ARG A 1 660 ? -21.954 -7.346 84.827 1.00 57.09 660 ARG A C 1
ATOM 5393 O O . ARG A 1 660 ? -21.555 -7.624 83.697 1.00 57.09 660 ARG A O 1
ATOM 5400 N N . GLU A 1 661 ? -22.255 -6.103 85.201 1.00 57.25 661 GLU A N 1
ATOM 5401 C CA . GLU A 1 661 ? -22.107 -4.930 84.323 1.00 57.25 661 GLU A CA 1
ATOM 5402 C C . GLU A 1 661 ? -20.628 -4.706 83.927 1.00 57.25 661 GLU A C 1
ATOM 5404 O O . GLU A 1 661 ? -20.304 -4.430 82.770 1.00 57.25 661 GLU A O 1
ATOM 5409 N N . LEU A 1 662 ? -19.706 -4.921 84.875 1.00 56.16 662 LEU A N 1
ATOM 5410 C CA . LEU A 1 662 ? -18.256 -4.800 84.678 1.00 56.16 662 LEU A CA 1
ATOM 5411 C C . LEU A 1 662 ? -17.673 -5.886 83.753 1.00 56.16 662 LEU A C 1
ATOM 5413 O O . LEU A 1 662 ? -16.788 -5.600 82.947 1.00 56.16 662 LEU A O 1
ATOM 5417 N N . GLU A 1 663 ? -18.187 -7.118 83.807 1.00 60.69 663 GLU A N 1
ATOM 5418 C CA . GLU A 1 663 ? -17.776 -8.206 82.901 1.00 60.69 663 GLU A CA 1
ATOM 5419 C C . GLU A 1 663 ? -18.285 -8.023 81.465 1.00 60.69 663 GLU A C 1
ATOM 5421 O O . GLU A 1 663 ? -17.603 -8.423 80.519 1.00 60.69 663 GLU A O 1
ATOM 5426 N N . LYS A 1 664 ? -19.452 -7.393 81.283 1.00 69.06 664 LYS A N 1
ATOM 5427 C CA . LYS A 1 664 ? -20.006 -7.081 79.957 1.00 69.06 664 LYS A CA 1
ATOM 5428 C C . LYS A 1 664 ? -19.183 -5.998 79.252 1.00 69.06 664 LYS A C 1
ATOM 5430 O O . LYS A 1 664 ? -18.823 -6.160 78.090 1.00 69.06 664 LYS A O 1
ATOM 5435 N N . ASN A 1 665 ? -18.788 -4.956 79.984 1.00 59.22 665 ASN A N 1
ATOM 5436 C CA . ASN A 1 665 ? -17.928 -3.896 79.452 1.00 59.22 665 ASN A CA 1
ATOM 5437 C C . ASN A 1 665 ? -16.504 -4.383 79.134 1.00 59.22 665 ASN A C 1
ATOM 5439 O O . ASN A 1 665 ? -15.889 -3.893 78.188 1.00 59.22 665 ASN A O 1
ATOM 5443 N N . LYS A 1 666 ? -15.996 -5.391 79.856 1.00 70.88 666 LYS A N 1
ATOM 5444 C CA . LYS A 1 666 ? -14.698 -6.015 79.557 1.00 70.88 666 LYS A CA 1
ATOM 5445 C C . LYS A 1 666 ? -14.703 -6.797 78.234 1.00 70.88 666 LYS A C 1
ATOM 5447 O O . LYS A 1 666 ? -13.767 -6.649 77.456 1.00 70.88 666 LYS A O 1
ATOM 5452 N N . ARG A 1 667 ? -15.762 -7.565 77.942 1.00 67.25 667 ARG A N 1
ATOM 5453 C CA . ARG A 1 667 ? -15.883 -8.305 76.666 1.00 67.25 667 ARG A CA 1
ATOM 5454 C C . ARG A 1 667 ? -16.027 -7.376 75.462 1.00 67.25 667 ARG A C 1
ATOM 5456 O O . ARG A 1 667 ? -15.399 -7.616 74.440 1.00 67.25 667 ARG A O 1
ATOM 5463 N N . ASN A 1 668 ? -16.772 -6.281 75.612 1.00 69.94 668 ASN A N 1
ATOM 5464 C CA . ASN A 1 668 ? -16.920 -5.287 74.546 1.00 69.94 668 ASN A CA 1
ATOM 5465 C C . ASN A 1 668 ? -15.584 -4.594 74.210 1.00 69.94 668 ASN A C 1
ATOM 5467 O O . ASN A 1 668 ? -15.321 -4.297 73.049 1.00 69.94 668 ASN A O 1
ATOM 5471 N N . LEU A 1 669 ? -14.718 -4.364 75.208 1.00 64.50 669 LEU A N 1
ATOM 5472 C CA . LEU A 1 669 ? -13.365 -3.833 74.991 1.00 64.50 669 LEU A CA 1
ATOM 5473 C C . LEU A 1 669 ? -12.428 -4.848 74.313 1.00 64.50 669 LEU A C 1
ATOM 5475 O O . LEU A 1 669 ? -11.597 -4.457 73.497 1.00 64.50 669 LEU A O 1
ATOM 5479 N N . GLU A 1 670 ? -12.566 -6.141 74.615 1.00 69.38 670 GLU A N 1
ATOM 5480 C CA . GLU A 1 670 ? -11.806 -7.214 73.956 1.00 69.38 670 GLU A CA 1
ATOM 5481 C C . GLU A 1 670 ? -12.233 -7.408 72.485 1.00 69.38 670 GLU A C 1
ATOM 5483 O O . GLU A 1 670 ? -11.368 -7.572 71.625 1.00 69.38 670 GLU A O 1
ATOM 5488 N N . GLU A 1 671 ? -13.528 -7.293 72.164 1.00 70.75 671 GLU A N 1
ATOM 5489 C CA . GLU A 1 671 ? -14.028 -7.302 70.776 1.00 70.75 671 GLU A CA 1
ATOM 5490 C C . GLU A 1 671 ? -13.561 -6.082 69.972 1.00 70.75 671 GLU A C 1
ATOM 5492 O O . GLU A 1 671 ? -13.125 -6.231 68.830 1.00 70.75 671 GLU A O 1
ATOM 5497 N N . LEU A 1 672 ? -13.583 -4.885 70.568 1.00 68.44 672 LEU A N 1
ATOM 5498 C CA . LEU A 1 672 ? -13.064 -3.670 69.930 1.00 68.44 672 LEU A CA 1
ATOM 5499 C C . LEU A 1 672 ? -11.560 -3.773 69.639 1.00 68.44 672 LEU A C 1
ATOM 5501 O O . LEU A 1 672 ? -11.129 -3.401 68.550 1.00 68.44 672 LEU A O 1
ATOM 5505 N N . ASN A 1 673 ? -10.772 -4.343 70.555 1.00 69.88 673 ASN A N 1
ATOM 5506 C CA . ASN A 1 673 ? -9.345 -4.587 70.322 1.00 69.88 673 ASN A CA 1
ATOM 5507 C C . ASN A 1 673 ? -9.085 -5.639 69.233 1.00 69.88 673 ASN A C 1
ATOM 5509 O O . ASN A 1 673 ? -8.155 -5.482 68.446 1.00 69.88 673 ASN A O 1
ATOM 5513 N N . ALA A 1 674 ? -9.906 -6.688 69.139 1.00 69.50 674 ALA A N 1
ATOM 5514 C CA . ALA A 1 674 ? -9.798 -7.662 68.052 1.00 69.50 674 ALA A CA 1
ATOM 5515 C C . ALA A 1 674 ? -10.106 -7.030 66.680 1.00 69.50 674 ALA A C 1
ATOM 5517 O O . ALA A 1 674 ? -9.462 -7.356 65.683 1.00 69.50 674 ALA A O 1
ATOM 5518 N N . LEU A 1 675 ? -11.048 -6.084 66.637 1.00 67.69 675 LEU A N 1
ATOM 5519 C CA . LEU A 1 675 ? -11.428 -5.352 65.427 1.00 67.69 675 LEU A CA 1
ATOM 5520 C C . LEU A 1 675 ? -10.353 -4.343 64.994 1.00 67.69 675 LEU A C 1
ATOM 5522 O O . LEU A 1 675 ? -10.121 -4.175 63.798 1.00 67.69 675 LEU A O 1
ATOM 5526 N N . ILE A 1 676 ? -9.670 -3.715 65.957 1.00 67.62 676 ILE A N 1
ATOM 5527 C CA . ILE A 1 676 ? -8.508 -2.848 65.710 1.00 67.62 676 ILE A CA 1
ATOM 5528 C C . ILE A 1 676 ? -7.340 -3.667 65.144 1.00 67.62 676 ILE A C 1
ATOM 5530 O O . ILE A 1 676 ? -6.809 -3.310 64.098 1.00 67.62 676 ILE A O 1
ATOM 5534 N N . ASN A 1 677 ? -7.024 -4.824 65.732 1.00 68.56 677 ASN A N 1
ATOM 5535 C CA . ASN A 1 677 ? -5.962 -5.694 65.212 1.00 68.56 677 ASN A CA 1
ATOM 5536 C C . ASN A 1 677 ? -6.271 -6.213 63.794 1.00 68.56 677 ASN A C 1
ATOM 5538 O O . ASN A 1 677 ? -5.390 -6.256 62.943 1.00 68.56 677 ASN A O 1
ATOM 5542 N N . GLY A 1 678 ? -7.536 -6.540 63.498 1.00 74.94 678 GLY A N 1
ATOM 5543 C CA . GLY A 1 678 ? -7.944 -6.918 62.140 1.00 74.94 678 GLY A CA 1
ATOM 5544 C C . GLY A 1 678 ? -7.827 -5.774 61.123 1.00 74.94 678 GLY A C 1
ATOM 5545 O O . GLY A 1 678 ? -7.569 -6.020 59.946 1.00 74.94 678 GLY A O 1
ATOM 5546 N N . LYS A 1 679 ? -7.980 -4.517 61.565 1.00 73.06 679 LYS A N 1
ATOM 5547 C CA . LYS A 1 679 ? -7.764 -3.330 60.724 1.00 73.06 679 LYS A CA 1
ATOM 5548 C C . LYS A 1 679 ? -6.276 -3.125 60.418 1.00 73.06 679 LYS A C 1
ATOM 5550 O O . LYS A 1 679 ? -5.957 -2.818 59.269 1.00 73.06 679 LYS A O 1
ATOM 5555 N N . ASP A 1 680 ? -5.389 -3.370 61.379 1.00 70.88 680 ASP A N 1
ATOM 5556 C CA . ASP A 1 680 ? -3.931 -3.282 61.197 1.00 70.88 680 ASP A CA 1
ATOM 5557 C C . ASP A 1 680 ? -3.387 -4.336 60.212 1.00 70.88 680 ASP A C 1
ATOM 5559 O O . ASP A 1 680 ? -2.501 -4.040 59.403 1.00 70.88 680 ASP A O 1
ATOM 5563 N N . ASP A 1 681 ? -3.982 -5.532 60.178 1.00 70.69 681 ASP A N 1
ATOM 5564 C CA . ASP A 1 681 ? -3.658 -6.556 59.175 1.00 70.69 681 ASP A CA 1
ATOM 5565 C C . ASP A 1 681 ? -4.065 -6.118 57.756 1.00 70.69 681 ASP A C 1
ATOM 5567 O O . ASP A 1 681 ? -3.298 -6.281 56.801 1.00 70.69 681 ASP A O 1
ATOM 5571 N N . THR A 1 682 ? -5.241 -5.494 57.594 1.00 74.69 682 THR A N 1
ATOM 5572 C CA . THR A 1 682 ? -5.638 -4.903 56.301 1.00 74.69 682 THR A CA 1
ATOM 5573 C C . THR A 1 682 ? -4.747 -3.736 55.885 1.00 74.69 682 THR A C 1
ATOM 5575 O O . THR A 1 682 ? -4.450 -3.601 54.699 1.00 74.69 682 THR A O 1
ATOM 5578 N N . ILE A 1 683 ? -4.285 -2.910 56.828 1.00 73.62 683 ILE A N 1
ATOM 5579 C CA . ILE A 1 683 ? -3.326 -1.834 56.541 1.00 73.62 683 ILE A CA 1
ATOM 5580 C C . ILE A 1 683 ? -2.004 -2.437 56.047 1.00 73.62 683 ILE A C 1
ATOM 5582 O O . ILE A 1 683 ? -1.500 -2.026 55.004 1.00 73.62 683 ILE A O 1
ATOM 5586 N N . SER A 1 684 ? -1.509 -3.493 56.697 1.00 76.50 684 SER A N 1
ATOM 5587 C CA . SER A 1 684 ? -0.287 -4.203 56.286 1.00 76.50 684 SER A CA 1
ATOM 5588 C C . SER A 1 684 ? -0.402 -4.846 54.892 1.00 76.50 684 SER A C 1
ATOM 5590 O O . SER A 1 684 ? 0.561 -4.868 54.115 1.00 76.50 684 SER A O 1
ATOM 5592 N N . GLN A 1 685 ? -1.589 -5.347 54.531 1.00 74.19 685 GLN A N 1
ATOM 5593 C CA . GLN A 1 685 ? -1.870 -5.851 53.181 1.00 74.19 685 GLN A CA 1
ATOM 5594 C C . GLN A 1 685 ? -1.891 -4.730 52.134 1.00 74.19 685 GLN A C 1
ATOM 5596 O O . GLN A 1 685 ? -1.311 -4.894 51.059 1.00 74.19 685 GLN A O 1
ATOM 5601 N N . LEU A 1 686 ? -2.499 -3.583 52.446 1.00 77.12 686 LEU A N 1
ATOM 5602 C CA . LEU A 1 686 ? -2.521 -2.419 51.555 1.00 77.12 686 LEU A CA 1
ATOM 5603 C C . LEU A 1 686 ? -1.121 -1.823 51.349 1.00 77.12 686 LEU A C 1
ATOM 5605 O O . LEU A 1 686 ? -0.769 -1.477 50.224 1.00 77.12 686 LEU A O 1
ATOM 5609 N N . GLU A 1 687 ? -0.287 -1.770 52.388 1.00 79.56 687 GLU A N 1
ATOM 5610 C CA . GLU A 1 687 ? 1.114 -1.341 52.274 1.00 79.56 687 GLU A CA 1
ATOM 5611 C C . GLU A 1 687 ? 1.948 -2.288 51.397 1.00 79.56 687 GLU A C 1
ATOM 5613 O O . GLU A 1 687 ? 2.794 -1.848 50.613 1.00 79.56 687 GLU A O 1
ATOM 5618 N N . SER A 1 688 ? 1.692 -3.595 51.488 1.00 78.25 688 SER A N 1
ATOM 5619 C CA . SER A 1 688 ? 2.341 -4.596 50.633 1.00 78.25 688 SER A CA 1
ATOM 5620 C C . SER A 1 688 ? 1.905 -4.463 49.169 1.00 78.25 688 SER A C 1
ATOM 5622 O O . SER A 1 688 ? 2.738 -4.574 48.267 1.00 78.25 688 SER A O 1
ATOM 5624 N N . GLN A 1 689 ? 0.624 -4.164 48.931 1.00 79.00 689 GLN A N 1
ATOM 5625 C CA . GLN A 1 689 ? 0.091 -3.898 47.595 1.00 79.00 689 GLN A CA 1
ATOM 5626 C C . GLN A 1 689 ? 0.676 -2.609 46.998 1.00 79.00 689 GLN A C 1
ATOM 5628 O O . GLN A 1 689 ? 1.115 -2.617 45.852 1.00 79.00 689 GLN A O 1
ATOM 5633 N N . LEU A 1 690 ? 0.788 -1.538 47.790 1.00 75.88 690 LEU A N 1
ATOM 5634 C CA . LEU A 1 690 ? 1.420 -0.284 47.365 1.00 75.88 690 LEU A CA 1
ATOM 5635 C C . LEU A 1 690 ? 2.889 -0.476 46.968 1.00 75.88 690 LEU A C 1
ATOM 5637 O O . LEU A 1 690 ? 3.324 0.080 45.962 1.00 75.88 690 LEU A O 1
ATOM 5641 N N . LYS A 1 691 ? 3.650 -1.306 47.695 1.00 81.50 691 LYS A N 1
ATOM 5642 C CA . LYS A 1 691 ? 5.032 -1.657 47.311 1.00 81.50 691 LYS A CA 1
ATOM 5643 C C . LYS A 1 691 ? 5.100 -2.418 45.986 1.00 81.50 691 LYS A C 1
ATOM 5645 O O . LYS A 1 691 ? 5.991 -2.162 45.180 1.00 81.50 691 LYS A O 1
ATOM 5650 N N . LEU A 1 692 ? 4.175 -3.347 45.751 1.00 77.88 692 LEU A N 1
ATOM 5651 C CA . LEU A 1 692 ? 4.075 -4.075 44.482 1.00 77.88 692 LEU A CA 1
ATOM 5652 C C . LEU A 1 692 ? 3.739 -3.140 43.316 1.00 77.88 692 LEU A C 1
ATOM 5654 O O . LEU A 1 692 ? 4.350 -3.241 42.248 1.00 77.88 692 LEU A O 1
ATOM 5658 N N . ASP A 1 693 ? 2.819 -2.204 43.535 1.00 77.31 693 ASP A N 1
ATOM 5659 C CA . ASP A 1 693 ? 2.439 -1.209 42.537 1.00 77.31 693 ASP A CA 1
ATOM 5660 C C . ASP A 1 693 ? 3.596 -0.245 42.242 1.00 77.31 693 ASP A C 1
ATOM 5662 O O . ASP A 1 693 ? 3.857 0.053 41.077 1.00 77.31 693 ASP A O 1
ATOM 5666 N N . GLN A 1 694 ? 4.365 0.158 43.258 1.00 80.56 694 GLN A N 1
ATOM 5667 C CA . GLN A 1 694 ? 5.562 0.987 43.095 1.00 80.56 694 GLN A CA 1
ATOM 5668 C C . GLN A 1 694 ? 6.632 0.292 42.231 1.00 80.56 694 GLN A C 1
ATOM 5670 O O . GLN A 1 694 ? 7.108 0.878 41.260 1.00 80.56 694 GLN A O 1
ATOM 5675 N N . ILE A 1 695 ? 6.915 -0.992 42.480 1.00 82.62 695 ILE A N 1
ATOM 5676 C CA . ILE A 1 695 ? 7.835 -1.800 41.651 1.00 82.62 695 ILE A CA 1
ATOM 5677 C C . ILE A 1 695 ? 7.309 -1.951 40.209 1.00 82.62 695 ILE A C 1
ATOM 5679 O O . ILE A 1 695 ? 8.073 -1.980 39.242 1.00 82.62 695 ILE A O 1
ATOM 5683 N N . SER A 1 696 ? 5.989 -2.063 40.039 1.00 83.94 696 SER A N 1
ATOM 5684 C CA . SER A 1 696 ? 5.331 -2.122 38.725 1.00 83.94 696 SER A CA 1
ATOM 5685 C C . SER A 1 696 ? 5.441 -0.806 37.946 1.00 83.94 696 SER A C 1
ATOM 5687 O O . SER A 1 696 ? 5.536 -0.827 36.713 1.00 83.94 696 SER A O 1
ATOM 5689 N N . PHE A 1 697 ? 5.426 0.337 38.636 1.00 81.94 697 PHE A N 1
ATOM 5690 C CA . PHE A 1 697 ? 5.656 1.646 38.028 1.00 81.94 697 PHE A CA 1
ATOM 5691 C C . PHE A 1 697 ? 7.115 1.834 37.624 1.00 81.94 697 PHE A C 1
ATOM 5693 O O . PHE A 1 697 ? 7.353 2.160 36.465 1.00 81.94 697 PHE A O 1
ATOM 5700 N N . GLU A 1 698 ? 8.070 1.515 38.500 1.00 81.62 698 GLU A N 1
ATOM 5701 C CA . GLU A 1 698 ? 9.507 1.596 38.190 1.00 81.62 698 GLU A CA 1
ATOM 5702 C C . GLU A 1 698 ? 9.864 0.749 36.956 1.00 81.62 698 GLU A C 1
ATOM 5704 O O . GLU A 1 698 ? 10.505 1.233 36.028 1.00 81.62 698 GLU A O 1
ATOM 5709 N N . LYS A 1 699 ? 9.339 -0.482 36.848 1.00 82.75 699 LYS A N 1
ATOM 5710 C CA . LYS A 1 699 ? 9.538 -1.325 35.650 1.00 82.75 699 LYS A CA 1
ATOM 5711 C C . LYS A 1 699 ? 8.891 -0.774 34.379 1.00 82.75 699 LYS A C 1
ATOM 5713 O O . LYS A 1 699 ? 9.336 -1.091 33.276 1.00 82.75 699 LYS A O 1
ATOM 5718 N N . ARG A 1 700 ? 7.787 -0.031 34.498 1.00 79.94 700 ARG A N 1
ATOM 5719 C CA . ARG A 1 700 ? 7.146 0.619 33.344 1.00 79.94 700 ARG A CA 1
ATOM 5720 C C . ARG A 1 700 ? 7.930 1.845 32.902 1.00 79.94 700 ARG A C 1
ATOM 5722 O O . ARG A 1 700 ? 8.063 2.044 31.701 1.00 79.94 700 ARG A O 1
ATOM 5729 N N . GLU A 1 701 ? 8.454 2.611 33.848 1.00 83.56 701 GLU A N 1
ATOM 5730 C CA . GLU A 1 701 ? 9.315 3.765 33.601 1.00 83.56 701 GLU A CA 1
ATOM 5731 C C . GLU A 1 701 ? 10.632 3.347 32.935 1.00 83.56 701 GLU A C 1
ATOM 5733 O O . GLU A 1 701 ? 11.013 3.918 31.918 1.00 83.56 701 GLU A O 1
ATOM 5738 N N . GLU A 1 702 ? 11.261 2.273 33.416 1.00 82.69 702 GLU A N 1
ATOM 5739 C CA . GLU A 1 702 ? 12.488 1.717 32.834 1.00 82.69 702 GLU A CA 1
ATOM 5740 C C . GLU A 1 702 ? 12.281 1.279 31.371 1.00 82.69 702 GLU A C 1
ATOM 5742 O O . GLU A 1 702 ? 13.049 1.659 30.489 1.00 82.69 702 GLU A O 1
ATOM 5747 N N . LYS A 1 703 ? 11.166 0.595 31.073 1.00 83.44 703 LYS A N 1
ATOM 5748 C CA . LYS A 1 703 ? 10.782 0.249 29.691 1.00 83.44 703 LYS A CA 1
ATOM 5749 C C . LYS A 1 703 ? 10.477 1.467 28.826 1.00 83.44 703 LYS A C 1
ATOM 5751 O O . LYS A 1 703 ? 10.745 1.444 27.628 1.00 83.44 703 LYS A O 1
ATOM 5756 N N . LEU A 1 704 ? 9.874 2.510 29.397 1.00 80.75 704 LEU A N 1
ATOM 5757 C CA . LEU A 1 704 ? 9.608 3.746 28.664 1.00 80.75 704 LEU A CA 1
ATOM 5758 C C . LEU A 1 704 ? 10.922 4.428 28.275 1.00 80.75 704 LEU A C 1
ATOM 5760 O O . LEU A 1 704 ? 11.065 4.855 27.134 1.00 80.75 704 LEU A O 1
ATOM 5764 N N . ASN A 1 705 ? 11.892 4.455 29.189 1.00 83.25 705 ASN A N 1
ATOM 5765 C CA . ASN A 1 705 ? 13.221 5.000 28.937 1.00 83.25 705 ASN A CA 1
ATOM 5766 C C . ASN A 1 705 ? 13.994 4.177 27.890 1.00 83.25 705 ASN A C 1
ATOM 5768 O O . ASN A 1 705 ? 14.648 4.759 27.030 1.00 83.25 705 ASN A O 1
ATOM 5772 N N . GLU A 1 706 ? 13.871 2.844 27.882 1.00 85.50 706 GLU A N 1
ATOM 5773 C CA . GLU A 1 706 ? 14.418 2.004 26.800 1.00 85.50 706 GLU A CA 1
ATOM 5774 C C . GLU A 1 706 ? 13.796 2.333 25.434 1.00 85.50 706 GLU A C 1
ATOM 5776 O O . GLU A 1 706 ? 14.509 2.434 24.434 1.00 85.50 706 GLU A O 1
ATOM 5781 N N . ILE A 1 707 ? 12.475 2.541 25.382 1.00 84.00 707 ILE A N 1
ATOM 5782 C CA . ILE A 1 707 ? 11.781 2.924 24.146 1.00 84.00 707 ILE A CA 1
ATOM 5783 C C . ILE A 1 707 ? 12.258 4.298 23.668 1.00 84.00 707 ILE A C 1
ATOM 5785 O O . ILE A 1 707 ? 12.576 4.432 22.486 1.00 84.00 707 ILE A O 1
ATOM 5789 N N . ILE A 1 708 ? 12.351 5.282 24.569 1.00 81.31 708 ILE A N 1
ATOM 5790 C CA . ILE A 1 708 ? 12.839 6.636 24.263 1.00 81.31 708 ILE A CA 1
ATOM 5791 C C . ILE A 1 708 ? 14.262 6.574 23.697 1.00 81.31 708 ILE A C 1
ATOM 5793 O O . ILE A 1 708 ? 14.493 7.096 22.610 1.00 81.31 708 ILE A O 1
ATOM 5797 N N . ASN A 1 709 ? 15.178 5.850 24.347 1.00 82.19 709 ASN A N 1
ATOM 5798 C CA . ASN A 1 709 ? 16.551 5.695 23.858 1.00 82.19 709 ASN A CA 1
ATOM 5799 C C . ASN A 1 709 ? 16.601 5.028 22.472 1.00 82.19 709 ASN A C 1
ATOM 5801 O O . ASN A 1 709 ? 17.351 5.466 21.602 1.00 82.19 709 ASN A O 1
ATOM 5805 N N . SER A 1 710 ? 15.769 4.006 22.229 1.00 87.75 710 SER A N 1
ATOM 5806 C CA . SER A 1 710 ? 15.696 3.376 20.902 1.00 87.75 710 SER A CA 1
ATOM 5807 C C . SER A 1 710 ? 15.176 4.344 19.834 1.00 87.75 710 SER A C 1
ATOM 5809 O O . SER A 1 710 ? 15.664 4.346 18.705 1.00 87.75 710 SER A O 1
ATOM 5811 N N . MET A 1 711 ? 14.215 5.205 20.189 1.00 80.94 711 MET A N 1
ATOM 5812 C CA . MET A 1 711 ? 13.675 6.208 19.279 1.00 80.94 711 MET A CA 1
ATOM 5813 C C . MET A 1 711 ? 14.722 7.271 18.941 1.00 80.94 711 MET A C 1
ATOM 5815 O O . MET A 1 711 ? 14.891 7.581 17.763 1.00 80.94 711 MET A O 1
ATOM 5819 N N . GLU A 1 712 ? 15.477 7.759 19.926 1.00 85.06 712 GLU A N 1
ATOM 5820 C CA . GLU A 1 712 ? 16.572 8.713 19.707 1.00 85.06 712 GLU A CA 1
ATOM 5821 C C . GLU A 1 712 ? 17.676 8.131 18.805 1.00 85.06 712 GLU A C 1
ATOM 5823 O O . GLU A 1 712 ? 18.183 8.815 17.912 1.00 85.06 712 GLU A O 1
ATOM 5828 N N . GLU A 1 713 ? 18.019 6.847 18.962 1.00 83.44 713 GLU A N 1
ATOM 5829 C CA . GLU A 1 713 ? 18.964 6.168 18.065 1.00 83.44 713 GLU A CA 1
ATOM 5830 C C . GLU A 1 713 ? 18.423 6.043 16.633 1.00 83.44 713 GLU A C 1
ATOM 5832 O O . GLU A 1 713 ? 19.163 6.273 15.667 1.00 83.44 713 GLU A O 1
ATOM 5837 N N . THR A 1 714 ? 17.131 5.734 16.469 1.00 83.50 714 THR A N 1
ATOM 5838 C CA . THR A 1 714 ? 16.507 5.687 15.136 1.00 83.50 714 THR A CA 1
ATOM 5839 C C . THR A 1 714 ? 16.426 7.063 14.482 1.00 83.50 714 THR A C 1
ATOM 5841 O O . THR A 1 714 ? 16.702 7.179 13.288 1.00 83.50 714 THR A O 1
ATOM 5844 N N . GLU A 1 715 ? 16.120 8.114 15.246 1.00 85.31 715 GLU A N 1
ATOM 5845 C CA . GLU A 1 715 ? 16.088 9.494 14.762 1.00 85.31 715 GLU A CA 1
ATOM 5846 C C . GLU A 1 715 ? 17.475 9.926 14.281 1.00 85.31 715 GLU A C 1
ATOM 5848 O O . GLU A 1 715 ? 17.619 10.427 13.164 1.00 85.31 715 GLU A O 1
ATOM 5853 N N . LYS A 1 716 ? 18.517 9.626 15.063 1.00 87.56 716 LYS A N 1
ATOM 5854 C CA . LYS A 1 716 ? 19.904 9.904 14.687 1.00 87.56 716 LYS A CA 1
ATOM 5855 C C . LYS A 1 716 ? 20.320 9.155 13.417 1.00 87.56 716 LYS A C 1
ATOM 5857 O O . LYS A 1 716 ? 20.906 9.753 12.517 1.00 87.56 716 LYS A O 1
ATOM 5862 N N . SER A 1 717 ? 19.959 7.876 13.298 1.00 87.94 717 SER A N 1
ATOM 5863 C CA . SER A 1 717 ? 20.219 7.079 12.090 1.00 87.94 717 SER A CA 1
ATOM 5864 C C . SER A 1 717 ? 19.505 7.642 10.855 1.00 87.94 717 SER A C 1
ATOM 5866 O O . SER A 1 717 ? 20.100 7.750 9.779 1.00 87.94 717 SER A O 1
ATOM 5868 N N . LEU A 1 718 ? 18.240 8.050 11.001 1.00 84.81 718 LEU A N 1
ATOM 5869 C CA . LEU A 1 718 ? 17.474 8.685 9.930 1.00 84.81 718 LEU A CA 1
ATOM 5870 C C . LEU A 1 718 ? 18.083 10.028 9.526 1.00 84.81 718 LEU A C 1
ATOM 5872 O O . LEU A 1 718 ? 18.165 10.323 8.334 1.00 84.81 718 LEU A O 1
ATOM 5876 N N . GLN A 1 719 ? 18.562 10.815 10.488 1.00 84.31 719 GLN A N 1
ATOM 5877 C CA . GLN A 1 719 ? 19.218 12.091 10.227 1.00 84.31 719 GLN A CA 1
ATOM 5878 C C . GLN A 1 719 ? 20.532 11.910 9.451 1.00 84.31 719 GLN A C 1
ATOM 5880 O O . GLN A 1 719 ? 20.751 12.611 8.458 1.00 84.31 719 GLN A O 1
ATOM 5885 N N . ASP A 1 720 ? 21.343 10.910 9.806 1.00 85.38 720 ASP A N 1
ATOM 5886 C CA . ASP A 1 720 ? 22.561 10.544 9.070 1.00 85.38 720 ASP A CA 1
ATOM 5887 C C . ASP A 1 720 ? 22.243 10.052 7.641 1.00 85.38 720 ASP A C 1
ATOM 5889 O O . ASP A 1 720 ? 22.920 10.416 6.667 1.00 85.38 720 ASP A O 1
ATOM 5893 N N . GLN A 1 721 ? 21.167 9.273 7.469 1.00 84.75 721 GLN A N 1
ATOM 5894 C CA . GLN A 1 721 ? 20.695 8.849 6.145 1.00 84.75 721 GLN A CA 1
ATOM 5895 C C . GLN A 1 721 ? 20.195 10.026 5.299 1.00 84.75 721 GLN A C 1
ATOM 5897 O O . GLN A 1 721 ? 20.467 10.078 4.093 1.00 84.75 721 GLN A O 1
ATOM 5902 N N . LEU A 1 722 ? 19.498 10.987 5.909 1.00 81.44 722 LEU A N 1
ATOM 5903 C CA . LEU A 1 722 ? 19.013 12.189 5.234 1.00 81.44 722 LEU A CA 1
ATOM 5904 C C . LEU A 1 722 ? 20.189 13.052 4.758 1.00 81.44 722 LEU A C 1
ATOM 5906 O O . LEU A 1 722 ? 20.202 13.534 3.622 1.00 81.44 722 LEU A O 1
ATOM 5910 N N . GLN A 1 723 ? 21.220 13.188 5.596 1.00 82.75 723 GLN A N 1
ATOM 5911 C CA . GLN A 1 723 ? 22.437 13.926 5.268 1.00 82.75 723 GLN A CA 1
ATOM 5912 C C . GLN A 1 723 ? 23.215 13.253 4.125 1.00 82.75 723 GLN A C 1
ATOM 5914 O O . GLN A 1 723 ? 23.674 13.926 3.197 1.00 82.75 723 GLN A O 1
ATOM 5919 N N . THR A 1 724 ? 23.289 11.919 4.140 1.00 85.25 724 THR A N 1
ATOM 5920 C CA . THR A 1 724 ? 23.918 11.119 3.077 1.00 85.25 724 THR A CA 1
ATOM 5921 C C . THR A 1 724 ? 23.161 11.243 1.752 1.00 85.25 724 THR A C 1
ATOM 5923 O O . THR A 1 724 ? 23.769 11.473 0.705 1.00 85.25 724 THR A O 1
ATOM 5926 N N . SER A 1 725 ? 21.830 11.167 1.793 1.00 83.31 725 SER A N 1
ATOM 5927 C CA . SER A 1 725 ? 20.974 11.313 0.609 1.00 83.31 725 SER A CA 1
ATOM 5928 C C . SER A 1 725 ? 21.076 12.722 0.013 1.00 83.31 725 SER A C 1
ATOM 5930 O O . SER A 1 725 ? 21.181 12.878 -1.201 1.00 83.31 725 SER A O 1
ATOM 5932 N N . SER A 1 726 ? 21.149 13.757 0.856 1.00 84.81 726 SER A N 1
ATOM 5933 C CA . SER A 1 726 ? 21.368 15.146 0.425 1.00 84.81 726 SER A CA 1
ATOM 5934 C C . SER A 1 726 ? 22.710 15.330 -0.303 1.00 84.81 726 SER A C 1
ATOM 5936 O O . SER A 1 726 ? 22.778 15.972 -1.355 1.00 84.81 726 SER A O 1
ATOM 5938 N N . LEU A 1 727 ? 23.778 14.697 0.196 1.00 87.06 727 LEU A N 1
ATOM 5939 C CA . LEU A 1 727 ? 25.085 14.665 -0.469 1.00 87.06 727 LEU A CA 1
ATOM 5940 C C . LEU A 1 727 ? 25.025 13.981 -1.843 1.00 87.06 727 LEU A C 1
ATOM 5942 O O . LEU A 1 727 ? 25.588 14.506 -2.805 1.00 87.06 727 LEU A O 1
ATOM 5946 N N . GLN A 1 728 ? 24.317 12.854 -1.956 1.00 88.06 728 GLN A N 1
ATOM 5947 C CA . GLN A 1 728 ? 24.128 12.146 -3.228 1.00 88.06 728 GLN A CA 1
ATOM 5948 C C . GLN A 1 728 ? 23.321 12.971 -4.237 1.00 88.06 728 GLN A C 1
ATOM 5950 O O . GLN A 1 728 ? 23.722 13.078 -5.395 1.00 88.06 728 GLN A O 1
ATOM 5955 N N . ILE A 1 729 ? 22.238 13.622 -3.801 1.00 84.19 729 ILE A N 1
ATOM 5956 C CA . ILE A 1 729 ? 21.440 14.525 -4.647 1.00 84.19 729 ILE A CA 1
ATOM 5957 C C . ILE A 1 729 ? 22.321 15.652 -5.196 1.00 84.19 729 ILE A C 1
ATOM 5959 O O . ILE A 1 729 ? 22.299 15.926 -6.396 1.00 84.19 729 ILE A O 1
ATOM 5963 N N . ARG A 1 730 ? 23.162 16.257 -4.348 1.00 86.44 730 ARG A N 1
ATOM 5964 C CA . ARG A 1 730 ? 24.082 17.323 -4.767 1.00 86.44 730 ARG A CA 1
ATOM 5965 C C . ARG A 1 730 ? 25.125 16.823 -5.781 1.00 86.44 730 ARG A C 1
ATOM 5967 O O . ARG A 1 730 ? 25.471 17.546 -6.714 1.00 86.44 730 ARG A O 1
ATOM 5974 N N . GLN A 1 731 ? 25.605 15.585 -5.641 1.00 84.94 731 GLN A N 1
ATOM 5975 C CA . GLN A 1 731 ? 26.511 14.961 -6.616 1.00 84.94 731 GLN A CA 1
ATOM 5976 C C . GLN A 1 731 ? 25.823 14.678 -7.957 1.00 84.94 731 GLN A C 1
ATOM 5978 O O . GLN A 1 731 ? 26.411 14.949 -9.006 1.00 84.94 731 GLN A O 1
ATOM 5983 N N . LEU A 1 732 ? 24.585 14.177 -7.937 1.00 86.94 732 LEU A N 1
ATOM 5984 C CA . LEU A 1 732 ? 23.795 13.937 -9.147 1.00 86.94 732 LEU A CA 1
ATOM 5985 C C . LEU A 1 732 ? 23.478 15.245 -9.876 1.00 86.94 732 LEU A C 1
ATOM 5987 O O . LEU A 1 732 ? 23.651 15.315 -11.089 1.00 86.94 732 LEU A O 1
ATOM 5991 N N . GLN A 1 733 ? 23.123 16.308 -9.151 1.00 83.75 733 GLN A N 1
ATOM 5992 C CA . GLN A 1 733 ? 22.935 17.642 -9.731 1.00 83.75 733 GLN A CA 1
ATOM 5993 C C . GLN A 1 733 ? 24.205 18.140 -10.434 1.00 83.75 733 GLN A C 1
ATOM 5995 O O . GLN A 1 733 ? 24.140 18.587 -11.576 1.00 83.75 733 GLN A O 1
ATOM 6000 N N . ALA A 1 734 ? 25.380 17.977 -9.816 1.00 84.31 734 ALA A N 1
ATOM 6001 C CA . ALA A 1 734 ? 26.646 18.341 -10.451 1.00 84.31 734 ALA A CA 1
ATOM 6002 C C . ALA A 1 734 ? 26.961 17.495 -11.704 1.00 84.31 734 ALA A C 1
ATOM 6004 O O . ALA A 1 734 ? 27.577 17.994 -12.648 1.00 84.31 734 ALA A O 1
ATOM 6005 N N . GLN A 1 735 ? 26.559 16.218 -11.736 1.00 85.00 735 GLN A N 1
ATOM 6006 C CA . GLN A 1 735 ? 26.690 15.378 -12.931 1.00 85.00 735 GLN A CA 1
ATOM 6007 C C . GLN A 1 735 ? 25.737 15.807 -14.051 1.00 85.00 735 GLN A C 1
ATOM 6009 O O . GLN A 1 735 ? 26.165 15.855 -15.204 1.00 85.00 735 GLN A O 1
ATOM 6014 N N . ILE A 1 736 ? 24.491 16.157 -13.722 1.00 84.62 736 ILE A N 1
ATOM 6015 C CA . ILE A 1 736 ? 23.509 16.670 -14.686 1.00 84.62 736 ILE A CA 1
ATOM 6016 C C . ILE A 1 736 ? 24.048 17.941 -15.348 1.00 84.62 736 ILE A C 1
ATOM 6018 O O . ILE A 1 736 ? 24.148 17.970 -16.570 1.00 84.62 736 ILE A O 1
ATOM 6022 N N . SER A 1 737 ? 24.543 18.914 -14.574 1.00 85.38 737 SER A N 1
ATOM 6023 C CA . SER A 1 737 ? 25.110 20.148 -15.141 1.00 85.38 737 SER A CA 1
ATOM 6024 C C . SER A 1 737 ? 26.313 19.898 -16.060 1.00 85.38 737 SER A C 1
ATOM 6026 O O . SER A 1 737 ? 26.471 20.562 -17.082 1.00 85.38 737 SER A O 1
ATOM 6028 N N . ARG A 1 738 ? 27.165 18.909 -15.749 1.00 86.50 738 ARG A N 1
ATOM 6029 C CA . ARG A 1 738 ? 28.269 18.518 -16.649 1.00 86.50 738 ARG A CA 1
ATOM 6030 C C . ARG A 1 738 ? 27.766 17.879 -17.941 1.00 86.50 738 ARG A C 1
ATOM 6032 O O . ARG A 1 738 ? 28.375 18.074 -18.990 1.00 86.50 738 ARG A O 1
ATOM 6039 N N . ASN A 1 739 ? 26.702 17.086 -17.872 1.00 84.25 739 ASN A N 1
ATOM 6040 C CA . ASN A 1 739 ? 26.120 16.452 -19.051 1.00 84.25 739 ASN A CA 1
ATOM 6041 C C . ASN A 1 739 ? 25.377 17.465 -19.928 1.00 84.25 739 ASN A C 1
ATOM 6043 O O . ASN A 1 739 ? 25.492 17.383 -21.146 1.00 84.25 739 ASN A O 1
ATOM 6047 N N . GLU A 1 740 ? 24.702 18.448 -19.334 1.00 86.56 740 GLU A N 1
ATOM 6048 C CA . GLU A 1 740 ? 24.102 19.574 -20.058 1.00 86.56 740 GLU A CA 1
ATOM 6049 C C . GLU A 1 740 ? 25.168 20.364 -20.826 1.00 86.56 740 GLU A C 1
ATOM 6051 O O . GLU A 1 740 ? 25.018 20.580 -22.025 1.00 86.56 740 GLU A O 1
ATOM 6056 N N . GLN A 1 741 ? 26.303 20.685 -20.191 1.00 83.56 741 GLN A N 1
ATOM 6057 C CA . GLN A 1 741 ? 27.432 21.328 -20.879 1.00 83.56 741 GLN A CA 1
ATOM 6058 C C . GLN A 1 741 ? 27.957 20.489 -22.053 1.00 83.56 741 GLN A C 1
ATOM 6060 O O . GLN A 1 741 ? 28.210 21.027 -23.129 1.00 83.56 741 GLN A O 1
ATOM 6065 N N . LYS A 1 742 ? 28.081 19.165 -21.885 1.00 87.00 742 LYS A N 1
ATOM 6066 C CA . LYS A 1 742 ? 28.471 18.270 -22.988 1.00 87.00 742 LYS A CA 1
ATOM 6067 C C . LYS A 1 742 ? 27.440 18.262 -24.116 1.00 87.00 742 LYS A C 1
ATOM 6069 O O . LYS A 1 742 ? 27.831 18.276 -25.279 1.00 87.00 742 LYS A O 1
ATOM 6074 N N . SER A 1 743 ? 26.148 18.264 -23.790 1.00 84.38 743 SER A N 1
ATOM 6075 C CA . SER A 1 743 ? 25.073 18.332 -24.786 1.00 84.38 743 SER A CA 1
ATOM 6076 C C . SER A 1 743 ? 25.199 19.589 -25.641 1.00 84.38 743 SER A C 1
ATOM 6078 O O . SER A 1 743 ? 25.195 19.482 -26.863 1.00 84.38 743 SER A O 1
ATOM 6080 N N . VAL A 1 744 ? 25.431 20.747 -25.014 1.00 87.38 744 VAL A N 1
ATOM 6081 C CA . VAL A 1 744 ? 25.658 22.015 -25.727 1.00 87.38 744 VAL A CA 1
ATOM 6082 C C . VAL A 1 744 ? 26.860 21.908 -26.673 1.00 87.38 744 VAL A C 1
ATOM 6084 O O . VAL A 1 744 ? 26.744 22.243 -27.848 1.00 87.38 744 VAL A O 1
ATOM 6087 N N . THR A 1 745 ? 27.988 21.342 -26.226 1.00 85.62 745 THR A N 1
ATOM 6088 C CA . THR A 1 745 ? 29.160 21.163 -27.111 1.00 85.62 745 THR A CA 1
ATOM 6089 C C . THR A 1 745 ? 28.897 20.206 -28.280 1.00 85.62 745 THR A C 1
ATOM 6091 O O . THR A 1 745 ? 29.430 20.391 -29.378 1.00 85.62 745 THR A O 1
ATOM 6094 N N . PHE A 1 746 ? 28.061 19.181 -28.083 1.00 86.31 746 PHE A N 1
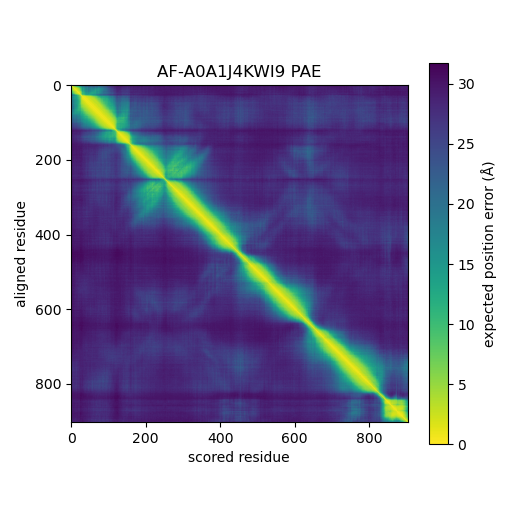ATOM 6095 C CA . PHE A 1 746 ? 27.666 18.284 -29.168 1.00 86.31 746 PHE A CA 1
ATOM 6096 C C . PHE A 1 746 ? 26.722 18.968 -30.153 1.00 86.31 746 PHE A C 1
ATOM 6098 O O . PHE A 1 746 ? 26.881 18.773 -31.355 1.00 86.31 746 PHE A O 1
ATOM 6105 N N . GLU A 1 747 ? 25.788 19.792 -29.681 1.00 86.38 747 GLU A N 1
ATOM 6106 C CA . GLU A 1 747 ? 24.914 20.593 -30.542 1.00 86.38 747 GLU A CA 1
ATOM 6107 C C . GLU A 1 747 ? 25.716 21.572 -31.407 1.00 86.38 747 GLU A C 1
ATOM 6109 O O . GLU A 1 747 ? 25.490 21.640 -32.616 1.00 86.38 747 GLU A O 1
ATOM 6114 N N . GLU A 1 748 ? 26.716 22.246 -30.832 1.00 86.94 748 GLU A N 1
ATOM 6115 C CA . GLU A 1 748 ? 27.645 23.104 -31.578 1.00 86.94 748 GLU A CA 1
ATOM 6116 C C . GLU A 1 748 ? 28.418 22.314 -32.647 1.00 86.94 748 GLU A C 1
ATOM 6118 O O . GLU A 1 748 ? 28.512 22.744 -33.796 1.00 86.94 748 GLU A O 1
ATOM 6123 N N . THR A 1 749 ? 28.904 21.116 -32.311 1.00 87.44 749 THR A N 1
ATOM 6124 C CA . THR A 1 749 ? 29.617 20.239 -33.260 1.00 87.44 749 THR A CA 1
ATOM 6125 C C . THR A 1 749 ? 28.696 19.717 -34.373 1.00 87.44 749 THR A C 1
ATOM 6127 O O . THR A 1 749 ? 29.093 19.575 -35.528 1.00 87.44 749 THR A O 1
ATOM 6130 N N . ILE A 1 750 ? 27.431 19.430 -34.062 1.00 84.94 750 ILE A N 1
ATOM 6131 C CA . ILE A 1 750 ? 26.435 19.042 -35.068 1.00 84.94 750 ILE A CA 1
ATOM 6132 C C . ILE A 1 750 ? 26.127 20.224 -35.995 1.00 84.94 750 ILE A C 1
ATOM 6134 O O . ILE A 1 750 ? 25.949 20.027 -37.200 1.00 84.94 750 ILE A O 1
ATOM 6138 N N . ALA A 1 751 ? 26.076 21.448 -35.463 1.00 85.31 751 ALA A N 1
ATOM 6139 C CA . ALA A 1 751 ? 25.886 22.650 -36.266 1.00 85.31 751 ALA A CA 1
ATOM 6140 C C . ALA A 1 751 ? 27.042 22.847 -37.262 1.00 85.31 751 ALA A C 1
ATOM 6142 O O . ALA A 1 751 ? 26.779 23.026 -38.453 1.00 85.31 751 ALA A O 1
ATOM 6143 N N . THR A 1 752 ? 28.299 22.701 -36.823 1.00 87.50 752 THR A N 1
ATOM 6144 C CA . THR A 1 752 ? 29.464 22.820 -37.717 1.00 87.50 752 THR A CA 1
ATOM 6145 C C . THR A 1 752 ? 29.473 21.743 -38.802 1.00 87.50 752 THR A C 1
ATOM 6147 O O . THR A 1 752 ? 29.629 22.070 -39.978 1.00 87.50 752 THR A O 1
ATOM 6150 N N . PHE A 1 753 ? 29.201 20.478 -38.462 1.00 87.81 753 PHE A N 1
ATOM 6151 C CA . PHE A 1 753 ? 29.106 19.412 -39.466 1.00 87.81 753 PHE A CA 1
ATOM 6152 C C . PHE A 1 753 ? 27.975 19.631 -40.473 1.00 87.81 753 PHE A C 1
ATOM 6154 O O . PHE A 1 753 ? 28.109 19.286 -41.650 1.00 87.81 753 PHE A O 1
ATOM 6161 N N . ASN A 1 754 ? 26.851 20.209 -40.047 1.00 84.81 754 ASN A N 1
ATOM 6162 C CA . ASN A 1 754 ? 25.768 20.544 -40.967 1.00 84.81 754 ASN A CA 1
ATOM 6163 C C . ASN A 1 754 ? 26.166 21.652 -41.946 1.00 84.81 754 ASN A C 1
ATOM 6165 O O . ASN A 1 754 ? 25.770 21.596 -43.114 1.00 84.81 754 ASN A O 1
ATOM 6169 N N . ASP A 1 755 ? 26.957 22.627 -41.510 1.00 89.19 755 ASP A N 1
ATOM 6170 C CA . ASP A 1 755 ? 27.462 23.675 -42.394 1.00 89.19 755 ASP A CA 1
ATOM 6171 C C . ASP A 1 755 ? 28.538 23.146 -43.355 1.00 89.19 755 ASP A C 1
ATOM 6173 O O . ASP A 1 755 ? 28.485 23.447 -44.551 1.00 89.19 755 ASP A O 1
ATOM 6177 N N . GLU A 1 756 ? 29.426 22.257 -42.902 1.00 89.44 756 GLU A N 1
ATOM 6178 C CA . GLU A 1 756 ? 30.360 21.537 -43.782 1.00 89.44 756 GLU A CA 1
ATOM 6179 C C . GLU A 1 756 ? 29.623 20.682 -44.822 1.00 89.44 756 GLU A C 1
ATOM 6181 O O . GLU A 1 756 ? 29.960 20.699 -46.008 1.00 89.44 756 GLU A O 1
ATOM 6186 N N . LYS A 1 757 ? 28.560 19.981 -44.414 1.00 88.69 757 LYS A N 1
ATOM 6187 C CA . LYS A 1 757 ? 27.710 19.206 -45.324 1.00 88.69 757 LYS A CA 1
ATOM 6188 C C . LYS A 1 757 ? 27.070 20.091 -46.395 1.00 88.69 757 LYS A C 1
ATOM 6190 O O . LYS A 1 757 ? 27.034 19.690 -47.558 1.00 88.69 757 LYS A O 1
ATOM 6195 N N . LYS A 1 758 ? 26.581 21.286 -46.039 1.00 89.19 758 LYS A N 1
ATOM 6196 C CA . LYS A 1 758 ? 26.055 22.254 -47.022 1.00 89.19 758 LYS A CA 1
ATOM 6197 C C . LYS A 1 758 ? 27.142 22.700 -48.000 1.00 89.19 758 LYS A C 1
ATOM 6199 O O . LYS A 1 758 ? 26.870 22.798 -49.194 1.00 89.19 758 LYS A O 1
ATOM 6204 N N . LEU A 1 759 ? 28.362 22.939 -47.516 1.00 88.50 759 LEU A N 1
ATOM 6205 C CA . LEU A 1 759 ? 29.486 23.344 -48.361 1.00 88.50 759 LEU A CA 1
ATOM 6206 C C . LEU A 1 759 ? 29.888 22.237 -49.346 1.00 88.50 759 LEU A C 1
ATOM 6208 O O . LEU A 1 759 ? 30.060 22.502 -50.535 1.00 88.50 759 LEU A O 1
ATOM 6212 N N . LEU A 1 760 ? 29.982 20.992 -48.875 1.00 88.25 760 LEU A N 1
ATOM 6213 C CA . LEU A 1 760 ? 30.255 19.834 -49.728 1.00 88.25 760 LEU A CA 1
ATOM 6214 C C . LEU A 1 760 ? 29.138 19.611 -50.751 1.00 88.25 760 LEU A C 1
ATOM 6216 O O . LEU A 1 760 ? 29.423 19.317 -51.910 1.00 88.25 760 LEU A O 1
ATOM 6220 N N . GLN A 1 761 ? 27.876 19.803 -50.362 1.00 87.75 761 GLN A N 1
ATOM 6221 C CA . GLN A 1 761 ? 26.750 19.720 -51.293 1.00 87.75 761 GLN A CA 1
ATOM 6222 C C . GLN A 1 761 ? 26.867 20.767 -52.409 1.00 87.75 761 GLN A C 1
ATOM 6224 O O . GLN A 1 761 ? 26.705 20.430 -53.579 1.00 87.75 761 GLN A O 1
ATOM 6229 N N . LEU A 1 762 ? 27.237 22.005 -52.066 1.00 88.81 762 LEU A N 1
ATOM 6230 C CA . LEU A 1 762 ? 27.477 23.063 -53.049 1.00 88.81 762 LEU A CA 1
ATOM 6231 C C . LEU A 1 762 ? 28.612 22.697 -54.022 1.00 88.81 762 LEU A C 1
ATOM 6233 O O . LEU A 1 762 ? 28.499 22.943 -55.221 1.00 88.81 762 LEU A O 1
ATOM 6237 N N . GLN A 1 763 ? 29.693 22.082 -53.532 1.00 90.00 763 GLN A N 1
ATOM 6238 C CA . GLN A 1 763 ? 30.790 21.603 -54.383 1.00 90.00 763 GLN A CA 1
ATOM 6239 C C . GLN A 1 763 ? 30.352 20.464 -55.312 1.00 90.00 763 GLN A C 1
ATOM 6241 O O . GLN A 1 763 ? 30.731 20.447 -56.484 1.00 90.00 763 GLN A O 1
ATOM 6246 N N . ILE A 1 764 ? 29.535 19.529 -54.818 1.00 86.56 764 ILE A N 1
ATOM 6247 C CA . ILE A 1 764 ? 28.960 18.451 -55.633 1.00 86.56 764 ILE A CA 1
ATOM 6248 C C . ILE A 1 764 ? 28.112 19.038 -56.766 1.00 86.56 764 ILE A C 1
ATOM 6250 O O . ILE A 1 764 ? 28.259 18.617 -57.914 1.00 86.56 764 ILE A O 1
ATOM 6254 N N . ASP A 1 765 ? 27.277 20.035 -56.472 1.00 88.19 765 ASP A N 1
ATOM 6255 C CA . ASP A 1 765 ? 26.427 20.681 -57.475 1.00 88.19 765 ASP A CA 1
ATOM 6256 C C . ASP A 1 765 ? 27.271 21.410 -58.540 1.00 88.19 765 ASP A C 1
ATOM 6258 O O . ASP A 1 765 ? 27.033 21.254 -59.739 1.00 88.19 765 ASP A O 1
ATOM 6262 N N . GLN A 1 766 ? 28.345 22.101 -58.138 1.00 88.12 766 GLN A N 1
ATOM 6263 C CA . GLN A 1 766 ? 29.293 22.738 -59.069 1.00 88.12 766 GLN A CA 1
ATOM 6264 C C . GLN A 1 766 ? 30.021 21.733 -59.976 1.00 88.12 766 GLN A C 1
ATOM 6266 O O . GLN A 1 766 ? 30.209 21.975 -61.176 1.00 88.12 766 GLN A O 1
ATOM 6271 N N . MET A 1 767 ? 30.443 20.597 -59.417 1.00 86.94 767 MET A N 1
ATOM 6272 C CA . MET A 1 767 ? 31.078 19.515 -60.174 1.00 86.94 767 MET A CA 1
ATOM 6273 C C . MET A 1 767 ? 30.098 18.897 -61.171 1.00 86.94 767 MET A C 1
ATOM 6275 O O . MET A 1 767 ? 30.468 18.624 -62.312 1.00 86.94 767 MET A O 1
ATOM 6279 N N . LYS A 1 768 ? 28.835 18.736 -60.772 1.00 89.81 768 LYS A N 1
ATOM 6280 C CA . LYS A 1 768 ? 27.770 18.208 -61.627 1.00 89.81 768 LYS A CA 1
ATOM 6281 C C . LYS A 1 768 ? 27.468 19.136 -62.802 1.00 89.81 768 LYS A C 1
ATOM 6283 O O . LYS A 1 768 ? 27.374 18.672 -63.935 1.00 89.81 768 LYS A O 1
ATOM 6288 N N . ASP A 1 769 ? 27.404 20.442 -62.564 1.00 88.50 769 ASP A N 1
ATOM 6289 C CA . ASP A 1 769 ? 27.242 21.429 -63.635 1.00 88.50 769 ASP A CA 1
ATOM 6290 C C . ASP A 1 769 ? 28.427 21.429 -64.607 1.00 88.50 769 ASP A C 1
ATOM 6292 O O . ASP A 1 769 ? 28.249 21.567 -65.820 1.00 88.50 769 ASP A O 1
ATOM 6296 N N . SER A 1 770 ? 29.645 21.250 -64.091 1.00 86.88 770 SER A N 1
ATOM 6297 C CA . SER A 1 770 ? 30.856 21.145 -64.913 1.00 86.88 770 SER A CA 1
ATOM 6298 C C . SER A 1 770 ? 30.861 19.869 -65.758 1.00 86.88 770 SER A C 1
ATOM 6300 O O . SER A 1 770 ? 31.209 19.916 -66.940 1.00 86.88 770 SER A O 1
ATOM 6302 N N . LEU A 1 771 ? 30.412 18.749 -65.186 1.00 87.31 771 LEU A N 1
ATOM 6303 C CA . LEU A 1 771 ? 30.253 17.482 -65.894 1.00 87.31 771 LEU A CA 1
ATOM 6304 C C . LEU A 1 771 ? 29.225 17.607 -67.025 1.00 87.31 771 LEU A C 1
ATOM 6306 O O . LEU A 1 771 ? 29.552 17.300 -68.167 1.00 87.31 771 LEU A O 1
ATOM 6310 N N . ASN A 1 772 ? 28.043 18.162 -66.744 1.00 87.69 772 ASN A N 1
ATOM 6311 C CA . ASN A 1 772 ? 26.992 18.370 -67.746 1.00 87.69 772 ASN A CA 1
ATOM 6312 C C . ASN A 1 772 ? 27.477 19.239 -68.921 1.00 87.69 772 ASN A C 1
ATOM 6314 O O . ASN A 1 772 ? 27.161 18.967 -70.079 1.00 87.69 772 ASN A O 1
ATOM 6318 N N . LYS A 1 773 ? 28.278 20.279 -68.646 1.00 88.19 773 LYS A N 1
ATOM 6319 C CA . LYS A 1 773 ? 28.896 21.108 -69.697 1.00 88.19 773 LYS A CA 1
ATOM 6320 C C . LYS A 1 773 ? 29.875 20.310 -70.558 1.00 88.19 773 LYS A C 1
ATOM 6322 O O . LYS A 1 773 ? 29.883 20.473 -71.776 1.00 88.19 773 LYS A O 1
ATOM 6327 N N . SER A 1 774 ? 30.686 19.450 -69.942 1.00 81.75 774 SER A N 1
ATOM 6328 C CA . SER A 1 774 ? 31.614 18.582 -70.671 1.00 81.75 774 SER A CA 1
ATOM 6329 C C . SER A 1 774 ? 30.876 17.534 -71.507 1.00 81.75 774 SER A C 1
ATOM 6331 O O . SER A 1 774 ? 31.275 17.269 -72.637 1.00 81.75 774 SER A O 1
ATOM 6333 N N . GLU A 1 775 ? 29.793 16.954 -70.988 1.00 86.00 775 GLU A N 1
ATOM 6334 C CA . GLU A 1 775 ? 28.959 15.989 -71.716 1.00 86.00 775 GLU A CA 1
ATOM 6335 C C . GLU A 1 775 ? 28.272 16.625 -72.932 1.00 86.00 775 GLU A C 1
ATOM 6337 O O . GLU A 1 775 ? 28.248 16.030 -74.015 1.00 86.00 775 GLU A O 1
ATOM 6342 N N . ALA A 1 776 ? 27.784 17.863 -72.797 1.00 82.88 776 ALA A N 1
ATOM 6343 C CA . ALA A 1 776 ? 27.249 18.629 -73.921 1.00 82.88 776 ALA A CA 1
ATOM 6344 C C . ALA A 1 776 ? 28.322 18.878 -74.997 1.00 82.88 776 ALA A C 1
ATOM 6346 O O . ALA A 1 776 ? 28.067 18.655 -76.181 1.00 82.88 776 ALA A O 1
ATOM 6347 N N . ALA A 1 777 ? 29.542 19.252 -74.594 1.00 84.31 777 ALA A N 1
ATOM 6348 C CA . ALA A 1 777 ? 30.659 19.435 -75.522 1.00 84.31 777 ALA A CA 1
ATOM 6349 C C . ALA A 1 777 ? 31.051 18.124 -76.231 1.00 84.31 777 ALA A C 1
ATOM 6351 O O . ALA A 1 777 ? 31.271 18.117 -77.441 1.00 84.31 77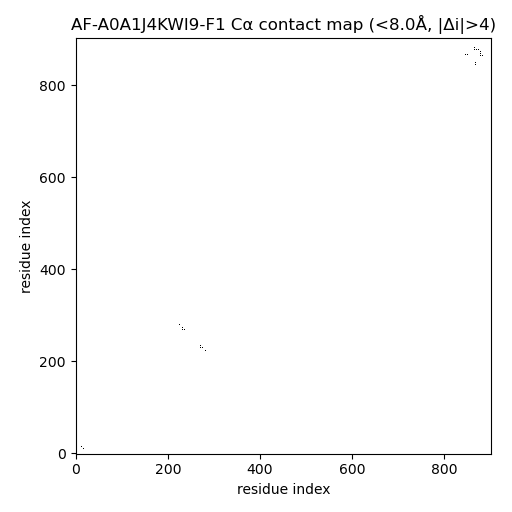7 ALA A O 1
ATOM 6352 N N . CYS A 1 778 ? 31.087 16.995 -75.514 1.00 79.19 778 CYS A N 1
ATOM 6353 C CA . CYS A 1 778 ? 31.311 15.677 -76.116 1.00 79.19 778 CYS A CA 1
ATOM 6354 C C . CYS A 1 778 ? 30.232 15.330 -77.149 1.00 79.19 778 CYS A C 1
ATOM 6356 O O . CYS A 1 778 ? 30.567 14.895 -78.249 1.00 79.19 778 CYS A O 1
ATOM 6358 N N . SER A 1 779 ? 28.960 15.596 -76.841 1.00 82.38 779 SER A N 1
ATOM 6359 C CA . SER A 1 779 ? 27.845 15.373 -77.772 1.00 82.38 779 SER A CA 1
ATOM 6360 C C . SER A 1 779 ? 27.976 16.227 -79.042 1.00 82.38 779 SER A C 1
ATOM 6362 O O . SER A 1 779 ? 27.708 15.760 -80.152 1.00 82.38 779 SER A O 1
ATOM 6364 N N . GLU A 1 780 ? 28.445 17.473 -78.915 1.00 84.81 780 GLU A N 1
ATOM 6365 C CA . GLU A 1 780 ? 28.759 18.325 -80.068 1.00 84.81 780 GLU A CA 1
ATOM 6366 C C . GLU A 1 780 ? 29.921 17.770 -80.902 1.00 84.81 780 GLU A C 1
ATOM 6368 O O . GLU A 1 780 ? 29.836 17.747 -82.134 1.00 84.81 780 GLU A O 1
ATOM 6373 N N . TYR A 1 781 ? 30.992 17.284 -80.265 1.00 86.50 781 TYR A N 1
ATOM 6374 C CA . TYR A 1 781 ? 32.106 16.652 -80.976 1.00 86.50 781 TYR A CA 1
ATOM 6375 C C . TYR A 1 781 ? 31.677 15.372 -81.698 1.00 86.50 781 TYR A C 1
ATOM 6377 O O . TYR A 1 781 ? 32.070 15.160 -82.845 1.00 86.50 781 TYR A O 1
ATOM 6385 N N . GLU A 1 782 ? 30.821 14.548 -81.095 1.00 83.56 782 GLU A N 1
ATOM 6386 C CA . GLU A 1 782 ? 30.250 13.364 -81.746 1.00 83.56 782 GLU A CA 1
ATOM 6387 C C . GLU A 1 782 ? 29.414 13.729 -82.982 1.00 83.56 782 GLU A C 1
ATOM 6389 O O . GLU A 1 782 ? 29.523 13.079 -84.033 1.00 83.56 782 GLU A O 1
ATOM 6394 N N . ALA A 1 783 ? 28.633 14.812 -82.909 1.00 82.50 783 ALA A N 1
ATOM 6395 C CA . ALA A 1 783 ? 27.891 15.334 -84.053 1.00 82.50 783 ALA A CA 1
ATOM 6396 C C . ALA A 1 783 ? 28.833 15.830 -85.168 1.00 82.50 783 ALA A C 1
ATOM 6398 O O . ALA A 1 783 ? 28.602 15.556 -86.353 1.00 82.50 783 ALA A O 1
ATOM 6399 N N . GLN A 1 784 ? 29.931 16.506 -84.810 1.00 85.88 784 GLN A N 1
ATOM 6400 C CA . GLN A 1 784 ? 30.954 16.944 -85.766 1.00 85.88 784 GLN A CA 1
ATOM 6401 C C . GLN A 1 784 ? 31.673 15.759 -86.424 1.00 85.88 784 GLN A C 1
ATOM 6403 O O . GLN A 1 784 ? 31.812 15.734 -87.649 1.00 85.88 784 GLN A O 1
ATOM 6408 N N . ILE A 1 785 ? 32.068 14.743 -85.652 1.00 81.88 785 ILE A N 1
ATOM 6409 C CA . ILE A 1 785 ? 32.684 13.515 -86.175 1.00 81.88 785 ILE A CA 1
ATOM 6410 C C . ILE A 1 785 ? 31.723 12.815 -87.140 1.00 81.88 785 ILE A C 1
ATOM 6412 O O . ILE A 1 785 ? 32.121 12.432 -88.242 1.00 81.88 785 ILE A O 1
ATOM 6416 N N . SER A 1 786 ? 30.441 12.715 -86.786 1.00 83.69 786 SER A N 1
ATOM 6417 C CA . SER A 1 786 ? 29.411 12.130 -87.653 1.00 83.69 786 SER A CA 1
ATOM 6418 C C . SER A 1 786 ? 29.277 12.884 -88.981 1.00 83.69 786 SER A C 1
ATOM 6420 O O . SER A 1 786 ? 29.177 12.269 -90.050 1.00 83.69 786 SER A O 1
ATOM 6422 N N . LYS A 1 787 ? 29.357 14.221 -88.947 1.00 86.44 787 LYS A N 1
ATOM 6423 C CA . LYS A 1 787 ? 29.374 15.060 -90.152 1.00 86.44 787 LYS A CA 1
ATOM 6424 C C . LYS A 1 787 ? 30.607 14.776 -91.015 1.00 86.44 787 LYS A C 1
ATOM 6426 O O . LYS A 1 787 ? 30.446 14.509 -92.208 1.00 86.44 787 LYS A O 1
ATOM 6431 N N . ILE A 1 788 ? 31.800 14.734 -90.419 1.00 83.62 788 ILE A N 1
ATOM 6432 C CA . ILE A 1 788 ? 33.064 14.427 -91.112 1.00 83.62 788 ILE A CA 1
ATOM 6433 C C . ILE A 1 788 ? 33.016 13.035 -91.755 1.00 83.62 788 ILE A C 1
ATOM 6435 O O . ILE A 1 788 ? 33.398 12.874 -92.914 1.00 83.62 788 ILE A O 1
ATOM 6439 N N . ILE A 1 789 ? 32.494 12.026 -91.054 1.00 83.56 789 ILE A N 1
ATOM 6440 C CA . ILE A 1 789 ? 32.327 10.670 -91.596 1.00 83.56 789 ILE A CA 1
ATOM 6441 C C . ILE A 1 789 ? 31.395 10.686 -92.816 1.00 83.56 789 ILE A C 1
ATOM 6443 O O . ILE A 1 789 ? 31.688 10.051 -93.835 1.00 83.56 789 ILE A O 1
ATOM 6447 N N . SER A 1 790 ? 30.292 11.440 -92.755 1.00 84.44 790 SER A N 1
ATOM 6448 C CA . SER A 1 790 ? 29.357 11.566 -93.880 1.00 84.44 790 SER A CA 1
ATOM 6449 C C . SER A 1 790 ? 29.994 12.244 -95.102 1.00 84.44 790 SER A C 1
ATOM 6451 O O . SER A 1 790 ? 29.755 11.826 -96.239 1.00 84.44 790 SER A O 1
ATOM 6453 N N . GLU A 1 791 ? 30.849 13.244 -94.882 1.00 83.69 791 GLU A N 1
ATOM 6454 C CA . GLU A 1 791 ? 31.594 13.940 -95.932 1.00 83.69 791 GLU A CA 1
ATOM 6455 C C . GLU A 1 791 ? 32.683 13.049 -96.528 1.00 83.69 791 GLU A C 1
ATOM 6457 O O . GLU A 1 791 ? 32.761 12.924 -97.751 1.00 83.69 791 GLU A O 1
ATOM 6462 N N . LYS A 1 792 ? 33.452 12.333 -95.699 1.00 83.44 792 LYS A N 1
ATOM 6463 C CA . LYS A 1 792 ? 34.430 11.335 -96.154 1.00 83.44 792 LYS A CA 1
ATOM 6464 C C . LYS A 1 792 ? 33.778 10.296 -97.067 1.00 83.44 792 LYS A C 1
ATOM 6466 O O . LYS A 1 792 ? 34.306 10.002 -98.136 1.00 83.44 792 LYS A O 1
ATOM 6471 N N . LYS A 1 793 ? 32.584 9.811 -96.712 1.00 84.88 793 LYS A N 1
ATOM 6472 C CA . LYS A 1 793 ? 31.822 8.859 -97.536 1.00 84.88 793 LYS A CA 1
ATOM 6473 C C . LYS A 1 793 ? 31.393 9.452 -98.887 1.00 84.88 793 LYS A C 1
ATOM 6475 O O . LYS A 1 793 ? 31.305 8.723 -99.874 1.00 84.88 793 LYS A O 1
ATOM 6480 N N . LYS A 1 794 ? 31.125 10.763 -98.968 1.00 86.62 794 LYS A N 1
ATOM 6481 C CA . LYS A 1 794 ? 30.869 11.455 -100.249 1.00 86.62 794 LYS A CA 1
ATOM 6482 C C . LYS A 1 794 ? 32.141 11.543 -101.095 1.00 86.62 794 LYS A C 1
ATOM 6484 O O . LYS A 1 794 ? 32.085 11.243 -102.286 1.00 86.62 794 LYS A O 1
ATOM 6489 N N . TRP A 1 795 ? 33.273 11.885 -100.481 1.00 78.81 795 TRP A N 1
ATOM 6490 C CA . TRP A 1 795 ? 34.570 11.941 -101.159 1.00 78.81 795 TRP A CA 1
ATOM 6491 C C . TRP A 1 795 ? 35.025 10.576 -101.667 1.00 78.81 795 TRP A C 1
ATOM 6493 O O . TRP A 1 795 ? 35.489 10.480 -102.797 1.00 78.81 795 TRP A O 1
ATOM 6503 N N . GLU A 1 796 ? 34.821 9.505 -100.900 1.00 79.00 796 GLU A N 1
ATOM 6504 C CA . GLU A 1 796 ? 35.103 8.136 -101.347 1.00 79.00 796 GLU A CA 1
ATOM 6505 C C . GLU A 1 796 ? 34.259 7.744 -102.565 1.00 79.00 796 GLU A C 1
ATOM 6507 O O . GLU A 1 796 ? 34.786 7.154 -103.506 1.00 79.00 796 GLU A O 1
ATOM 6512 N N . LYS A 1 797 ? 32.976 8.133 -102.611 1.00 82.19 797 LYS A N 1
ATOM 6513 C CA . LYS A 1 797 ? 32.128 7.924 -103.798 1.00 82.19 797 LYS A CA 1
ATOM 6514 C C . LYS A 1 797 ? 32.616 8.720 -105.008 1.00 82.19 797 LYS A C 1
ATOM 6516 O O . LYS A 1 797 ? 32.645 8.182 -106.113 1.00 82.19 797 LYS A O 1
ATOM 6521 N N . MET A 1 798 ? 33.003 9.983 -104.815 1.00 77.31 798 MET A N 1
ATOM 6522 C CA . MET A 1 798 ? 33.577 10.809 -105.884 1.00 77.31 798 MET A CA 1
ATOM 6523 C C . MET A 1 798 ? 34.901 10.237 -106.391 1.00 77.31 798 MET A C 1
ATOM 6525 O O . MET A 1 798 ? 35.105 10.176 -107.601 1.00 77.31 798 MET A O 1
ATOM 6529 N N . LYS A 1 799 ? 35.759 9.760 -105.484 1.00 83.06 799 LYS A N 1
ATOM 6530 C CA . LYS A 1 799 ? 37.014 9.087 -105.815 1.00 83.06 799 LYS A CA 1
ATOM 6531 C C . LYS A 1 799 ? 36.757 7.825 -106.634 1.00 83.06 799 LYS A C 1
ATOM 6533 O O . LYS A 1 799 ? 37.302 7.704 -107.720 1.00 83.06 799 LYS A O 1
ATOM 6538 N N . HIS A 1 800 ? 35.852 6.950 -106.193 1.00 78.06 800 HIS A N 1
ATOM 6539 C CA . HIS A 1 800 ? 35.489 5.753 -106.956 1.00 78.06 800 HIS A CA 1
ATOM 6540 C C . HIS A 1 800 ? 34.941 6.087 -108.351 1.00 78.06 800 HIS A C 1
ATOM 6542 O O . HIS A 1 800 ? 35.279 5.414 -109.319 1.00 78.06 800 HIS A O 1
ATOM 6548 N N . ALA A 1 801 ? 34.120 7.133 -108.479 1.00 78.62 801 ALA A N 1
ATOM 6549 C CA . ALA A 1 801 ? 33.612 7.577 -109.775 1.00 78.62 801 ALA A CA 1
ATOM 6550 C C . ALA A 1 801 ? 34.727 8.128 -110.684 1.00 78.62 801 ALA A C 1
ATOM 6552 O O . ALA A 1 801 ? 34.698 7.897 -111.893 1.00 78.62 801 ALA A O 1
ATOM 6553 N N . ALA A 1 802 ? 35.704 8.841 -110.118 1.00 75.12 802 ALA A N 1
ATOM 6554 C CA . ALA A 1 802 ? 36.876 9.323 -110.843 1.00 75.12 802 ALA A CA 1
ATOM 6555 C C . ALA A 1 802 ? 37.789 8.166 -111.279 1.00 75.12 802 ALA A C 1
ATOM 6557 O O . ALA A 1 802 ? 38.177 8.118 -112.444 1.00 75.12 802 ALA A O 1
ATOM 6558 N N . ASP A 1 803 ? 38.047 7.202 -110.393 1.00 77.75 803 ASP A N 1
ATOM 6559 C CA . ASP A 1 803 ? 38.851 6.010 -110.679 1.00 77.75 803 ASP A CA 1
ATOM 6560 C C . ASP A 1 803 ? 38.187 5.149 -111.771 1.00 77.75 803 ASP A C 1
ATOM 6562 O O . ASP A 1 803 ? 38.855 4.712 -112.704 1.00 77.75 803 ASP A O 1
ATOM 6566 N N . MET A 1 804 ? 36.857 4.986 -111.746 1.00 76.06 804 MET A N 1
ATOM 6567 C CA . MET A 1 804 ? 36.122 4.291 -112.815 1.00 76.06 804 MET A CA 1
ATOM 6568 C C . MET A 1 804 ? 36.218 5.020 -114.161 1.00 76.06 804 MET A C 1
ATOM 6570 O O . MET A 1 804 ? 36.425 4.377 -115.188 1.00 76.06 804 MET A O 1
ATOM 6574 N N . LYS A 1 805 ? 36.115 6.358 -114.167 1.00 77.31 805 LYS A N 1
ATOM 6575 C CA . LYS A 1 805 ? 36.314 7.165 -115.384 1.00 77.31 805 LYS A CA 1
ATOM 6576 C C . LYS A 1 805 ? 37.744 7.054 -115.916 1.00 77.31 805 LYS A C 1
ATOM 6578 O O . LYS A 1 805 ? 37.944 6.994 -117.130 1.00 77.31 805 LYS A O 1
ATOM 6583 N N . TYR A 1 806 ? 38.727 7.007 -115.021 1.00 75.12 806 TYR A N 1
ATOM 6584 C CA . TYR A 1 806 ? 40.128 6.819 -115.376 1.00 75.12 806 TYR A CA 1
ATOM 6585 C C . TYR A 1 806 ? 40.357 5.457 -116.037 1.00 75.12 806 TYR A C 1
ATOM 6587 O O . TYR A 1 806 ? 40.940 5.410 -117.115 1.00 75.12 806 TYR A O 1
ATOM 6595 N N . VAL A 1 807 ? 39.811 4.375 -115.468 1.00 74.88 807 VAL A N 1
ATOM 6596 C CA . VAL A 1 807 ? 39.881 3.023 -116.052 1.00 74.88 807 VAL A CA 1
ATOM 6597 C C . VAL A 1 807 ? 39.242 2.977 -117.443 1.00 74.88 807 VAL A C 1
ATOM 6599 O O . VAL A 1 807 ? 39.866 2.472 -118.375 1.00 74.88 807 VAL A O 1
ATOM 6602 N N . THR A 1 808 ? 38.060 3.576 -117.632 1.00 73.31 808 THR A N 1
ATOM 6603 C CA . THR A 1 808 ? 37.430 3.634 -118.965 1.00 73.31 808 THR A CA 1
ATOM 6604 C C . THR A 1 808 ? 38.266 4.416 -119.981 1.00 73.31 808 THR A C 1
ATOM 6606 O O . THR A 1 808 ? 38.346 4.030 -121.145 1.00 73.31 808 THR A O 1
ATOM 6609 N N . SER A 1 809 ? 38.940 5.485 -119.548 1.00 68.19 809 SER A N 1
ATOM 6610 C CA . SER A 1 809 ? 39.800 6.289 -120.422 1.00 68.19 809 SER A CA 1
ATOM 6611 C C . SER A 1 809 ? 41.133 5.584 -120.738 1.00 68.19 809 SER A C 1
ATOM 6613 O O . SER A 1 809 ? 41.632 5.673 -121.859 1.00 68.19 809 SER A O 1
ATOM 6615 N N . GLU A 1 810 ? 41.679 4.804 -119.799 1.00 72.50 810 GLU A N 1
ATOM 6616 C CA . GLU A 1 810 ? 42.819 3.897 -120.015 1.00 72.50 810 GLU A CA 1
ATOM 6617 C C . GLU A 1 810 ? 42.480 2.792 -121.034 1.00 72.50 810 GLU A C 1
ATOM 6619 O O . GLU A 1 810 ? 43.282 2.502 -121.924 1.00 72.50 810 GLU A O 1
ATOM 6624 N N . GLU A 1 811 ? 41.274 2.221 -120.986 1.00 71.62 811 GLU A N 1
ATOM 6625 C CA . GLU A 1 811 ? 40.815 1.230 -121.971 1.00 71.62 811 GLU A CA 1
ATOM 6626 C C . GLU A 1 811 ? 40.595 1.828 -123.369 1.00 71.62 811 GLU A C 1
ATOM 6628 O O . GLU A 1 811 ? 40.951 1.199 -124.372 1.00 71.62 811 GLU A O 1
ATOM 6633 N N . GLU A 1 812 ? 40.078 3.055 -123.469 1.00 71.25 812 GLU A N 1
ATOM 6634 C CA . GLU A 1 812 ? 39.996 3.791 -124.738 1.00 71.25 812 GLU A CA 1
ATOM 6635 C C . GLU A 1 812 ? 41.384 4.103 -125.309 1.00 71.25 812 GLU A C 1
ATOM 6637 O O . GLU A 1 812 ? 41.632 3.883 -126.499 1.00 71.25 812 GLU A O 1
ATOM 6642 N N . LYS A 1 813 ? 42.326 4.522 -124.457 1.00 69.50 813 LYS A N 1
ATOM 6643 C CA . LYS A 1 813 ? 43.733 4.718 -124.824 1.00 69.50 813 LYS A CA 1
ATOM 6644 C C . LYS A 1 813 ? 44.367 3.419 -125.319 1.00 69.50 813 LYS A C 1
ATOM 6646 O O . LYS A 1 813 ? 45.098 3.441 -126.309 1.00 69.50 813 LYS A O 1
ATOM 6651 N N . LYS A 1 814 ? 44.049 2.276 -124.707 1.00 70.19 814 LYS A N 1
ATOM 6652 C CA . LYS A 1 814 ? 44.535 0.956 -125.139 1.00 70.19 814 LYS A CA 1
ATOM 6653 C C . LYS A 1 814 ? 43.955 0.556 -126.503 1.00 70.19 814 LYS A C 1
ATOM 6655 O O . LYS A 1 814 ? 44.701 0.087 -127.361 1.00 70.19 814 LYS A O 1
ATOM 6660 N N . LYS A 1 815 ? 42.667 0.831 -126.757 1.00 71.06 815 LYS A N 1
ATOM 6661 C CA . LYS A 1 815 ? 42.023 0.636 -128.074 1.00 71.06 815 LYS A CA 1
ATOM 6662 C C . LYS A 1 815 ? 42.619 1.534 -129.162 1.00 71.06 815 LYS A C 1
ATOM 6664 O O . LYS A 1 815 ? 42.846 1.062 -130.273 1.00 71.06 815 LYS A O 1
ATOM 6669 N N . LEU A 1 816 ? 42.906 2.799 -128.855 1.00 65.19 816 LEU A N 1
ATOM 6670 C CA . LEU A 1 816 ? 43.583 3.732 -129.766 1.00 65.19 816 LEU A CA 1
ATOM 6671 C C . LEU A 1 816 ? 45.020 3.295 -130.062 1.00 65.19 816 LEU A C 1
ATOM 6673 O O . LEU A 1 816 ? 45.429 3.282 -131.220 1.00 65.19 816 LEU A O 1
ATOM 6677 N N . THR A 1 817 ? 45.750 2.852 -129.038 1.00 61.75 817 THR A N 1
ATOM 6678 C CA . THR A 1 817 ? 47.118 2.335 -129.189 1.00 61.75 817 THR A CA 1
ATOM 6679 C C . THR A 1 817 ? 47.148 1.087 -130.075 1.00 61.75 817 THR A C 1
ATOM 6681 O O . THR A 1 817 ? 47.985 1.019 -130.968 1.00 61.75 817 THR A O 1
ATOM 6684 N N . MET A 1 818 ? 46.195 0.153 -129.923 1.00 61.84 818 MET A N 1
ATOM 6685 C CA . MET A 1 818 ? 46.064 -1.020 -130.809 1.00 61.84 818 MET A CA 1
ATOM 6686 C C . MET A 1 818 ? 45.657 -0.656 -132.247 1.00 61.84 818 MET A C 1
ATOM 6688 O O . MET A 1 818 ? 46.028 -1.359 -133.184 1.00 61.84 818 MET A O 1
ATOM 6692 N N . ARG A 1 819 ? 44.923 0.448 -132.450 1.00 61.00 819 ARG A N 1
ATOM 6693 C CA . ARG A 1 819 ? 44.550 0.949 -133.785 1.00 61.00 819 ARG A CA 1
ATOM 6694 C C . ARG A 1 819 ? 45.725 1.636 -134.494 1.00 61.00 819 ARG A C 1
ATOM 6696 O O . ARG A 1 819 ? 45.828 1.527 -135.709 1.00 61.00 819 ARG A O 1
ATOM 6703 N N . LEU A 1 820 ? 46.624 2.271 -133.737 1.00 55.06 820 LEU A N 1
ATOM 6704 C CA . LEU A 1 820 ? 47.888 2.832 -134.230 1.00 55.06 820 LEU A CA 1
ATOM 6705 C C . LEU A 1 820 ? 48.899 1.734 -134.600 1.00 55.06 820 LEU A C 1
ATOM 6707 O O . LEU A 1 820 ? 49.447 1.759 -135.697 1.00 55.06 820 LEU A O 1
ATOM 6711 N N . THR A 1 821 ? 49.043 0.685 -133.779 1.00 56.31 821 THR A N 1
ATOM 6712 C CA . THR A 1 821 ? 49.962 -0.433 -134.094 1.00 56.31 821 THR A CA 1
ATOM 6713 C C . THR A 1 821 ? 49.496 -1.312 -135.263 1.00 56.31 821 THR A C 1
ATOM 6715 O O . THR A 1 821 ? 50.313 -2.009 -135.861 1.00 56.31 821 THR A O 1
ATOM 6718 N N . ALA A 1 822 ? 48.208 -1.275 -135.624 1.00 54.66 822 ALA A N 1
ATOM 6719 C CA . ALA A 1 822 ? 47.658 -1.981 -136.785 1.00 54.66 822 ALA A CA 1
ATOM 6720 C C . ALA A 1 822 ? 47.755 -1.188 -138.109 1.00 54.66 822 ALA A C 1
ATOM 6722 O O . ALA A 1 822 ? 47.547 -1.771 -139.169 1.00 54.66 822 ALA A O 1
ATOM 6723 N N . LEU A 1 823 ? 48.075 0.113 -138.065 1.00 48.88 823 LEU A N 1
ATOM 6724 C CA . LEU A 1 823 ? 48.184 0.988 -139.245 1.00 48.88 823 LEU A CA 1
ATOM 6725 C C . LEU A 1 823 ? 49.636 1.352 -139.616 1.00 48.88 823 LEU A C 1
ATOM 6727 O O . LEU A 1 823 ? 49.870 1.852 -140.710 1.00 48.88 823 LEU A O 1
ATOM 6731 N N . GLU A 1 824 ? 50.618 1.049 -138.763 1.00 46.72 824 GLU A N 1
ATOM 6732 C CA . GLU A 1 824 ? 52.040 1.389 -138.967 1.00 46.72 824 GLU A CA 1
ATOM 6733 C C . GLU A 1 824 ? 52.887 0.251 -139.588 1.00 46.72 824 GLU A C 1
ATOM 6735 O O . GLU A 1 824 ? 54.116 0.308 -139.564 1.00 46.72 824 GLU A O 1
ATOM 6740 N N . LYS A 1 825 ? 52.260 -0.783 -140.179 1.00 48.03 825 LYS A N 1
ATOM 6741 C CA . LYS A 1 825 ? 52.964 -1.939 -140.782 1.00 48.03 825 LYS A CA 1
ATOM 6742 C C . LYS A 1 825 ? 52.810 -2.109 -142.302 1.00 48.03 825 LYS A C 1
ATOM 6744 O O . LYS A 1 825 ? 53.231 -3.136 -142.813 1.00 48.03 825 LYS A O 1
ATOM 6749 N N . ASP A 1 826 ? 52.285 -1.110 -143.011 1.00 36.00 826 ASP A N 1
ATOM 6750 C CA . ASP A 1 826 ? 52.257 -1.064 -144.483 1.00 36.00 826 ASP A CA 1
ATOM 6751 C C . ASP A 1 826 ? 52.353 0.388 -144.985 1.00 36.00 826 ASP A C 1
ATOM 6753 O O . ASP A 1 826 ? 51.340 1.026 -145.268 1.00 36.00 826 ASP A O 1
ATOM 6757 N N . ARG A 1 827 ? 53.582 0.919 -145.073 1.00 33.62 827 ARG A N 1
ATOM 6758 C CA . ARG A 1 827 ? 54.073 1.797 -146.161 1.00 33.62 827 ARG A CA 1
ATOM 6759 C C . ARG A 1 827 ? 55.420 2.419 -145.803 1.00 33.62 827 ARG A C 1
ATOM 6761 O O . ARG A 1 827 ? 55.534 3.260 -144.918 1.00 33.62 827 ARG A O 1
ATOM 6768 N N . SER A 1 828 ? 56.426 2.015 -146.562 1.00 32.25 828 SER A N 1
ATOM 6769 C CA . SER A 1 828 ? 57.700 2.696 -146.746 1.00 32.25 828 SER A CA 1
ATOM 6770 C C . SER A 1 828 ? 57.641 3.664 -147.941 1.00 32.25 828 SER A C 1
ATOM 6772 O O . SER A 1 828 ? 56.833 3.475 -148.850 1.00 32.25 828 SER A O 1
ATOM 6774 N N . PHE A 1 829 ? 58.578 4.623 -147.915 1.00 33.91 829 PHE A N 1
ATOM 6775 C CA . PHE A 1 829 ? 59.083 5.537 -148.960 1.00 33.91 829 PHE A CA 1
ATOM 6776 C C . PHE A 1 829 ? 58.682 7.028 -148.940 1.00 33.91 829 PHE A C 1
ATOM 6778 O O . PHE A 1 829 ? 57.589 7.417 -149.339 1.00 33.91 829 PHE A O 1
ATOM 6785 N N . ASP A 1 830 ? 59.672 7.814 -148.484 1.00 31.78 830 ASP A N 1
ATOM 6786 C CA . ASP A 1 830 ? 60.311 9.009 -149.071 1.00 31.78 830 ASP A CA 1
ATOM 6787 C C . ASP A 1 830 ? 59.479 10.144 -149.685 1.00 31.78 830 ASP A C 1
ATOM 6789 O O . ASP A 1 830 ? 58.815 9.986 -150.706 1.00 31.78 830 ASP A O 1
ATOM 6793 N N . ASN A 1 831 ? 59.703 11.361 -149.165 1.00 31.53 831 ASN A N 1
ATOM 6794 C CA . ASN A 1 831 ? 60.372 12.406 -149.950 1.00 31.53 831 ASN A CA 1
ATOM 6795 C C . ASN A 1 831 ? 60.859 13.594 -149.099 1.00 31.53 831 ASN A C 1
ATOM 6797 O O . ASN A 1 831 ? 60.155 14.117 -148.236 1.00 31.53 831 ASN A O 1
ATOM 6801 N N . ASP A 1 832 ? 62.077 14.020 -149.426 1.00 31.67 832 ASP A N 1
ATOM 6802 C CA . ASP A 1 832 ? 62.767 15.243 -149.023 1.00 31.67 832 ASP A CA 1
ATOM 6803 C C . ASP A 1 832 ? 62.011 16.527 -149.409 1.00 31.67 832 ASP A C 1
ATOM 6805 O O . ASP A 1 832 ? 61.582 16.679 -150.553 1.00 31.67 832 ASP A O 1
ATOM 6809 N N . THR A 1 833 ? 62.015 17.539 -148.532 1.00 35.84 833 THR A N 1
ATOM 6810 C CA . THR A 1 833 ? 62.383 18.916 -148.927 1.00 35.84 833 THR A CA 1
ATOM 6811 C C . THR A 1 833 ? 62.799 19.761 -147.716 1.00 35.84 833 THR A C 1
ATOM 6813 O O . THR A 1 833 ? 62.067 19.924 -146.744 1.00 35.84 833 THR A O 1
ATOM 6816 N N . LYS A 1 834 ? 64.015 20.311 -147.794 1.00 35.12 834 LYS A N 1
ATOM 6817 C CA . LYS A 1 834 ? 64.599 21.323 -146.896 1.00 35.12 834 LYS A CA 1
ATOM 6818 C C . LYS A 1 834 ? 63.813 22.641 -146.953 1.00 35.12 834 LYS A C 1
ATOM 6820 O O . LYS A 1 834 ? 63.315 22.970 -148.022 1.00 35.12 834 LYS A O 1
ATOM 6825 N N . VAL A 1 835 ? 63.854 23.432 -145.868 1.00 37.59 835 VAL A N 1
ATOM 6826 C CA . VAL A 1 835 ? 64.256 24.867 -145.818 1.00 37.59 835 VAL A CA 1
ATOM 6827 C C . VAL A 1 835 ? 64.047 25.442 -144.392 1.00 37.59 835 VAL A C 1
ATOM 6829 O O . VAL A 1 835 ? 62.935 25.491 -143.888 1.00 37.59 835 VAL A O 1
ATOM 6832 N N . GLN A 1 836 ? 65.175 25.827 -143.768 1.00 33.44 836 GLN A N 1
ATOM 6833 C CA . GLN A 1 836 ? 65.459 27.014 -142.917 1.00 33.44 836 GLN A CA 1
ATOM 6834 C C . GLN A 1 836 ? 64.527 27.361 -141.730 1.00 33.44 836 GLN A C 1
ATOM 6836 O O . GLN A 1 836 ? 63.366 27.694 -141.888 1.00 33.44 836 GLN A O 1
ATOM 6841 N N . SER A 1 837 ? 64.986 27.219 -140.480 1.00 33.16 837 SER A N 1
ATOM 6842 C CA . SER A 1 837 ? 65.790 28.176 -139.680 1.00 33.16 837 SER A CA 1
ATOM 6843 C C . SER A 1 837 ? 65.024 29.405 -139.161 1.00 33.16 837 SER A C 1
ATOM 6845 O O . SER A 1 837 ? 64.791 30.331 -139.927 1.00 33.16 837 SER A O 1
ATOM 6847 N N . ALA A 1 838 ? 64.760 29.461 -137.848 1.00 30.11 838 ALA A N 1
ATOM 6848 C CA . ALA A 1 838 ? 65.104 30.593 -136.970 1.00 30.11 838 ALA A CA 1
ATOM 6849 C C . ALA A 1 838 ? 64.561 30.399 -135.537 1.00 30.11 838 ALA A C 1
ATOM 6851 O O . ALA A 1 838 ? 63.422 30.004 -135.329 1.00 30.11 838 ALA A O 1
ATOM 6852 N N . ASN A 1 839 ? 65.403 30.773 -134.571 1.00 40.56 839 ASN A N 1
ATOM 6853 C CA . ASN A 1 839 ? 65.075 31.235 -133.218 1.00 40.56 839 ASN A CA 1
ATOM 6854 C C . ASN A 1 839 ? 64.742 30.208 -132.122 1.00 40.56 839 ASN A C 1
ATOM 6856 O O . ASN A 1 839 ? 63.663 30.154 -131.542 1.00 40.56 839 ASN A O 1
ATOM 6860 N N . LYS A 1 840 ? 65.824 29.549 -131.681 1.00 46.53 840 LYS A N 1
ATOM 6861 C CA . LYS A 1 840 ? 66.190 29.526 -130.254 1.00 46.53 840 LYS A CA 1
ATOM 6862 C C . LYS A 1 840 ? 66.008 30.920 -129.643 1.00 46.53 840 LYS A C 1
ATOM 6864 O O . LYS A 1 840 ? 66.538 31.866 -130.204 1.00 46.53 840 LYS A O 1
ATOM 6869 N N . ILE A 1 841 ? 65.328 30.983 -128.505 1.00 45.53 841 ILE A N 1
ATOM 6870 C CA . ILE A 1 841 ? 65.598 31.653 -127.210 1.00 45.53 841 ILE A CA 1
ATOM 6871 C C . ILE A 1 841 ? 64.233 31.473 -126.509 1.00 45.53 841 ILE A C 1
ATOM 6873 O O . ILE A 1 841 ? 63.221 31.841 -127.077 1.00 45.53 841 ILE A O 1
ATOM 6877 N N . PHE A 1 842 ? 64.063 30.658 -125.466 1.00 54.97 842 PHE A N 1
ATOM 6878 C CA . PHE A 1 842 ? 63.898 31.161 -124.097 1.00 54.97 842 PHE A CA 1
ATOM 6879 C C . PHE A 1 842 ? 63.845 30.068 -122.974 1.00 54.97 842 PHE A C 1
ATOM 6881 O O . PHE A 1 842 ? 63.339 30.393 -121.900 1.00 54.97 842 PHE A O 1
ATOM 6888 N N . PRO A 1 843 ? 64.387 28.818 -123.063 1.00 58.50 843 PRO A N 1
ATOM 6889 C CA . PRO A 1 843 ? 64.302 27.881 -121.923 1.00 58.50 843 PRO A CA 1
ATOM 6890 C C . PRO A 1 843 ? 64.993 28.405 -120.658 1.00 58.50 843 PRO A C 1
ATOM 6892 O O . PRO A 1 843 ? 64.494 28.233 -119.550 1.00 58.50 843 PRO A O 1
ATOM 6895 N N . ASN A 1 844 ? 66.129 29.094 -120.817 1.00 57.78 844 ASN A N 1
ATOM 6896 C CA . ASN A 1 844 ? 66.896 29.605 -119.680 1.00 57.78 844 ASN A CA 1
ATOM 6897 C C . ASN A 1 844 ? 66.249 30.813 -119.002 1.00 57.78 844 ASN A C 1
ATOM 6899 O O . ASN A 1 844 ? 66.414 30.977 -117.796 1.00 57.78 844 ASN A O 1
ATOM 6903 N N . TYR A 1 845 ? 65.510 31.644 -119.734 1.00 66.06 845 TYR A N 1
ATOM 6904 C CA . TYR A 1 845 ? 64.844 32.791 -119.123 1.00 66.06 845 TYR A CA 1
ATOM 6905 C C . TYR A 1 845 ? 63.459 32.428 -118.586 1.00 66.06 845 TYR A C 1
ATOM 6907 O O . TYR A 1 845 ? 63.15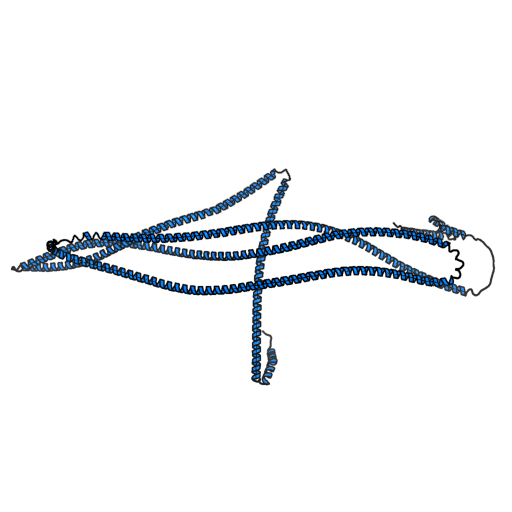0 32.862 -117.486 1.00 66.06 845 TYR A O 1
ATOM 6915 N N . ILE A 1 846 ? 62.719 31.496 -119.201 1.00 68.19 846 ILE A N 1
ATOM 6916 C CA . ILE A 1 846 ? 61.554 30.877 -118.540 1.00 68.19 846 ILE A CA 1
ATOM 6917 C C . ILE A 1 846 ? 61.983 30.170 -117.246 1.00 68.19 846 ILE A C 1
ATOM 6919 O O . ILE A 1 846 ? 61.359 30.358 -116.207 1.00 68.19 846 ILE A O 1
ATOM 6923 N N . ARG A 1 847 ? 63.102 29.428 -117.261 1.00 70.44 847 ARG A N 1
ATOM 6924 C CA . ARG A 1 847 ? 63.643 28.784 -116.054 1.00 70.44 847 ARG A CA 1
ATOM 6925 C C . ARG A 1 847 ? 64.040 29.806 -114.981 1.00 70.44 847 ARG A C 1
ATOM 6927 O O . ARG A 1 847 ? 63.729 29.578 -113.817 1.00 70.44 847 ARG A O 1
ATOM 6934 N N . LYS A 1 848 ? 64.673 30.931 -115.344 1.00 72.38 848 LYS A N 1
ATOM 6935 C CA . LYS A 1 848 ? 65.002 32.008 -114.388 1.00 72.38 848 LYS A CA 1
ATOM 6936 C C . LYS A 1 848 ? 63.759 32.701 -113.830 1.00 72.38 848 LYS A C 1
ATOM 6938 O O . LYS A 1 848 ? 63.700 32.894 -112.625 1.00 72.38 848 LYS A O 1
ATOM 6943 N N . VAL A 1 849 ? 62.770 33.021 -114.664 1.00 72.56 849 VAL A N 1
ATOM 6944 C CA . VAL A 1 849 ? 61.531 33.679 -114.221 1.00 72.56 849 VAL A CA 1
ATOM 6945 C C . VAL A 1 849 ? 60.703 32.747 -113.324 1.00 72.56 849 VAL A C 1
ATOM 6947 O O . VAL A 1 849 ? 60.189 33.197 -112.306 1.00 72.56 849 VAL A O 1
ATOM 6950 N N . LEU A 1 850 ? 60.643 31.440 -113.616 1.00 74.38 850 LEU A N 1
ATOM 6951 C CA . LEU A 1 850 ? 59.973 30.457 -112.750 1.00 74.38 850 LEU A CA 1
ATOM 6952 C C . LEU A 1 850 ? 60.706 30.246 -111.417 1.00 74.38 850 LEU A C 1
ATOM 6954 O O . LEU A 1 850 ? 60.064 30.171 -110.375 1.00 74.38 850 LEU A O 1
ATOM 6958 N N . LEU A 1 851 ? 62.041 30.192 -111.422 1.00 73.69 851 LEU A N 1
ATOM 6959 C CA . LEU A 1 851 ? 62.824 30.132 -110.180 1.00 73.69 851 LEU A CA 1
ATOM 6960 C C . LEU A 1 851 ? 62.646 31.405 -109.343 1.00 73.69 851 LEU A C 1
ATOM 6962 O O . LEU A 1 851 ? 62.447 31.324 -108.134 1.00 73.69 851 LEU A O 1
ATOM 6966 N N . GLN A 1 852 ? 62.649 32.574 -109.984 1.00 70.50 852 GLN A N 1
ATOM 6967 C CA . GLN A 1 852 ? 62.419 33.851 -109.313 1.00 70.50 852 GLN A CA 1
ATOM 6968 C C . GLN A 1 852 ? 60.994 33.947 -108.748 1.00 70.50 852 GLN A C 1
ATOM 6970 O O . GLN A 1 852 ? 60.813 34.461 -107.648 1.00 70.50 852 GLN A O 1
ATOM 6975 N N . PHE A 1 853 ? 60.003 33.364 -109.427 1.00 80.38 853 PHE A N 1
ATOM 6976 C CA . PHE A 1 853 ? 58.633 33.267 -108.929 1.00 80.38 853 PHE A CA 1
ATOM 6977 C C . PHE A 1 853 ? 58.525 32.453 -107.626 1.00 80.38 853 PHE A C 1
ATOM 6979 O O . PHE A 1 853 ? 57.841 32.885 -106.706 1.00 80.38 853 PHE A O 1
ATOM 6986 N N . PHE A 1 854 ? 59.222 31.319 -107.482 1.00 76.44 854 PHE A N 1
ATOM 6987 C CA . PHE A 1 854 ? 59.156 30.529 -106.239 1.00 76.44 854 PHE A CA 1
ATOM 6988 C C . PHE A 1 854 ? 59.973 31.120 -105.081 1.00 76.44 854 PHE A C 1
ATOM 6990 O O . PHE A 1 854 ? 59.625 30.900 -103.921 1.00 76.44 854 PHE A O 1
ATOM 6997 N N . CYS A 1 855 ? 61.033 31.877 -105.374 1.00 73.94 855 CYS A N 1
ATOM 6998 C CA . CYS A 1 855 ? 61.941 32.402 -104.351 1.00 73.94 855 CYS A CA 1
ATOM 6999 C C . CYS A 1 855 ? 61.605 33.817 -103.851 1.00 73.94 855 CYS A C 1
ATOM 7001 O O . CYS A 1 855 ? 62.127 34.202 -102.810 1.00 73.94 855 CYS A O 1
ATOM 7003 N N . GLN A 1 856 ? 60.769 34.594 -104.550 1.00 76.38 856 GLN A N 1
ATOM 7004 C CA . GLN A 1 856 ? 60.420 35.960 -104.129 1.00 76.38 856 GLN A CA 1
ATOM 7005 C C . GLN A 1 856 ? 59.187 36.023 -103.224 1.00 76.38 856 GLN A C 1
ATOM 7007 O O . GLN A 1 856 ? 58.416 35.077 -103.126 1.00 76.38 856 GLN A O 1
ATOM 7012 N N . ASP A 1 857 ? 59.028 37.133 -102.528 1.00 76.75 857 ASP A N 1
ATOM 7013 C CA . ASP A 1 857 ? 57.977 37.463 -101.570 1.00 76.75 857 ASP A CA 1
ATOM 7014 C C . ASP A 1 857 ? 56.622 37.740 -102.255 1.00 76.75 857 ASP A C 1
ATOM 7016 O O . ASP A 1 857 ? 56.545 38.023 -103.453 1.00 76.75 857 ASP A O 1
ATOM 7020 N N . GLY A 1 858 ? 55.524 37.566 -101.508 1.00 76.12 858 GLY A N 1
ATOM 7021 C CA . GLY A 1 858 ? 54.170 37.397 -102.061 1.00 76.12 858 GLY A CA 1
ATOM 7022 C C . GLY A 1 858 ? 53.687 38.526 -102.981 1.00 76.12 858 GLY A C 1
ATOM 7023 O O . GLY A 1 858 ? 53.086 38.243 -104.016 1.00 76.12 858 GLY A O 1
ATOM 7024 N N . SER A 1 859 ? 54.016 39.781 -102.667 1.00 77.44 859 SER A N 1
ATOM 7025 C CA . SER A 1 859 ? 53.666 40.947 -103.494 1.00 77.44 859 SER A CA 1
ATOM 7026 C C . SER A 1 859 ? 54.394 40.955 -104.844 1.00 77.44 859 SER A C 1
ATOM 7028 O O . SER A 1 859 ? 53.826 41.341 -105.866 1.00 77.44 859 SER A O 1
ATOM 7030 N N . THR A 1 860 ? 55.640 40.477 -104.882 1.00 77.94 860 THR A N 1
ATOM 7031 C CA . THR A 1 860 ? 56.446 40.414 -106.107 1.00 77.94 860 THR A CA 1
ATOM 7032 C C . THR A 1 860 ? 56.058 39.218 -106.981 1.00 77.94 860 THR A C 1
ATOM 7034 O O . THR A 1 860 ? 56.138 39.293 -108.205 1.00 77.94 860 THR A O 1
ATOM 7037 N N . ARG A 1 861 ? 55.537 38.131 -106.390 1.00 80.81 861 ARG A N 1
ATOM 7038 C CA . ARG A 1 861 ? 54.957 37.017 -107.165 1.00 80.81 861 ARG A CA 1
ATOM 7039 C C . ARG A 1 861 ? 53.735 37.448 -107.962 1.00 80.81 861 ARG A C 1
ATOM 7041 O O . ARG A 1 861 ? 53.631 37.092 -109.131 1.00 80.81 861 ARG A O 1
ATOM 7048 N N . GLU A 1 862 ? 52.839 38.230 -107.365 1.00 82.00 862 GLU A N 1
ATOM 7049 C CA . GLU A 1 862 ? 51.602 38.666 -108.025 1.00 82.00 862 GLU A CA 1
ATOM 7050 C C . GLU A 1 862 ? 51.859 39.531 -109.266 1.00 82.00 862 GLU A C 1
ATOM 7052 O O . GLU A 1 862 ? 51.165 39.383 -110.275 1.00 82.00 862 GLU A O 1
ATOM 7057 N N . SER A 1 863 ? 52.902 40.368 -109.241 1.00 81.12 863 SER A N 1
ATOM 7058 C CA . SER A 1 863 ? 53.291 41.186 -110.397 1.00 81.12 863 SER A CA 1
ATOM 7059 C C . SER A 1 863 ? 53.982 40.385 -111.512 1.00 81.12 863 SER A C 1
ATOM 7061 O O . SER A 1 863 ? 53.940 40.793 -112.674 1.00 81.12 863 SER A O 1
ATOM 7063 N N . LEU A 1 864 ? 54.556 39.215 -111.201 1.00 81.88 864 LEU A N 1
ATOM 7064 C CA . LEU A 1 864 ? 55.199 38.323 -112.173 1.00 81.88 864 LEU A CA 1
ATOM 7065 C C . LEU A 1 864 ? 54.219 37.384 -112.895 1.00 81.88 864 LEU A C 1
ATOM 7067 O O . LEU A 1 864 ? 54.552 36.889 -113.973 1.00 81.88 864 LEU A O 1
ATOM 7071 N N . ILE A 1 865 ? 53.007 37.164 -112.370 1.00 82.50 865 ILE A N 1
ATOM 7072 C CA . ILE A 1 865 ? 52.003 36.276 -112.992 1.00 82.50 865 ILE A CA 1
ATOM 7073 C C . ILE A 1 865 ? 51.630 36.732 -114.415 1.00 82.50 865 ILE A C 1
ATOM 7075 O O . ILE A 1 865 ? 51.721 35.910 -115.331 1.00 82.50 865 ILE A O 1
ATOM 7079 N N . PRO A 1 866 ? 51.287 38.013 -114.673 1.00 81.69 866 PRO A N 1
ATOM 7080 C CA . PRO A 1 866 ? 51.026 38.486 -116.033 1.00 81.69 866 PRO A CA 1
ATOM 7081 C C . PRO A 1 866 ? 52.232 38.342 -116.948 1.00 81.69 866 PRO A C 1
ATOM 7083 O O . PRO A 1 866 ? 52.072 38.007 -118.116 1.00 81.69 866 PRO A O 1
ATOM 7086 N N . VAL A 1 867 ? 53.438 38.573 -116.422 1.00 80.12 867 VAL A N 1
ATOM 7087 C CA . VAL A 1 867 ? 54.683 38.494 -117.193 1.00 80.12 867 VAL A CA 1
ATOM 7088 C C . VAL A 1 867 ? 54.923 37.059 -117.656 1.00 80.12 867 VAL A C 1
ATOM 7090 O O . VAL A 1 867 ? 55.155 36.837 -118.843 1.00 80.12 867 VAL A O 1
ATOM 7093 N N . ILE A 1 868 ? 54.783 36.081 -116.755 1.00 81.44 868 ILE A N 1
ATOM 7094 C CA . ILE A 1 868 ? 54.922 34.650 -117.062 1.00 81.44 868 ILE A CA 1
ATOM 7095 C C . ILE A 1 868 ? 53.868 34.210 -118.074 1.00 81.44 868 ILE A C 1
ATOM 7097 O O . ILE A 1 868 ? 54.201 33.557 -119.057 1.00 81.44 868 ILE A O 1
ATOM 7101 N N . LEU A 1 869 ? 52.607 34.585 -117.878 1.00 82.56 869 LEU A N 1
ATOM 7102 C CA . LEU A 1 869 ? 51.534 34.158 -118.776 1.00 82.56 869 LEU A CA 1
ATOM 7103 C C . LEU A 1 869 ? 51.636 34.818 -120.158 1.00 82.56 869 LEU A C 1
ATOM 7105 O O . LEU A 1 869 ? 51.351 34.172 -121.164 1.00 82.56 869 LEU A O 1
ATOM 7109 N N . LYS A 1 870 ? 52.131 36.058 -120.234 1.00 79.00 870 LYS A N 1
ATOM 7110 C CA . LYS A 1 870 ? 52.414 36.746 -121.502 1.00 79.00 870 LYS A CA 1
ATOM 7111 C C . LYS A 1 870 ? 53.615 36.136 -122.237 1.00 79.00 870 LYS A C 1
ATOM 7113 O O . LYS A 1 870 ? 53.619 36.110 -123.462 1.00 79.00 870 LYS A O 1
ATOM 7118 N N . LEU A 1 871 ? 54.588 35.579 -121.507 1.00 76.31 871 LEU A N 1
ATOM 7119 C CA . LEU A 1 871 ? 55.712 34.801 -122.056 1.00 76.31 871 LEU A CA 1
ATOM 7120 C C . LEU A 1 871 ? 55.295 33.450 -122.654 1.00 76.31 871 LEU A C 1
ATOM 7122 O O . LEU A 1 871 ? 56.009 32.933 -123.508 1.00 76.31 871 LEU A O 1
ATOM 7126 N N . VAL A 1 872 ? 54.162 32.887 -122.224 1.00 78.19 872 VAL A N 1
ATOM 7127 C CA . VAL A 1 872 ? 53.572 31.653 -122.784 1.00 78.19 872 VAL A CA 1
ATOM 7128 C C . VAL A 1 872 ? 52.422 31.988 -123.752 1.00 78.19 872 VAL A C 1
ATOM 7130 O O . VAL A 1 872 ? 51.566 31.155 -124.024 1.00 78.19 872 VAL A O 1
ATOM 7133 N N . GLU A 1 873 ? 52.379 33.225 -124.260 1.00 79.44 873 GLU A N 1
ATOM 7134 C CA . GLU A 1 873 ? 51.406 33.698 -125.258 1.00 79.44 873 GLU A CA 1
ATOM 7135 C C . GLU A 1 873 ? 49.927 33.558 -124.832 1.00 79.44 873 GLU A C 1
ATOM 7137 O O . GLU A 1 873 ? 49.026 33.457 -125.667 1.00 79.44 873 GLU A O 1
ATOM 7142 N N . CYS A 1 874 ? 49.638 33.590 -123.525 1.00 79.81 874 CYS A N 1
ATOM 7143 C CA . CYS A 1 874 ? 48.259 33.610 -123.035 1.00 79.81 874 CYS A CA 1
ATOM 7144 C C . CYS A 1 874 ? 47.579 34.938 -123.387 1.00 79.81 874 CYS A C 1
ATOM 7146 O O . CYS A 1 874 ? 48.175 36.014 -123.288 1.00 79.81 874 CYS A O 1
ATOM 7148 N N . ASN A 1 875 ? 46.297 34.880 -123.746 1.00 83.19 875 ASN A N 1
ATOM 7149 C CA . ASN A 1 875 ? 45.532 36.088 -124.033 1.00 83.19 875 ASN A CA 1
ATOM 7150 C C . ASN A 1 875 ? 45.143 36.835 -122.743 1.00 83.19 875 ASN A C 1
ATOM 7152 O O . ASN A 1 875 ? 45.107 36.278 -121.646 1.00 83.19 875 ASN A O 1
ATOM 7156 N N . GLU A 1 876 ? 44.802 38.115 -122.872 1.00 79.69 876 GLU A N 1
ATOM 7157 C CA . GLU A 1 876 ? 44.557 39.008 -121.729 1.00 79.69 876 GLU A CA 1
ATOM 7158 C C . GLU A 1 876 ? 43.395 38.539 -120.830 1.00 79.69 876 GLU A C 1
ATOM 7160 O O . GLU A 1 876 ? 43.394 38.769 -119.621 1.00 79.69 876 GLU A O 1
ATOM 7165 N N . LYS A 1 877 ? 42.425 37.801 -121.390 1.00 81.69 877 LYS A N 1
ATOM 7166 C CA . LYS A 1 877 ? 41.327 37.197 -120.616 1.00 81.69 877 LYS A CA 1
ATOM 7167 C C . LYS A 1 877 ? 41.814 36.045 -119.732 1.00 81.69 877 LYS A C 1
ATOM 7169 O O . LYS A 1 877 ? 41.416 35.971 -118.572 1.00 81.69 877 LYS A O 1
ATOM 7174 N N . GLN A 1 878 ? 42.689 35.185 -120.253 1.00 80.50 878 GLN A N 1
ATOM 7175 C CA . GLN A 1 878 ? 43.309 34.088 -119.502 1.00 80.50 878 GLN A CA 1
ATOM 7176 C C . GLN A 1 878 ? 44.230 34.611 -118.397 1.00 80.50 878 GLN A C 1
ATOM 7178 O O . GLN A 1 878 ? 44.208 34.078 -117.289 1.00 80.50 878 GLN A O 1
ATOM 7183 N N . ILE A 1 879 ? 44.975 35.689 -118.665 1.00 85.62 879 ILE A N 1
ATOM 7184 C CA . ILE A 1 879 ? 45.825 36.345 -117.661 1.00 85.62 879 ILE A CA 1
ATOM 7185 C C . ILE A 1 879 ? 44.978 36.848 -116.485 1.00 85.62 879 ILE A C 1
ATOM 7187 O O . ILE A 1 879 ? 45.254 36.503 -115.336 1.00 85.62 879 ILE A O 1
ATOM 7191 N N . ASN A 1 880 ? 43.896 37.580 -116.766 1.00 82.94 880 ASN A N 1
ATOM 7192 C CA . ASN A 1 880 ? 43.003 38.101 -115.728 1.00 82.94 880 ASN A CA 1
ATOM 7193 C C . ASN A 1 880 ? 42.308 36.988 -114.925 1.00 82.94 880 ASN A C 1
ATOM 7195 O O . ASN A 1 880 ? 42.106 37.122 -113.718 1.00 82.94 880 ASN A O 1
ATOM 7199 N N . GLN A 1 881 ? 41.946 35.878 -115.576 1.00 81.94 881 GLN A N 1
ATOM 7200 C CA . GLN A 1 881 ? 41.348 34.730 -114.894 1.00 81.94 881 GLN A CA 1
ATOM 7201 C C . GLN A 1 881 ? 42.349 34.049 -113.954 1.00 81.94 881 GLN A C 1
ATOM 7203 O O . GLN A 1 881 ? 42.008 33.760 -112.810 1.00 81.94 881 GLN A O 1
ATOM 7208 N N . ALA A 1 882 ? 43.591 33.849 -114.400 1.00 80.62 882 ALA A N 1
ATOM 7209 C CA . ALA A 1 882 ? 44.642 33.269 -113.572 1.00 80.62 882 ALA A CA 1
ATOM 7210 C C . ALA A 1 882 ? 44.995 34.162 -112.372 1.00 80.62 882 ALA A C 1
ATOM 7212 O O . ALA A 1 882 ? 45.171 33.649 -111.269 1.00 80.62 882 ALA A O 1
ATOM 7213 N N . GLN A 1 883 ? 45.029 35.489 -112.550 1.00 84.56 883 GLN A N 1
ATOM 7214 C CA . GLN A 1 883 ? 45.238 36.427 -111.442 1.00 84.56 883 GLN A CA 1
ATOM 7215 C C . GLN A 1 883 ? 44.109 36.371 -110.404 1.00 84.56 883 GLN A C 1
ATOM 7217 O O . GLN A 1 883 ? 44.392 36.389 -109.209 1.00 84.56 883 GLN A O 1
ATOM 7222 N N . ARG A 1 884 ? 42.844 36.243 -110.834 1.00 81.25 884 ARG A N 1
ATOM 7223 C CA . ARG A 1 884 ? 41.712 36.062 -109.908 1.00 81.25 884 ARG A CA 1
ATOM 7224 C C . ARG A 1 884 ? 41.804 34.745 -109.142 1.00 81.25 884 ARG A C 1
ATOM 7226 O O . ARG A 1 884 ? 41.732 34.756 -107.921 1.00 81.25 884 ARG A O 1
ATOM 7233 N N . CYS A 1 885 ? 42.047 33.633 -109.838 1.00 82.31 885 CYS A N 1
ATOM 7234 C CA . CYS A 1 885 ? 42.205 32.332 -109.184 1.00 82.31 885 CYS A CA 1
ATOM 7235 C C . CYS A 1 885 ? 43.383 32.311 -108.195 1.00 82.31 885 CYS A C 1
ATOM 7237 O O . CYS A 1 885 ? 43.305 31.651 -107.160 1.00 82.31 885 CYS A O 1
ATOM 7239 N N . TRP A 1 886 ? 44.464 33.034 -108.494 1.00 82.56 886 TRP A N 1
ATOM 7240 C CA . TRP A 1 886 ? 45.600 33.168 -107.586 1.00 82.56 886 TRP A CA 1
ATOM 7241 C C . TRP A 1 886 ? 45.253 33.970 -106.324 1.00 82.56 886 TRP A C 1
ATOM 7243 O O . TRP A 1 886 ? 45.549 33.517 -105.218 1.00 82.56 886 TRP A O 1
ATOM 7253 N N . ALA A 1 887 ? 44.585 35.119 -106.478 1.00 80.44 887 ALA A N 1
ATOM 7254 C CA . ALA A 1 887 ? 44.143 35.942 -105.352 1.00 80.44 887 ALA A CA 1
ATOM 7255 C C . ALA A 1 887 ? 43.199 35.164 -104.414 1.00 80.44 887 ALA A C 1
ATOM 7257 O O . ALA A 1 887 ? 43.406 35.159 -103.198 1.00 80.44 887 ALA A O 1
ATOM 7258 N N . ASP A 1 888 ? 42.241 34.423 -104.980 1.00 78.25 888 ASP A N 1
ATOM 7259 C CA . ASP A 1 888 ? 41.296 33.602 -104.213 1.00 78.25 888 ASP A CA 1
ATOM 7260 C C . ASP A 1 888 ? 42.014 32.475 -103.444 1.00 78.25 888 ASP A C 1
ATOM 7262 O O . ASP A 1 888 ? 41.727 32.222 -102.271 1.00 78.25 888 ASP A O 1
ATOM 7266 N N . SER A 1 889 ? 43.009 31.823 -104.061 1.00 76.00 889 SER A N 1
ATOM 7267 C CA . SER A 1 889 ? 43.781 30.758 -103.404 1.00 76.00 889 SER A CA 1
ATOM 7268 C C . SER A 1 889 ? 44.640 31.278 -102.245 1.00 76.00 889 SER A C 1
ATOM 7270 O O . SER A 1 889 ? 44.774 30.592 -101.229 1.00 76.00 889 SER A O 1
ATOM 7272 N N . ASN A 1 890 ? 45.215 32.479 -102.361 1.00 73.06 890 ASN A N 1
ATOM 7273 C CA . ASN A 1 890 ? 46.017 33.075 -101.289 1.00 73.06 890 ASN A CA 1
ATOM 7274 C C . ASN A 1 890 ? 45.165 33.495 -100.080 1.00 73.06 890 ASN A C 1
ATOM 7276 O O . ASN A 1 890 ? 45.640 33.422 -98.942 1.00 73.06 890 ASN A O 1
ATOM 7280 N N . GLN A 1 891 ? 43.901 33.872 -100.290 1.00 73.19 891 GLN A N 1
ATOM 7281 C CA . GLN A 1 891 ? 42.978 34.227 -99.208 1.00 73.19 891 GLN A CA 1
ATOM 7282 C C . GLN A 1 891 ? 42.578 33.006 -98.357 1.00 73.19 891 GLN A C 1
ATOM 7284 O O . GLN A 1 891 ? 42.486 33.096 -97.132 1.00 73.19 891 GLN A O 1
ATOM 7289 N N . ILE A 1 892 ? 42.429 31.837 -98.986 1.00 66.56 892 ILE A N 1
ATOM 7290 C CA . ILE A 1 892 ? 42.123 30.575 -98.292 1.00 66.56 892 ILE A CA 1
ATOM 7291 C C . ILE A 1 892 ? 43.313 30.118 -97.435 1.00 66.56 892 ILE A C 1
ATOM 7293 O O . ILE A 1 892 ? 43.137 29.694 -96.293 1.00 66.56 892 ILE A O 1
ATOM 7297 N N . ILE A 1 893 ? 44.540 30.252 -97.948 1.00 57.25 893 ILE A N 1
ATOM 7298 C CA . ILE A 1 893 ? 45.754 29.864 -97.211 1.00 57.25 893 ILE A CA 1
ATOM 7299 C C . ILE A 1 893 ? 45.985 30.795 -96.011 1.00 57.25 893 ILE A C 1
ATOM 7301 O O . ILE A 1 893 ? 46.332 30.327 -94.927 1.00 57.25 893 ILE A O 1
ATOM 7305 N N . SER A 1 894 ? 45.730 32.098 -96.154 1.00 60.38 894 SER A N 1
ATOM 7306 C CA . SER A 1 894 ? 45.862 33.045 -95.036 1.00 60.38 894 SER A CA 1
ATOM 7307 C C . SER A 1 894 ? 44.782 32.866 -93.954 1.00 60.38 894 SER A C 1
ATOM 7309 O O . SER A 1 894 ? 45.078 33.077 -92.779 1.00 60.38 894 SER A O 1
ATOM 7311 N N . GLN A 1 895 ? 43.584 32.372 -94.294 1.00 59.75 895 GLN A N 1
ATOM 7312 C CA . GLN A 1 895 ? 42.583 31.949 -93.300 1.00 59.75 895 GLN A CA 1
ATOM 7313 C C . GLN A 1 895 ? 42.926 30.612 -92.621 1.00 59.75 895 GLN A C 1
ATOM 7315 O O . GLN A 1 895 ? 42.693 30.457 -91.424 1.00 59.75 895 GLN A O 1
ATOM 7320 N N . ALA A 1 896 ? 43.531 29.660 -93.336 1.00 54.19 896 ALA A N 1
ATOM 7321 C CA . ALA A 1 896 ? 43.916 28.368 -92.761 1.00 54.19 896 ALA A CA 1
ATOM 7322 C C . ALA A 1 896 ? 45.058 28.483 -91.730 1.00 54.19 896 ALA A C 1
ATOM 7324 O O . ALA A 1 896 ? 45.090 27.734 -90.754 1.00 54.19 896 ALA A O 1
ATOM 7325 N N . PHE A 1 897 ? 45.967 29.452 -91.891 1.00 51.41 897 PHE A N 1
ATOM 7326 C CA . PHE A 1 897 ? 47.070 29.676 -90.947 1.00 51.41 897 PHE A CA 1
ATOM 7327 C C . PHE A 1 897 ? 46.722 30.594 -89.759 1.00 51.41 897 PHE A C 1
ATOM 7329 O O . PHE A 1 897 ? 47.461 30.596 -88.775 1.00 51.41 897 PHE A O 1
ATOM 7336 N N . SER A 1 898 ? 45.584 31.308 -89.762 1.00 51.66 898 SER A N 1
ATOM 7337 C CA . SER A 1 898 ? 45.134 32.049 -88.565 1.00 51.66 898 SER A CA 1
ATOM 7338 C C . SER A 1 898 ? 44.560 31.138 -87.469 1.00 51.66 898 SER A C 1
ATOM 7340 O O . SER A 1 898 ? 44.377 31.590 -86.341 1.00 51.66 898 SER A O 1
ATOM 7342 N N . PHE A 1 899 ? 44.293 29.866 -87.786 1.00 48.19 899 PHE A N 1
ATOM 7343 C CA . PHE A 1 899 ? 43.772 28.859 -86.855 1.00 48.19 899 PHE A CA 1
ATOM 7344 C C . PHE A 1 899 ? 44.853 28.196 -85.977 1.00 48.19 899 PHE A C 1
ATOM 7346 O O . PHE A 1 899 ? 44.514 27.537 -85.000 1.00 48.19 899 PHE A O 1
ATOM 7353 N N . PHE A 1 900 ? 46.146 28.403 -86.264 1.00 42.44 900 PHE A N 1
ATOM 7354 C CA . PHE A 1 900 ? 47.273 27.841 -85.500 1.00 42.44 900 PHE A CA 1
ATOM 7355 C C . PHE A 1 900 ? 48.078 28.916 -84.745 1.00 42.44 900 PHE A C 1
ATOM 7357 O O . PHE A 1 900 ? 49.305 28.964 -84.823 1.00 42.44 900 PHE A O 1
ATOM 7364 N N . LYS A 1 901 ? 47.405 29.787 -83.980 1.00 37.34 901 LYS A N 1
ATOM 7365 C CA . LYS A 1 901 ? 48.068 30.565 -82.916 1.00 37.34 901 LYS A CA 1
ATOM 7366 C C . LYS A 1 901 ? 47.993 29.786 -81.601 1.00 37.34 901 LYS A C 1
ATOM 7368 O O . LYS A 1 901 ? 46.996 29.868 -80.892 1.00 37.34 901 LYS A O 1
ATOM 7373 N N . PHE A 1 902 ? 49.055 29.038 -81.297 1.00 39.69 902 PHE A N 1
ATOM 7374 C CA . PHE A 1 902 ? 49.313 28.527 -79.949 1.00 39.69 902 PHE A CA 1
ATOM 7375 C C . PHE A 1 902 ? 49.509 29.707 -78.982 1.00 39.69 902 PHE A C 1
ATOM 7377 O O . PHE A 1 902 ? 50.188 30.680 -79.325 1.00 39.69 902 PHE A O 1
ATOM 7384 N N . LYS A 1 903 ? 48.877 29.617 -77.810 1.00 38.72 903 LYS A N 1
ATOM 7385 C CA . LYS A 1 903 ? 49.099 30.485 -76.652 1.00 38.72 903 LYS A CA 1
ATOM 7386 C C . LYS A 1 903 ? 49.918 29.725 -75.624 1.00 38.72 903 LYS A C 1
ATOM 7388 O O . LYS A 1 903 ? 49.668 28.503 -75.515 1.00 38.72 903 LYS A O 1
#

Mean predicted aligned error: 25.14 Å